Protein AF-A0A1J4KV76-F1 (afdb_monomer_lite)

Secondary structure (DSSP, 8-state):
-HHHHHHSPPPPP-PPPPPPPPPPPPGGGTTSTT--TTS--SHHHHHHHHHHHHHHHHHS-HHHHHHHHHHHHHH--GGGHHHHHHTTHHHHHHHHHHHHHHHTTTTTHHHHHHHHHHHHHHTHHHHHHHTT-HHHHHHHHHHHHTT-HHHHHHHHHHHHHHHHHHHHH-SS--HHHHHHHHHHHTTS-GGGS-HHHHHHHHHHHHHHHHTGGGS-HHHHHHHHHHHHHHHHHHHHH-GGGG-SHHHHHHHHTT--TT--PPPHHHHHH-GGG--HHHHHHHHHHHHHHTT---HHHHHHHHTT-HHHHHHHHHHHGGGTTT-HHHHHHHTT-S-HHHHHTT---SS--SSHHHHHHHHHS---HHHHHHHHHTSHHHHHHHHHHHHHHSPTT---HHHHHHHHHHHHHHHHHHHHSHHHHHHTT----HHHHHHHHHHHHHHHHHSTTSSS-TTT-HHHHHHHHHHHHHHHHHHTSHHHHHHHHHHS---HHHHHHHHHHHHSHHHHHHTHHHHHHHHHHTHHHHHHHHHGGGGS--HHHHHHHHHHHHHHHHHHHHTT--HHHHHHHHHHHHHHHHHHHHHHHHSS-GGGTHHHHHHHHHHHHHTTSHHHHHHHHHH--HHHHHHHHHHHSHHHHHH-HHHHHHHHHHHHHHH-TTSS--SS-TTHHHHHHHHHHHHHHHHHHHHHHH----TTS-HHHHHHHHHHHHHHHHHTTSSHHHHHHHHHHS-TTHHHHHHHHHHHT-TTTHHHHHHHHHHHHHHHHS--HHHHHHHHHHHHHT------SHHHHHHHHHHHHHHHHHH--

Foldseek 3Di:
DLVDLLQDFQDFDDDDDDDDDQDDDPPVCPPQPLQPLSPDDDLVSNLSNLLSLLVDLVPDDLVVLLVSLLCCLQRDDLVCVVSCLVNLSLLSNLVSVVVNPVVPPPPCLVVSLVSLLSSCQRNVVSCLVCVVRPSNVSVLVSCVVSVSPNNVLQNLLSVLLSLLVCLLVDPDHELVSLLVSLVSLLPHPLLSHHLVSLLSVLLSLLSVLVCLVVYDPVSNQSSQLSSLQNLLVCCVRPLVSCSDPSNSVSLSVLRDPQFAAAASVLCNQCVNLERSSNSSVLSSLSSNLVPDPDPVVLVVQLVSDLNSLLVSCLVPVVSCVPPPVNLVVSLQRLCLLSNLQSDEDPAQDPDLSNNLSPLNYPYPPVRNVCCLPVCVVVNLVVLQVVLVPADQQDPPLSSLLSSLSNLLSNLVVCVPCVVVVVVVPDDPPLLSSLVSLLSSLVSLCRHPLACPSLRRDNSNVSSVSSLLSSLQSLLVCVPSSVVNLLVDAADLSSLQSPLSNCPRPVCVPPPLVVNLVSCLVCVVSQLCNLCVLLVDFDQVSLVSSLSSLLSVLVSCLVNVPPLVSNVVSLCPLLVVLLVLLVVCVVDPPNLVSNSVLRSLVSLLSNLLAQLSLLSCLQAHDVSSLVSLLVCLAQVNCLRALSSNLSSLSSLLSSLQPPRHLDDPDPAPSCLSNCVVCVVSLLSSLVRLLRNPLSVNDDLQSLLSNLLSVLSSLLSQLPDLLSLQVCLVRHDPCNLVSSLVSQVSSDDVRNVNSVVSSVVSVVSSVPRDDPVSVVSVVVSVVPDDDDDDDVVSSVVSVVSSVVVVVVVVD

Radius of gyration: 33.27 Å; chains: 1; bounding box: 74×74×99 Å

Sequence (809 aa):
MYESILLHDPPHPHIPPKKEARKRLPDDLSNFQGIDFTIATTPEQIHRCFQSLVSHLRRETPKNNFKLISFIFTSLEASMFPLFVKSNLCECIASALDKIYQDSKNDNTKHIDDIILTFLTRLNIPLMQSLSEPTLQSLQHLIIKLKFVHSANLLRSMYSSIRFTKWVISQNRNGYSLQMILNSILPARILELPPELASEIARCLVISSLMLNSLPPFEIQETQQLLVSCISRFLKYRPEAFANASTVVCLREVATRSLIAPPLCEARKHPELVGIPNILQLIRFWIFNIGTKNINKLINYAAICPTLQAEIYSQHYKLFENDPKANYFFKRSLVIDSIANNMKFDEIPSDLHELAIFLISHSSDTLIVNAYTKQLGNIIAKVYRQIKELPPASSDANLMISCAKIMCSLISFESNYYQKMKIEGYEPLSPHFFCTAVAVGQAILSSPLYPHFPTKNYVSFLLKSAFDELSGICASRPKEFLTYLLNVSSNPAKCLMFCTGLNYPLVRDNHHNTWKNYIAANLSDVLKMGLSLLKVPNNITTGIVANFYLTIVKFAIKTQFTHKLLYGILMAPINLFNSVSEMALQTEPIYSAKTTICFLGFIEKILENPFVKSFFLVNVNINFWNRLKFFVSPEVSAISGQLAARSLKIIAKLSDYCNTINPQITGGQRILIDTIHYNVLIDIIKVLNQISECNFATFHDRGVIALSAAELLLSWCYPHPITEIVRNELNPEFIPKIRNMAKESGPLFEPLVNSILNQVEENLKVVNNDQALEEFISLEENLPKFAPSKRLCGMFFRIVESYYKQSEK

Structure (mmCIF, N/CA/C/O backbone):
data_AF-A0A1J4KV76-F1
#
_entry.id   AF-A0A1J4KV76-F1
#
loop_
_atom_site.group_PDB
_atom_site.id
_atom_site.type_symbol
_atom_site.label_atom_id
_atom_site.label_alt_id
_atom_site.label_comp_id
_atom_site.label_asym_id
_atom_site.label_entity_id
_atom_site.label_seq_id
_atom_site.pdbx_PDB_ins_code
_atom_site.Cartn_x
_atom_site.Cartn_y
_atom_site.Cartn_z
_atom_site.occupancy
_atom_site.B_iso_or_equiv
_atom_site.auth_seq_id
_atom_site.auth_comp_id
_atom_site.auth_asym_id
_atom_site.auth_atom_id
_atom_site.pdbx_PDB_model_num
ATOM 1 N N . MET A 1 1 ? 32.024 -13.250 9.402 1.00 40.50 1 MET A N 1
ATOM 2 C CA . MET A 1 1 ? 31.653 -13.242 7.964 1.00 40.50 1 MET A CA 1
ATOM 3 C C . MET A 1 1 ? 30.439 -12.348 7.680 1.00 40.50 1 MET A C 1
ATOM 5 O O . MET A 1 1 ? 30.513 -11.565 6.749 1.00 40.50 1 MET A O 1
ATOM 9 N N . TYR A 1 2 ? 29.372 -12.388 8.497 1.00 34.31 2 TYR A N 1
ATOM 10 C CA . TYR A 1 2 ? 28.214 -11.470 8.410 1.00 34.31 2 TYR A CA 1
ATOM 11 C C . TYR A 1 2 ? 28.569 -9.976 8.540 1.00 34.31 2 TYR A C 1
ATOM 13 O O . TYR A 1 2 ? 27.990 -9.139 7.854 1.00 34.31 2 TYR A O 1
ATOM 21 N N . GLU A 1 3 ? 29.544 -9.634 9.386 1.00 36.62 3 GLU A N 1
ATOM 22 C CA . GLU A 1 3 ? 29.920 -8.234 9.626 1.00 36.62 3 GLU A CA 1
ATOM 23 C C . GLU A 1 3 ? 30.734 -7.612 8.487 1.00 36.62 3 GLU A C 1
ATOM 25 O O . GLU A 1 3 ? 30.631 -6.413 8.265 1.00 36.62 3 GLU A O 1
ATOM 30 N N . SER A 1 4 ? 31.490 -8.390 7.705 1.00 42.12 4 SER A N 1
ATOM 31 C CA . SER A 1 4 ? 32.379 -7.810 6.691 1.00 42.12 4 SER A CA 1
ATOM 32 C C . SER A 1 4 ? 31.611 -7.268 5.479 1.00 42.12 4 SER A C 1
ATOM 34 O O . SER A 1 4 ? 31.914 -6.184 5.005 1.00 42.12 4 SER A O 1
ATOM 36 N N . ILE A 1 5 ? 30.559 -7.937 4.998 1.00 44.44 5 ILE A N 1
ATOM 37 C CA . ILE A 1 5 ? 29.804 -7.469 3.813 1.00 44.44 5 ILE A CA 1
ATOM 38 C C . ILE A 1 5 ? 28.889 -6.278 4.154 1.00 44.44 5 ILE A C 1
ATOM 40 O O . ILE A 1 5 ? 28.721 -5.370 3.344 1.00 44.44 5 ILE A O 1
ATOM 44 N N . LEU A 1 6 ? 28.343 -6.236 5.376 1.00 41.75 6 LEU A N 1
ATOM 45 C CA . LEU A 1 6 ? 27.523 -5.118 5.861 1.00 41.75 6 LEU A CA 1
ATOM 46 C C . LEU A 1 6 ? 28.349 -3.884 6.263 1.00 41.75 6 LEU A C 1
ATOM 48 O O . LEU A 1 6 ? 27.768 -2.809 6.434 1.00 41.75 6 LEU A O 1
ATOM 52 N N . LEU A 1 7 ? 29.678 -4.000 6.357 1.00 41.31 7 LEU A N 1
ATOM 53 C CA . LEU A 1 7 ? 30.598 -2.907 6.705 1.00 41.31 7 LEU A CA 1
ATOM 54 C C . LEU A 1 7 ? 31.571 -2.526 5.575 1.00 41.31 7 LEU A C 1
ATOM 56 O O . LEU A 1 7 ? 32.209 -1.483 5.670 1.00 41.31 7 LEU A O 1
ATOM 60 N N . HIS A 1 8 ? 31.686 -3.322 4.507 1.00 45.91 8 HIS A N 1
ATOM 61 C CA . HIS A 1 8 ? 32.543 -2.991 3.367 1.00 45.91 8 HIS A CA 1
ATOM 62 C C . HIS A 1 8 ? 31.846 -2.117 2.326 1.00 45.91 8 HIS A C 1
ATOM 64 O O . HIS A 1 8 ? 30.623 -2.149 2.146 1.00 45.91 8 HIS A O 1
ATOM 70 N N . ASP A 1 9 ? 32.674 -1.353 1.622 1.00 42.03 9 ASP A N 1
ATOM 71 C CA . ASP A 1 9 ? 32.273 -0.557 0.476 1.00 42.03 9 ASP A CA 1
ATOM 72 C C . ASP A 1 9 ? 31.921 -1.454 -0.712 1.00 42.03 9 ASP A C 1
ATOM 74 O O . ASP A 1 9 ? 32.656 -2.405 -1.001 1.00 42.03 9 ASP A O 1
ATOM 78 N N . PRO A 1 10 ? 30.820 -1.174 -1.427 1.00 42.19 10 PRO A N 1
ATOM 79 C CA . PRO A 1 10 ? 30.559 -1.856 -2.679 1.00 42.19 10 PRO A CA 1
ATOM 80 C C . PRO A 1 10 ? 31.673 -1.536 -3.697 1.00 42.19 10 PRO A C 1
ATOM 82 O O . PRO A 1 10 ? 32.095 -0.381 -3.800 1.00 42.19 10 PRO A O 1
ATOM 85 N N . PRO A 1 11 ? 32.162 -2.528 -4.462 1.00 47.22 11 PRO A N 1
ATOM 86 C CA . PRO A 1 11 ? 33.201 -2.305 -5.462 1.00 47.22 11 PRO A CA 1
ATOM 87 C C . PRO A 1 11 ? 32.680 -1.423 -6.608 1.00 47.22 11 PRO A C 1
ATOM 89 O O . PRO A 1 11 ? 31.575 -1.628 -7.108 1.00 47.22 11 PRO A O 1
ATOM 92 N N . HIS A 1 12 ? 33.488 -0.456 -7.055 1.00 38.56 12 HIS A N 1
ATOM 93 C CA . HIS A 1 12 ? 33.175 0.351 -8.237 1.00 38.56 12 HIS A CA 1
ATOM 94 C C . HIS A 1 12 ? 33.120 -0.538 -9.496 1.00 38.56 12 HIS A C 1
ATOM 96 O O . HIS A 1 12 ? 34.104 -1.224 -9.788 1.00 38.56 12 HIS A O 1
ATOM 102 N N . PRO A 1 13 ? 32.025 -0.532 -10.280 1.00 41.12 13 PRO A N 1
ATOM 103 C CA . PRO A 1 13 ? 32.002 -1.245 -11.550 1.00 41.12 13 PRO A CA 1
ATOM 104 C C . PRO A 1 13 ? 32.908 -0.547 -12.573 1.00 41.12 13 PRO A C 1
ATOM 106 O O . PRO A 1 13 ? 32.787 0.652 -12.825 1.00 41.12 13 PRO A O 1
ATOM 109 N N . HIS A 1 14 ? 33.804 -1.312 -13.201 1.00 34.41 14 HIS A N 1
ATOM 110 C CA . HIS A 1 14 ? 34.582 -0.848 -14.349 1.00 34.41 14 HIS A CA 1
ATOM 111 C C . HIS A 1 14 ? 33.671 -0.726 -15.578 1.00 34.41 14 HIS A C 1
ATOM 113 O O . HIS A 1 14 ? 33.256 -1.731 -16.155 1.00 34.41 14 HIS A O 1
ATOM 119 N N . ILE A 1 15 ? 33.381 0.508 -15.995 1.00 40.09 15 ILE A N 1
ATOM 120 C CA . ILE A 1 15 ? 32.707 0.797 -17.266 1.00 40.09 15 ILE A CA 1
ATOM 121 C C . ILE A 1 15 ? 33.797 0.989 -18.333 1.00 40.09 15 ILE A C 1
ATOM 123 O O . ILE A 1 15 ? 34.620 1.896 -18.193 1.00 40.09 15 ILE A O 1
ATOM 127 N N . PRO A 1 16 ? 33.863 0.150 -19.382 1.00 32.56 16 PRO A N 1
ATOM 128 C CA . PRO A 1 16 ? 34.858 0.313 -20.434 1.00 32.56 16 PRO A CA 1
ATOM 129 C C . PRO A 1 16 ? 34.585 1.591 -21.249 1.00 32.56 16 PRO A C 1
ATOM 131 O O . PRO A 1 16 ? 33.427 1.877 -21.568 1.00 32.56 16 PRO A O 1
ATOM 134 N N . PRO A 1 17 ? 35.623 2.358 -21.626 1.00 33.41 17 PRO A N 1
ATOM 135 C CA . PRO A 1 17 ? 35.454 3.560 -22.434 1.00 33.41 17 PRO A CA 1
ATOM 136 C C . PRO A 1 17 ? 34.964 3.204 -23.846 1.00 33.41 17 PRO A C 1
ATOM 138 O O . PRO A 1 17 ? 35.503 2.306 -24.500 1.00 33.41 17 PRO A O 1
ATOM 141 N N . LYS A 1 18 ? 33.946 3.921 -24.340 1.00 39.12 18 LYS A N 1
ATOM 142 C CA . LYS A 1 18 ? 33.509 3.832 -25.742 1.00 39.12 18 LYS A CA 1
ATOM 143 C C . LYS A 1 18 ? 34.588 4.435 -26.645 1.00 39.12 18 LYS A C 1
ATOM 145 O O . LYS A 1 18 ? 34.955 5.592 -26.479 1.00 39.12 18 LYS A O 1
ATOM 150 N N . LYS A 1 19 ? 35.070 3.663 -27.623 1.00 34.00 19 LYS A N 1
ATOM 151 C CA . LYS A 1 19 ? 35.887 4.185 -28.729 1.00 34.00 19 LYS A CA 1
ATOM 152 C C . LYS A 1 19 ? 34.977 4.921 -29.713 1.00 34.00 19 LYS A C 1
ATOM 154 O O . LYS A 1 19 ? 34.087 4.301 -30.291 1.00 34.00 19 LYS A O 1
ATOM 159 N N . GLU A 1 20 ? 35.202 6.214 -29.915 1.00 43.38 20 GLU A N 1
ATOM 160 C CA . GLU A 1 20 ? 34.518 6.985 -30.955 1.00 43.38 20 GLU A CA 1
ATOM 161 C C . GLU A 1 20 ? 35.267 6.863 -32.287 1.00 43.38 20 GLU A C 1
ATOM 163 O O . GLU A 1 20 ? 36.466 7.125 -32.381 1.00 43.38 20 GLU A O 1
ATOM 168 N N . ALA A 1 21 ? 34.557 6.429 -33.329 1.00 44.69 21 ALA A N 1
ATOM 169 C CA . ALA A 1 21 ? 35.040 6.482 -34.702 1.00 44.69 21 ALA A CA 1
ATOM 170 C C . ALA A 1 21 ? 34.755 7.876 -35.282 1.00 44.69 21 ALA A C 1
ATOM 172 O O . ALA A 1 21 ? 33.634 8.374 -35.160 1.00 44.69 21 ALA A O 1
ATOM 173 N N . ARG A 1 22 ? 35.747 8.491 -35.941 1.00 46.84 22 ARG A N 1
ATOM 174 C CA . ARG A 1 22 ? 35.564 9.757 -36.670 1.00 46.84 22 ARG A CA 1
ATOM 175 C C . ARG A 1 22 ? 34.545 9.561 -37.794 1.00 46.84 22 ARG A C 1
ATOM 177 O O . ARG A 1 22 ? 34.742 8.708 -38.659 1.00 46.84 22 ARG A O 1
ATOM 184 N N . LYS A 1 23 ? 33.470 10.349 -37.784 1.00 58.62 23 LYS A N 1
ATOM 185 C CA . LYS A 1 23 ? 32.447 10.348 -38.837 1.00 58.62 23 LYS A CA 1
ATOM 186 C C . LYS A 1 23 ? 32.863 11.312 -39.949 1.00 58.62 23 LYS A C 1
ATOM 188 O O . LYS A 1 23 ? 33.284 12.422 -39.656 1.00 58.62 23 LYS A O 1
ATOM 193 N N . ARG A 1 24 ? 32.773 10.869 -41.205 1.00 59.31 24 ARG A N 1
ATOM 194 C CA . ARG A 1 24 ? 32.935 11.710 -42.405 1.00 59.31 24 ARG A CA 1
ATOM 195 C C . ARG A 1 24 ? 31.564 12.193 -42.884 1.00 59.31 24 ARG A C 1
ATOM 197 O O . ARG A 1 24 ? 30.560 11.538 -42.590 1.00 59.31 24 ARG A O 1
ATOM 204 N N . LEU A 1 25 ? 31.529 13.296 -43.635 1.00 72.31 25 LEU A N 1
ATOM 205 C CA . LEU A 1 25 ? 30.343 13.713 -44.386 1.00 72.31 25 LEU A CA 1
ATOM 206 C C . LEU A 1 25 ? 29.852 12.546 -45.271 1.00 72.31 25 LEU A C 1
ATOM 208 O O . LEU A 1 25 ? 30.666 11.973 -45.995 1.00 72.31 25 LEU A O 1
ATOM 212 N N . PRO A 1 26 ? 28.562 12.166 -45.214 1.00 75.44 26 PRO A N 1
ATOM 213 C CA . PRO A 1 26 ? 28.001 11.163 -46.116 1.00 75.44 26 PRO A CA 1
ATOM 214 C C . PRO A 1 26 ? 28.163 11.574 -47.584 1.00 75.44 26 PRO A C 1
ATOM 216 O O . PRO A 1 26 ? 27.909 12.734 -47.912 1.00 75.44 26 PRO A O 1
ATOM 219 N N . ASP A 1 27 ? 28.504 10.627 -48.464 1.00 71.19 27 ASP A N 1
ATOM 220 C CA . ASP A 1 27 ? 28.715 10.882 -49.902 1.00 71.19 27 ASP A CA 1
ATOM 221 C C . ASP A 1 27 ? 27.491 11.556 -50.555 1.00 71.19 27 ASP A C 1
ATOM 223 O O . ASP A 1 27 ? 27.620 12.459 -51.372 1.00 71.19 27 ASP A O 1
ATOM 227 N N . ASP A 1 28 ? 26.286 11.220 -50.093 1.00 71.69 28 ASP A N 1
ATOM 228 C CA . ASP A 1 28 ? 25.010 11.824 -50.497 1.00 71.69 28 ASP A CA 1
ATOM 229 C C . ASP A 1 28 ? 24.878 13.339 -50.236 1.00 71.69 28 ASP A C 1
ATOM 231 O O . ASP A 1 28 ? 23.950 13.973 -50.744 1.00 71.69 28 ASP A O 1
ATOM 235 N N . LEU A 1 29 ? 25.738 13.910 -49.389 1.00 78.62 29 LEU A N 1
ATOM 236 C CA . LEU A 1 29 ? 25.745 15.325 -49.016 1.00 78.62 29 LEU A CA 1
ATOM 237 C C . LEU A 1 29 ? 26.943 16.085 -49.606 1.00 78.62 29 LEU A C 1
ATOM 239 O O . LEU A 1 29 ? 27.070 17.283 -49.360 1.00 78.62 29 LEU A O 1
ATOM 243 N N . SER A 1 30 ? 27.781 15.436 -50.426 1.00 72.69 30 SER A N 1
ATOM 244 C CA . SER A 1 30 ? 28.978 16.038 -51.035 1.00 72.69 30 SER A CA 1
ATOM 245 C C . SER A 1 30 ? 28.684 17.256 -51.919 1.00 72.69 30 SER A C 1
ATOM 247 O O . SER A 1 30 ? 29.559 18.089 -52.138 1.00 72.69 30 SER A O 1
ATOM 249 N N . ASN A 1 31 ? 27.452 17.369 -52.426 1.00 76.00 31 ASN A N 1
ATOM 250 C CA . ASN A 1 31 ? 27.013 18.462 -53.298 1.00 76.00 31 ASN A CA 1
ATOM 251 C C . ASN A 1 31 ? 26.754 19.780 -52.545 1.00 76.00 31 ASN A C 1
ATOM 253 O O . ASN A 1 31 ? 26.630 20.830 -53.175 1.00 76.00 31 ASN A O 1
ATOM 257 N N . PHE A 1 32 ? 26.672 19.748 -51.212 1.00 79.12 32 PHE A N 1
ATOM 258 C CA . PHE A 1 32 ? 26.480 20.939 -50.388 1.00 79.12 32 PHE A CA 1
ATOM 259 C C . PHE A 1 32 ? 27.838 21.514 -49.975 1.00 79.12 32 PHE A C 1
ATOM 261 O O . PHE A 1 32 ? 28.623 20.871 -49.278 1.00 79.12 32 PHE A O 1
ATOM 268 N N . GLN A 1 33 ? 28.132 22.743 -50.400 1.00 75.69 33 GLN A N 1
ATOM 269 C CA . GLN A 1 33 ? 29.422 23.373 -50.121 1.00 75.69 33 GLN A CA 1
ATOM 270 C C . GLN A 1 33 ? 29.462 24.010 -48.726 1.00 75.69 33 GLN A C 1
ATOM 272 O O . GLN A 1 33 ? 28.540 24.703 -48.299 1.00 75.69 33 GLN A O 1
ATOM 277 N N . GLY A 1 34 ? 30.574 23.808 -48.014 1.00 77.50 34 GLY A N 1
ATOM 278 C CA . GLY A 1 34 ? 30.844 24.493 -46.746 1.00 77.50 34 GLY A CA 1
ATOM 279 C C . GLY A 1 34 ? 29.932 24.088 -45.584 1.00 77.50 34 GLY A C 1
ATOM 280 O O . GLY A 1 34 ? 29.741 24.890 -44.676 1.00 77.50 34 GLY A O 1
ATOM 281 N N . ILE A 1 35 ? 29.348 22.883 -45.613 1.00 81.75 35 ILE A N 1
ATOM 282 C CA . ILE A 1 35 ? 28.470 22.376 -44.542 1.00 81.75 35 ILE A CA 1
ATOM 283 C C . ILE A 1 35 ? 29.151 21.390 -43.583 1.00 81.75 35 ILE A C 1
ATOM 285 O O . ILE A 1 35 ? 28.589 21.085 -42.529 1.00 81.75 35 ILE A O 1
ATOM 289 N N . ASP A 1 36 ? 30.330 20.868 -43.937 1.00 83.50 36 ASP A N 1
ATOM 290 C CA . ASP A 1 36 ? 31.017 19.852 -43.139 1.00 83.50 36 ASP A CA 1
ATOM 291 C C . ASP A 1 36 ? 31.740 20.480 -41.944 1.00 83.50 36 ASP A C 1
ATOM 293 O O . ASP A 1 36 ? 32.914 20.843 -41.992 1.00 83.50 36 ASP A O 1
ATOM 297 N N . PHE A 1 37 ? 31.010 20.596 -40.840 1.00 84.06 37 PHE A N 1
ATOM 298 C CA . PHE A 1 37 ? 31.552 21.078 -39.576 1.00 84.06 37 PHE A CA 1
ATOM 299 C C . PHE A 1 37 ? 32.400 20.025 -38.838 1.00 84.06 37 PHE A C 1
ATOM 301 O O . PHE A 1 37 ? 33.020 20.368 -37.836 1.00 84.06 37 PHE A O 1
ATOM 308 N N . THR A 1 38 ? 32.461 18.767 -39.300 1.00 81.44 38 THR A N 1
ATOM 309 C CA . THR A 1 38 ? 33.226 17.696 -38.622 1.00 81.44 38 THR A CA 1
ATOM 310 C C . THR A 1 38 ? 34.733 17.777 -38.877 1.00 81.44 38 THR A C 1
ATOM 312 O O . THR A 1 38 ? 35.525 17.238 -38.106 1.00 81.44 38 THR A O 1
ATOM 315 N N . ILE A 1 39 ? 35.135 18.488 -39.933 1.00 79.62 39 ILE A N 1
ATOM 316 C CA . ILE A 1 39 ? 36.537 18.751 -40.295 1.00 79.62 39 ILE A CA 1
ATOM 317 C C . ILE A 1 39 ? 37.020 20.144 -39.862 1.00 79.62 39 ILE A C 1
ATOM 319 O O . ILE A 1 39 ? 38.199 20.461 -40.017 1.00 79.62 39 ILE A O 1
ATOM 323 N N . ALA A 1 40 ? 36.123 20.983 -39.335 1.00 80.25 40 ALA A N 1
ATOM 324 C CA . ALA A 1 40 ? 36.442 22.334 -38.892 1.00 80.25 40 ALA A CA 1
ATOM 325 C C . ALA A 1 40 ? 37.260 22.300 -37.592 1.00 80.25 40 ALA A C 1
ATOM 327 O O . ALA A 1 40 ? 36.892 21.630 -36.628 1.00 80.25 40 ALA A O 1
ATOM 328 N N . THR A 1 41 ? 38.368 23.041 -37.555 1.00 75.06 41 THR A N 1
ATOM 329 C CA . THR A 1 41 ? 39.305 23.040 -36.420 1.00 75.06 41 THR A CA 1
ATOM 330 C C . THR A 1 41 ? 39.178 24.272 -35.529 1.00 75.06 41 THR A C 1
ATOM 332 O O . THR A 1 41 ? 39.680 24.247 -34.406 1.00 75.06 41 THR A O 1
ATOM 335 N N . THR A 1 42 ? 38.487 25.330 -35.980 1.00 85.06 42 THR A N 1
ATOM 336 C CA . THR A 1 42 ? 38.264 26.553 -35.184 1.00 85.06 42 THR A CA 1
ATOM 337 C C . THR A 1 42 ? 36.775 26.869 -34.966 1.00 85.06 42 THR A C 1
ATOM 339 O O . THR A 1 42 ? 35.941 26.544 -35.820 1.00 85.06 42 THR A O 1
ATOM 342 N N . PRO A 1 43 ? 36.407 27.544 -33.856 1.00 84.69 43 PRO A N 1
ATOM 343 C CA . PRO A 1 43 ? 35.033 27.986 -33.593 1.00 84.69 43 PRO A CA 1
ATOM 344 C C . PRO A 1 43 ? 34.423 28.832 -34.720 1.00 84.69 43 PRO A C 1
ATOM 346 O O . PRO A 1 43 ? 33.238 28.698 -35.027 1.00 84.69 43 PRO A O 1
ATOM 349 N N . GLU A 1 44 ? 35.223 29.674 -35.376 1.00 85.50 44 GLU A N 1
ATOM 350 C CA . GLU A 1 44 ? 34.791 30.529 -36.486 1.00 85.50 44 GLU A CA 1
ATOM 351 C C . GLU A 1 44 ? 34.459 29.702 -37.730 1.00 85.50 44 GLU A C 1
ATOM 353 O O . GLU A 1 44 ? 33.480 29.990 -38.421 1.00 85.50 44 GLU A O 1
ATOM 358 N N . GLN A 1 45 ? 35.242 28.654 -38.010 1.00 84.81 45 GLN A N 1
ATOM 359 C CA . GLN A 1 45 ? 34.969 27.727 -39.109 1.00 84.81 45 GLN A CA 1
ATOM 360 C C . GLN A 1 45 ? 33.679 26.941 -38.857 1.00 84.81 45 GLN A C 1
ATOM 362 O O . GLN A 1 45 ? 32.841 26.845 -39.754 1.00 84.81 45 GLN A O 1
ATOM 367 N N . ILE A 1 46 ? 33.474 26.455 -37.627 1.00 85.88 46 ILE A N 1
ATOM 368 C CA . ILE A 1 46 ? 32.235 25.773 -37.219 1.00 85.88 46 ILE A CA 1
ATOM 369 C C . ILE A 1 46 ? 31.036 26.718 -37.369 1.00 85.88 46 ILE A C 1
ATOM 371 O O . ILE A 1 46 ? 30.014 26.342 -37.944 1.00 85.88 46 ILE A O 1
ATOM 375 N N . HIS A 1 47 ? 31.164 27.970 -36.919 1.00 86.44 47 HIS A N 1
ATOM 376 C CA . HIS A 1 47 ? 30.094 28.959 -37.038 1.00 86.44 47 HIS A CA 1
ATOM 377 C C . HIS A 1 47 ? 29.748 29.273 -38.502 1.00 86.44 47 HIS A C 1
ATOM 379 O O . HIS A 1 47 ? 28.568 29.316 -38.847 1.00 86.44 47 HIS A O 1
ATOM 385 N N . ARG A 1 48 ? 30.749 29.421 -39.384 1.00 86.31 48 ARG A N 1
ATOM 386 C CA . ARG A 1 48 ? 30.527 29.581 -40.835 1.00 86.31 48 ARG A CA 1
ATOM 387 C C . ARG A 1 48 ? 29.802 28.375 -41.437 1.00 86.31 48 ARG A C 1
ATOM 389 O O . ARG A 1 48 ? 28.871 28.567 -42.216 1.00 86.31 48 ARG A O 1
ATOM 396 N N . CYS A 1 49 ? 30.162 27.155 -41.032 1.00 87.69 49 CYS A N 1
ATOM 397 C CA . CYS A 1 49 ? 29.461 25.945 -41.470 1.00 87.69 49 CYS A CA 1
ATOM 398 C C . CYS A 1 49 ? 27.995 25.941 -41.009 1.00 87.69 49 CYS A C 1
ATOM 400 O O . CYS A 1 49 ? 27.098 25.632 -41.792 1.00 87.69 49 CYS A O 1
ATOM 402 N N . PHE A 1 50 ? 27.720 26.350 -39.765 1.00 91.06 50 PHE A N 1
ATOM 403 C CA . PHE A 1 50 ? 26.349 26.474 -39.260 1.00 91.06 50 PHE A CA 1
ATOM 404 C C . PHE A 1 50 ? 25.540 27.547 -39.997 1.00 91.06 50 PHE A C 1
ATOM 406 O O . PHE A 1 50 ? 24.373 27.311 -40.304 1.00 91.06 50 PHE A O 1
ATOM 413 N N . GLN A 1 51 ? 26.144 28.686 -40.349 1.00 88.12 51 GLN A N 1
ATOM 414 C CA . GLN A 1 51 ? 25.487 29.701 -41.181 1.00 88.12 51 GLN A CA 1
ATOM 415 C C . GLN A 1 51 ? 25.176 29.178 -42.594 1.00 88.12 51 GLN A C 1
ATOM 417 O O . GLN A 1 51 ? 24.079 29.416 -43.107 1.00 88.12 51 GLN A O 1
ATOM 422 N N . SER A 1 52 ? 26.094 28.412 -43.199 1.00 87.25 52 SER A N 1
ATOM 423 C CA . SER A 1 52 ? 25.852 27.746 -44.486 1.00 87.25 52 SER A CA 1
ATOM 424 C C . SER A 1 52 ? 24.678 26.764 -44.389 1.00 87.25 52 SER A C 1
ATOM 426 O O . SER A 1 52 ? 23.731 26.847 -45.175 1.00 87.25 52 SER A O 1
ATOM 428 N N . LEU A 1 53 ? 24.659 25.915 -43.354 1.00 88.94 53 LEU A N 1
ATOM 429 C CA . LEU A 1 53 ? 23.561 24.982 -43.077 1.00 88.94 53 LEU A CA 1
ATOM 430 C C . LEU A 1 53 ? 22.212 25.690 -42.889 1.00 88.94 53 LEU A C 1
ATOM 432 O O . LEU A 1 53 ? 21.210 25.232 -43.435 1.00 88.94 53 LEU A O 1
ATOM 436 N N . VAL A 1 54 ? 22.170 26.827 -42.185 1.00 88.69 54 VAL A N 1
ATOM 437 C CA . VAL A 1 54 ? 20.956 27.656 -42.066 1.00 88.69 54 VAL A CA 1
ATOM 438 C C . VAL A 1 54 ? 20.462 28.114 -43.440 1.00 88.69 54 VAL A C 1
ATOM 440 O O . VAL A 1 54 ? 19.261 28.061 -43.712 1.00 88.69 54 VAL A O 1
ATOM 443 N N . SER A 1 55 ? 21.371 28.556 -44.313 1.00 87.00 55 SER A N 1
ATOM 444 C CA . SER A 1 55 ? 21.009 29.013 -45.658 1.00 87.00 55 SER A CA 1
ATOM 445 C C . SER A 1 55 ? 20.432 27.881 -46.518 1.00 87.00 55 SER A C 1
ATOM 447 O O . SER A 1 55 ? 19.420 28.086 -47.194 1.00 87.00 55 SER A O 1
ATOM 449 N N . HIS A 1 56 ? 21.010 26.678 -46.424 1.00 88.69 56 HIS A N 1
ATOM 450 C CA . HIS A 1 56 ? 20.557 25.494 -47.151 1.00 88.69 56 HIS A CA 1
ATOM 451 C C . HIS A 1 56 ? 19.206 24.990 -46.633 1.00 88.69 56 HIS A C 1
ATOM 453 O O . HIS A 1 56 ? 18.279 24.842 -47.425 1.00 88.69 56 HIS A O 1
ATOM 459 N N . LEU A 1 57 ? 19.030 24.848 -45.313 1.00 88.56 57 LEU A N 1
ATOM 460 C CA . LEU A 1 57 ? 17.767 24.385 -44.712 1.00 88.56 57 LEU A CA 1
ATOM 461 C C . LEU A 1 57 ? 16.553 25.260 -45.072 1.00 88.56 57 LEU A C 1
ATOM 463 O O . LEU A 1 57 ? 15.415 24.791 -45.056 1.00 88.56 57 LEU A O 1
ATOM 467 N N . ARG A 1 58 ? 16.771 26.541 -45.400 1.00 86.94 58 ARG A N 1
ATOM 468 C CA . ARG A 1 58 ? 15.705 27.467 -45.817 1.00 86.94 58 ARG A CA 1
ATOM 469 C C . ARG A 1 58 ? 15.311 27.341 -47.290 1.00 86.94 58 ARG A C 1
ATOM 471 O O . ARG A 1 58 ? 14.191 27.721 -47.624 1.00 86.94 58 ARG A O 1
ATOM 478 N N . ARG A 1 59 ? 16.218 26.878 -48.157 1.00 86.06 59 ARG A N 1
ATOM 479 C CA . ARG A 1 59 ? 16.057 26.873 -49.625 1.00 86.06 59 ARG A CA 1
ATOM 480 C C . ARG A 1 59 ? 15.774 25.487 -50.202 1.00 86.06 59 ARG A C 1
ATOM 482 O O . ARG A 1 59 ? 15.211 25.391 -51.286 1.00 86.06 59 ARG A O 1
ATOM 489 N N . GLU A 1 60 ? 16.173 24.439 -49.494 1.00 87.12 60 GLU A N 1
ATOM 490 C CA . GLU A 1 60 ? 16.143 23.064 -49.984 1.00 87.12 60 GLU A CA 1
ATOM 491 C C . GLU A 1 60 ? 14.787 22.364 -49.821 1.00 87.12 60 GLU A C 1
ATOM 493 O O . GLU A 1 60 ? 13.918 22.769 -49.043 1.00 87.12 60 GLU A O 1
ATOM 498 N N . THR A 1 61 ? 14.626 21.264 -50.563 1.00 83.88 61 THR A N 1
ATOM 499 C CA . THR A 1 61 ? 13.428 20.412 -50.517 1.00 83.88 61 THR A CA 1
ATOM 500 C C . THR A 1 61 ? 13.308 19.647 -49.187 1.00 83.88 61 THR A C 1
ATOM 502 O O . THR A 1 61 ? 14.326 19.356 -48.551 1.00 83.88 61 THR A O 1
ATOM 505 N N . PRO A 1 62 ? 12.095 19.218 -48.775 1.00 81.69 62 PRO A N 1
ATOM 506 C CA . PRO A 1 62 ? 11.890 18.430 -47.553 1.00 81.69 62 PRO A CA 1
ATOM 507 C C . PRO A 1 62 ? 12.777 17.176 -47.453 1.00 81.69 62 PRO A C 1
ATOM 509 O O . PRO A 1 62 ? 13.302 16.865 -46.384 1.00 81.69 62 PRO A O 1
ATOM 512 N N . LYS A 1 63 ? 13.009 16.481 -48.576 1.00 81.06 63 LYS A N 1
ATOM 513 C CA . LYS A 1 63 ? 13.861 15.282 -48.638 1.00 81.06 63 LYS A CA 1
ATOM 514 C C . LYS A 1 63 ? 15.336 15.599 -48.358 1.00 81.06 63 LYS A C 1
ATOM 516 O O . LYS A 1 63 ? 15.986 14.863 -47.617 1.00 81.06 63 LYS A O 1
ATOM 521 N N . ASN A 1 64 ? 15.855 16.694 -48.916 1.00 84.06 64 ASN A N 1
ATOM 522 C CA . ASN A 1 64 ? 17.226 17.148 -48.666 1.00 84.06 64 ASN A CA 1
ATOM 523 C C . ASN A 1 64 ? 17.378 17.699 -47.242 1.00 84.06 64 ASN A C 1
ATOM 525 O O . ASN A 1 64 ? 18.344 17.367 -46.558 1.00 84.06 64 ASN A O 1
ATOM 529 N N . ASN A 1 65 ? 16.383 18.448 -46.757 1.00 87.25 65 ASN A N 1
ATOM 530 C CA . ASN A 1 65 ? 16.346 18.944 -45.383 1.00 87.25 65 ASN A CA 1
ATOM 531 C C . ASN A 1 65 ? 16.400 17.804 -44.367 1.00 87.25 65 ASN A C 1
ATOM 533 O O . ASN A 1 65 ? 17.163 17.885 -43.409 1.00 87.25 65 ASN A O 1
ATOM 537 N N . PHE A 1 66 ? 15.667 16.711 -44.592 1.00 86.06 66 PHE A N 1
ATOM 538 C CA . PHE A 1 66 ? 15.726 15.542 -43.718 1.00 86.06 66 PHE A CA 1
ATOM 539 C C . PHE A 1 66 ? 17.139 14.933 -43.650 1.00 86.06 66 PHE A C 1
ATOM 541 O O . PHE A 1 66 ? 17.637 14.666 -42.556 1.00 86.06 66 PHE A O 1
ATOM 548 N N . LYS A 1 67 ? 17.829 14.781 -44.793 1.00 85.75 67 LYS A N 1
ATOM 549 C CA . LYS A 1 67 ? 19.222 14.292 -44.830 1.00 85.75 67 LYS A CA 1
ATOM 550 C C . LYS A 1 67 ? 20.186 15.233 -44.096 1.00 85.75 67 LYS A C 1
ATOM 552 O O . LYS A 1 67 ? 21.010 14.767 -43.311 1.00 85.75 67 LYS A O 1
ATOM 557 N N . LEU A 1 68 ? 20.057 16.544 -44.313 1.00 88.06 68 LEU A N 1
ATOM 558 C CA . LEU A 1 68 ? 20.872 17.564 -43.645 1.00 88.06 68 LEU A CA 1
ATOM 559 C C . LEU A 1 68 ? 20.645 17.565 -42.127 1.00 88.06 68 LEU A C 1
ATOM 561 O O . LEU A 1 68 ? 21.609 17.560 -41.367 1.00 88.06 68 LEU A O 1
ATOM 565 N N . ILE A 1 69 ? 19.391 17.503 -41.672 1.00 88.62 69 ILE A N 1
ATOM 566 C CA . ILE A 1 69 ? 19.043 17.440 -40.243 1.00 88.62 69 ILE A CA 1
ATOM 567 C C . ILE A 1 69 ? 19.580 16.155 -39.613 1.00 88.62 69 ILE A C 1
ATOM 569 O O . ILE A 1 69 ? 20.178 16.209 -38.540 1.00 88.62 69 ILE A O 1
ATOM 573 N N . SER A 1 70 ? 19.435 15.015 -40.297 1.00 86.81 70 SER A N 1
ATOM 574 C CA . SER A 1 70 ? 20.008 13.744 -39.850 1.00 86.81 70 SER A CA 1
ATOM 575 C C . SER A 1 70 ? 21.521 13.855 -39.665 1.00 86.81 70 SER A C 1
ATOM 577 O O . SER A 1 70 ? 22.045 13.433 -38.635 1.00 86.81 70 SER A O 1
ATOM 579 N N . PHE A 1 71 ? 22.238 14.457 -40.618 1.00 87.88 71 PHE A N 1
ATOM 580 C CA . PHE A 1 71 ? 23.676 14.698 -40.492 1.00 87.88 71 PHE A CA 1
ATOM 581 C C . PHE A 1 71 ? 24.003 15.614 -39.307 1.00 87.88 71 PHE A C 1
ATOM 583 O O . PHE A 1 71 ? 24.834 15.249 -38.479 1.00 87.88 71 PHE A O 1
ATOM 590 N N . ILE A 1 72 ? 23.308 16.746 -39.154 1.00 89.00 72 ILE A N 1
ATOM 591 C CA . ILE A 1 72 ? 23.527 17.666 -38.027 1.00 89.00 72 ILE A CA 1
ATOM 592 C C . ILE A 1 72 ? 23.350 16.924 -36.696 1.00 89.00 72 ILE A C 1
ATOM 594 O O . ILE A 1 72 ? 24.254 16.910 -35.865 1.00 89.00 72 ILE A O 1
ATOM 598 N N . PHE A 1 73 ? 22.221 16.247 -36.499 1.00 88.88 73 PHE A N 1
ATOM 599 C CA . PHE A 1 73 ? 21.889 15.576 -35.239 1.00 88.88 73 PHE A CA 1
ATOM 600 C C . PHE A 1 73 ? 22.769 14.353 -34.937 1.00 88.88 73 PHE A C 1
ATOM 602 O O . PHE A 1 73 ? 23.005 14.033 -33.768 1.00 88.88 73 PHE A O 1
ATOM 609 N N . THR A 1 74 ? 23.303 13.679 -35.959 1.00 84.25 74 THR A N 1
ATOM 610 C CA . THR A 1 74 ? 24.178 12.503 -35.790 1.00 84.25 74 THR A CA 1
ATOM 611 C C . THR A 1 74 ? 25.672 12.829 -35.736 1.00 84.25 74 THR A C 1
ATOM 613 O O . THR A 1 74 ? 26.439 11.988 -35.248 1.00 84.25 74 THR A O 1
ATOM 616 N N . SER A 1 75 ? 26.078 14.028 -36.157 1.00 86.06 75 SER A N 1
ATOM 617 C CA . SER A 1 75 ? 27.482 14.462 -36.194 1.00 86.06 75 SER A CA 1
ATOM 618 C C . SER A 1 75 ? 27.815 15.563 -35.188 1.00 86.06 75 SER A C 1
ATOM 620 O O . SER A 1 75 ? 28.982 15.722 -34.860 1.00 86.06 75 SER A O 1
ATOM 622 N N . LEU A 1 76 ? 26.828 16.288 -34.647 1.00 87.44 76 LEU A N 1
ATOM 623 C CA . LEU A 1 76 ? 27.081 17.303 -33.620 1.00 87.44 76 LEU A CA 1
ATOM 624 C C . LEU A 1 76 ? 27.686 16.666 -32.357 1.00 87.44 76 LEU A C 1
ATOM 626 O O . LEU A 1 76 ? 27.192 15.642 -31.866 1.00 87.44 76 LEU A O 1
ATOM 630 N N . GLU A 1 77 ? 28.757 17.279 -31.856 1.00 85.31 77 GLU A N 1
ATOM 631 C CA . GLU A 1 77 ? 29.474 16.898 -30.636 1.00 85.31 77 GLU A CA 1
ATOM 632 C C . GLU A 1 77 ? 29.178 17.877 -29.492 1.00 85.31 77 GLU A C 1
ATOM 634 O O . GLU A 1 77 ? 28.795 19.029 -29.714 1.00 85.31 77 GLU A O 1
ATOM 639 N N . ALA A 1 78 ? 29.384 17.434 -28.247 1.00 82.25 78 ALA A N 1
ATOM 640 C CA . ALA A 1 78 ? 29.093 18.240 -27.059 1.00 82.25 78 ALA A CA 1
ATOM 641 C C . ALA A 1 78 ? 29.893 19.557 -27.013 1.00 82.25 78 ALA A C 1
ATOM 643 O O . ALA A 1 78 ? 29.360 20.584 -26.596 1.00 82.25 78 ALA A O 1
ATOM 644 N N . SER A 1 79 ? 31.137 19.550 -27.502 1.00 83.00 79 SER A N 1
ATOM 645 C CA . SER A 1 79 ? 32.013 20.729 -27.602 1.00 83.00 79 SER A CA 1
ATOM 646 C C . SER A 1 79 ? 31.462 21.816 -28.536 1.00 83.00 79 SER A C 1
ATOM 648 O O . SER A 1 79 ? 31.700 23.002 -28.319 1.00 83.00 79 SER A O 1
ATOM 650 N N . MET A 1 80 ? 30.691 21.427 -29.555 1.00 88.75 80 MET A N 1
ATOM 651 C CA . MET A 1 80 ? 30.138 22.322 -30.578 1.00 88.75 80 MET A CA 1
ATOM 652 C C . MET A 1 80 ? 28.760 22.880 -30.194 1.00 88.75 80 MET A C 1
ATOM 654 O O . MET A 1 80 ? 28.260 23.816 -30.824 1.00 88.75 80 MET A O 1
ATOM 658 N N . PHE A 1 81 ? 28.134 22.322 -29.156 1.00 87.25 81 PHE A N 1
ATOM 659 C CA . PHE A 1 81 ? 26.770 22.651 -28.752 1.00 87.25 81 PHE A CA 1
ATOM 660 C C . PHE A 1 81 ? 26.546 24.140 -28.410 1.00 87.25 81 PHE A C 1
ATOM 662 O O . PHE A 1 81 ? 25.546 24.701 -28.863 1.00 87.25 81 PHE A O 1
ATOM 669 N N . PRO A 1 82 ? 27.463 24.850 -27.718 1.00 86.75 82 PRO A N 1
ATOM 670 C CA . PRO A 1 82 ? 27.288 26.282 -27.460 1.00 86.75 82 PRO A CA 1
ATOM 671 C C . PRO A 1 82 ? 27.214 27.126 -28.741 1.00 86.75 82 PRO A C 1
ATOM 673 O O . PRO A 1 82 ? 26.468 28.102 -28.805 1.00 86.75 82 PRO A O 1
ATOM 676 N N . LEU A 1 83 ? 27.967 26.748 -29.781 1.00 86.81 83 LEU A N 1
ATOM 677 C CA . LEU A 1 83 ? 27.927 27.415 -31.086 1.00 86.81 83 LEU A CA 1
ATOM 678 C C . LEU A 1 83 ? 26.634 27.091 -31.842 1.00 86.81 83 LEU A C 1
ATOM 680 O O . LEU A 1 83 ? 26.118 27.952 -32.550 1.00 86.81 83 LEU A O 1
ATOM 684 N N . PHE A 1 84 ? 26.097 25.880 -31.669 1.00 88.19 84 PHE A N 1
ATOM 685 C CA . PHE A 1 84 ? 24.819 25.452 -32.245 1.00 88.19 84 PHE A CA 1
ATOM 686 C C . PHE A 1 84 ? 23.640 26.255 -31.679 1.00 88.19 84 PHE A C 1
ATOM 688 O O . PHE A 1 84 ? 22.781 26.714 -32.430 1.00 88.19 84 PHE A O 1
ATOM 695 N N . VAL A 1 85 ? 23.624 26.482 -30.362 1.00 84.94 85 VAL A N 1
ATOM 696 C CA . VAL A 1 85 ? 22.590 27.286 -29.687 1.00 84.94 85 VAL A CA 1
ATOM 697 C C . VAL A 1 85 ? 22.631 28.750 -30.149 1.00 84.94 85 VAL A C 1
ATOM 699 O O . VAL A 1 85 ? 21.578 29.364 -30.310 1.00 84.94 85 VAL A O 1
ATOM 702 N N . LYS A 1 86 ? 23.827 29.297 -30.417 1.00 84.81 86 LYS A N 1
ATOM 703 C CA . LYS A 1 86 ? 24.038 30.695 -30.843 1.00 84.81 86 LYS A CA 1
ATOM 704 C C . LYS A 1 86 ? 23.833 30.955 -32.342 1.00 84.81 86 LYS A C 1
ATOM 706 O O . LYS A 1 86 ? 23.765 32.112 -32.742 1.00 84.81 86 LYS A O 1
ATOM 711 N N . SER A 1 87 ? 23.783 29.926 -33.190 1.00 83.62 87 SER A N 1
ATOM 712 C CA . SER A 1 87 ? 23.804 30.082 -34.655 1.00 83.62 87 SER A CA 1
ATOM 713 C C . SER A 1 87 ? 22.424 30.178 -35.321 1.00 83.62 87 SER A C 1
ATOM 715 O O . SER A 1 87 ? 22.348 30.148 -36.548 1.00 83.62 87 SER A O 1
ATOM 717 N N . ASN A 1 88 ? 21.327 30.257 -34.553 1.00 84.19 88 ASN A N 1
ATOM 718 C CA . ASN A 1 88 ? 19.930 30.142 -35.027 1.00 84.19 88 ASN A CA 1
ATOM 719 C C . ASN A 1 88 ? 19.616 28.843 -35.801 1.00 84.19 88 ASN A C 1
ATOM 721 O O . ASN A 1 88 ? 18.529 28.687 -36.368 1.00 84.19 88 ASN A O 1
ATOM 725 N N . LEU A 1 89 ? 20.546 27.885 -35.815 1.00 88.44 89 LEU A N 1
ATOM 726 C CA . LEU A 1 89 ? 20.404 26.629 -36.539 1.00 88.44 89 LEU A CA 1
ATOM 727 C C . LEU A 1 89 ? 19.269 25.777 -35.954 1.00 88.44 89 LEU A C 1
ATOM 729 O O . LEU A 1 89 ? 18.499 25.198 -36.712 1.00 88.44 89 LEU A O 1
ATOM 733 N N . CYS A 1 90 ? 19.097 25.778 -34.629 1.00 87.44 90 CYS A N 1
ATOM 734 C CA . CYS A 1 90 ? 18.017 25.054 -33.952 1.00 87.44 90 CYS A CA 1
ATOM 735 C C . CYS A 1 90 ? 16.612 25.497 -34.403 1.00 87.44 90 CYS A C 1
ATOM 737 O O . CYS A 1 90 ? 15.773 24.658 -34.733 1.00 87.44 90 CYS A O 1
ATOM 739 N N . GLU A 1 91 ? 16.357 26.805 -34.486 1.00 86.19 91 GLU A N 1
ATOM 740 C CA . GLU A 1 91 ? 15.067 27.336 -34.946 1.00 86.19 91 GLU A CA 1
ATOM 741 C C . GLU A 1 91 ? 14.800 26.987 -36.413 1.00 86.19 91 GLU A C 1
ATOM 743 O O . GLU A 1 91 ? 13.687 26.600 -36.777 1.00 86.19 91 GLU A O 1
ATOM 748 N N . CYS A 1 92 ? 15.836 27.064 -37.256 1.00 87.94 92 CYS A N 1
ATOM 749 C CA . CYS A 1 92 ? 15.728 26.686 -38.663 1.00 87.94 92 CYS A CA 1
ATOM 750 C C . CYS A 1 92 ? 15.443 25.188 -38.827 1.00 87.94 92 CYS A C 1
ATOM 752 O O . CYS A 1 92 ? 14.615 24.820 -39.658 1.00 87.94 92 CYS A O 1
ATOM 754 N N . ILE A 1 93 ? 16.065 24.333 -38.007 1.00 90.19 93 ILE A N 1
ATOM 755 C CA . ILE A 1 93 ? 15.773 22.895 -37.969 1.00 90.19 93 ILE A CA 1
ATOM 756 C C . ILE A 1 93 ? 14.323 22.654 -37.546 1.00 90.19 93 ILE A C 1
ATOM 758 O O . ILE A 1 93 ? 13.627 21.896 -38.215 1.00 90.19 93 ILE A O 1
ATOM 762 N N . ALA A 1 94 ? 13.840 23.312 -36.489 1.00 88.38 94 ALA A N 1
ATOM 763 C CA . ALA A 1 94 ? 12.459 23.156 -36.036 1.00 88.38 94 ALA A CA 1
ATOM 764 C C . ALA A 1 94 ? 11.448 23.555 -37.130 1.00 88.38 94 ALA A C 1
ATOM 766 O O . ALA A 1 94 ? 10.497 22.821 -37.395 1.00 88.38 94 ALA A O 1
ATOM 767 N N . SER A 1 95 ? 11.685 24.671 -37.827 1.00 88.62 95 SER A N 1
ATOM 768 C CA . SER A 1 95 ? 10.839 25.102 -38.949 1.00 88.62 95 SER A CA 1
ATOM 769 C C . SER A 1 95 ? 10.884 24.125 -40.132 1.00 88.62 95 SER A C 1
ATOM 771 O O . SER A 1 95 ? 9.843 23.800 -40.705 1.00 88.62 95 SER A O 1
ATOM 773 N N . ALA A 1 96 ? 12.071 23.626 -40.490 1.00 88.12 96 ALA A N 1
ATOM 774 C CA . ALA A 1 96 ? 12.228 22.652 -41.567 1.00 88.12 96 ALA A CA 1
ATOM 775 C C . ALA A 1 96 ? 11.548 21.312 -41.232 1.00 88.12 96 ALA A C 1
ATOM 777 O O . ALA A 1 96 ? 10.885 20.739 -42.093 1.00 88.12 96 ALA A O 1
ATOM 778 N N . LEU A 1 97 ? 11.647 20.844 -39.984 1.00 87.69 97 LEU A N 1
ATOM 779 C CA . LEU A 1 97 ? 10.959 19.641 -39.508 1.00 87.69 97 LEU A CA 1
ATOM 780 C C . LEU A 1 97 ? 9.432 19.791 -39.518 1.00 87.69 97 LEU A C 1
ATOM 782 O O . LEU A 1 97 ? 8.754 18.848 -39.920 1.00 87.69 97 LEU A O 1
ATOM 786 N N . ASP A 1 98 ? 8.885 20.954 -39.137 1.00 86.69 98 ASP A N 1
ATOM 787 C CA . ASP A 1 98 ? 7.436 21.215 -39.222 1.00 86.69 98 ASP A CA 1
ATOM 788 C C . ASP A 1 98 ? 6.958 21.112 -40.678 1.00 86.69 98 ASP A C 1
ATOM 790 O O . ASP A 1 98 ? 5.983 20.421 -40.954 1.00 86.69 98 ASP A O 1
ATOM 794 N N . LYS A 1 99 ? 7.697 21.698 -41.634 1.00 86.25 99 LYS A N 1
ATOM 795 C CA . LYS A 1 99 ? 7.387 21.580 -43.073 1.00 86.25 99 LYS A CA 1
ATOM 796 C C . LYS A 1 99 ? 7.442 20.132 -43.566 1.00 86.25 99 LYS A C 1
ATOM 798 O O . LYS A 1 99 ? 6.491 19.671 -44.186 1.00 86.25 99 LYS A O 1
ATOM 803 N N . ILE A 1 100 ? 8.509 19.394 -43.235 1.00 85.00 100 ILE A N 1
ATOM 804 C CA . ILE A 1 100 ? 8.642 17.970 -43.596 1.00 85.00 100 ILE A CA 1
ATOM 805 C C . ILE A 1 100 ? 7.455 17.164 -43.050 1.00 85.00 100 ILE A C 1
ATOM 807 O O . ILE A 1 100 ? 6.925 16.298 -43.746 1.00 85.00 100 ILE A O 1
ATOM 811 N N . TYR A 1 101 ? 7.024 17.442 -41.818 1.00 82.50 101 TYR A N 1
ATOM 812 C CA . TYR A 1 101 ? 5.887 16.764 -41.205 1.00 82.50 101 TYR A CA 1
ATOM 813 C C . TYR A 1 101 ? 4.568 17.070 -41.931 1.00 82.50 101 TYR A C 1
ATOM 815 O O . TYR A 1 101 ? 3.815 16.141 -42.224 1.00 82.50 101 TYR A O 1
ATOM 823 N N . GLN A 1 102 ? 4.297 18.341 -42.256 1.00 82.12 102 GLN A N 1
ATOM 824 C CA . GLN A 1 102 ? 3.074 18.729 -42.975 1.00 82.12 102 GLN A CA 1
ATOM 825 C C . GLN A 1 102 ? 3.003 18.109 -44.379 1.00 82.12 102 GLN A C 1
ATOM 827 O O . GLN A 1 102 ? 1.941 17.636 -44.787 1.00 82.12 102 GLN A O 1
ATOM 832 N N . ASP A 1 103 ? 4.134 18.045 -45.087 1.00 77.88 103 ASP A N 1
ATOM 833 C CA . ASP A 1 103 ? 4.197 17.538 -46.462 1.00 77.88 103 ASP A CA 1
ATOM 834 C C . ASP A 1 103 ? 4.081 16.004 -46.554 1.00 77.88 103 ASP A C 1
ATOM 836 O O . ASP A 1 103 ? 3.700 15.473 -47.595 1.00 77.88 103 ASP A O 1
ATOM 840 N N . SER A 1 104 ? 4.395 15.269 -45.479 1.00 67.12 104 SER A N 1
ATOM 841 C CA . SER A 1 104 ? 4.541 13.801 -45.509 1.00 67.12 104 SER A CA 1
ATOM 842 C C . SER A 1 104 ? 3.376 12.991 -44.924 1.00 67.12 104 SER A C 1
ATOM 844 O O . SER A 1 104 ? 3.523 11.779 -44.795 1.00 67.12 104 SER A O 1
ATOM 846 N N . LYS A 1 105 ? 2.240 13.625 -44.569 1.00 58.50 105 LYS A N 1
ATOM 847 C CA . LYS A 1 105 ? 0.996 13.005 -44.031 1.00 58.50 105 LYS A CA 1
ATOM 848 C C . LYS A 1 105 ? 1.181 11.587 -43.438 1.00 58.50 105 LYS A C 1
ATOM 850 O O . LYS A 1 105 ? 0.677 10.608 -43.975 1.00 58.50 105 LYS A O 1
ATOM 855 N N . ASN A 1 106 ? 1.835 11.525 -42.275 1.00 59.69 106 ASN A N 1
ATOM 856 C CA . ASN A 1 106 ? 2.086 10.359 -41.406 1.00 59.69 106 ASN A CA 1
ATOM 857 C C . ASN A 1 106 ? 3.264 9.416 -41.734 1.00 59.69 106 ASN A C 1
ATOM 859 O O . ASN A 1 106 ? 3.809 8.855 -40.778 1.00 59.69 106 ASN A O 1
ATOM 863 N N . ASP A 1 107 ? 3.737 9.285 -42.977 1.00 61.50 107 ASP A N 1
ATOM 864 C CA . ASP A 1 107 ? 4.702 8.218 -43.331 1.00 61.50 107 ASP A CA 1
ATOM 865 C C . ASP A 1 107 ? 6.115 8.412 -42.739 1.00 61.50 107 ASP A C 1
ATOM 867 O O . ASP A 1 107 ? 6.796 7.441 -42.413 1.00 61.50 107 ASP A O 1
ATOM 871 N N . ASN A 1 108 ? 6.549 9.655 -42.495 1.00 66.56 108 ASN A N 1
ATOM 872 C CA . ASN A 1 108 ? 7.890 9.953 -41.958 1.00 66.56 108 ASN A CA 1
ATOM 873 C C . ASN A 1 108 ? 7.924 10.251 -40.449 1.00 66.56 108 ASN A C 1
ATOM 875 O O . ASN A 1 108 ? 8.976 10.578 -39.900 1.00 66.56 108 ASN A O 1
ATOM 879 N N . THR A 1 109 ? 6.793 10.147 -39.752 1.00 73.56 109 THR A N 1
ATOM 880 C CA . THR A 1 109 ? 6.659 10.597 -38.352 1.00 73.56 109 THR A CA 1
ATOM 881 C C . THR A 1 109 ? 7.570 9.850 -37.385 1.00 73.56 109 THR A C 1
ATOM 883 O O . THR A 1 109 ? 8.236 10.472 -36.560 1.00 73.56 109 THR A O 1
ATOM 886 N N . LYS A 1 110 ? 7.665 8.527 -37.539 1.00 78.81 110 LYS A N 1
ATOM 887 C CA . LYS A 1 110 ? 8.550 7.680 -36.735 1.00 78.81 110 LYS A CA 1
ATOM 888 C C . LYS A 1 110 ? 10.026 8.006 -36.975 1.00 78.81 110 LYS A C 1
ATOM 890 O O . LYS A 1 110 ? 10.781 8.152 -36.026 1.00 78.81 110 LYS A O 1
ATOM 895 N N . HIS A 1 111 ? 10.415 8.200 -38.234 1.00 80.94 111 HIS A N 1
ATOM 896 C CA . HIS A 1 111 ? 11.794 8.530 -38.596 1.00 80.94 111 HIS A CA 1
ATOM 897 C C . HIS A 1 111 ? 12.237 9.901 -38.071 1.00 80.94 111 HIS A C 1
ATOM 899 O O . HIS A 1 111 ? 13.392 10.069 -37.684 1.00 80.94 111 HIS A O 1
ATOM 905 N N . ILE A 1 112 ? 11.324 10.876 -38.032 1.00 83.00 112 ILE A N 1
ATOM 906 C CA . ILE A 1 112 ? 11.592 12.185 -37.431 1.00 83.00 112 ILE A CA 1
ATOM 907 C C . ILE A 1 112 ? 11.747 12.057 -35.907 1.00 83.00 112 ILE A C 1
ATOM 909 O O . ILE A 1 112 ? 12.712 12.598 -35.365 1.00 83.00 112 ILE A O 1
ATOM 913 N N . ASP A 1 113 ? 10.855 11.323 -35.224 1.00 84.25 113 ASP A N 1
ATOM 914 C CA . ASP A 1 113 ? 10.968 11.080 -33.774 1.00 84.25 113 ASP A CA 1
ATOM 915 C C . ASP A 1 113 ? 12.282 10.348 -33.437 1.00 84.25 113 ASP A C 1
ATOM 917 O O . ASP A 1 113 ? 13.001 10.778 -32.543 1.00 84.25 113 ASP A O 1
ATOM 921 N N . ASP A 1 114 ? 12.678 9.331 -34.212 1.00 84.06 114 ASP A N 1
ATOM 922 C CA . ASP A 1 114 ? 13.924 8.573 -34.006 1.00 84.06 114 ASP A CA 1
ATOM 923 C C . ASP A 1 114 ? 15.188 9.453 -34.128 1.00 84.06 114 ASP A C 1
ATOM 925 O O . ASP A 1 114 ? 16.144 9.315 -33.352 1.00 84.06 114 ASP A O 1
ATOM 929 N N . ILE A 1 115 ? 15.209 10.387 -35.085 1.00 86.38 115 ILE A N 1
ATOM 930 C CA . ILE A 1 115 ? 16.332 11.318 -35.282 1.00 86.38 115 ILE A CA 1
ATOM 931 C C . ILE A 1 115 ? 16.408 12.342 -34.144 1.00 86.38 115 ILE A C 1
ATOM 933 O O . ILE A 1 115 ? 17.500 12.600 -33.625 1.00 86.38 115 ILE A O 1
ATOM 937 N N . ILE A 1 116 ? 15.268 12.897 -33.719 1.00 87.88 116 ILE A N 1
ATOM 938 C CA . ILE A 1 116 ? 15.209 13.807 -32.566 1.00 87.88 116 ILE A CA 1
ATOM 939 C C . ILE A 1 116 ? 15.624 13.064 -31.293 1.00 87.88 116 ILE A C 1
ATOM 941 O O . ILE A 1 116 ? 16.439 13.573 -30.525 1.00 87.88 116 ILE A O 1
ATOM 945 N N . LEU A 1 117 ? 15.134 11.844 -31.089 1.00 86.31 117 LEU A N 1
ATOM 946 C CA . LEU A 1 117 ? 15.495 11.011 -29.951 1.00 86.31 117 LEU A CA 1
ATOM 947 C C . LEU A 1 117 ? 17.007 10.766 -29.916 1.00 86.31 117 LEU A C 1
ATOM 949 O O . LEU A 1 117 ? 17.634 10.960 -28.880 1.00 86.31 117 LEU A O 1
ATOM 953 N N . THR A 1 118 ? 17.614 10.440 -31.060 1.00 85.62 118 THR A N 1
ATOM 954 C CA . THR A 1 118 ? 19.070 10.257 -31.181 1.00 85.62 118 THR A CA 1
ATOM 955 C C . THR A 1 118 ? 19.841 11.516 -30.778 1.00 85.62 118 THR A C 1
ATOM 957 O O . THR A 1 118 ? 20.832 11.426 -30.048 1.00 85.62 118 THR A O 1
ATOM 960 N N . PHE A 1 119 ? 19.383 12.689 -31.219 1.00 88.94 119 PHE A N 1
ATOM 961 C CA . PHE A 1 119 ? 19.955 13.980 -30.832 1.00 88.94 119 PHE A CA 1
ATOM 962 C C . PHE A 1 119 ? 19.863 14.213 -29.320 1.00 88.94 119 PHE A C 1
ATOM 964 O O . PHE A 1 119 ? 20.882 14.476 -28.678 1.00 88.94 119 PHE A O 1
ATOM 971 N N . LEU A 1 120 ? 18.669 14.042 -28.743 1.00 87.69 120 LEU A N 1
ATOM 972 C CA . LEU A 1 120 ? 18.426 14.213 -27.311 1.00 87.69 120 LEU A CA 1
ATOM 973 C C . LEU A 1 120 ? 19.270 13.243 -26.469 1.00 87.69 120 LEU A C 1
ATOM 975 O O . LEU A 1 120 ? 19.844 13.637 -25.457 1.00 87.69 120 LEU A O 1
ATOM 979 N N . THR A 1 121 ? 19.385 11.981 -26.885 1.00 85.19 121 THR A N 1
ATOM 980 C CA . THR A 1 121 ? 20.172 10.964 -26.178 1.00 85.19 121 THR A CA 1
ATOM 981 C C . THR A 1 121 ? 21.668 11.269 -26.214 1.00 85.19 121 THR A C 1
ATOM 983 O O . THR A 1 121 ? 22.322 11.160 -25.179 1.00 85.19 121 THR A O 1
ATOM 986 N N . ARG A 1 122 ? 22.222 11.648 -27.375 1.00 86.19 122 ARG A N 1
ATOM 987 C CA . ARG A 1 122 ? 23.669 11.887 -27.538 1.00 86.19 122 ARG A CA 1
ATOM 988 C C . ARG A 1 122 ? 24.148 13.170 -26.870 1.00 86.19 122 ARG A C 1
ATOM 990 O O . ARG A 1 122 ? 25.270 13.212 -26.381 1.00 86.19 122 ARG A O 1
ATOM 997 N N . LEU A 1 123 ? 23.321 14.211 -26.880 1.00 86.31 123 LEU A N 1
ATOM 998 C CA . LEU A 1 123 ? 23.671 15.538 -26.369 1.00 86.31 123 LEU A CA 1
ATOM 999 C C . LEU A 1 123 ? 22.968 15.845 -25.044 1.00 86.31 123 LEU A C 1
ATOM 1001 O O . LEU A 1 123 ? 22.766 17.007 -24.708 1.00 86.31 123 LEU A O 1
ATOM 1005 N N . ASN A 1 124 ? 22.601 14.814 -24.280 1.00 82.69 124 ASN A N 1
ATOM 1006 C CA . ASN A 1 124 ? 21.837 14.935 -23.039 1.00 82.69 124 ASN A CA 1
ATOM 1007 C C . ASN A 1 124 ? 22.441 15.938 -22.036 1.00 82.69 124 ASN A C 1
ATOM 1009 O O . ASN A 1 124 ? 21.721 16.791 -21.529 1.00 82.69 124 ASN A O 1
ATOM 1013 N N . ILE A 1 125 ? 23.749 15.876 -21.772 1.00 79.88 125 ILE A N 1
ATOM 1014 C CA . ILE A 1 125 ? 24.456 16.745 -20.825 1.00 79.88 125 ILE A CA 1
ATOM 1015 C C . ILE A 1 125 ? 24.400 18.214 -21.269 1.00 79.88 125 ILE A C 1
ATOM 1017 O O . ILE A 1 125 ? 23.868 19.027 -20.507 1.00 79.88 125 ILE A O 1
ATOM 1021 N N . PRO A 1 126 ? 24.891 18.589 -22.469 1.00 84.56 126 PRO A N 1
ATOM 1022 C CA . PRO A 1 126 ? 24.845 19.984 -22.898 1.00 84.56 126 PRO A CA 1
ATOM 1023 C C . PRO A 1 126 ? 23.404 20.486 -23.094 1.00 84.56 126 PRO A C 1
ATOM 1025 O O . PRO A 1 126 ? 23.113 21.634 -22.769 1.00 84.56 126 PRO A O 1
ATOM 1028 N N . LEU A 1 127 ? 22.464 19.625 -23.509 1.00 84.25 127 LEU A N 1
ATOM 1029 C CA . LEU A 1 127 ? 21.040 19.974 -23.546 1.00 84.25 127 LEU A CA 1
ATOM 1030 C C . LEU A 1 127 ? 20.507 20.316 -22.156 1.00 84.25 127 LEU A C 1
ATOM 1032 O O . LEU A 1 127 ? 19.871 21.353 -21.998 1.00 84.25 127 LEU A O 1
ATOM 1036 N N . MET A 1 128 ? 20.787 19.502 -21.134 1.00 80.50 128 MET A N 1
ATOM 1037 C CA . MET A 1 128 ? 20.327 19.788 -19.773 1.00 80.50 128 MET A CA 1
ATOM 1038 C C . MET A 1 128 ? 20.865 21.111 -19.222 1.00 80.50 128 MET A C 1
ATOM 1040 O O . MET A 1 128 ? 20.161 21.794 -18.480 1.00 80.50 128 MET A O 1
ATOM 1044 N N . GLN A 1 129 ? 22.083 21.496 -19.603 1.00 82.62 129 GLN A N 1
ATOM 1045 C CA . GLN A 1 129 ? 22.681 22.773 -19.206 1.00 82.62 129 GLN A CA 1
ATOM 1046 C C . GLN A 1 129 ? 22.024 23.975 -19.897 1.00 82.62 129 GLN A C 1
ATOM 1048 O O . GLN A 1 129 ? 21.995 25.061 -19.324 1.00 82.62 129 GLN A O 1
ATOM 1053 N N . SER A 1 130 ? 21.466 23.781 -21.094 1.00 83.19 130 SER A N 1
ATOM 1054 C CA . SER A 1 130 ? 20.904 24.851 -21.924 1.00 83.19 130 SER A CA 1
ATOM 1055 C C . SER A 1 130 ? 19.385 24.774 -22.110 1.00 83.19 130 SER A C 1
ATOM 1057 O O . SER A 1 130 ? 18.841 25.571 -22.859 1.00 83.19 130 SER A O 1
ATOM 1059 N N . LEU A 1 131 ? 18.657 23.868 -21.442 1.00 80.38 131 LEU A N 1
ATOM 1060 C CA . LEU A 1 131 ? 17.215 23.630 -21.667 1.00 80.38 131 LEU A CA 1
ATOM 1061 C C . LEU A 1 131 ? 16.310 24.868 -21.482 1.00 80.38 131 LEU A C 1
ATOM 1063 O O . LEU A 1 131 ? 15.172 24.870 -21.956 1.00 80.38 131 LEU A O 1
ATOM 1067 N N . SER A 1 132 ? 16.791 25.900 -20.783 1.00 77.25 132 SER A N 1
ATOM 1068 C CA . SER A 1 132 ? 16.112 27.191 -20.602 1.00 77.25 132 SER A CA 1
ATOM 1069 C C . SER A 1 132 ? 16.389 28.221 -21.703 1.00 77.25 132 SER A C 1
ATOM 1071 O O . SER A 1 132 ? 15.757 29.274 -21.695 1.00 77.25 132 SER A O 1
ATOM 1073 N N . GLU A 1 133 ? 17.311 27.949 -22.628 1.00 82.56 133 GLU A N 1
ATOM 1074 C CA . GLU A 1 133 ? 17.666 28.867 -23.712 1.00 82.56 133 GLU A CA 1
ATOM 1075 C C . GLU A 1 133 ? 16.492 29.051 -24.694 1.00 82.56 133 GLU A C 1
ATOM 1077 O O . GLU A 1 133 ? 15.916 28.054 -25.152 1.00 82.56 133 GLU A O 1
ATOM 1082 N N . PRO A 1 134 ? 16.141 30.298 -25.071 1.00 80.38 134 PRO A N 1
ATOM 1083 C CA . PRO A 1 134 ? 15.019 30.582 -25.970 1.00 80.38 134 PRO A CA 1
ATOM 1084 C C . PRO A 1 134 ? 15.093 29.833 -27.306 1.00 80.38 134 PRO A C 1
ATOM 1086 O O . PRO A 1 134 ? 14.082 29.343 -27.802 1.00 80.38 134 PRO A O 1
ATOM 1089 N N . THR A 1 135 ? 16.296 29.658 -27.856 1.00 79.44 135 THR A N 1
ATOM 1090 C CA . THR A 1 135 ? 16.510 29.035 -29.173 1.00 79.44 135 THR A CA 1
ATOM 1091 C C . THR A 1 135 ? 16.166 27.542 -29.208 1.00 79.44 135 THR A C 1
ATOM 1093 O O . THR A 1 135 ? 15.891 26.992 -30.278 1.00 79.44 135 THR A O 1
ATOM 1096 N N . LEU A 1 136 ? 16.127 26.867 -28.052 1.00 83.69 136 LEU A N 1
ATOM 1097 C CA . LEU A 1 136 ? 15.674 25.478 -27.941 1.00 83.69 136 LEU A CA 1
ATOM 1098 C C . LEU A 1 136 ? 14.149 25.367 -27.804 1.00 83.69 136 LEU A C 1
ATOM 1100 O O . LEU A 1 136 ? 13.600 24.301 -28.092 1.00 83.69 136 LEU A O 1
ATOM 1104 N N . GLN A 1 137 ? 13.444 26.442 -27.425 1.00 83.69 137 GLN A N 1
ATOM 1105 C CA . GLN A 1 137 ? 11.990 26.407 -27.229 1.00 83.69 137 GLN A CA 1
ATOM 1106 C C . GLN A 1 137 ? 11.252 26.032 -28.514 1.00 83.69 137 GLN A C 1
ATOM 1108 O O . GLN A 1 137 ? 10.294 25.266 -28.449 1.00 83.69 137 GLN A O 1
ATOM 1113 N N . SER A 1 138 ? 11.706 26.502 -29.677 1.00 83.00 138 SER A N 1
ATOM 1114 C CA . SER A 1 138 ? 11.094 26.180 -30.974 1.00 83.00 138 SER A CA 1
ATOM 1115 C C . SER A 1 138 ? 11.079 24.672 -31.252 1.00 83.00 138 SER A C 1
ATOM 1117 O O . SER A 1 138 ? 10.065 24.126 -31.686 1.00 83.00 138 SER A O 1
ATOM 1119 N N . LEU A 1 139 ? 12.171 23.971 -30.928 1.00 84.94 139 LEU A N 1
ATOM 1120 C CA . LEU A 1 139 ? 12.263 22.518 -31.081 1.00 84.94 139 LEU A CA 1
ATOM 1121 C C . LEU A 1 139 ? 11.410 21.782 -30.034 1.00 84.94 139 LEU A C 1
ATOM 1123 O O . LEU A 1 139 ? 10.749 20.798 -30.356 1.00 84.94 139 LEU A O 1
ATOM 1127 N N . GLN A 1 140 ? 11.368 22.277 -28.794 1.00 86.56 140 GLN A N 1
ATOM 1128 C CA . GLN A 1 140 ? 10.538 21.703 -27.728 1.00 86.56 140 GLN A CA 1
ATOM 1129 C C . GLN A 1 140 ? 9.038 21.817 -28.042 1.00 86.56 140 GLN A C 1
ATOM 1131 O O . GLN A 1 140 ? 8.302 20.836 -27.927 1.00 86.56 140 GLN A O 1
ATOM 1136 N N . HIS A 1 141 ? 8.588 22.996 -28.486 1.00 86.00 141 HIS A N 1
ATOM 1137 C CA . HIS A 1 141 ? 7.206 23.225 -28.906 1.00 86.00 141 HIS A CA 1
ATOM 1138 C C . HIS A 1 141 ? 6.835 22.321 -30.075 1.00 86.00 141 HIS A C 1
ATOM 1140 O O . HIS A 1 141 ? 5.736 21.772 -30.084 1.00 86.00 141 HIS A O 1
ATOM 1146 N N . LEU A 1 142 ? 7.755 22.113 -31.020 1.00 85.81 142 LEU A N 1
ATOM 1147 C CA . LEU A 1 142 ? 7.541 21.199 -32.133 1.00 85.81 142 LEU A CA 1
ATOM 1148 C C . LEU A 1 142 ? 7.326 19.756 -31.655 1.00 85.81 142 LEU A C 1
ATOM 1150 O O . LEU A 1 142 ? 6.344 19.133 -32.047 1.00 85.81 142 LEU A O 1
ATOM 1154 N N . ILE A 1 143 ? 8.188 19.242 -30.771 1.00 85.69 143 ILE A N 1
ATOM 1155 C CA . ILE A 1 143 ? 8.070 17.884 -30.204 1.00 85.69 143 ILE A CA 1
ATOM 1156 C C . ILE A 1 143 ? 6.693 17.673 -29.553 1.00 85.69 143 ILE A C 1
ATOM 1158 O O . ILE A 1 143 ? 6.062 16.631 -29.746 1.00 85.69 143 ILE A O 1
ATOM 1162 N N . ILE A 1 144 ? 6.207 18.675 -28.812 1.00 82.38 144 ILE A N 1
ATOM 1163 C CA . ILE A 1 144 ? 4.901 18.634 -28.141 1.00 82.38 144 ILE A CA 1
ATOM 1164 C C . ILE A 1 144 ? 3.757 18.734 -29.161 1.00 82.38 144 ILE A C 1
ATOM 1166 O O . ILE A 1 144 ? 2.842 17.909 -29.133 1.00 82.38 144 ILE A O 1
ATOM 1170 N N . LYS A 1 145 ? 3.819 19.708 -30.079 1.00 84.12 145 LYS A N 1
ATOM 1171 C CA . LYS A 1 145 ? 2.819 19.951 -31.135 1.00 84.12 145 LYS A CA 1
ATOM 1172 C C . LYS A 1 145 ? 2.612 18.707 -32.000 1.00 84.12 145 LYS A C 1
ATOM 1174 O O . LYS A 1 145 ? 1.473 18.345 -32.281 1.00 84.12 145 LYS A O 1
ATOM 1179 N N . LEU A 1 146 ? 3.702 18.043 -32.383 1.00 81.69 146 LEU A N 1
ATOM 1180 C CA . LEU A 1 146 ? 3.694 16.867 -33.257 1.00 81.69 146 LEU A CA 1
ATOM 1181 C C . LEU A 1 146 ? 3.454 15.541 -32.515 1.00 81.69 146 LEU A C 1
ATOM 1183 O O . LEU A 1 146 ? 3.395 14.491 -33.149 1.00 81.69 146 LEU A O 1
ATOM 1187 N N . LYS A 1 147 ? 3.270 15.577 -31.186 1.00 80.75 147 LYS A N 1
ATOM 1188 C CA . LYS A 1 147 ? 2.992 14.407 -30.331 1.00 80.75 147 LYS A CA 1
ATOM 1189 C C . LYS A 1 147 ? 4.037 13.285 -30.450 1.00 80.75 147 LYS A C 1
ATOM 1191 O O . LYS A 1 147 ? 3.692 12.107 -30.369 1.00 80.75 147 LYS A O 1
ATOM 1196 N N . PHE A 1 148 ? 5.312 13.636 -30.599 1.00 84.69 148 PHE A N 1
ATOM 1197 C CA . PHE A 1 148 ? 6.417 12.673 -30.631 1.00 84.69 148 PHE A CA 1
ATOM 1198 C C . PHE A 1 148 ? 6.628 12.041 -29.256 1.00 84.69 148 PHE A C 1
ATOM 1200 O O . PHE A 1 148 ? 7.252 12.624 -28.369 1.00 84.69 148 PHE A O 1
ATOM 1207 N N . VAL A 1 149 ? 6.040 10.860 -29.050 1.00 80.19 149 VAL A N 1
ATOM 1208 C CA . VAL A 1 149 ? 5.906 10.240 -27.726 1.00 80.19 149 VAL A CA 1
ATOM 1209 C C . VAL A 1 149 ? 7.270 9.949 -27.100 1.00 80.19 149 VAL A C 1
ATOM 1211 O O . VAL A 1 149 ? 7.444 10.201 -25.906 1.00 80.19 149 VAL A O 1
ATOM 1214 N N . HIS A 1 150 ? 8.238 9.440 -27.867 1.00 82.44 150 HIS A N 1
ATOM 1215 C CA . HIS A 1 150 ? 9.544 9.061 -27.322 1.00 82.44 150 HIS A CA 1
ATOM 1216 C C . HIS A 1 150 ? 10.377 10.292 -26.962 1.00 82.44 150 HIS A C 1
ATOM 1218 O O . HIS A 1 150 ? 10.793 10.440 -25.807 1.00 82.44 150 HIS A O 1
ATOM 1224 N N . SER A 1 151 ? 10.537 11.220 -27.908 1.00 87.31 151 SER A N 1
ATOM 1225 C CA . SER A 1 151 ? 11.269 12.469 -27.679 1.00 87.31 151 SER A CA 1
ATOM 1226 C C . SER A 1 151 ? 10.645 13.326 -26.572 1.00 87.31 151 SER A C 1
ATOM 1228 O O . SER A 1 151 ? 11.364 13.850 -25.719 1.00 87.31 151 SER A O 1
ATOM 1230 N N . ALA A 1 152 ? 9.311 13.425 -26.512 1.00 85.12 152 ALA A N 1
ATOM 1231 C CA . ALA A 1 152 ? 8.615 14.172 -25.462 1.00 85.12 152 ALA A CA 1
ATOM 1232 C C . ALA A 1 152 ? 8.815 13.554 -24.071 1.00 85.12 152 ALA A C 1
ATOM 1234 O O . ALA A 1 152 ? 8.974 14.281 -23.087 1.00 85.12 152 ALA A O 1
ATOM 1235 N N . ASN A 1 153 ? 8.824 12.220 -23.970 1.00 84.00 153 ASN A N 1
ATOM 1236 C CA . ASN A 1 153 ? 9.076 11.534 -22.705 1.00 84.00 153 ASN A CA 1
ATOM 1237 C C . ASN A 1 153 ? 10.510 11.763 -22.214 1.00 84.00 153 ASN A C 1
ATOM 1239 O O . ASN A 1 153 ? 10.691 12.080 -21.038 1.00 84.00 153 ASN A O 1
ATOM 1243 N N . LEU A 1 154 ? 11.510 11.663 -23.097 1.00 87.12 154 LEU A N 1
ATOM 1244 C CA . LEU A 1 154 ? 12.904 11.928 -22.734 1.00 87.12 154 LEU A CA 1
ATOM 1245 C C . LEU A 1 154 ? 13.106 13.392 -22.313 1.00 87.12 154 LEU A C 1
ATOM 1247 O O . LEU A 1 154 ? 13.714 13.654 -21.275 1.00 87.12 154 LEU A O 1
ATOM 1251 N N . LEU A 1 155 ? 12.531 14.339 -23.061 1.00 86.50 155 LEU A N 1
ATOM 1252 C CA . LEU A 1 155 ? 12.570 15.763 -22.728 1.00 86.50 155 LEU A CA 1
ATOM 1253 C C . LEU A 1 155 ? 11.930 16.041 -21.358 1.00 86.50 155 LEU A C 1
ATOM 1255 O O . LEU A 1 155 ? 12.504 16.759 -20.538 1.00 86.50 155 LEU A O 1
ATOM 1259 N N . ARG A 1 156 ? 10.773 15.427 -21.067 1.00 85.25 156 ARG A N 1
ATOM 1260 C CA . ARG A 1 156 ? 10.134 15.506 -19.745 1.00 85.25 156 ARG A CA 1
ATOM 1261 C C . ARG A 1 156 ? 11.072 14.990 -18.655 1.00 85.25 156 ARG A C 1
ATOM 1263 O O . ARG A 1 156 ? 11.249 15.678 -17.657 1.00 85.25 156 ARG A O 1
ATOM 1270 N N . SER A 1 157 ? 11.709 13.835 -18.851 1.00 87.69 157 SER A N 1
ATOM 1271 C CA . SER A 1 157 ? 12.664 13.279 -17.884 1.00 87.69 157 SER A CA 1
ATOM 1272 C C . SER A 1 157 ? 13.876 14.186 -17.649 1.00 87.69 157 SER A C 1
ATOM 1274 O O . SER A 1 157 ? 14.305 14.313 -16.504 1.00 87.69 157 SER A O 1
ATOM 1276 N N . MET A 1 158 ? 14.388 14.869 -18.679 1.00 87.50 158 MET A N 1
ATOM 1277 C CA . MET A 1 158 ? 15.455 15.869 -18.520 1.00 87.50 158 MET A CA 1
ATOM 1278 C C . MET A 1 158 ? 15.000 17.057 -17.660 1.00 87.50 158 MET A C 1
ATOM 1280 O O . MET A 1 158 ? 15.684 17.421 -16.703 1.00 87.50 158 MET A O 1
ATOM 1284 N N . TYR A 1 159 ? 13.820 17.626 -17.935 1.00 86.56 159 TYR A N 1
ATOM 1285 C CA . TYR A 1 159 ? 13.249 18.704 -17.115 1.00 86.56 159 TYR A CA 1
ATOM 1286 C C . TYR A 1 159 ? 13.030 18.281 -15.664 1.00 86.56 159 TYR A C 1
ATOM 1288 O O . TYR A 1 159 ? 13.365 19.029 -14.741 1.00 86.56 159 TYR A O 1
ATOM 1296 N N . SER A 1 160 ? 12.478 17.085 -15.461 1.00 87.00 160 SER A N 1
ATOM 1297 C CA . SER A 1 160 ? 12.273 16.509 -14.137 1.00 87.00 160 SER A CA 1
ATOM 1298 C C . SER A 1 160 ? 13.596 16.343 -13.402 1.00 87.00 160 SER A C 1
ATOM 1300 O O . SER A 1 160 ? 13.680 16.754 -12.251 1.00 87.00 160 SER A O 1
ATOM 1302 N N . SER A 1 161 ? 14.639 15.836 -14.070 1.00 88.62 161 SER A N 1
ATOM 1303 C CA . SER A 1 161 ? 15.976 15.691 -13.488 1.00 88.62 161 SER A CA 1
ATOM 1304 C C . SER A 1 161 ? 16.558 17.035 -13.056 1.00 88.62 161 SER A C 1
ATOM 1306 O O . SER A 1 161 ? 16.992 17.158 -11.919 1.00 88.62 161 SER A O 1
ATOM 1308 N N . ILE A 1 162 ? 16.494 18.076 -13.897 1.00 84.88 162 ILE A N 1
ATOM 1309 C CA . ILE A 1 162 ? 16.996 19.418 -13.543 1.00 84.88 162 ILE A CA 1
ATOM 1310 C C . ILE A 1 162 ? 16.256 19.984 -12.331 1.00 84.88 162 ILE A C 1
ATOM 1312 O O . ILE A 1 162 ? 16.877 20.525 -11.414 1.00 84.88 162 ILE A O 1
ATOM 1316 N N . ARG A 1 163 ? 14.920 19.878 -12.314 1.00 86.56 163 ARG A N 1
ATOM 1317 C CA . ARG A 1 163 ? 14.116 20.308 -11.161 1.00 86.56 163 ARG A CA 1
ATOM 1318 C C . ARG A 1 163 ? 14.477 19.511 -9.914 1.00 86.56 163 ARG A C 1
ATOM 1320 O O . ARG A 1 163 ? 14.541 20.094 -8.836 1.00 86.56 163 ARG A O 1
ATOM 1327 N N . PHE A 1 164 ? 14.764 18.222 -10.066 1.00 91.31 164 PHE A N 1
ATOM 1328 C CA . PHE A 1 164 ? 15.158 17.364 -8.962 1.00 91.31 164 PHE A CA 1
ATOM 1329 C C . PHE A 1 164 ? 16.514 17.766 -8.378 1.00 91.31 164 PHE A C 1
ATOM 1331 O O . PHE A 1 164 ? 16.626 17.967 -7.171 1.00 91.31 164 PHE A O 1
ATOM 1338 N N . THR A 1 165 ? 17.518 17.990 -9.227 1.00 87.56 165 THR A N 1
ATOM 1339 C CA . THR A 1 165 ? 18.838 18.475 -8.811 1.00 87.56 165 THR A CA 1
ATOM 1340 C C . THR A 1 165 ? 18.727 19.824 -8.095 1.00 87.56 165 THR A C 1
ATOM 1342 O O . THR A 1 165 ? 19.302 20.000 -7.021 1.00 87.56 165 THR A O 1
ATOM 1345 N N . LYS A 1 166 ? 17.925 20.759 -8.627 1.00 85.81 166 LYS A N 1
ATOM 1346 C CA . LYS A 1 166 ? 17.650 22.052 -7.973 1.00 85.81 166 LYS A CA 1
ATOM 1347 C C . LYS A 1 166 ? 16.973 21.881 -6.614 1.00 85.81 166 LYS A C 1
ATOM 1349 O O . LYS A 1 166 ? 17.352 22.559 -5.665 1.00 85.81 166 LYS A O 1
ATOM 1354 N N . TRP A 1 167 ? 16.007 20.969 -6.504 1.00 90.31 167 TRP A N 1
ATOM 1355 C CA . TRP A 1 167 ? 15.333 20.666 -5.241 1.00 90.31 167 TRP A CA 1
ATOM 1356 C C . TRP A 1 167 ? 16.311 20.128 -4.191 1.00 90.31 167 TRP A C 1
ATOM 1358 O O . TRP A 1 167 ? 16.301 20.585 -3.050 1.00 90.31 167 TRP A O 1
ATOM 1368 N N . VAL A 1 168 ? 17.210 19.217 -4.583 1.00 87.62 168 VAL A N 1
ATOM 1369 C CA . VAL A 1 168 ? 18.229 18.650 -3.685 1.00 87.62 168 VAL A CA 1
ATOM 1370 C C . VAL A 1 168 ? 19.154 19.740 -3.130 1.00 87.62 168 VAL A C 1
ATOM 1372 O O . VAL A 1 168 ? 19.470 19.725 -1.941 1.00 87.62 168 VAL A O 1
ATOM 1375 N N . ILE A 1 169 ? 19.551 20.711 -3.956 1.00 85.94 169 ILE A N 1
ATOM 1376 C CA . ILE A 1 169 ? 20.481 21.788 -3.570 1.00 85.94 169 ILE A CA 1
ATOM 1377 C C . ILE A 1 169 ? 19.769 22.938 -2.823 1.00 85.94 169 ILE A C 1
ATOM 1379 O O . ILE A 1 169 ? 20.408 23.669 -2.070 1.00 85.94 169 ILE A O 1
ATOM 1383 N N . SER A 1 170 ? 18.451 23.094 -2.991 1.00 84.19 170 SER A N 1
ATOM 1384 C CA . SER A 1 170 ? 17.663 24.175 -2.379 1.00 84.19 170 SER A CA 1
ATOM 1385 C C . SER A 1 170 ? 17.682 24.141 -0.847 1.00 84.19 170 SER A C 1
ATOM 1387 O O . SER A 1 170 ? 17.574 23.079 -0.241 1.00 84.19 170 SER A O 1
ATOM 1389 N N . GLN A 1 171 ? 17.733 25.316 -0.214 1.00 76.94 171 GLN A N 1
ATOM 1390 C CA . GLN A 1 171 ? 17.538 25.461 1.235 1.00 76.94 171 GLN A CA 1
ATOM 1391 C C . GLN A 1 171 ? 16.048 25.420 1.628 1.00 76.94 171 GLN A C 1
ATOM 1393 O O . GLN A 1 171 ? 15.709 24.903 2.688 1.00 76.94 171 GLN A O 1
ATOM 1398 N N . ASN A 1 172 ? 15.150 25.866 0.741 1.00 74.88 172 ASN A N 1
ATOM 1399 C CA . ASN A 1 172 ? 13.700 25.904 0.962 1.00 74.88 172 ASN A CA 1
ATOM 1400 C C . ASN A 1 172 ? 13.031 24.683 0.319 1.00 74.88 172 ASN A C 1
ATOM 1402 O O . ASN A 1 172 ? 12.442 24.775 -0.762 1.00 74.88 172 ASN A O 1
ATOM 1406 N N . ARG A 1 173 ? 13.179 23.514 0.945 1.00 79.19 173 ARG A N 1
ATOM 1407 C CA . ARG A 1 173 ? 12.588 22.256 0.461 1.00 79.19 173 ARG A CA 1
ATOM 1408 C C . ARG A 1 173 ? 11.161 22.107 0.984 1.00 79.19 173 ARG A C 1
ATOM 1410 O O . ARG A 1 173 ? 10.907 22.351 2.156 1.00 79.19 173 ARG A O 1
ATOM 1417 N N . ASN A 1 174 ? 10.248 21.665 0.126 1.00 80.12 174 ASN A N 1
ATOM 1418 C CA . ASN A 1 174 ? 8.900 21.255 0.525 1.00 80.12 174 ASN A CA 1
ATOM 1419 C C . ASN A 1 174 ? 8.553 19.898 -0.110 1.00 80.12 174 ASN A C 1
ATOM 1421 O O . ASN A 1 174 ? 9.082 19.555 -1.177 1.00 80.12 174 ASN A O 1
ATOM 1425 N N . GLY A 1 175 ? 7.699 19.119 0.553 1.00 78.88 175 GLY A N 1
ATOM 1426 C CA . GLY A 1 175 ? 7.285 17.795 0.101 1.00 78.88 175 GLY A CA 1
ATOM 1427 C C . GLY A 1 175 ? 6.417 17.857 -1.146 1.00 78.88 175 GLY A C 1
ATOM 1428 O O . GLY A 1 175 ? 6.626 17.065 -2.056 1.00 78.88 175 GLY A O 1
ATOM 1429 N N . TYR A 1 176 ? 5.540 18.856 -1.272 1.00 80.88 176 TYR A N 1
ATOM 1430 C CA . TYR A 1 176 ? 4.685 19.017 -2.455 1.00 80.88 176 TYR A CA 1
ATOM 1431 C C . TYR A 1 176 ? 5.477 19.120 -3.774 1.00 80.88 176 TYR A C 1
ATOM 1433 O O . TYR A 1 176 ? 5.193 18.417 -4.745 1.00 80.88 176 TYR A O 1
ATOM 1441 N N . SER A 1 177 ? 6.528 19.944 -3.822 1.00 84.25 177 SER A N 1
ATOM 1442 C CA . SER A 1 177 ? 7.383 20.060 -5.014 1.00 84.25 177 SER A CA 1
ATOM 1443 C C . SER A 1 177 ? 8.138 18.766 -5.308 1.00 84.25 177 SER A C 1
ATOM 1445 O O . SER A 1 177 ? 8.279 18.401 -6.477 1.00 84.25 177 SER A O 1
ATOM 1447 N N . LEU A 1 178 ? 8.568 18.037 -4.271 1.00 88.94 178 LEU A N 1
ATOM 1448 C CA . LEU A 1 178 ? 9.176 16.721 -4.435 1.00 88.94 178 LEU A CA 1
ATOM 1449 C C . LEU A 1 178 ? 8.169 15.722 -5.012 1.00 88.94 178 LEU A C 1
ATOM 1451 O O . LEU A 1 178 ? 8.490 15.033 -5.976 1.00 88.94 178 LEU A O 1
ATOM 1455 N N . GLN A 1 179 ? 6.940 15.681 -4.498 1.00 88.50 179 GLN A N 1
ATOM 1456 C CA . GLN A 1 179 ? 5.873 14.823 -5.017 1.00 88.50 179 GLN A CA 1
ATOM 1457 C C . GLN A 1 179 ? 5.575 15.122 -6.490 1.00 88.50 179 GLN A C 1
ATOM 1459 O O . GLN A 1 179 ? 5.494 14.194 -7.291 1.00 88.50 179 GLN A O 1
ATOM 1464 N N . MET A 1 180 ? 5.496 16.397 -6.891 1.00 84.00 180 MET A N 1
ATOM 1465 C CA . MET A 1 180 ? 5.333 16.774 -8.302 1.00 84.00 180 MET A CA 1
ATOM 1466 C C . MET A 1 180 ? 6.476 16.244 -9.180 1.00 84.00 180 MET A C 1
ATOM 1468 O O . MET A 1 180 ? 6.237 15.718 -10.271 1.00 84.00 180 MET A O 1
ATOM 1472 N N . ILE A 1 181 ? 7.722 16.359 -8.710 1.00 89.44 181 ILE A N 1
ATOM 1473 C CA . ILE A 1 181 ? 8.897 15.839 -9.419 1.00 89.44 181 ILE A CA 1
ATOM 1474 C C . ILE A 1 181 ? 8.816 14.311 -9.519 1.00 89.44 181 ILE A C 1
ATOM 1476 O O . ILE A 1 181 ? 8.949 13.764 -10.615 1.00 89.44 181 ILE A O 1
ATOM 1480 N N . LEU A 1 182 ? 8.525 13.611 -8.424 1.00 92.69 182 LEU A N 1
ATOM 1481 C CA . LEU A 1 182 ? 8.423 12.152 -8.407 1.00 92.69 182 LEU A CA 1
ATOM 1482 C C . LEU A 1 182 ? 7.282 11.648 -9.293 1.00 92.69 182 LEU A C 1
ATOM 1484 O O . LEU A 1 182 ? 7.499 10.726 -10.071 1.00 92.69 182 LEU A O 1
ATOM 1488 N N . ASN A 1 183 ? 6.116 12.295 -9.283 1.00 89.38 183 ASN A N 1
ATOM 1489 C CA . ASN A 1 183 ? 4.993 11.964 -10.166 1.00 89.38 183 ASN A CA 1
ATOM 1490 C C . ASN A 1 183 ? 5.324 12.161 -11.652 1.00 89.38 183 ASN A C 1
ATOM 1492 O O . ASN A 1 183 ? 4.759 11.479 -12.503 1.00 89.38 183 ASN A O 1
ATOM 1496 N N . SER A 1 184 ? 6.268 13.046 -11.982 1.00 85.69 184 SER A N 1
ATOM 1497 C CA . SER A 1 184 ? 6.750 13.211 -13.359 1.00 85.69 184 SER A CA 1
ATOM 1498 C C . SER A 1 184 ? 7.779 12.151 -13.779 1.00 85.69 184 SER A C 1
ATOM 1500 O O . SER A 1 184 ? 7.819 11.764 -14.948 1.00 85.69 184 SER A O 1
ATOM 1502 N N . ILE A 1 185 ? 8.581 11.651 -12.832 1.00 89.88 185 ILE A N 1
ATOM 1503 C CA . ILE A 1 185 ? 9.575 10.586 -13.049 1.00 89.88 185 ILE A CA 1
ATOM 1504 C C . ILE A 1 185 ? 8.906 9.212 -13.047 1.00 89.88 185 ILE A C 1
ATOM 1506 O O . ILE A 1 185 ? 9.296 8.337 -13.820 1.00 89.88 185 ILE A O 1
ATOM 1510 N N . LEU A 1 186 ? 7.877 9.027 -12.218 1.00 89.19 186 LEU A N 1
ATOM 1511 C CA . LEU A 1 186 ? 7.186 7.762 -12.037 1.00 89.19 186 LEU A CA 1
ATOM 1512 C C . LEU A 1 186 ? 6.757 7.139 -13.374 1.00 89.19 186 LEU A C 1
ATOM 1514 O O . LEU A 1 186 ? 7.102 5.987 -13.572 1.00 89.19 186 LEU A O 1
ATOM 1518 N N . PRO A 1 187 ? 6.098 7.816 -14.335 1.00 86.06 187 PRO A N 1
ATOM 1519 C CA . PRO A 1 187 ? 5.709 7.205 -15.610 1.00 86.06 187 PRO A CA 1
ATOM 1520 C C . PRO A 1 187 ? 6.853 7.054 -16.632 1.00 86.06 187 PRO A C 1
ATOM 1522 O O . PRO A 1 187 ? 6.631 6.448 -17.681 1.00 86.06 187 PRO A O 1
ATOM 1525 N N . ALA A 1 188 ? 8.064 7.561 -16.371 1.00 85.75 188 ALA A N 1
ATOM 1526 C CA . ALA A 1 188 ? 9.146 7.589 -17.357 1.00 85.75 188 ALA A CA 1
ATOM 1527 C C . ALA A 1 188 ? 9.589 6.183 -17.813 1.00 85.75 188 ALA A C 1
ATOM 1529 O O . ALA A 1 188 ? 9.637 5.224 -17.030 1.00 85.75 188 ALA A O 1
ATOM 1530 N N . ARG A 1 189 ? 9.960 6.056 -19.095 1.00 86.94 189 ARG A N 1
ATOM 1531 C CA . ARG A 1 189 ? 10.495 4.819 -19.684 1.00 86.94 189 ARG A CA 1
ATOM 1532 C C . ARG A 1 189 ? 11.977 4.662 -19.338 1.00 86.94 189 ARG A C 1
ATOM 1534 O O . ARG A 1 189 ? 12.847 5.010 -20.123 1.00 86.94 189 ARG A O 1
ATOM 1541 N N . ILE A 1 190 ? 12.258 4.129 -18.149 1.00 88.94 190 ILE A N 1
ATOM 1542 C CA . ILE A 1 190 ? 13.614 4.064 -17.564 1.00 88.94 190 ILE A CA 1
ATOM 1543 C C . ILE A 1 190 ? 14.634 3.359 -18.476 1.00 88.94 190 ILE A C 1
ATOM 1545 O O . ILE A 1 190 ? 15.781 3.788 -18.556 1.00 88.94 190 ILE A O 1
ATOM 1549 N N . LEU A 1 191 ? 14.226 2.314 -19.206 1.00 86.81 191 LEU A N 1
ATOM 1550 C CA . LEU A 1 191 ? 15.107 1.615 -20.153 1.00 86.81 191 LEU A CA 1
ATOM 1551 C C . LEU A 1 191 ? 15.600 2.526 -21.291 1.00 86.81 191 LEU A C 1
ATOM 1553 O O . LEU A 1 191 ? 16.744 2.389 -21.721 1.00 86.81 191 LEU A O 1
ATOM 1557 N N . GLU A 1 192 ? 14.770 3.475 -21.731 1.00 85.00 192 GLU A N 1
ATOM 1558 C CA . GLU A 1 192 ? 15.075 4.426 -22.809 1.00 85.00 192 GLU A CA 1
ATOM 1559 C C . GLU A 1 192 ? 15.911 5.627 -22.317 1.00 85.00 192 GLU A C 1
ATOM 1561 O O . GLU A 1 192 ? 16.384 6.421 -23.127 1.00 85.00 192 GLU A O 1
ATOM 1566 N N . LEU A 1 193 ? 16.128 5.773 -21.001 1.00 87.25 193 LEU A N 1
ATOM 1567 C CA . LEU A 1 193 ? 16.922 6.878 -20.465 1.00 87.25 193 LEU A CA 1
ATOM 1568 C C . LEU A 1 193 ? 18.417 6.702 -20.790 1.00 87.25 193 LEU A C 1
ATOM 1570 O O . LEU A 1 193 ? 18.963 5.608 -20.602 1.00 87.25 193 LEU A O 1
ATOM 1574 N N . PRO A 1 194 ? 19.110 7.781 -21.203 1.00 87.94 194 PRO A N 1
ATOM 1575 C CA . PRO A 1 194 ? 20.565 7.806 -21.266 1.00 87.94 194 PRO A CA 1
ATOM 1576 C C . PRO A 1 194 ? 21.196 7.458 -19.902 1.00 87.94 194 PRO A C 1
ATOM 1578 O O . PRO A 1 194 ? 20.657 7.888 -18.876 1.00 87.94 194 PRO A O 1
ATOM 1581 N N . PRO A 1 195 ? 22.335 6.737 -19.858 1.00 85.56 195 PRO A N 1
ATOM 1582 C CA . PRO A 1 195 ? 22.964 6.308 -18.605 1.00 85.56 195 PRO A CA 1
ATOM 1583 C C . PRO A 1 195 ? 23.267 7.454 -17.633 1.00 85.56 195 PRO A C 1
ATOM 1585 O O . PRO A 1 195 ? 23.032 7.319 -16.435 1.00 85.56 195 PRO A O 1
ATOM 1588 N N . GLU A 1 196 ? 23.733 8.596 -18.138 1.00 84.25 196 GLU A N 1
ATOM 1589 C CA . GLU A 1 196 ? 24.110 9.752 -17.319 1.00 84.25 196 GLU A CA 1
ATOM 1590 C C . GLU A 1 196 ? 22.875 10.398 -16.679 1.00 84.25 196 GLU A C 1
ATOM 1592 O O . GLU A 1 196 ? 22.878 10.711 -15.489 1.00 84.25 196 GLU A O 1
ATOM 1597 N N . LEU A 1 197 ? 21.781 10.514 -17.443 1.00 87.06 197 LEU A N 1
ATOM 1598 C CA . LEU A 1 197 ? 20.494 11.014 -16.949 1.00 87.06 197 LEU A CA 1
ATOM 1599 C C . LEU A 1 197 ? 19.892 10.059 -15.910 1.00 87.06 197 LEU A C 1
ATOM 1601 O O . LEU A 1 197 ? 19.411 10.495 -14.866 1.00 87.06 197 LEU A O 1
ATOM 1605 N N . ALA A 1 198 ? 19.933 8.752 -16.180 1.00 90.62 198 ALA A N 1
ATOM 1606 C CA . ALA A 1 198 ? 19.456 7.744 -15.243 1.00 90.62 198 ALA A CA 1
ATOM 1607 C C . ALA A 1 198 ? 20.256 7.776 -13.930 1.00 90.62 198 ALA A C 1
ATOM 1609 O O . ALA A 1 198 ? 19.658 7.730 -12.855 1.00 90.62 198 ALA A O 1
ATOM 1610 N N . SER A 1 199 ? 21.585 7.907 -14.011 1.00 89.44 199 SER A N 1
ATOM 1611 C CA . SER A 1 199 ? 22.461 8.011 -12.841 1.00 89.44 199 SER A CA 1
ATOM 1612 C C . SER A 1 199 ? 22.194 9.274 -12.023 1.00 89.44 199 SER A C 1
ATOM 1614 O O . SER A 1 199 ? 22.216 9.212 -10.795 1.00 89.44 199 SER A O 1
ATOM 1616 N N . GLU A 1 200 ? 21.934 10.412 -12.669 1.00 87.75 200 GLU A N 1
ATOM 1617 C CA . GLU A 1 200 ? 21.625 11.666 -11.975 1.00 87.75 200 GLU A CA 1
ATOM 1618 C C . GLU A 1 200 ? 20.275 11.593 -11.248 1.00 87.75 200 GLU A C 1
ATOM 1620 O O . GLU A 1 200 ? 20.182 11.945 -10.071 1.00 87.75 200 GLU A O 1
ATOM 1625 N N . ILE A 1 201 ? 19.241 11.041 -11.894 1.00 92.94 201 ILE A N 1
ATOM 1626 C CA . ILE A 1 201 ? 17.942 10.811 -11.247 1.00 92.94 201 ILE A CA 1
ATOM 1627 C C . ILE A 1 201 ? 18.091 9.840 -10.066 1.00 92.94 201 ILE A C 1
ATOM 1629 O O . ILE A 1 201 ? 17.569 10.109 -8.984 1.00 92.94 201 ILE A O 1
ATOM 1633 N N . ALA A 1 202 ? 18.822 8.735 -10.243 1.00 92.75 202 ALA A N 1
ATOM 1634 C CA . ALA A 1 202 ? 19.078 7.754 -9.189 1.00 92.75 202 ALA A CA 1
ATOM 1635 C C . ALA A 1 202 ? 19.804 8.376 -7.982 1.00 92.75 202 ALA A C 1
ATOM 1637 O O . ALA A 1 202 ? 19.413 8.144 -6.836 1.00 92.75 202 ALA A O 1
ATOM 1638 N N . ARG A 1 203 ? 20.805 9.228 -8.237 1.00 91.00 203 ARG A N 1
ATOM 1639 C CA . ARG A 1 203 ? 21.513 10.002 -7.210 1.00 91.00 203 ARG A CA 1
ATOM 1640 C C . ARG A 1 203 ? 20.556 10.914 -6.437 1.00 91.00 203 ARG A C 1
ATOM 1642 O O . ARG A 1 203 ? 20.572 10.907 -5.207 1.00 91.00 203 ARG A O 1
ATOM 1649 N N . CYS A 1 204 ? 19.702 11.668 -7.132 1.00 92.06 204 CYS A N 1
ATOM 1650 C CA . CYS A 1 204 ? 18.705 12.529 -6.492 1.00 92.06 204 CYS A CA 1
ATOM 1651 C C . CYS A 1 204 ? 17.693 11.732 -5.656 1.00 92.06 204 CYS A C 1
ATOM 1653 O O . CYS A 1 204 ? 17.402 12.138 -4.536 1.00 92.06 204 CYS A O 1
ATOM 1655 N N . LEU A 1 205 ? 17.216 10.577 -6.139 1.00 95.31 205 LEU A N 1
ATOM 1656 C CA . LEU A 1 205 ? 16.307 9.704 -5.383 1.00 95.31 205 LEU A CA 1
ATOM 1657 C C . LEU A 1 205 ? 16.907 9.267 -4.039 1.00 95.31 205 LEU A C 1
ATOM 1659 O O . LEU A 1 205 ? 16.219 9.311 -3.016 1.00 95.31 205 LEU A O 1
ATOM 1663 N N . VAL A 1 206 ? 18.183 8.869 -4.027 1.00 92.88 206 VAL A N 1
ATOM 1664 C CA . VAL A 1 206 ? 18.886 8.444 -2.804 1.00 92.88 206 VAL A CA 1
ATOM 1665 C C . VAL A 1 206 ? 19.043 9.614 -1.836 1.00 92.88 206 VAL A C 1
ATOM 1667 O O . VAL A 1 206 ? 18.698 9.482 -0.663 1.00 92.88 206 VAL A O 1
ATOM 1670 N N . ILE A 1 207 ? 19.500 10.773 -2.319 1.00 89.31 207 ILE A N 1
ATOM 1671 C CA . ILE A 1 207 ? 19.689 11.952 -1.465 1.00 89.31 207 ILE A CA 1
ATOM 1672 C C . ILE A 1 207 ? 18.349 12.400 -0.878 1.00 89.31 207 ILE A C 1
ATOM 1674 O O . ILE A 1 207 ? 18.231 12.527 0.334 1.00 89.31 207 ILE A O 1
ATOM 1678 N N . SER A 1 208 ? 17.307 12.553 -1.696 1.00 91.25 208 SER A N 1
ATOM 1679 C CA . SER A 1 208 ? 15.976 12.947 -1.219 1.00 91.25 208 SER A CA 1
ATOM 1680 C C . SER A 1 208 ? 15.384 11.972 -0.208 1.00 91.25 208 SER A C 1
ATOM 1682 O O . SER A 1 208 ? 14.676 12.400 0.697 1.00 91.25 208 SER A O 1
ATOM 1684 N N . SER A 1 209 ? 15.713 10.684 -0.317 1.00 91.56 209 SER A N 1
ATOM 1685 C CA . SER A 1 209 ? 15.322 9.682 0.674 1.00 91.56 209 SER A CA 1
ATOM 1686 C C . SER A 1 209 ? 15.968 9.946 2.037 1.00 91.56 209 SER A C 1
ATOM 1688 O O . SER A 1 209 ? 15.277 9.929 3.052 1.00 91.56 209 SER A O 1
ATOM 1690 N N . LEU A 1 210 ? 17.265 10.268 2.075 1.00 87.88 210 LEU A N 1
ATOM 1691 C CA . LEU A 1 210 ? 17.962 10.633 3.318 1.00 87.88 210 LEU A CA 1
ATOM 1692 C C . LEU A 1 210 ? 17.440 11.941 3.931 1.00 87.88 210 LEU A C 1
ATOM 1694 O O . LEU A 1 210 ? 17.486 12.120 5.144 1.00 87.88 210 LEU A O 1
ATOM 1698 N N . MET A 1 211 ? 16.911 12.840 3.100 1.00 86.62 211 MET A N 1
ATOM 1699 C CA . MET A 1 211 ? 16.365 14.130 3.529 1.00 86.62 211 MET A CA 1
ATOM 1700 C C . MET A 1 211 ? 14.877 14.081 3.895 1.00 86.62 211 MET A C 1
ATOM 1702 O O . MET A 1 211 ? 14.314 15.100 4.280 1.00 86.62 211 MET A O 1
ATOM 1706 N N . LEU A 1 212 ? 14.210 12.928 3.794 1.00 85.31 212 LEU A N 1
ATOM 1707 C CA . LEU A 1 212 ? 12.759 12.845 3.982 1.00 85.31 212 LEU A CA 1
ATOM 1708 C C . LEU A 1 212 ? 12.312 13.326 5.375 1.00 85.31 212 LEU A C 1
ATOM 1710 O O . LEU A 1 212 ? 11.306 14.021 5.494 1.00 85.31 212 LEU A O 1
ATOM 1714 N N . ASN A 1 213 ? 13.088 13.012 6.415 1.00 81.25 213 ASN A N 1
ATOM 1715 C CA . ASN A 1 213 ? 12.773 13.386 7.797 1.00 81.25 213 ASN A CA 1
ATOM 1716 C C . ASN A 1 213 ? 12.908 14.893 8.074 1.00 81.25 213 ASN A C 1
ATOM 1718 O O . ASN A 1 213 ? 12.473 15.342 9.130 1.00 81.25 213 ASN A O 1
ATOM 1722 N N . SER A 1 214 ? 13.501 15.678 7.163 1.00 80.00 214 SER A N 1
ATOM 1723 C CA . SER A 1 214 ? 13.538 17.140 7.293 1.00 80.00 214 SER A CA 1
ATOM 1724 C C . SER A 1 214 ? 12.269 17.823 6.769 1.00 80.00 214 SER A C 1
ATOM 1726 O O . SER A 1 214 ? 12.198 19.049 6.789 1.00 80.00 214 SER A O 1
ATOM 1728 N N . LEU A 1 215 ? 11.301 17.067 6.239 1.00 75.88 215 LEU A N 1
ATOM 1729 C CA . LEU A 1 215 ? 10.024 17.595 5.753 1.00 75.88 215 LEU A CA 1
ATOM 1730 C C . LEU A 1 215 ? 8.952 17.600 6.860 1.00 75.88 215 LEU A C 1
ATOM 1732 O O . LEU A 1 215 ? 9.046 16.818 7.809 1.00 75.88 215 LEU A O 1
ATOM 1736 N N . PRO A 1 216 ? 7.904 18.438 6.742 1.00 66.88 216 PRO A N 1
ATOM 1737 C CA . PRO A 1 216 ? 6.782 18.434 7.676 1.00 66.88 216 PRO A CA 1
ATOM 1738 C C . PRO A 1 216 ? 6.097 17.053 7.779 1.00 66.88 216 PRO A C 1
ATOM 1740 O O . PRO A 1 216 ? 5.885 16.407 6.749 1.00 66.88 216 PRO A O 1
ATOM 1743 N N . PRO A 1 217 ? 5.670 16.603 8.980 1.00 59.47 217 PRO A N 1
ATOM 1744 C CA . PRO A 1 217 ? 5.181 15.236 9.212 1.00 59.47 217 PRO A CA 1
ATOM 1745 C C . PRO A 1 217 ? 4.029 14.777 8.308 1.00 59.47 217 PRO A C 1
ATOM 1747 O O . PRO A 1 217 ? 3.968 13.608 7.931 1.00 59.47 217 PRO A O 1
ATOM 1750 N N . PHE A 1 218 ? 3.124 15.687 7.937 1.00 60.16 218 PHE A N 1
ATOM 1751 C CA . PHE A 1 218 ? 1.958 15.375 7.105 1.00 60.16 218 PHE A CA 1
ATOM 1752 C C . PHE A 1 218 ? 2.310 15.110 5.630 1.00 60.16 218 PHE A C 1
ATOM 1754 O O . PHE A 1 218 ? 1.519 14.496 4.923 1.00 60.16 218 PHE A O 1
ATOM 1761 N N . GLU A 1 219 ? 3.500 15.507 5.166 1.00 65.81 219 GLU A N 1
ATOM 1762 C CA . GLU A 1 219 ? 3.953 15.304 3.781 1.00 65.81 219 GLU A CA 1
ATOM 1763 C C . GLU A 1 219 ? 4.804 14.032 3.615 1.00 65.81 219 GLU A C 1
ATOM 1765 O O . GLU A 1 219 ? 5.066 13.596 2.491 1.00 65.81 219 GLU A O 1
ATOM 1770 N N . ILE A 1 220 ? 5.251 13.417 4.717 1.00 76.25 220 ILE A N 1
ATOM 1771 C CA . ILE A 1 220 ? 6.242 12.330 4.707 1.00 76.25 220 ILE A CA 1
ATOM 1772 C C . ILE A 1 220 ? 5.682 11.053 4.074 1.00 76.25 220 ILE A C 1
ATOM 1774 O O . ILE A 1 220 ? 6.354 10.438 3.249 1.00 76.25 220 ILE A O 1
ATOM 1778 N N . GLN A 1 221 ? 4.460 10.647 4.430 1.00 78.62 221 GLN A N 1
ATOM 1779 C CA . GLN A 1 221 ? 3.952 9.313 4.090 1.00 78.62 221 GLN A CA 1
ATOM 1780 C C . GLN A 1 221 ? 3.726 9.118 2.582 1.00 78.62 221 GLN A C 1
ATOM 1782 O O . GLN A 1 221 ? 4.150 8.111 2.016 1.00 78.62 221 GLN A O 1
ATOM 1787 N N . GLU A 1 222 ? 3.086 10.079 1.916 1.00 80.38 222 GLU A N 1
ATOM 1788 C CA . GLU A 1 222 ? 2.844 10.018 0.468 1.00 80.38 222 GLU A CA 1
ATOM 1789 C C . GLU A 1 222 ? 4.150 10.176 -0.323 1.00 80.38 222 GLU A C 1
ATOM 1791 O O . GLU A 1 222 ? 4.428 9.424 -1.261 1.00 80.38 222 GLU A O 1
ATOM 1796 N N . THR A 1 223 ? 5.018 11.089 0.118 1.00 87.12 223 THR A N 1
ATOM 1797 C CA . THR A 1 223 ? 6.339 11.292 -0.489 1.00 87.12 223 THR A CA 1
ATOM 1798 C C . THR A 1 223 ? 7.207 10.035 -0.378 1.00 87.12 223 THR A C 1
ATOM 1800 O O . THR A 1 223 ? 7.864 9.651 -1.346 1.00 87.12 223 THR A O 1
ATOM 1803 N N . GLN A 1 224 ? 7.169 9.344 0.767 1.00 90.81 224 GLN A N 1
ATOM 1804 C CA . GLN A 1 224 ? 7.847 8.065 0.975 1.00 90.81 224 GLN A CA 1
ATOM 1805 C C . GLN A 1 224 ? 7.386 7.013 -0.036 1.00 90.81 224 GLN A C 1
ATOM 1807 O O . GLN A 1 224 ? 8.220 6.366 -0.668 1.00 90.81 224 GLN A O 1
ATOM 1812 N N . GLN A 1 225 ? 6.072 6.852 -0.213 1.00 90.56 225 GLN A N 1
ATOM 1813 C CA . GLN A 1 225 ? 5.506 5.881 -1.154 1.00 90.56 225 GLN A CA 1
ATOM 1814 C C . GLN A 1 225 ? 5.978 6.140 -2.589 1.00 90.56 225 GLN A C 1
ATOM 1816 O O . GLN A 1 225 ? 6.367 5.206 -3.300 1.00 90.56 225 GLN A O 1
ATOM 1821 N N . LEU A 1 226 ? 5.997 7.408 -3.012 1.00 91.81 226 LEU A N 1
ATOM 1822 C CA . LEU A 1 226 ? 6.480 7.805 -4.335 1.00 91.81 226 LEU A CA 1
ATOM 1823 C C . LEU A 1 226 ? 7.986 7.569 -4.504 1.00 91.81 226 LEU A C 1
ATOM 1825 O O . LEU A 1 226 ? 8.407 7.076 -5.555 1.00 91.81 226 LEU A O 1
ATOM 1829 N N . LEU A 1 227 ? 8.794 7.861 -3.477 1.00 94.50 227 LEU A N 1
ATOM 1830 C CA . LEU A 1 227 ? 10.235 7.584 -3.478 1.00 94.50 227 LEU A CA 1
ATOM 1831 C C . LEU A 1 227 ? 10.511 6.088 -3.625 1.00 94.50 227 LEU A C 1
ATOM 1833 O O . LEU A 1 227 ? 11.242 5.689 -4.534 1.00 94.50 227 LEU A O 1
ATOM 1837 N N . VAL A 1 228 ? 9.881 5.256 -2.789 1.00 94.00 228 VAL A N 1
ATOM 1838 C CA . VAL A 1 228 ? 10.007 3.792 -2.853 1.00 94.00 228 VAL A CA 1
ATOM 1839 C C . VAL A 1 228 ? 9.600 3.279 -4.233 1.00 94.00 228 VAL A C 1
ATOM 1841 O O . VAL A 1 228 ? 10.310 2.458 -4.819 1.00 94.00 228 VAL A O 1
ATOM 1844 N N . SER A 1 229 ? 8.501 3.793 -4.789 1.00 93.81 229 SER A N 1
ATOM 1845 C CA . SER A 1 229 ? 8.011 3.403 -6.114 1.00 93.81 229 SER A CA 1
ATOM 1846 C C . SER A 1 229 ? 9.008 3.749 -7.224 1.00 93.81 229 SER A C 1
ATOM 1848 O O . SER A 1 229 ? 9.302 2.908 -8.079 1.00 93.81 229 SER A O 1
ATOM 1850 N N . CYS A 1 230 ? 9.571 4.961 -7.209 1.00 94.75 230 CYS A N 1
ATOM 1851 C CA . CYS A 1 230 ? 10.568 5.388 -8.190 1.00 94.75 230 CYS A CA 1
ATOM 1852 C C . CYS A 1 230 ? 11.861 4.571 -8.072 1.00 94.75 230 CYS A C 1
ATOM 1854 O O . CYS A 1 230 ? 12.335 4.037 -9.076 1.00 94.75 230 CYS A O 1
ATOM 1856 N N . ILE A 1 231 ? 12.395 4.404 -6.857 1.00 95.69 231 ILE A N 1
ATOM 1857 C CA . ILE A 1 231 ? 13.616 3.623 -6.610 1.00 95.69 231 ILE A CA 1
ATOM 1858 C C . ILE A 1 231 ? 13.434 2.175 -7.066 1.00 95.69 231 ILE A C 1
ATOM 1860 O O . ILE A 1 231 ? 14.262 1.653 -7.811 1.00 95.69 231 ILE A O 1
ATOM 1864 N N . SER A 1 232 ? 12.320 1.541 -6.698 1.00 94.25 232 SER A N 1
ATOM 1865 C CA . SER A 1 232 ? 12.037 0.154 -7.078 1.00 94.25 232 SER A CA 1
ATOM 1866 C C . SER A 1 232 ? 11.922 -0.020 -8.598 1.00 94.25 232 SER A C 1
ATOM 1868 O O . SER A 1 232 ? 12.321 -1.042 -9.155 1.00 94.25 232 SER A O 1
ATOM 1870 N N . ARG A 1 233 ? 11.404 0.984 -9.319 1.00 93.81 233 ARG A N 1
ATOM 1871 C CA . ARG A 1 233 ? 11.405 0.963 -10.788 1.00 93.81 233 ARG A CA 1
ATOM 1872 C C . ARG A 1 233 ? 12.816 1.070 -11.363 1.00 93.81 233 ARG A C 1
ATOM 1874 O O . ARG A 1 233 ? 13.128 0.331 -12.294 1.00 93.81 233 ARG A O 1
ATOM 1881 N N . PHE A 1 234 ? 13.657 1.954 -10.828 1.00 93.94 234 PHE A N 1
ATOM 1882 C CA . PHE A 1 234 ? 15.051 2.067 -11.261 1.00 93.94 234 PHE A CA 1
ATOM 1883 C C . PHE A 1 234 ? 15.826 0.773 -10.999 1.00 93.94 234 PHE A C 1
ATOM 1885 O O . PHE A 1 234 ? 16.479 0.284 -11.913 1.00 93.94 234 PHE A O 1
ATOM 1892 N N . LEU A 1 235 ? 15.668 0.153 -9.826 1.00 91.44 235 LEU A N 1
ATOM 1893 C CA . LEU A 1 235 ? 16.298 -1.134 -9.508 1.00 91.44 235 LEU A CA 1
ATOM 1894 C C . LEU A 1 235 ? 15.881 -2.252 -10.468 1.00 91.44 235 LEU A C 1
ATOM 1896 O O . LEU A 1 235 ? 16.706 -3.070 -10.854 1.00 91.44 235 LEU A O 1
ATOM 1900 N N . LYS A 1 236 ? 14.619 -2.272 -10.909 1.00 89.31 236 LYS A N 1
ATOM 1901 C CA . LYS A 1 236 ? 14.150 -3.280 -11.868 1.00 89.31 236 LYS A CA 1
ATOM 1902 C C . LYS A 1 236 ? 14.752 -3.101 -13.261 1.00 89.31 236 LYS A C 1
ATOM 1904 O O . LYS A 1 236 ? 15.057 -4.088 -13.923 1.00 89.31 236 LYS A O 1
ATOM 1909 N N . TYR A 1 237 ? 14.802 -1.863 -13.750 1.00 89.75 237 TYR A N 1
ATOM 1910 C CA . TYR A 1 237 ? 15.063 -1.594 -15.167 1.00 89.75 237 TYR A CA 1
ATOM 1911 C C . TYR A 1 237 ? 16.500 -1.158 -15.464 1.00 89.75 237 TYR A C 1
ATOM 1913 O O . TYR A 1 237 ? 17.010 -1.506 -16.522 1.00 89.75 237 TYR A O 1
ATOM 1921 N N . ARG A 1 238 ? 17.137 -0.395 -14.570 1.00 88.88 238 ARG A N 1
ATOM 1922 C CA . ARG A 1 238 ? 18.530 0.070 -14.688 1.00 88.88 238 ARG A CA 1
ATOM 1923 C C . ARG A 1 238 ? 19.200 0.155 -13.309 1.00 88.88 238 ARG A C 1
ATOM 1925 O O . ARG A 1 238 ? 19.493 1.259 -12.836 1.00 88.88 238 ARG A O 1
ATOM 1932 N N . PRO A 1 239 ? 19.419 -0.981 -12.624 1.00 88.44 239 PRO A N 1
ATOM 1933 C CA . PRO A 1 239 ? 20.035 -0.991 -11.298 1.00 88.44 239 PRO A CA 1
ATOM 1934 C C . PRO A 1 239 ? 21.455 -0.399 -11.295 1.00 88.44 239 PRO A C 1
ATOM 1936 O O . PRO A 1 239 ? 21.883 0.170 -10.292 1.00 88.44 239 PRO A O 1
ATOM 1939 N N . GLU A 1 240 ? 22.166 -0.450 -12.425 1.00 87.19 240 GLU A N 1
ATOM 1940 C CA . GLU A 1 240 ? 23.493 0.142 -12.597 1.00 87.19 240 GLU A CA 1
ATOM 1941 C C . GLU A 1 240 ? 23.519 1.668 -12.403 1.00 87.19 240 GLU A C 1
ATOM 1943 O O . GLU A 1 240 ? 24.563 2.217 -12.058 1.00 87.19 240 GLU A O 1
ATOM 1948 N N . ALA A 1 241 ? 22.379 2.357 -12.544 1.00 89.75 241 ALA A N 1
ATOM 1949 C CA . ALA A 1 241 ? 22.276 3.801 -12.321 1.00 89.75 241 ALA A CA 1
ATOM 1950 C C . ALA A 1 241 ? 22.619 4.210 -10.873 1.00 89.75 241 ALA A C 1
ATOM 1952 O O . ALA A 1 241 ? 23.063 5.333 -10.629 1.00 89.75 241 ALA A O 1
ATOM 1953 N N . PHE A 1 242 ? 22.454 3.300 -9.908 1.00 90.62 242 PHE A N 1
ATOM 1954 C CA . PHE A 1 242 ? 22.814 3.537 -8.509 1.00 90.62 242 PHE A CA 1
ATOM 1955 C C . PHE A 1 242 ? 24.307 3.337 -8.217 1.00 90.62 242 PHE A C 1
ATOM 1957 O O . PHE A 1 242 ? 24.770 3.711 -7.143 1.00 90.62 242 PHE A O 1
ATOM 1964 N N . ALA A 1 243 ? 25.090 2.794 -9.153 1.00 84.19 243 ALA A N 1
ATOM 1965 C CA . ALA A 1 243 ? 26.510 2.508 -8.951 1.00 84.19 243 ALA A CA 1
ATOM 1966 C C . ALA A 1 243 ? 27.419 3.741 -9.163 1.00 84.19 243 ALA A C 1
ATOM 1968 O O . ALA A 1 243 ? 28.508 3.640 -9.728 1.00 84.19 243 ALA A O 1
ATOM 1969 N N . ASN A 1 244 ? 26.973 4.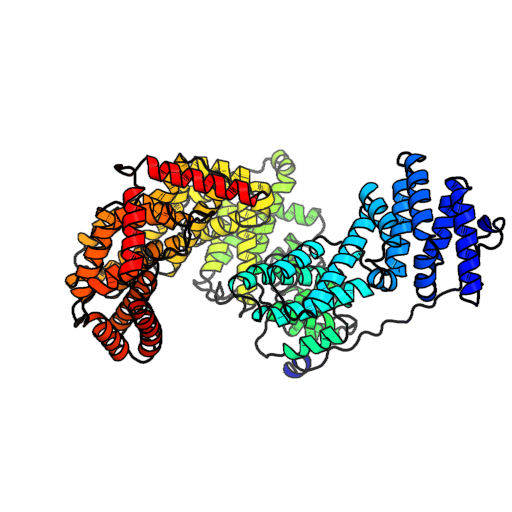918 -8.714 1.00 81.69 244 ASN A N 1
ATOM 1970 C CA . ASN A 1 244 ? 27.741 6.164 -8.756 1.00 81.69 244 ASN A CA 1
ATOM 1971 C C . ASN A 1 244 ? 28.352 6.494 -7.382 1.00 81.69 244 ASN A C 1
ATOM 1973 O O . ASN A 1 244 ? 27.790 6.149 -6.341 1.00 81.69 244 ASN A O 1
ATOM 1977 N N . ALA A 1 245 ? 29.497 7.188 -7.376 1.00 76.88 245 ALA A N 1
ATOM 1978 C CA . ALA A 1 245 ? 30.270 7.464 -6.159 1.00 76.88 245 ALA A CA 1
ATOM 1979 C C . ALA A 1 245 ? 29.447 8.172 -5.068 1.00 76.88 245 ALA A C 1
ATOM 1981 O O . ALA A 1 245 ? 29.507 7.784 -3.905 1.00 76.88 245 ALA A O 1
ATOM 1982 N N . SER A 1 246 ? 28.625 9.161 -5.437 1.00 76.88 246 SER A N 1
ATOM 1983 C CA . SER A 1 246 ? 27.772 9.884 -4.485 1.00 76.88 246 SER A CA 1
ATOM 1984 C C . SER A 1 246 ? 26.745 8.972 -3.816 1.00 76.88 246 SER A C 1
ATOM 1986 O O . SER A 1 246 ? 26.560 9.047 -2.608 1.00 76.88 246 SER A O 1
ATOM 1988 N N . THR A 1 247 ? 26.108 8.084 -4.583 1.00 82.94 247 THR A N 1
ATOM 1989 C CA . THR A 1 247 ? 25.153 7.107 -4.043 1.00 82.94 247 THR A CA 1
ATOM 1990 C C . THR A 1 247 ? 25.847 6.147 -3.088 1.00 82.94 247 THR A C 1
ATOM 1992 O O . THR A 1 247 ? 25.334 5.907 -2.000 1.00 82.94 247 THR A O 1
ATOM 1995 N N . VAL A 1 248 ? 27.037 5.652 -3.441 1.00 78.75 248 VAL A N 1
ATOM 1996 C CA . VAL A 1 248 ? 27.822 4.780 -2.555 1.00 78.75 248 VAL A CA 1
ATOM 1997 C C . VAL A 1 248 ? 28.153 5.482 -1.237 1.00 78.75 248 VAL A C 1
ATOM 1999 O O . VAL A 1 248 ? 27.948 4.889 -0.181 1.00 78.75 248 VAL A O 1
ATOM 2002 N N . VAL A 1 249 ? 28.593 6.745 -1.282 1.00 79.38 249 VAL A N 1
ATOM 2003 C CA . VAL A 1 249 ? 28.859 7.548 -0.076 1.00 79.38 249 VAL A CA 1
ATOM 2004 C C . VAL A 1 249 ? 27.591 7.705 0.767 1.00 79.38 249 VAL A C 1
ATOM 2006 O O . VAL A 1 249 ? 27.618 7.411 1.956 1.00 79.38 249 VAL A O 1
ATOM 2009 N N . CYS A 1 250 ? 26.462 8.077 0.158 1.00 78.94 250 CYS A N 1
ATOM 2010 C CA . CYS A 1 250 ? 25.181 8.208 0.856 1.00 78.94 250 CYS A CA 1
ATOM 2011 C C . CYS A 1 250 ? 24.720 6.902 1.524 1.00 78.94 250 CYS A C 1
ATOM 2013 O O . CYS A 1 250 ? 24.156 6.932 2.613 1.00 78.94 250 CYS A O 1
ATOM 2015 N N . LEU A 1 251 ? 24.960 5.749 0.896 1.00 79.50 251 LEU A N 1
ATOM 2016 C CA . LEU A 1 251 ? 24.575 4.450 1.452 1.00 79.50 251 LEU A CA 1
ATOM 2017 C C . LEU A 1 251 ? 25.437 4.025 2.653 1.00 79.50 251 LEU A C 1
ATOM 2019 O O . LEU A 1 251 ? 24.980 3.189 3.434 1.00 79.50 251 LEU A O 1
ATOM 2023 N N . ARG A 1 252 ? 26.640 4.593 2.841 1.00 73.25 252 ARG A N 1
ATOM 2024 C CA . ARG A 1 252 ? 27.465 4.346 4.042 1.00 73.25 252 ARG A CA 1
ATOM 2025 C C . ARG A 1 252 ? 26.797 4.875 5.309 1.00 73.25 252 ARG A C 1
ATOM 2027 O O . ARG A 1 252 ? 26.829 4.197 6.329 1.00 73.25 252 ARG A O 1
ATOM 2034 N N . GLU A 1 253 ? 26.119 6.015 5.216 1.00 68.62 253 GLU A N 1
ATOM 2035 C CA . GLU A 1 253 ? 25.403 6.645 6.338 1.00 68.62 253 GLU A CA 1
ATOM 2036 C C . GLU A 1 253 ? 24.189 5.823 6.816 1.00 68.62 253 GLU A C 1
ATOM 2038 O O . GLU A 1 253 ? 23.684 6.015 7.918 1.00 68.62 253 GLU A O 1
ATOM 2043 N N . VAL A 1 254 ? 23.719 4.870 6.004 1.00 68.75 254 VAL A N 1
ATOM 2044 C CA . VAL A 1 254 ? 22.578 3.990 6.319 1.00 68.75 254 VAL A CA 1
ATOM 2045 C C . VAL A 1 254 ? 23.031 2.710 7.048 1.00 68.75 254 VAL A C 1
ATOM 2047 O O . VAL A 1 254 ? 22.202 1.887 7.438 1.00 68.75 254 VAL A O 1
ATOM 2050 N N . ALA A 1 255 ? 24.341 2.509 7.253 1.00 58.25 255 ALA A N 1
ATOM 2051 C CA . ALA A 1 255 ? 24.896 1.283 7.821 1.00 58.25 255 ALA A CA 1
ATOM 2052 C C . ALA A 1 255 ? 24.430 1.045 9.268 1.00 58.25 255 ALA A C 1
ATOM 2054 O O . ALA A 1 255 ? 24.974 1.586 10.226 1.00 58.25 255 ALA A O 1
ATOM 2055 N N . THR A 1 256 ? 23.442 0.168 9.445 1.00 56.06 256 THR A N 1
ATOM 2056 C CA . THR A 1 256 ? 23.018 -0.312 10.765 1.00 56.06 256 THR A CA 1
ATOM 2057 C C . THR A 1 256 ? 22.754 -1.817 10.731 1.00 56.06 256 THR A C 1
ATOM 2059 O O . THR A 1 256 ? 22.370 -2.386 9.709 1.00 56.06 256 THR A O 1
ATOM 2062 N N . ARG A 1 257 ? 22.984 -2.486 11.867 1.00 53.47 257 ARG A N 1
ATOM 2063 C CA . ARG A 1 257 ? 22.909 -3.953 12.009 1.00 53.47 257 ARG A CA 1
ATOM 2064 C C . ARG A 1 257 ? 21.484 -4.529 11.921 1.00 53.47 257 ARG A C 1
ATOM 2066 O O . ARG A 1 257 ? 21.340 -5.745 11.873 1.00 53.47 257 ARG A O 1
ATOM 2073 N N . SER A 1 258 ? 20.447 -3.691 11.930 1.00 59.69 258 SER A N 1
ATOM 2074 C CA . SER A 1 258 ? 19.043 -4.097 12.104 1.00 59.69 258 SER A CA 1
ATOM 2075 C C . SER A 1 258 ? 18.134 -3.845 10.893 1.00 59.69 258 SER A C 1
ATOM 2077 O O . SER A 1 258 ? 16.944 -4.150 10.968 1.00 59.69 258 SER A O 1
ATOM 2079 N N . LEU A 1 259 ? 18.651 -3.292 9.788 1.00 64.50 259 LEU A N 1
ATOM 2080 C CA . LEU A 1 259 ? 17.833 -2.964 8.615 1.00 64.50 259 LEU A CA 1
ATOM 2081 C C . LEU A 1 259 ? 17.583 -4.174 7.715 1.00 64.50 259 LEU A C 1
ATOM 2083 O O . LEU A 1 259 ? 18.493 -4.930 7.377 1.00 64.50 259 LEU A O 1
ATOM 2087 N N . ILE A 1 260 ? 16.332 -4.314 7.282 1.00 71.00 260 ILE A N 1
ATOM 2088 C CA . ILE A 1 260 ? 15.870 -5.378 6.389 1.00 71.00 260 ILE A CA 1
ATOM 2089 C C . ILE A 1 260 ? 15.663 -4.788 4.998 1.00 71.00 260 ILE A C 1
ATOM 2091 O O . ILE A 1 260 ? 14.955 -3.799 4.855 1.00 71.00 260 ILE A O 1
ATOM 2095 N N . ALA A 1 261 ? 16.199 -5.422 3.957 1.00 79.25 261 ALA A N 1
ATOM 2096 C CA . ALA A 1 261 ? 15.787 -5.114 2.588 1.00 79.25 261 ALA A CA 1
ATOM 2097 C C . ALA A 1 261 ? 14.566 -5.970 2.214 1.00 79.25 261 ALA A C 1
ATOM 2099 O O . ALA A 1 261 ? 14.666 -7.195 2.319 1.00 79.25 261 ALA A O 1
ATOM 2100 N N . PRO A 1 262 ? 13.432 -5.398 1.773 1.00 83.44 262 PRO A N 1
ATOM 2101 C CA . PRO A 1 262 ? 12.355 -6.168 1.158 1.00 83.44 262 PRO A CA 1
ATOM 2102 C C . PRO A 1 262 ? 12.802 -6.678 -0.222 1.00 83.44 262 PRO A C 1
ATOM 2104 O O . PRO A 1 262 ? 13.657 -6.046 -0.845 1.00 83.44 262 PRO A O 1
ATOM 2107 N N . PRO A 1 263 ? 12.225 -7.771 -0.745 1.00 84.38 263 PRO A N 1
ATOM 2108 C CA . PRO A 1 263 ? 12.465 -8.185 -2.121 1.00 84.38 263 PRO A CA 1
ATOM 2109 C C . PRO A 1 263 ? 11.906 -7.145 -3.083 1.00 84.38 263 PRO A C 1
ATOM 2111 O O . PRO A 1 263 ? 10.883 -6.509 -2.805 1.00 84.38 263 PRO A O 1
ATOM 2114 N N . LEU A 1 264 ? 12.546 -6.988 -4.238 1.00 88.31 264 LEU A N 1
ATOM 2115 C CA . LEU A 1 264 ? 12.181 -5.956 -5.198 1.00 88.31 264 LEU A CA 1
ATOM 2116 C C . LEU A 1 264 ? 10.762 -6.152 -5.742 1.00 88.31 264 LEU A C 1
ATOM 2118 O O . LEU A 1 264 ? 10.042 -5.176 -5.964 1.00 88.31 264 LEU A O 1
ATOM 2122 N N . CYS A 1 265 ? 10.341 -7.403 -5.955 1.00 86.38 265 CYS A N 1
ATOM 2123 C CA . CYS A 1 265 ? 8.987 -7.715 -6.412 1.00 86.38 265 CYS A CA 1
ATOM 2124 C C . CYS A 1 265 ? 7.924 -7.200 -5.432 1.00 86.38 265 CYS A C 1
ATOM 2126 O O . CYS A 1 265 ? 6.943 -6.593 -5.860 1.00 86.38 265 CYS A O 1
ATOM 2128 N N . GLU A 1 266 ? 8.166 -7.356 -4.132 1.00 85.31 266 GLU A N 1
ATOM 2129 C CA . GLU A 1 266 ? 7.232 -6.981 -3.077 1.00 85.31 266 GLU A CA 1
ATOM 2130 C C . GLU A 1 266 ? 7.262 -5.485 -2.769 1.00 85.31 266 GLU A C 1
ATOM 2132 O O . GLU A 1 266 ? 6.211 -4.869 -2.610 1.00 85.31 266 GLU A O 1
ATOM 2137 N N . ALA A 1 267 ? 8.443 -4.859 -2.780 1.00 87.25 267 ALA A N 1
ATOM 2138 C CA . ALA A 1 267 ? 8.569 -3.410 -2.618 1.00 87.25 267 ALA A CA 1
ATOM 2139 C C . ALA A 1 267 ? 7.801 -2.629 -3.700 1.00 87.25 267 ALA A C 1
ATOM 2141 O O . ALA A 1 267 ? 7.306 -1.531 -3.453 1.00 87.25 267 ALA A O 1
ATOM 2142 N N . ARG A 1 268 ? 7.663 -3.214 -4.898 1.00 86.94 268 ARG A N 1
ATOM 2143 C CA . ARG A 1 268 ? 6.854 -2.656 -5.991 1.00 86.94 268 ARG A CA 1
ATOM 2144 C C . ARG A 1 268 ? 5.352 -2.839 -5.789 1.00 86.94 268 ARG A C 1
ATOM 2146 O O . ARG A 1 268 ? 4.598 -2.001 -6.274 1.00 86.94 268 ARG A O 1
ATOM 2153 N N . LYS A 1 269 ? 4.929 -3.938 -5.158 1.00 83.06 269 LYS A N 1
ATOM 2154 C CA . LYS A 1 269 ? 3.514 -4.233 -4.880 1.00 83.06 269 LYS A CA 1
ATOM 2155 C C . LYS A 1 269 ? 2.996 -3.412 -3.694 1.00 83.06 269 LYS A C 1
ATOM 2157 O O . LYS A 1 269 ? 1.864 -2.945 -3.748 1.00 83.06 269 LYS A O 1
ATOM 2162 N N . HIS A 1 270 ? 3.844 -3.206 -2.684 1.00 83.38 270 HIS A N 1
ATOM 2163 C CA . HIS A 1 270 ? 3.489 -2.598 -1.400 1.00 83.38 270 HIS A CA 1
ATOM 2164 C C . HIS A 1 270 ? 4.447 -1.466 -0.984 1.00 83.38 270 HIS A C 1
ATOM 2166 O O . HIS A 1 270 ? 5.088 -1.557 0.072 1.00 83.38 270 HIS A O 1
ATOM 2172 N N . PRO A 1 271 ? 4.597 -0.394 -1.788 1.00 85.62 271 PRO A N 1
ATOM 2173 C CA . PRO A 1 271 ? 5.514 0.703 -1.469 1.00 85.62 271 PRO A CA 1
ATOM 2174 C C . PRO A 1 271 ? 5.199 1.389 -0.129 1.00 85.62 271 PRO A C 1
ATOM 2176 O O . PRO A 1 271 ? 6.099 1.901 0.532 1.00 85.62 271 PRO A O 1
ATOM 2179 N N . GLU A 1 272 ? 3.941 1.361 0.311 1.00 82.56 272 GLU A N 1
ATOM 2180 C CA . GLU A 1 272 ? 3.464 1.893 1.590 1.00 82.56 272 GLU A CA 1
ATOM 2181 C C . GLU A 1 272 ? 3.970 1.141 2.821 1.00 82.56 272 GLU A C 1
ATOM 2183 O O . GLU A 1 272 ? 3.998 1.709 3.914 1.00 82.56 272 GLU A O 1
ATOM 2188 N N . LEU A 1 273 ? 4.382 -0.117 2.657 1.00 80.25 273 LEU A N 1
ATOM 2189 C CA . LEU A 1 273 ? 4.902 -0.951 3.740 1.00 80.25 273 LEU A CA 1
ATOM 2190 C C . LEU A 1 273 ? 6.429 -0.858 3.871 1.00 80.25 273 LEU A C 1
ATOM 2192 O O . LEU A 1 273 ? 7.000 -1.377 4.832 1.00 80.25 273 LEU A O 1
ATOM 2196 N N . VAL A 1 274 ? 7.104 -0.210 2.919 1.00 85.69 274 VAL A N 1
ATOM 2197 C CA . VAL A 1 274 ? 8.566 -0.153 2.858 1.00 85.69 274 VAL A CA 1
ATOM 2198 C C . VAL A 1 274 ? 9.072 1.159 3.445 1.00 85.69 274 VAL A C 1
ATOM 2200 O O . VAL A 1 274 ? 8.816 2.243 2.926 1.00 85.69 274 VAL A O 1
ATOM 2203 N N . GLY A 1 275 ? 9.840 1.060 4.531 1.00 85.12 275 GLY A N 1
ATOM 2204 C CA . GLY A 1 275 ? 10.573 2.195 5.090 1.00 85.12 275 GLY A CA 1
ATOM 2205 C C . GLY A 1 275 ? 11.714 2.653 4.178 1.00 85.12 275 GLY A C 1
ATOM 2206 O O . GLY A 1 275 ? 12.342 1.833 3.507 1.00 85.12 275 GLY A O 1
ATOM 2207 N N . ILE A 1 276 ? 12.045 3.948 4.210 1.00 88.25 276 ILE A N 1
ATOM 2208 C CA . ILE A 1 276 ? 13.199 4.490 3.475 1.00 88.25 276 ILE A CA 1
ATOM 2209 C C . ILE A 1 276 ? 14.509 3.729 3.760 1.00 88.25 276 ILE A C 1
ATOM 2211 O O . ILE A 1 276 ? 15.179 3.334 2.805 1.00 88.25 276 ILE A O 1
ATOM 2215 N N . PRO A 1 277 ? 14.879 3.440 5.022 1.00 86.38 277 PRO A N 1
ATOM 2216 C CA . PRO A 1 277 ? 16.113 2.703 5.293 1.00 86.38 277 PRO A CA 1
ATOM 2217 C C . PRO A 1 277 ? 16.146 1.322 4.618 1.00 86.38 277 PRO A C 1
ATOM 2219 O O . PRO A 1 277 ? 17.184 0.876 4.135 1.00 86.38 277 PRO A O 1
ATOM 2222 N N . ASN A 1 278 ? 14.983 0.677 4.513 1.00 86.25 278 ASN A N 1
ATOM 2223 C CA . ASN A 1 278 ? 14.833 -0.658 3.949 1.00 86.25 278 ASN A CA 1
ATOM 2224 C C . AS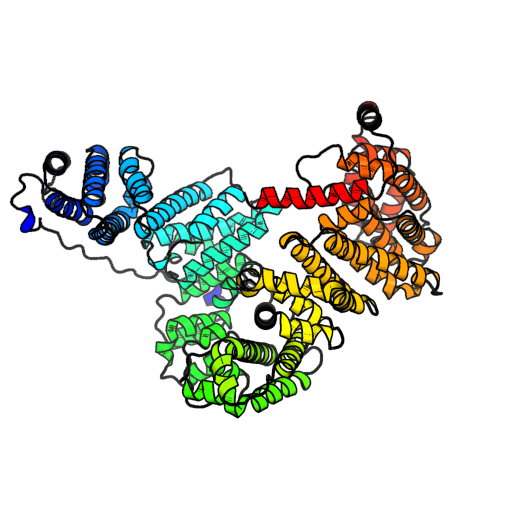N A 1 278 ? 15.004 -0.660 2.417 1.00 86.25 278 ASN A C 1
ATOM 2226 O O . ASN A 1 278 ? 15.672 -1.544 1.877 1.00 86.25 278 ASN A O 1
ATOM 2230 N N . ILE A 1 279 ? 14.459 0.337 1.701 1.00 89.44 279 ILE A N 1
ATOM 2231 C CA . ILE A 1 279 ? 14.668 0.447 0.244 1.00 89.44 279 ILE A CA 1
ATOM 2232 C C . ILE A 1 279 ? 16.108 0.857 -0.101 1.00 89.44 279 ILE A C 1
ATOM 2234 O O . ILE A 1 279 ? 16.671 0.360 -1.075 1.00 89.44 279 ILE A O 1
ATOM 2238 N N . LEU A 1 280 ? 16.747 1.698 0.721 1.00 89.62 280 LEU A N 1
ATOM 2239 C CA . LEU A 1 280 ? 18.163 2.047 0.556 1.00 89.62 280 LEU A CA 1
ATOM 2240 C C . LEU A 1 280 ? 19.070 0.823 0.772 1.00 89.62 280 LEU A C 1
ATOM 2242 O O . LEU A 1 280 ? 20.012 0.607 0.008 1.00 89.62 280 LEU A O 1
ATOM 2246 N N . GLN A 1 281 ? 18.740 -0.040 1.738 1.00 85.88 281 GLN A N 1
ATOM 2247 C CA . GLN A 1 281 ? 19.440 -1.311 1.930 1.00 85.88 281 GLN A CA 1
ATOM 2248 C C . GLN A 1 281 ? 19.289 -2.249 0.718 1.00 85.88 281 GLN A C 1
ATOM 2250 O O . GLN A 1 281 ? 20.247 -2.932 0.349 1.00 85.88 281 GLN A O 1
ATOM 2255 N N . LEU A 1 282 ? 18.127 -2.253 0.053 1.00 88.00 282 LEU A N 1
ATOM 2256 C CA . LEU A 1 282 ? 17.938 -3.009 -1.188 1.00 88.00 282 LEU A CA 1
ATOM 2257 C C . LEU A 1 282 ? 18.836 -2.487 -2.321 1.00 88.00 282 LEU A C 1
ATOM 2259 O O . LEU A 1 282 ? 19.446 -3.294 -3.023 1.00 88.00 282 LEU A O 1
ATOM 2263 N N . ILE A 1 283 ? 18.978 -1.162 -2.470 1.00 89.56 283 ILE A N 1
ATOM 2264 C CA . ILE A 1 283 ? 19.924 -0.573 -3.435 1.00 89.56 283 ILE A CA 1
ATOM 2265 C C . ILE A 1 283 ? 21.339 -1.080 -3.156 1.00 89.56 283 ILE A C 1
ATOM 2267 O O . ILE A 1 283 ? 22.034 -1.527 -4.067 1.00 89.56 283 ILE A O 1
ATOM 2271 N N . ARG A 1 284 ? 21.756 -1.072 -1.888 1.00 84.06 284 ARG A N 1
ATOM 2272 C CA . ARG A 1 284 ? 23.080 -1.548 -1.484 1.00 84.06 284 ARG A CA 1
ATOM 2273 C C . ARG A 1 284 ? 23.312 -3.013 -1.869 1.00 84.06 284 ARG A C 1
ATOM 2275 O O . ARG A 1 284 ? 24.355 -3.332 -2.437 1.00 84.06 284 ARG A O 1
ATOM 2282 N N . PHE A 1 285 ? 22.345 -3.889 -1.598 1.00 84.38 285 PHE A N 1
ATOM 2283 C CA . PHE A 1 285 ? 22.394 -5.297 -2.004 1.00 84.38 285 PHE A CA 1
ATOM 2284 C C . PHE A 1 285 ? 22.540 -5.466 -3.515 1.00 84.38 285 PHE A C 1
ATOM 2286 O O . PHE A 1 285 ? 23.362 -6.263 -3.964 1.00 84.38 285 PHE A O 1
ATOM 2293 N N . TRP A 1 286 ? 21.812 -4.671 -4.297 1.00 85.19 286 TRP A N 1
ATOM 2294 C CA . TRP A 1 286 ? 21.955 -4.662 -5.747 1.00 85.19 286 TRP A CA 1
ATOM 2295 C C . TRP A 1 286 ? 23.369 -4.270 -6.185 1.00 85.19 286 TRP A C 1
ATOM 2297 O O . TRP A 1 286 ? 23.965 -4.991 -6.981 1.00 85.19 286 TRP A O 1
ATOM 2307 N N . ILE A 1 287 ? 23.959 -3.207 -5.629 1.00 82.31 287 ILE A N 1
ATOM 2308 C CA . ILE A 1 287 ? 25.316 -2.776 -6.013 1.00 82.31 287 ILE A CA 1
ATOM 2309 C C . ILE A 1 287 ? 26.365 -3.875 -5.738 1.00 82.31 287 ILE A C 1
ATOM 2311 O O . ILE A 1 287 ? 27.245 -4.078 -6.569 1.00 82.31 287 ILE A O 1
ATOM 2315 N N . PHE A 1 288 ? 26.259 -4.641 -4.644 1.00 75.06 288 PHE A N 1
ATOM 2316 C CA . PHE A 1 288 ? 27.176 -5.767 -4.376 1.00 75.06 288 PHE A CA 1
ATOM 2317 C C . PHE A 1 288 ? 27.069 -6.916 -5.391 1.00 75.06 288 PHE A C 1
ATOM 2319 O O . PHE A 1 288 ? 28.052 -7.610 -5.672 1.00 75.06 288 PHE A O 1
ATOM 2326 N N . ASN A 1 289 ? 25.874 -7.132 -5.936 1.00 78.00 289 ASN A N 1
ATOM 2327 C CA . ASN A 1 289 ? 25.602 -8.230 -6.860 1.00 78.00 289 ASN A CA 1
ATOM 2328 C C . ASN A 1 289 ? 25.892 -7.849 -8.320 1.00 78.00 289 ASN A C 1
ATOM 2330 O O . ASN A 1 289 ? 26.249 -8.715 -9.125 1.00 78.00 289 ASN A O 1
ATOM 2334 N N . ILE A 1 290 ? 25.766 -6.565 -8.672 1.00 75.94 290 ILE A N 1
ATOM 2335 C CA . ILE A 1 290 ? 26.020 -6.058 -10.025 1.00 75.94 290 ILE A CA 1
ATOM 2336 C C . ILE A 1 290 ? 27.499 -6.253 -10.378 1.00 75.94 290 ILE A C 1
ATOM 2338 O O . ILE A 1 290 ? 28.398 -5.714 -9.744 1.00 75.94 290 ILE A O 1
ATOM 2342 N N . GLY A 1 291 ? 27.753 -7.041 -11.425 1.00 71.81 291 GLY A N 1
ATOM 2343 C CA . GLY A 1 291 ? 29.105 -7.319 -11.923 1.00 71.81 291 GLY A CA 1
ATOM 2344 C C . GLY A 1 291 ? 29.807 -8.516 -11.271 1.00 71.81 291 GLY A C 1
ATOM 2345 O O . GLY A 1 291 ? 30.843 -8.949 -11.778 1.00 71.81 291 GLY A O 1
ATOM 2346 N N . THR A 1 292 ? 29.238 -9.121 -10.222 1.00 80.94 292 THR A N 1
ATOM 2347 C CA . THR A 1 292 ? 29.780 -10.352 -9.627 1.00 80.94 292 THR A CA 1
ATOM 2348 C C . THR A 1 292 ? 29.392 -11.566 -10.476 1.00 80.94 292 THR A C 1
ATOM 2350 O O . THR A 1 292 ? 28.215 -11.854 -10.648 1.00 80.94 292 THR A O 1
ATOM 2353 N N . LYS A 1 293 ? 30.386 -12.306 -10.990 1.00 81.69 293 LYS A N 1
ATOM 2354 C CA . LYS A 1 293 ? 30.182 -13.550 -11.773 1.00 81.69 293 LYS A CA 1
ATOM 2355 C C . LYS A 1 293 ? 30.634 -14.830 -11.056 1.00 81.69 293 LYS A C 1
ATOM 2357 O O . LYS A 1 293 ? 30.493 -15.922 -11.593 1.00 81.69 293 LYS A O 1
ATOM 2362 N N . ASN A 1 294 ? 31.223 -14.713 -9.865 1.00 86.44 294 ASN A N 1
ATOM 2363 C CA . ASN A 1 294 ? 31.720 -15.866 -9.114 1.00 86.44 294 ASN A CA 1
ATOM 2364 C C . ASN A 1 294 ? 30.562 -16.563 -8.379 1.00 86.44 294 ASN A C 1
ATOM 2366 O O . ASN A 1 294 ? 30.020 -16.005 -7.427 1.00 86.44 294 ASN A O 1
ATOM 2370 N N . ILE A 1 295 ? 30.237 -17.788 -8.803 1.00 86.25 295 ILE A N 1
ATOM 2371 C CA . ILE A 1 295 ? 29.126 -18.605 -8.285 1.00 86.25 295 ILE A CA 1
ATOM 2372 C C . ILE A 1 295 ? 29.194 -18.766 -6.760 1.00 86.25 295 ILE A C 1
ATOM 2374 O O . ILE A 1 295 ? 28.220 -18.475 -6.074 1.00 86.25 295 ILE A O 1
ATOM 2378 N N . ASN A 1 296 ? 30.353 -19.137 -6.208 1.00 87.19 296 ASN A N 1
ATOM 2379 C CA . ASN A 1 296 ? 30.508 -19.349 -4.763 1.00 87.19 296 ASN A CA 1
ATOM 2380 C C . ASN A 1 296 ? 30.278 -18.060 -3.964 1.00 87.19 296 ASN A C 1
ATOM 2382 O O . ASN A 1 296 ? 29.652 -18.087 -2.906 1.00 87.19 296 ASN A O 1
ATOM 2386 N N . LYS A 1 297 ? 30.744 -16.910 -4.474 1.00 86.38 297 LYS A N 1
ATOM 2387 C CA . LYS A 1 297 ? 30.465 -15.611 -3.842 1.00 86.38 297 LYS A CA 1
ATOM 2388 C C . LYS A 1 297 ? 28.975 -15.273 -3.889 1.00 86.38 297 LYS A C 1
ATOM 2390 O O . LYS A 1 297 ? 28.438 -14.845 -2.874 1.00 86.38 297 LYS A O 1
ATOM 2395 N N . LEU A 1 298 ? 28.315 -15.506 -5.024 1.00 87.81 298 LEU A N 1
ATOM 2396 C CA . LEU A 1 298 ? 26.878 -15.268 -5.176 1.00 87.81 298 LEU A CA 1
ATOM 2397 C C . LEU A 1 298 ? 26.047 -16.164 -4.246 1.00 87.81 298 LEU A C 1
ATOM 2399 O O . LEU A 1 298 ? 25.135 -15.667 -3.598 1.00 87.81 298 LEU A O 1
ATOM 2403 N N . ILE A 1 299 ? 26.386 -17.450 -4.110 1.00 88.44 299 ILE A N 1
ATOM 2404 C CA . ILE A 1 299 ? 25.710 -18.360 -3.167 1.00 88.44 299 ILE A CA 1
ATOM 2405 C C . ILE A 1 299 ? 25.911 -17.886 -1.721 1.00 88.44 299 ILE A C 1
ATOM 2407 O O . ILE A 1 299 ? 24.954 -17.830 -0.952 1.00 88.44 299 ILE A O 1
ATOM 2411 N N . ASN A 1 300 ? 27.128 -17.468 -1.360 1.00 87.00 300 ASN A N 1
ATOM 2412 C CA . ASN A 1 300 ? 27.402 -16.930 -0.026 1.00 87.00 300 ASN A CA 1
ATOM 2413 C C . ASN A 1 300 ? 26.607 -15.648 0.261 1.00 87.00 300 ASN A C 1
ATOM 2415 O O . ASN A 1 300 ? 26.126 -15.475 1.377 1.00 87.00 300 ASN A O 1
ATOM 2419 N N . TYR A 1 301 ? 26.441 -14.760 -0.726 1.00 85.69 301 TYR A N 1
ATOM 2420 C CA . TYR A 1 301 ? 25.590 -13.573 -0.591 1.00 85.69 301 TYR A CA 1
ATOM 2421 C C . TYR A 1 301 ? 24.110 -13.948 -0.482 1.00 85.69 301 TYR A C 1
ATOM 2423 O O . TYR A 1 301 ? 23.403 -13.424 0.375 1.00 85.69 301 TYR A O 1
ATOM 2431 N N . ALA A 1 302 ? 23.652 -14.894 -1.299 1.00 87.88 302 ALA A N 1
ATOM 2432 C CA . ALA A 1 302 ? 22.281 -15.387 -1.289 1.00 87.88 302 ALA A CA 1
ATOM 2433 C C . ALA A 1 302 ? 21.897 -16.021 0.057 1.00 87.88 302 ALA A C 1
ATOM 2435 O O . ALA A 1 302 ? 20.753 -15.908 0.484 1.00 87.88 302 ALA A O 1
ATOM 2436 N N . ALA A 1 303 ? 22.850 -16.638 0.760 1.00 86.19 303 ALA A N 1
ATOM 2437 C CA . ALA A 1 303 ? 22.635 -17.226 2.080 1.00 86.19 303 ALA A CA 1
ATOM 2438 C C . ALA A 1 303 ? 22.446 -16.196 3.214 1.00 86.19 303 ALA A C 1
ATOM 2440 O O . ALA A 1 303 ? 22.022 -16.579 4.301 1.00 86.19 303 ALA A O 1
ATOM 2441 N N . ILE A 1 304 ? 22.738 -14.906 2.989 1.00 81.88 304 ILE A N 1
ATOM 2442 C CA . ILE A 1 304 ? 22.641 -13.865 4.028 1.00 81.88 304 ILE A CA 1
ATOM 2443 C C . ILE A 1 304 ? 21.184 -13.596 4.411 1.00 81.88 304 ILE A C 1
ATOM 2445 O O . ILE A 1 304 ? 20.870 -13.453 5.592 1.00 81.88 304 ILE A O 1
ATOM 2449 N N . CYS A 1 305 ? 20.293 -13.473 3.425 1.00 81.62 305 CYS A N 1
ATOM 2450 C CA . CYS A 1 305 ? 18.872 -13.241 3.667 1.00 81.62 305 CYS A CA 1
ATOM 2451 C C . CYS A 1 305 ? 18.021 -13.646 2.454 1.00 81.62 305 CYS A C 1
ATOM 2453 O O . CYS A 1 305 ? 18.523 -13.647 1.326 1.00 81.62 305 CYS A O 1
ATOM 2455 N N . PRO A 1 306 ? 16.715 -13.920 2.636 1.00 82.44 306 PRO A N 1
ATOM 2456 C CA . PRO A 1 306 ? 15.885 -14.404 1.534 1.00 82.44 306 PRO A CA 1
ATOM 2457 C C . PRO A 1 306 ? 15.669 -13.358 0.426 1.00 82.44 306 PRO A C 1
ATOM 2459 O O . PRO A 1 306 ? 15.460 -13.723 -0.726 1.00 82.44 306 PRO A O 1
ATOM 2462 N N . THR A 1 307 ? 15.809 -12.060 0.725 1.00 86.25 307 THR A N 1
ATOM 2463 C CA . THR A 1 307 ? 15.876 -11.008 -0.306 1.00 86.25 307 THR A CA 1
ATOM 2464 C C . THR A 1 307 ? 17.069 -11.208 -1.226 1.00 86.25 307 THR A C 1
ATOM 2466 O O . THR A 1 307 ? 16.889 -11.311 -2.432 1.00 86.25 307 THR A O 1
ATOM 2469 N N . LEU A 1 308 ? 18.286 -11.316 -0.683 1.00 87.06 308 LEU A N 1
ATOM 2470 C CA . LEU A 1 308 ? 19.477 -11.558 -1.500 1.00 87.06 308 LEU A CA 1
ATOM 2471 C C . LEU A 1 308 ? 19.371 -12.877 -2.258 1.00 87.06 308 LEU A C 1
ATOM 2473 O O . LEU A 1 308 ? 19.740 -12.926 -3.427 1.00 87.06 308 LEU A O 1
ATOM 2477 N N . GLN A 1 309 ? 18.818 -13.913 -1.627 1.00 89.56 309 GLN A N 1
ATOM 2478 C CA . GLN A 1 309 ? 18.543 -15.186 -2.284 1.00 89.56 309 GLN A CA 1
ATOM 2479 C C . GLN A 1 309 ? 17.694 -15.009 -3.550 1.00 89.56 309 GLN A C 1
ATOM 2481 O O . GLN A 1 309 ? 18.066 -15.492 -4.619 1.00 89.56 309 GLN A O 1
ATOM 2486 N N . ALA A 1 310 ? 16.589 -14.277 -3.435 1.00 89.19 310 ALA A N 1
ATOM 2487 C CA . ALA A 1 310 ? 15.657 -14.026 -4.522 1.00 89.19 310 ALA A CA 1
ATOM 2488 C C . ALA A 1 310 ? 16.249 -13.132 -5.623 1.00 89.19 310 ALA A C 1
ATOM 2490 O O . ALA A 1 310 ? 16.160 -13.468 -6.804 1.00 89.19 310 ALA A O 1
ATOM 2491 N N . GLU A 1 311 ? 16.880 -12.014 -5.248 1.00 87.81 311 GLU A N 1
ATOM 2492 C CA . GLU A 1 311 ? 17.453 -11.056 -6.202 1.00 87.81 311 GLU A CA 1
ATOM 2493 C C . GLU A 1 311 ? 18.627 -11.672 -6.980 1.00 87.81 311 GLU A C 1
ATOM 2495 O O . GLU A 1 311 ? 18.718 -11.516 -8.199 1.00 87.81 311 GLU A O 1
ATOM 2500 N N . ILE A 1 312 ? 19.498 -12.433 -6.304 1.00 90.00 312 ILE A N 1
ATOM 2501 C CA . ILE A 1 312 ? 20.632 -13.110 -6.948 1.00 90.00 312 ILE A CA 1
ATOM 2502 C C . ILE A 1 312 ? 20.141 -14.156 -7.935 1.00 90.00 312 ILE A C 1
ATOM 2504 O O . ILE A 1 312 ? 20.643 -14.195 -9.058 1.00 90.00 312 ILE A O 1
ATOM 2508 N N . TYR A 1 313 ? 19.158 -14.975 -7.556 1.00 90.12 313 TYR A N 1
ATOM 2509 C CA . TYR A 1 313 ? 18.596 -15.941 -8.490 1.00 90.12 313 TYR A CA 1
ATOM 2510 C C . TYR A 1 313 ? 17.941 -15.235 -9.677 1.00 90.12 313 TYR A C 1
ATOM 2512 O O . TYR A 1 313 ? 18.274 -15.534 -10.818 1.00 90.12 313 TYR A O 1
ATOM 2520 N N . SER A 1 314 ? 17.089 -14.234 -9.438 1.00 87.12 314 SER A N 1
ATOM 2521 C CA . SER A 1 314 ? 16.414 -13.498 -10.513 1.00 87.12 314 SER A CA 1
ATOM 2522 C C . SER A 1 314 ? 17.391 -12.870 -11.514 1.00 87.12 314 SER A C 1
ATOM 2524 O O . SER A 1 314 ? 17.079 -12.813 -12.703 1.00 87.12 314 SER A O 1
ATOM 2526 N N . GLN A 1 315 ? 18.546 -12.379 -11.057 1.00 85.44 315 GLN A N 1
ATOM 2527 C CA . GLN A 1 315 ? 19.537 -11.724 -11.912 1.00 85.44 315 GLN A CA 1
ATOM 2528 C C . GLN A 1 315 ? 20.497 -12.716 -12.586 1.00 85.44 315 GLN A C 1
ATOM 2530 O O . GLN A 1 315 ? 20.880 -12.521 -13.740 1.00 85.44 315 GLN A O 1
ATOM 2535 N N . HIS A 1 316 ? 20.897 -13.771 -11.873 1.00 88.50 316 HIS A N 1
ATOM 2536 C CA . HIS A 1 316 ? 21.997 -14.658 -12.260 1.00 88.50 316 HIS A CA 1
ATOM 2537 C C . HIS A 1 316 ? 21.569 -16.113 -12.500 1.00 88.50 316 HIS A C 1
ATOM 2539 O O . HIS A 1 316 ? 22.446 -16.964 -12.613 1.00 88.50 316 HIS A O 1
ATOM 2545 N N . TYR A 1 317 ? 20.268 -16.424 -12.619 1.00 88.44 317 TYR A N 1
ATOM 2546 C CA . TYR A 1 317 ? 19.749 -17.805 -12.729 1.00 88.44 317 TYR A CA 1
ATOM 2547 C C . TYR A 1 317 ? 20.501 -18.677 -13.748 1.00 88.44 317 TYR A C 1
ATOM 2549 O O . TYR A 1 317 ? 20.771 -19.842 -13.475 1.00 88.44 317 TYR A O 1
ATOM 2557 N N . LYS A 1 318 ? 20.913 -18.100 -14.888 1.00 89.31 318 LYS A N 1
ATOM 2558 C CA . LYS A 1 318 ? 21.673 -18.790 -15.946 1.00 89.31 318 LYS A CA 1
ATOM 2559 C C . LYS A 1 318 ? 22.998 -19.379 -15.459 1.00 89.31 318 LYS A C 1
ATOM 2561 O O . LYS A 1 318 ? 23.455 -20.376 -16.000 1.00 89.31 318 LYS A O 1
ATOM 2566 N N . LEU A 1 319 ? 23.622 -18.775 -14.446 1.00 88.25 319 LEU A N 1
ATOM 2567 C CA . LEU A 1 319 ? 24.850 -19.293 -13.838 1.00 88.25 319 LEU A CA 1
ATOM 2568 C C . LEU A 1 319 ? 24.597 -20.556 -12.999 1.00 88.25 319 LEU A C 1
ATOM 2570 O O . LEU A 1 319 ? 25.540 -21.300 -12.747 1.00 88.25 319 LEU A O 1
ATOM 2574 N N . PHE A 1 320 ? 23.352 -20.793 -12.574 1.00 88.00 320 PHE A N 1
ATOM 2575 C CA . PHE A 1 320 ? 22.963 -21.896 -11.692 1.00 88.00 320 PHE A CA 1
ATOM 2576 C C . PHE A 1 320 ? 22.185 -23.012 -12.408 1.00 88.00 320 PHE A C 1
ATOM 2578 O O . PHE A 1 320 ? 21.944 -24.046 -11.792 1.00 88.00 320 PHE A O 1
ATOM 2585 N N . GLU A 1 321 ? 21.814 -22.855 -13.689 1.00 81.25 321 GLU A N 1
ATOM 2586 C CA . GLU A 1 321 ? 20.984 -23.835 -14.422 1.00 81.25 321 GLU A CA 1
ATOM 2587 C C . GLU A 1 321 ? 21.539 -25.268 -14.339 1.00 81.25 321 GLU A C 1
ATOM 2589 O O . GLU A 1 321 ? 20.769 -26.208 -14.163 1.00 81.25 321 GLU A O 1
ATOM 2594 N N . ASN A 1 322 ? 22.867 -25.427 -14.365 1.00 82.69 322 ASN A N 1
ATOM 2595 C CA . ASN A 1 322 ? 23.543 -26.729 -14.344 1.00 82.69 322 ASN A CA 1
ATOM 2596 C C . ASN A 1 322 ? 24.073 -27.147 -12.956 1.00 82.69 322 ASN A C 1
ATOM 2598 O O . ASN A 1 322 ? 24.833 -28.110 -12.870 1.00 82.69 322 ASN A O 1
ATOM 2602 N N . ASP A 1 323 ? 23.713 -26.443 -11.877 1.00 86.12 323 ASP A N 1
ATOM 2603 C CA . ASP A 1 323 ? 24.117 -26.781 -10.505 1.00 86.12 323 ASP A CA 1
ATOM 2604 C C . ASP A 1 323 ? 22.902 -27.253 -9.678 1.00 86.12 323 ASP A C 1
ATOM 2606 O O . ASP A 1 323 ? 22.113 -26.435 -9.188 1.00 86.12 323 ASP A O 1
ATOM 2610 N N . PRO A 1 324 ? 22.741 -28.576 -9.467 1.00 84.88 324 PRO A N 1
ATOM 2611 C CA . PRO A 1 324 ? 21.619 -29.128 -8.712 1.00 84.88 324 PRO A CA 1
ATOM 2612 C C . PRO A 1 324 ? 21.559 -28.646 -7.258 1.00 84.88 324 PRO A C 1
ATOM 2614 O O . PRO A 1 324 ? 20.469 -28.472 -6.713 1.00 84.88 324 PRO A O 1
ATOM 2617 N N . LYS A 1 325 ? 22.713 -28.411 -6.614 1.00 86.75 325 LYS A N 1
ATOM 2618 C CA . LYS A 1 325 ? 22.765 -27.973 -5.211 1.00 86.75 325 LYS A CA 1
ATOM 2619 C C . LYS A 1 325 ? 22.343 -26.516 -5.089 1.00 86.75 325 LYS A C 1
ATOM 2621 O O . LYS A 1 325 ? 21.572 -26.185 -4.187 1.00 86.75 325 LYS A O 1
ATOM 2626 N N . ALA A 1 326 ? 22.804 -25.665 -6.005 1.00 86.56 326 ALA A N 1
ATOM 2627 C CA . ALA A 1 326 ? 22.368 -24.274 -6.067 1.00 86.56 326 ALA A CA 1
ATOM 2628 C C . ALA A 1 326 ? 20.862 -24.186 -6.357 1.00 86.56 326 ALA A C 1
ATOM 2630 O O . ALA A 1 326 ? 20.141 -23.502 -5.632 1.00 86.56 326 ALA A O 1
ATOM 2631 N N . ASN A 1 327 ? 20.362 -24.939 -7.343 1.00 85.00 327 ASN A N 1
ATOM 2632 C CA . ASN A 1 327 ? 18.933 -24.973 -7.663 1.00 85.00 327 ASN A CA 1
ATOM 2633 C C . ASN A 1 327 ? 18.083 -25.434 -6.474 1.00 85.00 327 ASN A C 1
ATOM 2635 O O . ASN A 1 327 ? 17.075 -24.801 -6.170 1.00 85.00 327 ASN A O 1
ATOM 2639 N N . TYR A 1 328 ? 18.506 -26.473 -5.749 1.00 87.94 328 TYR A N 1
ATOM 2640 C CA . TYR A 1 328 ? 17.818 -26.915 -4.534 1.00 87.94 328 TYR A CA 1
ATOM 2641 C C . TYR A 1 328 ? 17.794 -25.843 -3.435 1.00 87.94 328 TYR A C 1
ATOM 2643 O O . TYR A 1 328 ? 16.774 -25.639 -2.779 1.00 87.94 328 TYR A O 1
ATOM 2651 N N . PHE A 1 329 ? 18.903 -25.123 -3.245 1.00 90.44 329 PHE A N 1
ATOM 2652 C CA . PHE A 1 329 ? 18.970 -24.011 -2.301 1.00 90.44 329 PHE A CA 1
ATOM 2653 C C . PHE A 1 329 ? 17.995 -22.883 -2.677 1.00 90.44 329 PHE A C 1
ATOM 2655 O O . PHE A 1 329 ? 17.244 -22.422 -1.819 1.00 90.44 329 PHE A O 1
ATOM 2662 N N . PHE A 1 330 ? 17.959 -22.465 -3.946 1.00 90.81 330 PHE A N 1
ATOM 2663 C CA . PHE A 1 330 ? 17.057 -21.403 -4.408 1.00 90.81 330 PHE A CA 1
ATOM 2664 C C . PHE A 1 330 ? 15.585 -21.826 -4.424 1.00 90.81 330 PHE A C 1
ATOM 2666 O O . PHE A 1 330 ? 14.725 -20.998 -4.134 1.00 90.81 330 PHE A O 1
ATOM 2673 N N . LYS A 1 331 ? 15.286 -23.109 -4.676 1.00 88.25 331 LYS A N 1
ATOM 2674 C CA . LYS A 1 331 ? 13.929 -23.684 -4.600 1.00 88.25 331 LYS A CA 1
ATOM 2675 C C . LYS A 1 331 ? 13.280 -23.568 -3.224 1.00 88.25 331 LYS A C 1
ATOM 2677 O O . LYS A 1 331 ? 12.077 -23.727 -3.126 1.00 88.25 331 LYS A O 1
ATOM 2682 N N . ARG A 1 332 ? 14.056 -23.304 -2.171 1.00 88.62 332 ARG A N 1
ATOM 2683 C CA . ARG A 1 332 ? 13.563 -23.108 -0.798 1.00 88.62 332 ARG A CA 1
ATOM 2684 C C . ARG A 1 332 ? 13.380 -21.634 -0.426 1.00 88.62 332 ARG A C 1
ATOM 2686 O O . ARG A 1 332 ? 13.293 -21.309 0.759 1.00 88.62 332 ARG A O 1
ATOM 2693 N N . SER A 1 333 ? 13.411 -20.724 -1.400 1.00 90.06 333 SER A N 1
ATOM 2694 C CA . SER A 1 333 ? 13.266 -19.299 -1.118 1.00 90.06 333 SER A CA 1
ATOM 2695 C C . SER A 1 333 ? 11.839 -18.939 -0.725 1.00 90.06 333 SER A C 1
ATOM 2697 O O . SER A 1 333 ? 10.889 -19.243 -1.436 1.00 90.06 333 SER A O 1
ATOM 2699 N N . LEU A 1 334 ? 11.693 -18.163 0.350 1.00 88.12 334 LEU A N 1
ATOM 2700 C CA . LEU A 1 334 ? 10.396 -17.616 0.760 1.00 88.12 334 LEU A CA 1
ATOM 2701 C C . LEU A 1 334 ? 9.801 -16.628 -0.269 1.00 88.12 334 LEU A C 1
ATOM 2703 O O . LEU A 1 334 ? 8.606 -16.343 -0.216 1.00 88.12 334 LEU A O 1
ATOM 2707 N N . VAL A 1 335 ? 10.606 -16.098 -1.203 1.00 89.88 335 VAL A N 1
ATOM 2708 C CA . VAL A 1 335 ? 10.168 -15.141 -2.238 1.00 89.88 335 VAL A CA 1
ATOM 2709 C C . VAL A 1 335 ? 9.830 -15.865 -3.537 1.00 89.88 335 VAL A C 1
ATOM 2711 O O . VAL A 1 335 ? 10.572 -15.814 -4.520 1.00 89.88 335 VAL A O 1
ATOM 2714 N N . ILE A 1 336 ? 8.682 -16.534 -3.536 1.00 90.62 336 ILE A N 1
ATOM 2715 C CA . ILE A 1 336 ? 8.237 -17.404 -4.633 1.00 90.62 336 ILE A CA 1
ATOM 2716 C C . ILE A 1 336 ? 8.168 -16.654 -5.978 1.00 90.62 336 ILE A C 1
ATOM 2718 O O . ILE A 1 336 ? 8.693 -17.139 -6.979 1.00 90.62 336 ILE A O 1
ATOM 2722 N N . ASP A 1 337 ? 7.608 -15.441 -6.006 1.00 87.50 337 ASP A N 1
ATOM 2723 C CA . ASP A 1 337 ? 7.395 -14.678 -7.249 1.00 87.50 337 ASP A CA 1
ATOM 2724 C C . ASP A 1 337 ? 8.694 -14.340 -7.997 1.00 87.50 337 ASP A C 1
ATOM 2726 O O . ASP A 1 337 ? 8.716 -14.299 -9.228 1.00 87.50 337 ASP A O 1
ATOM 2730 N N . SER A 1 338 ? 9.781 -14.075 -7.265 1.00 86.06 338 SER A N 1
ATOM 2731 C CA . SER A 1 338 ? 11.072 -13.721 -7.866 1.00 86.06 338 SER A CA 1
ATOM 2732 C C . SER A 1 338 ? 11.760 -14.923 -8.505 1.00 86.06 338 SER A C 1
ATOM 2734 O O . SER A 1 338 ? 12.468 -14.768 -9.501 1.00 86.06 338 SER A O 1
ATOM 2736 N N . ILE A 1 339 ? 11.568 -16.117 -7.939 1.00 88.69 339 ILE A N 1
ATOM 2737 C CA . ILE A 1 339 ? 12.242 -17.333 -8.403 1.00 88.69 339 ILE A CA 1
ATOM 2738 C C . ILE A 1 339 ? 11.438 -18.080 -9.471 1.00 88.69 339 ILE A C 1
ATOM 2740 O O . ILE A 1 339 ? 12.033 -18.641 -10.391 1.00 88.69 339 ILE A O 1
ATOM 2744 N N . ALA A 1 340 ? 10.105 -18.034 -9.400 1.00 88.00 340 ALA A N 1
ATOM 2745 C CA . ALA A 1 340 ? 9.221 -18.827 -10.249 1.00 88.00 340 ALA A CA 1
ATOM 2746 C C . ALA A 1 340 ? 9.449 -18.581 -11.747 1.00 88.00 340 ALA A C 1
ATOM 2748 O O . ALA A 1 340 ? 9.532 -19.529 -12.518 1.00 88.00 340 ALA A O 1
ATOM 2749 N N . ASN A 1 341 ? 9.659 -17.331 -12.169 1.00 82.25 341 ASN A N 1
ATOM 2750 C CA . ASN A 1 341 ? 9.815 -16.995 -13.592 1.00 82.25 341 ASN A CA 1
ATOM 2751 C C . ASN A 1 341 ? 10.990 -17.698 -14.291 1.00 82.25 341 ASN A C 1
ATOM 2753 O O . ASN A 1 341 ? 10.977 -17.816 -15.514 1.00 82.25 341 ASN A O 1
ATOM 2757 N N . ASN A 1 342 ? 12.003 -18.135 -13.538 1.00 84.25 342 ASN A N 1
ATOM 2758 C CA . ASN A 1 342 ? 13.222 -18.726 -14.090 1.00 84.25 342 ASN A CA 1
ATOM 2759 C C . ASN A 1 342 ? 13.396 -20.213 -13.732 1.00 84.25 342 ASN A C 1
ATOM 2761 O O . ASN A 1 342 ? 14.334 -20.843 -14.219 1.00 84.25 342 ASN A O 1
ATOM 2765 N N . MET A 1 343 ? 12.518 -20.781 -12.897 1.00 86.00 343 MET A N 1
ATOM 2766 C CA . MET A 1 343 ? 12.578 -22.195 -12.524 1.00 86.00 343 MET A CA 1
ATOM 2767 C C . MET A 1 343 ? 11.857 -23.078 -13.541 1.00 86.00 343 MET A C 1
ATOM 2769 O O . MET A 1 343 ? 10.797 -22.729 -14.057 1.00 86.00 343 MET A O 1
ATOM 2773 N N . LYS A 1 344 ? 12.441 -24.249 -13.806 1.00 82.75 344 LYS A N 1
ATOM 2774 C CA . LYS A 1 344 ? 11.881 -25.275 -14.691 1.00 82.75 344 LYS A CA 1
ATOM 2775 C C . LYS A 1 344 ? 11.466 -26.496 -13.879 1.00 82.75 344 LYS A C 1
ATOM 2777 O O . LYS A 1 344 ? 12.108 -26.835 -12.884 1.00 82.75 344 LYS A O 1
ATOM 2782 N N . PHE A 1 345 ? 10.405 -27.145 -14.341 1.00 84.75 345 PHE A N 1
ATOM 2783 C CA . PHE A 1 345 ? 9.846 -28.353 -13.751 1.00 84.75 345 PHE A CA 1
ATOM 2784 C C . PHE A 1 345 ? 9.515 -29.349 -14.855 1.00 84.75 345 PHE A C 1
ATOM 2786 O O . PHE A 1 345 ? 8.869 -28.985 -15.841 1.00 84.75 345 PHE A O 1
ATOM 2793 N N . ASP A 1 346 ? 9.933 -30.594 -14.651 1.00 83.44 346 ASP A N 1
ATOM 2794 C CA . ASP A 1 346 ? 9.673 -31.701 -15.575 1.00 83.44 346 ASP A CA 1
ATOM 2795 C C . ASP A 1 346 ? 8.366 -32.438 -15.230 1.00 83.44 346 ASP A C 1
ATOM 2797 O O . ASP A 1 346 ? 7.739 -33.049 -16.094 1.00 83.44 346 ASP A O 1
ATOM 2801 N N . GLU A 1 347 ? 7.916 -32.334 -13.977 1.00 87.88 347 GLU A N 1
ATOM 2802 C CA . GLU A 1 347 ? 6.686 -32.934 -13.459 1.00 87.88 347 GLU A CA 1
ATOM 2803 C C . GLU A 1 347 ? 5.977 -32.006 -12.459 1.00 87.88 347 GLU A C 1
ATOM 2805 O O . GLU A 1 347 ? 6.551 -31.019 -11.995 1.00 87.88 347 GLU A O 1
ATOM 2810 N N . ILE A 1 348 ? 4.714 -32.314 -12.131 1.00 87.88 348 ILE A N 1
ATOM 2811 C CA . ILE A 1 348 ? 3.939 -31.562 -11.132 1.00 87.88 348 ILE A CA 1
ATOM 2812 C C . ILE A 1 348 ? 4.476 -31.917 -9.733 1.00 87.88 348 ILE A C 1
ATOM 2814 O O . ILE A 1 348 ? 4.351 -33.076 -9.328 1.00 87.88 348 ILE A O 1
ATOM 2818 N N . PRO A 1 349 ? 5.032 -30.958 -8.968 1.00 90.25 349 PRO A N 1
ATOM 2819 C CA . PRO A 1 349 ? 5.646 -31.260 -7.680 1.00 90.25 349 PRO A CA 1
ATOM 2820 C C . PRO A 1 349 ? 4.637 -31.726 -6.632 1.00 90.25 349 PRO A C 1
ATOM 2822 O O . PRO A 1 349 ? 3.529 -31.195 -6.522 1.00 90.25 349 PRO A O 1
ATOM 2825 N N . SER A 1 350 ? 5.052 -32.674 -5.788 1.00 87.12 350 SER A N 1
ATOM 2826 C CA . SER A 1 350 ? 4.255 -33.085 -4.633 1.00 87.12 350 SER A CA 1
ATOM 2827 C C . SER A 1 350 ? 4.396 -32.130 -3.448 1.00 87.12 350 SER A C 1
ATOM 2829 O O . SER A 1 350 ? 3.449 -31.985 -2.683 1.00 87.12 350 SER A O 1
ATOM 2831 N N . ASP A 1 351 ? 5.558 -31.512 -3.240 1.00 91.94 351 ASP A N 1
ATOM 2832 C CA . ASP A 1 351 ? 5.765 -30.554 -2.149 1.00 91.94 351 ASP A CA 1
ATOM 2833 C C . ASP A 1 351 ? 4.965 -29.259 -2.387 1.00 91.94 351 ASP A C 1
ATOM 2835 O O . ASP A 1 351 ? 4.895 -28.778 -3.515 1.00 91.94 351 ASP A O 1
ATOM 2839 N N . LEU A 1 352 ? 4.340 -28.692 -1.345 1.00 92.50 352 LEU A N 1
ATOM 2840 C CA . LEU A 1 352 ? 3.483 -27.508 -1.509 1.00 92.50 352 LEU A CA 1
ATOM 2841 C C . LEU A 1 352 ? 4.274 -26.246 -1.866 1.00 92.50 352 LEU A C 1
ATOM 2843 O O . LEU A 1 352 ? 3.751 -25.388 -2.573 1.00 92.50 352 LEU A O 1
ATOM 2847 N N . HIS A 1 353 ? 5.512 -26.114 -1.399 1.00 93.31 353 HIS A N 1
ATOM 2848 C CA . HIS A 1 353 ? 6.336 -24.962 -1.732 1.00 93.31 353 HIS A CA 1
ATOM 2849 C C . HIS A 1 353 ? 6.795 -25.027 -3.190 1.00 93.31 353 HIS A C 1
ATOM 2851 O O . HIS A 1 353 ? 6.604 -24.073 -3.944 1.00 93.31 353 HIS A O 1
ATOM 2857 N N . GLU A 1 354 ? 7.294 -26.185 -3.630 1.00 92.56 354 GLU A N 1
ATOM 2858 C CA . GLU A 1 354 ? 7.643 -26.390 -5.040 1.00 92.56 354 GLU A CA 1
ATOM 2859 C C . GLU A 1 354 ? 6.422 -26.293 -5.962 1.00 92.56 354 GLU A C 1
ATOM 2861 O O . GLU A 1 354 ? 6.518 -25.703 -7.036 1.00 92.56 354 GLU A O 1
ATOM 2866 N N . LEU A 1 355 ? 5.256 -26.791 -5.532 1.00 93.00 355 LEU A N 1
ATOM 2867 C CA . LEU A 1 355 ? 4.003 -26.642 -6.273 1.00 93.00 355 LEU A CA 1
ATOM 2868 C C . LEU A 1 355 ? 3.612 -25.166 -6.429 1.00 93.00 355 LEU A C 1
ATOM 2870 O O . LEU A 1 355 ? 3.153 -24.763 -7.495 1.00 93.00 355 LEU A O 1
ATOM 2874 N N . ALA A 1 356 ? 3.803 -24.350 -5.391 1.00 93.44 356 ALA A N 1
ATOM 2875 C CA . ALA A 1 356 ? 3.531 -22.918 -5.452 1.00 93.44 356 ALA A CA 1
ATOM 2876 C C . ALA A 1 356 ? 4.433 -22.210 -6.475 1.00 93.44 356 ALA A C 1
ATOM 2878 O O . ALA A 1 356 ? 3.944 -21.391 -7.252 1.00 93.44 356 ALA A O 1
ATOM 2879 N N . ILE A 1 357 ? 5.723 -22.563 -6.520 1.00 92.44 357 ILE A N 1
ATOM 2880 C CA . ILE A 1 357 ? 6.661 -22.075 -7.540 1.00 92.44 357 ILE A CA 1
ATOM 2881 C C . ILE A 1 357 ? 6.205 -22.536 -8.935 1.00 92.44 357 ILE A C 1
ATOM 2883 O O . ILE A 1 357 ? 6.083 -21.706 -9.833 1.00 92.44 357 ILE A O 1
ATOM 2887 N N . PHE A 1 358 ? 5.893 -23.827 -9.098 1.00 91.38 358 PHE A N 1
ATOM 2888 C CA . PHE A 1 358 ? 5.463 -24.438 -10.361 1.00 91.38 358 PHE A CA 1
ATOM 2889 C C . PHE A 1 358 ? 4.200 -23.800 -10.960 1.00 91.38 358 PHE A C 1
ATOM 2891 O O . PHE A 1 358 ? 4.111 -23.615 -12.174 1.00 91.38 358 PHE A O 1
ATOM 2898 N N . LEU A 1 359 ? 3.211 -23.477 -10.120 1.00 88.25 359 LEU A N 1
ATOM 2899 C CA . LEU A 1 359 ? 1.947 -22.867 -10.550 1.00 88.25 359 LEU A CA 1
ATOM 2900 C C . LEU A 1 359 ? 2.079 -21.379 -10.901 1.00 88.25 359 LEU A C 1
ATOM 2902 O O . LEU A 1 359 ? 1.145 -20.803 -11.458 1.00 88.25 359 LEU A O 1
ATOM 2906 N N . ILE A 1 360 ? 3.186 -20.736 -10.529 1.00 86.75 360 ILE A N 1
ATOM 2907 C CA . ILE A 1 360 ? 3.480 -19.339 -10.879 1.00 86.75 360 ILE A CA 1
ATOM 2908 C C . ILE A 1 360 ? 4.447 -19.273 -12.068 1.00 86.75 360 ILE A C 1
ATOM 2910 O O . ILE A 1 360 ? 4.426 -18.301 -12.822 1.00 86.75 360 ILE A O 1
ATOM 2914 N N . SER A 1 361 ? 5.284 -20.294 -12.262 1.00 82.62 361 SER A N 1
ATOM 2915 C CA . SER A 1 361 ? 6.267 -20.340 -13.341 1.00 82.62 361 SER A CA 1
ATOM 2916 C C . SER A 1 361 ? 5.629 -20.521 -14.721 1.00 82.62 361 SER A C 1
ATOM 2918 O O . SER A 1 361 ? 4.565 -21.116 -14.874 1.00 82.62 361 SER A O 1
ATOM 2920 N N . HIS A 1 362 ? 6.330 -20.067 -15.765 1.00 65.44 362 HIS A N 1
ATOM 2921 C CA . HIS A 1 362 ? 5.987 -20.320 -17.172 1.00 65.44 362 HIS A CA 1
ATOM 2922 C C . HIS A 1 362 ? 6.363 -21.754 -17.610 1.00 65.44 362 HIS A C 1
ATOM 2924 O O . HIS A 1 362 ? 6.986 -21.955 -18.654 1.00 65.44 362 HIS A O 1
ATOM 2930 N N . SER A 1 363 ? 6.047 -22.752 -16.778 1.00 63.34 363 SER A N 1
ATOM 2931 C CA . SER A 1 363 ? 6.222 -24.183 -17.070 1.00 63.34 363 SER A CA 1
ATOM 2932 C C . SER A 1 363 ? 5.441 -24.573 -18.332 1.00 63.34 363 SER A C 1
ATOM 2934 O O . SER A 1 363 ? 4.553 -23.838 -18.755 1.00 63.34 363 SER A O 1
ATOM 2936 N N . SER A 1 364 ? 5.732 -25.734 -18.937 1.00 63.78 364 SER A N 1
ATOM 2937 C CA . SER A 1 364 ? 5.016 -26.170 -20.149 1.00 63.78 364 SER A CA 1
ATOM 2938 C C . SER A 1 364 ? 3.492 -26.087 -19.973 1.00 63.78 364 SER A C 1
ATOM 2940 O O . SER A 1 364 ? 2.942 -26.611 -18.996 1.00 63.78 364 SER A O 1
ATOM 2942 N N . ASP A 1 365 ? 2.809 -25.453 -20.936 1.00 69.50 365 ASP A N 1
ATOM 2943 C CA . ASP A 1 365 ? 1.354 -25.232 -20.896 1.00 69.50 365 ASP A CA 1
ATOM 2944 C C . ASP A 1 365 ? 0.589 -26.536 -20.611 1.00 69.50 365 ASP A C 1
ATOM 2946 O O . ASP A 1 365 ? -0.419 -26.543 -19.908 1.00 69.50 365 ASP A O 1
ATOM 2950 N N . THR A 1 366 ? 1.105 -27.676 -21.080 1.00 76.94 366 THR A N 1
ATOM 2951 C CA . THR A 1 366 ? 0.528 -29.007 -20.859 1.00 76.94 366 THR A CA 1
ATOM 2952 C C . THR A 1 366 ? 0.529 -29.457 -19.396 1.00 76.94 366 THR A C 1
ATOM 2954 O O . THR A 1 366 ? -0.476 -29.994 -18.926 1.00 76.94 366 THR A O 1
ATOM 2957 N N . LEU A 1 367 ? 1.630 -29.268 -18.657 1.00 80.44 367 LEU A N 1
ATOM 2958 C CA . LEU A 1 367 ? 1.706 -29.674 -17.245 1.00 80.44 367 LEU A CA 1
ATOM 2959 C C . LEU A 1 367 ? 0.831 -28.774 -16.374 1.00 80.44 367 LEU A C 1
ATOM 2961 O O . LEU A 1 367 ? 0.117 -29.259 -15.498 1.00 80.44 367 LEU A O 1
ATOM 2965 N N . ILE A 1 368 ? 0.851 -27.474 -16.665 1.00 79.50 368 ILE A N 1
ATOM 2966 C CA . ILE A 1 368 ? 0.034 -26.470 -15.989 1.00 79.50 368 ILE A CA 1
ATOM 2967 C C . ILE A 1 368 ? -1.456 -26.790 -16.179 1.00 79.50 368 ILE A C 1
ATOM 2969 O O . ILE A 1 368 ? -2.194 -26.908 -15.202 1.00 79.50 368 ILE A O 1
ATOM 2973 N N . VAL A 1 369 ? -1.900 -27.041 -17.416 1.00 77.94 369 VAL A N 1
ATOM 2974 C CA . VAL A 1 369 ? -3.292 -27.429 -17.703 1.00 77.94 369 VAL A CA 1
ATOM 2975 C C . VAL A 1 369 ? -3.680 -28.717 -16.974 1.00 77.94 369 VAL A C 1
ATOM 2977 O O . VAL A 1 369 ? -4.767 -28.778 -16.400 1.00 77.94 369 VAL A O 1
ATOM 2980 N N . ASN A 1 370 ? -2.807 -29.731 -16.927 1.00 80.88 370 ASN A N 1
ATOM 2981 C CA . ASN A 1 370 ? -3.075 -30.961 -16.170 1.00 80.88 370 ASN A CA 1
ATOM 2982 C C . ASN A 1 370 ? -3.265 -30.691 -14.666 1.00 80.88 370 ASN A C 1
ATOM 2984 O O . ASN A 1 370 ? -4.142 -31.302 -14.050 1.00 80.88 370 ASN A O 1
ATOM 2988 N N . ALA A 1 371 ? -2.495 -29.772 -14.074 1.00 82.69 371 ALA A N 1
ATOM 2989 C CA . ALA A 1 371 ? -2.661 -29.388 -12.673 1.00 82.69 371 ALA A CA 1
ATOM 2990 C C . ALA A 1 371 ? -4.036 -28.741 -12.418 1.00 82.69 371 ALA A C 1
ATOM 2992 O O . ALA A 1 371 ? -4.728 -29.129 -11.475 1.00 82.69 371 ALA A O 1
ATOM 2993 N N . TYR A 1 372 ? -4.475 -27.828 -13.293 1.00 77.94 372 TYR A N 1
ATOM 2994 C CA . TYR A 1 372 ? -5.763 -27.131 -13.157 1.00 77.94 372 TYR A CA 1
ATOM 2995 C C . TYR A 1 372 ? -6.994 -27.949 -13.563 1.00 77.94 372 TYR A C 1
ATOM 2997 O O . TYR A 1 372 ? -8.104 -27.564 -13.210 1.00 77.94 372 TYR A O 1
ATOM 3005 N N . THR A 1 373 ? -6.835 -29.055 -14.291 1.00 75.06 373 THR A N 1
ATOM 3006 C CA . THR A 1 373 ? -7.963 -29.891 -14.750 1.00 75.06 373 THR A CA 1
ATOM 3007 C C . THR A 1 373 ? -8.048 -31.211 -13.988 1.00 75.06 373 THR A C 1
ATOM 3009 O O . THR A 1 373 ? -9.070 -31.514 -13.380 1.00 75.06 373 THR A O 1
ATOM 3012 N N . LYS A 1 374 ? -6.962 -31.993 -13.960 1.00 80.06 374 LYS A N 1
ATOM 3013 C CA . LYS A 1 374 ? -6.955 -33.362 -13.414 1.00 80.06 374 LYS A CA 1
ATOM 3014 C C . LYS A 1 374 ? -6.630 -33.422 -11.925 1.00 80.06 374 LYS A C 1
ATOM 3016 O O . LYS A 1 374 ? -7.140 -34.297 -11.233 1.00 80.06 374 LYS A O 1
ATOM 3021 N N . GLN A 1 375 ? -5.771 -32.530 -11.424 1.00 84.31 375 GLN A N 1
ATOM 3022 C CA . GLN A 1 375 ? -5.300 -32.570 -10.030 1.00 84.31 375 GLN A CA 1
ATOM 3023 C C . GLN A 1 375 ? -5.905 -31.491 -9.125 1.00 84.31 375 GLN A C 1
ATOM 3025 O O . GLN A 1 375 ? -5.642 -31.491 -7.923 1.00 84.31 375 GLN A O 1
ATOM 3030 N N . LEU A 1 376 ? -6.746 -30.606 -9.662 1.00 84.25 376 LEU A N 1
ATOM 3031 C CA . LEU A 1 376 ? -7.259 -29.431 -8.959 1.00 84.25 376 LEU A CA 1
ATOM 3032 C C . LEU A 1 376 ? -7.893 -29.763 -7.600 1.00 84.25 376 LEU A C 1
ATOM 3034 O O . LEU A 1 376 ? -7.520 -29.177 -6.584 1.00 84.25 376 LEU A O 1
ATOM 3038 N N . GLY A 1 377 ? -8.802 -30.743 -7.562 1.00 83.50 377 GLY A N 1
ATOM 3039 C CA . GLY A 1 377 ? -9.450 -31.174 -6.319 1.00 83.50 377 GLY A CA 1
ATOM 3040 C C . GLY A 1 377 ? -8.453 -31.694 -5.277 1.00 83.50 377 GLY A C 1
ATOM 3041 O O . GLY A 1 377 ? -8.546 -31.340 -4.102 1.00 83.50 377 GLY A O 1
ATOM 3042 N N . ASN A 1 378 ? -7.444 -32.456 -5.714 1.00 87.88 378 ASN A N 1
ATOM 3043 C CA . ASN A 1 378 ? -6.391 -32.977 -4.838 1.00 87.88 378 ASN A CA 1
ATOM 3044 C C . ASN A 1 378 ? -5.507 -31.854 -4.285 1.00 87.88 378 ASN A C 1
ATOM 3046 O O . ASN A 1 378 ? -5.171 -31.875 -3.102 1.00 87.88 378 ASN A O 1
ATOM 3050 N N . ILE A 1 379 ? -5.163 -30.861 -5.112 1.00 90.75 379 ILE A N 1
ATOM 3051 C CA . ILE A 1 379 ? -4.370 -29.698 -4.696 1.00 90.75 379 ILE A CA 1
ATOM 3052 C C . ILE A 1 379 ? -5.134 -28.893 -3.640 1.00 90.75 379 ILE A C 1
ATOM 3054 O O . ILE A 1 379 ? -4.594 -28.643 -2.562 1.00 90.75 379 ILE A O 1
ATOM 3058 N N . ILE A 1 380 ? -6.402 -28.546 -3.898 1.00 89.94 380 ILE A N 1
ATOM 3059 C CA . ILE A 1 380 ? -7.236 -27.788 -2.949 1.00 89.94 380 ILE A CA 1
ATOM 3060 C C . ILE A 1 380 ? -7.381 -28.556 -1.630 1.00 89.94 380 ILE A C 1
ATOM 3062 O O . ILE A 1 380 ? -7.160 -27.991 -0.558 1.00 89.94 380 ILE A O 1
ATOM 3066 N N . ALA A 1 381 ? -7.700 -29.853 -1.695 1.00 89.81 381 ALA A N 1
ATOM 3067 C CA . ALA A 1 381 ? -7.852 -30.690 -0.508 1.00 89.81 381 ALA A CA 1
ATOM 3068 C C . ALA A 1 381 ? -6.550 -30.780 0.301 1.00 89.81 381 ALA A C 1
ATOM 3070 O O . ALA A 1 381 ? -6.583 -30.731 1.533 1.00 89.81 381 ALA A O 1
ATOM 3071 N N . LYS A 1 382 ? -5.399 -30.871 -0.377 1.00 93.38 382 LYS A N 1
ATOM 3072 C CA . LYS A 1 382 ? -4.082 -30.902 0.261 1.00 93.38 382 LYS A CA 1
ATOM 3073 C C . LYS A 1 382 ? -3.755 -29.584 0.961 1.00 93.38 382 LYS A C 1
ATOM 3075 O O . LYS A 1 382 ? -3.367 -29.617 2.126 1.00 93.38 382 LYS A O 1
ATOM 3080 N N . VAL A 1 383 ? -3.955 -28.447 0.290 1.00 95.00 383 VAL A N 1
ATOM 3081 C CA . VAL A 1 383 ? -3.762 -27.111 0.883 1.00 95.00 383 VAL A CA 1
ATOM 3082 C C . VAL A 1 383 ? -4.656 -26.942 2.111 1.00 95.00 383 VAL A C 1
ATOM 3084 O O . VAL A 1 383 ? -4.175 -26.568 3.180 1.00 95.00 383 VAL A O 1
ATOM 3087 N N . TYR A 1 384 ? -5.945 -27.268 1.987 1.00 93.62 384 TYR A N 1
ATOM 3088 C CA . TYR A 1 384 ? -6.898 -27.144 3.087 1.00 93.62 384 TYR A CA 1
ATOM 3089 C C . TYR A 1 384 ? -6.506 -28.004 4.292 1.00 93.62 384 TYR A C 1
ATOM 3091 O O . TYR A 1 384 ? -6.499 -27.512 5.420 1.00 93.62 384 TYR A O 1
ATOM 3099 N N . ARG A 1 385 ? -6.148 -29.275 4.059 1.00 94.12 385 ARG A N 1
ATOM 3100 C CA . ARG A 1 385 ? -5.738 -30.207 5.116 1.00 94.12 385 ARG A CA 1
ATOM 3101 C C . ARG A 1 385 ? -4.502 -29.701 5.858 1.00 94.12 385 ARG A C 1
ATOM 3103 O O . ARG A 1 385 ? -4.544 -29.590 7.076 1.00 94.12 385 ARG A O 1
ATOM 3110 N N . GLN A 1 386 ? -3.459 -29.315 5.128 1.00 93.94 386 GLN A N 1
ATOM 3111 C CA . GLN A 1 386 ? -2.203 -28.844 5.719 1.00 93.94 386 GLN A CA 1
ATOM 3112 C C . GLN A 1 386 ? -2.394 -27.572 6.551 1.00 93.94 386 GLN A C 1
ATOM 3114 O O . GLN A 1 386 ? -1.853 -27.457 7.644 1.00 93.94 386 GLN A O 1
ATOM 3119 N N . ILE A 1 387 ? -3.229 -26.641 6.088 1.00 93.44 387 ILE A N 1
ATOM 3120 C CA . ILE A 1 387 ? -3.558 -25.434 6.853 1.00 93.44 387 ILE A CA 1
ATOM 3121 C C . ILE A 1 387 ? -4.403 -25.746 8.093 1.00 93.44 387 ILE A C 1
ATOM 3123 O O . ILE A 1 387 ? -4.259 -25.075 9.111 1.00 93.44 387 ILE A O 1
ATOM 3127 N N . LYS A 1 388 ? -5.288 -26.746 8.036 1.00 90.94 388 LYS A N 1
ATOM 3128 C CA . LYS A 1 388 ? -6.092 -27.169 9.192 1.00 90.94 388 LYS A CA 1
ATOM 3129 C C . LYS A 1 388 ? -5.293 -27.929 10.245 1.00 90.94 388 LYS A C 1
ATOM 3131 O O . LYS A 1 388 ? -5.648 -27.854 11.416 1.00 90.94 388 LYS A O 1
ATOM 3136 N N . GLU A 1 389 ? -4.252 -28.637 9.828 1.00 91.94 389 GLU A N 1
ATOM 3137 C CA . GLU A 1 389 ? -3.329 -29.359 10.708 1.00 91.94 389 GLU A CA 1
ATOM 3138 C C . GLU A 1 389 ? -2.328 -28.422 11.404 1.00 91.94 389 GLU A C 1
ATOM 3140 O O . GLU A 1 389 ? -1.712 -28.818 12.393 1.00 91.94 389 GLU A O 1
ATOM 3145 N N . LEU A 1 390 ? -2.181 -27.172 10.938 1.00 91.31 390 LEU A N 1
ATOM 3146 C CA . LEU A 1 390 ? -1.324 -26.191 11.597 1.00 91.31 390 LEU A CA 1
ATOM 3147 C C . LEU A 1 390 ? -1.824 -25.883 13.019 1.00 91.31 390 LEU A C 1
ATOM 3149 O O . LEU A 1 390 ? -3.003 -25.562 13.205 1.00 91.31 390 LEU A O 1
ATOM 3153 N N . PRO A 1 391 ? -0.930 -25.886 14.025 1.00 87.38 391 PRO A N 1
ATOM 3154 C CA . PRO A 1 391 ? -1.298 -25.466 15.365 1.00 87.38 391 PRO A CA 1
ATOM 3155 C C . PRO A 1 391 ? -1.732 -23.989 15.371 1.00 87.38 391 PRO A C 1
ATOM 3157 O O . PRO A 1 391 ? -1.212 -23.178 14.589 1.00 87.38 391 PRO A O 1
ATOM 3160 N N . PRO A 1 392 ? -2.652 -23.600 16.275 1.00 77.25 392 PRO A N 1
ATOM 3161 C CA . PRO A 1 392 ? -2.957 -22.194 16.513 1.00 77.25 392 PRO A CA 1
ATOM 3162 C C . PRO A 1 392 ? -1.666 -21.416 16.800 1.00 77.25 392 PRO A C 1
ATOM 3164 O O . PRO A 1 392 ? -0.821 -21.889 17.554 1.00 77.25 392 PRO A O 1
ATOM 3167 N N . ALA A 1 393 ? -1.512 -20.230 16.204 1.00 83.31 393 ALA A N 1
ATOM 3168 C CA . ALA A 1 393 ? -0.302 -19.410 16.322 1.00 83.31 393 ALA A CA 1
ATOM 3169 C C . ALA A 1 393 ? 0.995 -20.046 15.775 1.00 83.31 393 ALA A C 1
ATOM 3171 O O . ALA A 1 393 ? 2.088 -19.784 16.278 1.00 83.31 393 ALA A O 1
ATOM 3172 N N . SER A 1 394 ? 0.893 -20.828 14.695 1.00 88.31 394 SER A N 1
ATOM 3173 C CA . SER A 1 394 ? 2.058 -21.352 13.969 1.00 88.31 394 SER A CA 1
ATOM 3174 C C . SER A 1 394 ? 2.984 -20.252 13.419 1.00 88.31 394 SER A C 1
ATOM 3176 O O . SER A 1 394 ? 2.540 -19.227 12.890 1.00 88.31 394 SER A O 1
ATOM 3178 N N . SER A 1 395 ? 4.292 -20.504 13.491 1.00 88.94 395 SER A N 1
ATOM 3179 C CA . SER A 1 395 ? 5.355 -19.698 12.879 1.00 88.94 395 SER A CA 1
ATOM 3180 C C . SER A 1 395 ? 5.816 -20.227 11.511 1.00 88.94 395 SER A C 1
ATOM 3182 O O . SER A 1 395 ? 6.778 -19.697 10.953 1.00 88.94 395 SER A O 1
ATOM 3184 N N . ASP A 1 396 ? 5.143 -21.237 10.944 1.00 92.12 396 ASP A N 1
ATOM 3185 C CA . ASP A 1 396 ? 5.482 -21.802 9.630 1.00 92.12 396 ASP A CA 1
ATOM 3186 C C . ASP A 1 396 ? 5.058 -20.875 8.478 1.00 92.12 396 ASP A C 1
ATOM 3188 O O . ASP A 1 396 ? 4.054 -21.069 7.784 1.00 92.12 396 ASP A O 1
ATOM 3192 N N . ALA A 1 397 ? 5.837 -19.810 8.295 1.00 90.31 397 ALA A N 1
ATOM 3193 C CA . ALA A 1 397 ? 5.624 -18.840 7.235 1.00 90.31 397 ALA A CA 1
ATOM 3194 C C . ALA A 1 397 ? 5.780 -19.449 5.842 1.00 90.31 397 ALA A C 1
ATOM 3196 O O . ALA A 1 397 ? 5.101 -19.005 4.919 1.00 90.31 397 ALA A O 1
ATOM 3197 N N . ASN A 1 398 ? 6.636 -20.463 5.687 1.00 92.31 398 ASN A N 1
ATOM 3198 C CA . ASN A 1 398 ? 6.869 -21.078 4.390 1.00 92.31 398 ASN A CA 1
ATOM 3199 C C . ASN A 1 398 ? 5.599 -21.763 3.879 1.00 92.31 398 ASN A C 1
ATOM 3201 O O . ASN A 1 398 ? 5.154 -21.491 2.762 1.00 92.31 398 ASN A O 1
ATOM 3205 N N . LEU A 1 399 ? 4.965 -22.584 4.721 1.00 94.56 399 LEU A N 1
ATOM 3206 C CA . LEU A 1 399 ? 3.710 -23.242 4.372 1.00 94.56 399 LEU A CA 1
ATOM 3207 C C . LEU A 1 399 ? 2.595 -22.220 4.115 1.00 94.56 399 LEU A C 1
ATOM 3209 O O . LEU A 1 399 ? 1.906 -22.306 3.100 1.00 94.56 399 LEU A O 1
ATOM 3213 N N . MET A 1 400 ? 2.440 -21.220 4.989 1.00 95.56 400 MET A N 1
ATOM 3214 C CA . MET A 1 400 ? 1.394 -20.200 4.849 1.00 95.56 400 MET A CA 1
ATOM 3215 C C . MET A 1 400 ? 1.530 -19.375 3.559 1.00 95.56 400 MET A C 1
ATOM 3217 O O . MET A 1 400 ? 0.538 -19.186 2.852 1.00 95.56 400 MET A O 1
ATOM 3221 N N . ILE A 1 401 ? 2.745 -18.924 3.223 1.00 94.75 401 ILE A N 1
ATOM 3222 C CA . ILE A 1 401 ? 3.023 -18.181 1.983 1.00 94.75 401 ILE A CA 1
ATOM 3223 C C . ILE A 1 401 ? 2.774 -19.077 0.767 1.00 94.75 401 ILE A C 1
ATOM 3225 O O . ILE A 1 401 ? 2.085 -18.661 -0.162 1.00 94.75 401 ILE A O 1
ATOM 3229 N N . SER A 1 402 ? 3.269 -20.317 0.785 1.00 96.00 402 SER A N 1
ATOM 3230 C CA . SER A 1 402 ? 3.102 -21.265 -0.326 1.00 96.00 402 SER A CA 1
ATOM 3231 C C . SER A 1 402 ? 1.628 -21.554 -0.603 1.00 96.00 402 SER A C 1
ATOM 3233 O O . SER A 1 402 ? 1.171 -21.438 -1.738 1.00 96.00 402 SER A O 1
ATOM 3235 N N . CYS A 1 403 ? 0.848 -21.836 0.443 1.00 96.75 403 CYS A N 1
ATOM 3236 C CA . CYS A 1 403 ? -0.592 -22.047 0.334 1.00 96.75 403 CYS A CA 1
ATOM 3237 C C . CYS A 1 403 ? -1.319 -20.808 -0.203 1.00 96.75 403 CYS A C 1
ATOM 3239 O O . CYS A 1 403 ? -2.186 -20.943 -1.065 1.00 96.75 403 CYS A O 1
ATOM 3241 N N . ALA A 1 404 ? -0.959 -19.601 0.250 1.00 96.38 404 ALA A N 1
ATOM 3242 C CA . ALA A 1 404 ? -1.536 -18.366 -0.281 1.00 96.38 404 ALA A CA 1
ATOM 3243 C C . ALA A 1 404 ? -1.248 -18.212 -1.780 1.00 96.38 404 ALA A C 1
ATOM 3245 O O . ALA A 1 404 ? -2.169 -17.972 -2.555 1.00 96.38 404 ALA A O 1
ATOM 3246 N N . LYS A 1 405 ? 0.001 -18.435 -2.203 1.00 94.38 405 LYS A N 1
ATOM 3247 C CA . LYS A 1 405 ? 0.433 -18.344 -3.606 1.00 94.38 405 LYS A CA 1
ATOM 3248 C C . LYS A 1 405 ? -0.244 -19.380 -4.507 1.00 94.38 405 LYS A C 1
ATOM 3250 O O . LYS A 1 405 ? -0.708 -19.018 -5.588 1.00 94.38 405 LYS A O 1
ATOM 3255 N N . ILE A 1 406 ? -0.396 -20.625 -4.042 1.00 94.56 406 ILE A N 1
ATOM 3256 C CA . ILE A 1 406 ? -1.186 -21.651 -4.742 1.00 94.56 406 ILE A CA 1
ATOM 3257 C C . ILE A 1 406 ? -2.615 -21.147 -4.947 1.00 94.56 406 ILE A C 1
ATOM 3259 O O . ILE A 1 406 ? -3.098 -21.120 -6.076 1.00 94.56 406 ILE A O 1
ATOM 3263 N N . MET A 1 407 ? -3.283 -20.693 -3.882 1.00 93.81 407 MET A N 1
ATOM 3264 C CA . MET A 1 407 ? -4.670 -20.229 -3.978 1.00 93.81 407 MET A CA 1
ATOM 3265 C C . MET A 1 407 ? -4.820 -19.001 -4.885 1.00 93.81 407 MET A C 1
ATOM 3267 O O . MET A 1 407 ? -5.766 -18.952 -5.670 1.00 93.81 407 MET A O 1
ATOM 3271 N N . CYS A 1 408 ? -3.881 -18.050 -4.843 1.00 92.12 408 CYS A N 1
ATOM 3272 C CA . CYS A 1 408 ? -3.838 -16.924 -5.779 1.00 92.12 408 CYS A CA 1
ATOM 3273 C C . CYS A 1 408 ? -3.787 -17.406 -7.231 1.00 92.12 408 CYS A C 1
ATOM 3275 O O . CYS A 1 408 ? -4.552 -16.927 -8.069 1.00 92.12 408 CYS A O 1
ATOM 3277 N N . SER A 1 409 ? -2.910 -18.367 -7.525 1.00 89.50 409 SER A N 1
ATOM 3278 C CA . SER A 1 409 ? -2.752 -18.913 -8.870 1.00 89.50 409 SER A CA 1
ATOM 3279 C C . SER A 1 409 ? -4.016 -19.651 -9.340 1.00 89.50 409 SER A C 1
ATOM 3281 O O . SER A 1 409 ? -4.516 -19.388 -10.435 1.00 89.50 409 SER A O 1
ATOM 3283 N N . LEU A 1 410 ? -4.614 -20.489 -8.484 1.00 87.44 410 LEU A N 1
ATOM 3284 C CA . LEU A 1 410 ? -5.855 -21.218 -8.778 1.00 87.44 410 LEU A CA 1
ATOM 3285 C C . LEU A 1 410 ? -7.046 -20.290 -9.075 1.00 87.44 410 LEU A C 1
ATOM 3287 O O . LEU A 1 410 ? -7.708 -20.450 -10.101 1.00 87.44 410 LEU A O 1
ATOM 3291 N N . ILE A 1 411 ? -7.287 -19.289 -8.224 1.00 85.50 411 ILE A N 1
ATOM 3292 C CA . ILE A 1 411 ? -8.406 -18.343 -8.392 1.00 85.50 411 ILE A CA 1
ATOM 3293 C C . ILE A 1 411 ? -8.206 -17.466 -9.640 1.00 85.50 411 ILE A C 1
ATOM 3295 O O . ILE A 1 411 ? -9.167 -17.146 -10.349 1.00 85.50 411 ILE A O 1
ATOM 3299 N N . SER A 1 412 ? -6.955 -17.097 -9.933 1.00 81.12 412 SER A N 1
ATOM 3300 C CA . SER A 1 412 ? -6.612 -16.305 -11.120 1.00 81.12 412 SER A CA 1
ATOM 3301 C C . SER A 1 412 ? -6.807 -17.102 -12.413 1.00 81.12 412 SER A C 1
ATOM 3303 O O . SER A 1 412 ? -7.333 -16.568 -13.390 1.00 81.12 412 SER A O 1
ATOM 3305 N N . PHE A 1 413 ? -6.436 -18.385 -12.437 1.00 72.62 413 PHE A N 1
ATOM 3306 C CA . PHE A 1 413 ? -6.535 -19.244 -13.624 1.00 72.62 413 PHE A CA 1
ATOM 3307 C C . PHE A 1 413 ? -7.981 -19.479 -14.076 1.00 72.62 413 PHE A C 1
ATOM 3309 O O . PHE A 1 413 ? -8.271 -19.412 -15.274 1.00 72.62 413 PHE A O 1
ATOM 3316 N N . GLU A 1 414 ? -8.910 -19.640 -13.127 1.00 58.50 414 GLU A N 1
ATOM 3317 C CA . GLU A 1 414 ? -10.349 -19.725 -13.406 1.00 58.50 414 GLU A CA 1
ATOM 3318 C C . GLU A 1 414 ? -10.847 -18.502 -14.208 1.00 58.50 414 GLU A C 1
ATOM 3320 O O . GLU A 1 414 ? -11.923 -18.550 -14.791 1.00 58.50 414 GLU A O 1
ATOM 3325 N N . SER A 1 415 ? -10.128 -17.368 -14.243 1.00 54.75 415 SER A N 1
ATOM 3326 C CA . SER A 1 415 ? -10.599 -16.142 -14.918 1.00 54.75 415 SER A CA 1
ATOM 3327 C C . SER A 1 415 ? -10.242 -16.104 -16.400 1.00 54.75 415 SER A C 1
ATOM 3329 O O . SER A 1 415 ? -11.076 -15.719 -17.219 1.00 54.75 415 SER A O 1
ATOM 3331 N N . ASN A 1 416 ? -9.054 -16.593 -16.753 1.00 52.62 416 ASN A N 1
ATOM 3332 C CA . ASN A 1 416 ? -8.522 -16.550 -18.115 1.00 52.62 416 ASN A CA 1
ATOM 3333 C C . ASN A 1 416 ? -8.991 -17.727 -18.987 1.00 52.62 416 ASN A C 1
ATOM 3335 O O . ASN A 1 416 ? -9.052 -17.597 -20.207 1.00 52.62 416 ASN A O 1
ATOM 3339 N N . TYR A 1 417 ? -9.351 -18.864 -18.378 1.00 54.19 417 TYR A N 1
ATOM 3340 C CA . TYR A 1 417 ? -9.670 -20.108 -19.095 1.00 54.19 417 TYR A CA 1
ATOM 3341 C C . TYR A 1 417 ? -11.093 -20.636 -18.862 1.00 54.19 417 TYR A C 1
ATOM 3343 O O . TYR A 1 417 ? -11.440 -21.704 -19.370 1.00 54.19 417 TYR A O 1
ATOM 3351 N N . TYR A 1 418 ? -11.949 -19.871 -18.171 1.00 52.12 418 TYR A N 1
ATOM 3352 C CA . TYR A 1 418 ? -13.331 -20.262 -17.851 1.00 52.12 418 TYR A CA 1
ATOM 3353 C C . TYR A 1 418 ? -14.131 -20.727 -19.074 1.00 52.12 418 TYR A C 1
ATOM 3355 O O . TYR A 1 418 ? -14.900 -21.680 -19.000 1.00 52.12 418 TYR A O 1
ATOM 3363 N N . GLN A 1 419 ? -13.927 -20.079 -20.227 1.00 47.81 419 GLN A N 1
ATOM 3364 C CA . GLN A 1 419 ? -14.610 -20.451 -21.467 1.00 47.81 419 GLN A CA 1
ATOM 3365 C C . GLN A 1 419 ? -14.216 -21.846 -21.971 1.00 47.81 419 GLN A C 1
ATOM 3367 O O . GLN A 1 419 ? -15.075 -22.528 -22.516 1.00 47.81 419 GLN A O 1
ATOM 3372 N N . LYS A 1 420 ? -12.974 -22.303 -21.749 1.00 48.50 420 LYS A N 1
ATOM 3373 C CA . LYS A 1 420 ? -12.547 -23.670 -22.095 1.00 48.50 420 LYS A CA 1
ATOM 3374 C C . LYS A 1 420 ? -13.056 -24.704 -21.087 1.00 48.50 420 LYS A C 1
ATOM 3376 O O . LYS A 1 420 ? -13.572 -25.732 -21.503 1.00 48.50 420 LYS A O 1
ATOM 3381 N N . MET A 1 421 ? -13.012 -24.409 -19.785 1.00 48.19 421 MET A N 1
ATOM 3382 C CA . MET A 1 421 ? -13.504 -25.332 -18.744 1.00 48.19 421 MET A CA 1
ATOM 3383 C C . MET A 1 421 ? -15.017 -25.592 -18.828 1.00 48.19 421 MET A C 1
ATOM 3385 O O . MET A 1 421 ? -15.472 -26.700 -18.553 1.00 48.19 421 MET A O 1
ATOM 3389 N N . LYS A 1 422 ? -15.804 -24.598 -19.264 1.00 46.22 422 LYS A N 1
ATOM 3390 C CA . LYS A 1 422 ? -17.257 -24.738 -19.448 1.00 46.22 422 LYS A CA 1
ATOM 3391 C C . LYS A 1 422 ? -17.635 -25.680 -20.601 1.00 46.22 422 LYS A C 1
ATOM 3393 O O . LYS A 1 422 ? -18.713 -26.263 -20.567 1.00 46.22 422 LYS A O 1
ATOM 3398 N N . ILE A 1 423 ? -16.760 -25.827 -21.601 1.00 47.84 423 ILE A N 1
ATOM 3399 C CA . ILE A 1 423 ? -16.943 -26.749 -22.736 1.00 47.84 423 ILE A CA 1
ATOM 3400 C C . ILE A 1 423 ? -16.739 -28.208 -22.286 1.00 47.84 423 ILE A C 1
ATOM 3402 O O . ILE A 1 423 ? -17.344 -29.110 -22.856 1.00 47.84 423 ILE A O 1
ATOM 3406 N N . GLU A 1 424 ? -15.956 -28.437 -21.227 1.00 48.78 424 GLU A N 1
ATOM 3407 C CA . GLU A 1 424 ? -15.614 -29.773 -20.711 1.00 48.78 424 GLU A CA 1
ATOM 3408 C C . GLU A 1 424 ? -16.492 -30.237 -19.527 1.00 48.78 424 GLU A C 1
ATOM 3410 O O . GLU A 1 424 ? -16.275 -31.318 -18.988 1.00 48.78 424 GLU A O 1
ATOM 3415 N N . GLY A 1 425 ? -17.515 -29.465 -19.133 1.00 39.03 425 GLY A N 1
ATOM 3416 C CA . GLY A 1 425 ? -18.539 -29.912 -18.174 1.00 39.03 425 GLY A CA 1
ATOM 3417 C C . GLY A 1 425 ? -18.160 -29.846 -16.687 1.00 39.03 425 GLY A C 1
ATOM 3418 O O . GLY A 1 425 ? -18.829 -30.472 -15.868 1.00 39.03 425 GLY A O 1
ATOM 3419 N N . TYR A 1 426 ? -17.127 -29.089 -16.309 1.00 46.94 426 TYR A N 1
ATOM 3420 C CA . TYR A 1 426 ? -16.733 -28.929 -14.904 1.00 46.94 426 TYR A CA 1
ATOM 3421 C C . TYR A 1 426 ? -17.653 -27.949 -14.147 1.00 46.94 426 TYR A C 1
ATOM 3423 O O . TYR A 1 426 ? -17.853 -26.810 -14.577 1.00 46.94 426 TYR A O 1
ATOM 3431 N N . GLU A 1 427 ? -18.198 -28.375 -12.999 1.00 45.91 427 GLU A N 1
ATOM 3432 C CA . GLU A 1 427 ? -18.933 -27.498 -12.074 1.00 45.91 427 GLU A CA 1
ATOM 3433 C C . GLU A 1 427 ? -18.021 -26.403 -11.479 1.00 45.91 427 GLU A C 1
ATOM 3435 O O . GLU A 1 427 ? -16.826 -26.630 -11.263 1.00 45.91 427 GLU A O 1
ATOM 3440 N N . PRO A 1 428 ? -18.560 -25.210 -11.160 1.00 52.34 428 PRO A N 1
ATOM 3441 C CA . PRO A 1 428 ? -17.777 -24.139 -10.556 1.00 52.34 428 PRO A CA 1
ATOM 3442 C C . PRO A 1 428 ? -17.363 -24.503 -9.119 1.00 52.34 428 PRO A C 1
ATOM 3444 O O . PRO A 1 428 ? -18.136 -24.349 -8.176 1.00 52.34 428 PRO A O 1
ATOM 3447 N N . LEU A 1 429 ? -16.095 -24.885 -8.930 1.00 56.25 429 LEU A N 1
ATOM 3448 C CA . LEU A 1 429 ? -15.425 -25.109 -7.631 1.00 56.25 429 LEU A CA 1
ATOM 3449 C C . LEU A 1 429 ? -15.289 -23.838 -6.754 1.00 56.25 429 LEU A C 1
ATOM 3451 O O . LEU A 1 429 ? -14.629 -23.855 -5.711 1.00 56.25 429 LEU A O 1
ATOM 3455 N N . SER A 1 430 ? -15.939 -22.742 -7.154 1.00 66.25 430 SER A N 1
ATOM 3456 C CA . SER A 1 430 ? -15.927 -21.410 -6.537 1.00 66.25 430 SER A CA 1
ATOM 3457 C C . SER A 1 430 ? -16.006 -21.430 -4.997 1.00 66.25 430 SER A C 1
ATOM 3459 O O . SER A 1 430 ? -15.117 -20.857 -4.359 1.00 66.25 430 SER A O 1
ATOM 3461 N N . PRO A 1 431 ? -16.956 -22.137 -4.343 1.00 75.69 431 PRO A N 1
ATOM 3462 C CA . PRO A 1 431 ? -17.062 -22.103 -2.882 1.00 75.69 431 PRO A CA 1
ATOM 3463 C C . PRO A 1 431 ? -15.853 -22.719 -2.165 1.00 75.69 431 PRO A C 1
ATOM 3465 O O . PRO A 1 431 ? -15.432 -22.219 -1.120 1.00 75.69 431 PRO A O 1
ATOM 3468 N N . HIS A 1 432 ? -15.266 -23.783 -2.722 1.00 83.88 432 HIS A N 1
ATOM 3469 C CA . HIS A 1 432 ? -14.114 -24.463 -2.127 1.00 83.88 432 HIS A CA 1
ATOM 3470 C C . HIS A 1 432 ? -12.839 -23.624 -2.226 1.00 83.88 432 HIS A C 1
ATOM 3472 O O . HIS A 1 432 ? -12.032 -23.634 -1.288 1.00 83.88 432 HIS A O 1
ATOM 3478 N N . PHE A 1 433 ? -12.684 -22.845 -3.302 1.00 86.94 433 PHE A N 1
ATOM 3479 C CA . PHE A 1 433 ? -11.582 -21.896 -3.424 1.00 86.94 433 PHE A CA 1
ATOM 3480 C C . PHE A 1 433 ? -11.626 -20.845 -2.322 1.00 86.94 433 PHE A C 1
ATOM 3482 O O . PHE A 1 433 ? -10.655 -20.696 -1.581 1.00 86.94 433 PHE A O 1
ATOM 3489 N N . PHE A 1 434 ? -12.762 -20.163 -2.155 1.00 89.69 434 PHE A N 1
ATOM 3490 C CA . PHE A 1 434 ? -12.882 -19.123 -1.132 1.00 89.69 434 PHE A CA 1
ATOM 3491 C C . PHE A 1 434 ? -12.852 -19.697 0.285 1.00 89.69 434 PHE A C 1
ATOM 3493 O O . PHE A 1 434 ? -12.290 -19.071 1.185 1.00 89.69 434 PHE A O 1
ATOM 3500 N N . CYS A 1 435 ? -13.372 -20.912 0.493 1.00 90.94 435 CYS A N 1
ATOM 3501 C CA . CYS A 1 435 ? -13.242 -21.608 1.770 1.00 90.94 435 CYS A CA 1
ATOM 3502 C C . CYS A 1 435 ? -11.782 -21.852 2.148 1.00 90.94 435 CYS A C 1
ATOM 3504 O O . CYS A 1 435 ? -11.357 -21.506 3.255 1.00 90.94 435 CYS A O 1
ATOM 3506 N N . THR A 1 436 ? -11.001 -22.375 1.207 1.00 93.50 436 THR A N 1
ATOM 3507 C CA . THR A 1 436 ? -9.581 -22.657 1.416 1.00 93.50 436 THR A CA 1
ATOM 3508 C C . THR A 1 436 ? -8.770 -21.371 1.545 1.00 93.50 436 THR A C 1
ATOM 3510 O O . THR A 1 436 ? -7.966 -21.254 2.465 1.00 93.50 436 THR A O 1
ATOM 3513 N N . ALA A 1 437 ? -9.037 -20.359 0.716 1.00 94.06 437 ALA A N 1
ATOM 3514 C CA . ALA A 1 437 ? -8.378 -19.057 0.799 1.00 94.06 437 ALA A CA 1
ATOM 3515 C C . ALA A 1 437 ? -8.633 -18.360 2.147 1.00 94.06 437 ALA A C 1
ATOM 3517 O O . ALA A 1 437 ? -7.702 -17.842 2.757 1.00 94.06 437 ALA A O 1
ATOM 3518 N N . VAL A 1 438 ? -9.865 -18.399 2.669 1.00 93.38 438 VAL A N 1
ATOM 3519 C CA . VAL A 1 438 ? -10.166 -17.847 4.000 1.00 93.38 438 VAL A CA 1
ATOM 3520 C C . VAL A 1 438 ? -9.505 -18.659 5.114 1.00 93.38 438 VAL A C 1
ATOM 3522 O O . VAL A 1 438 ? -9.056 -18.068 6.094 1.00 93.38 438 VAL A O 1
ATOM 3525 N N . ALA A 1 439 ? -9.393 -19.985 4.980 1.00 93.69 439 ALA A N 1
ATOM 3526 C CA . ALA A 1 439 ? -8.640 -20.798 5.936 1.00 93.69 439 ALA A CA 1
ATOM 3527 C C . ALA A 1 439 ? -7.149 -20.415 5.954 1.00 93.69 439 ALA A C 1
ATOM 3529 O O . ALA A 1 439 ? -6.584 -20.235 7.032 1.00 93.69 439 ALA A O 1
ATOM 3530 N N . VAL A 1 440 ? -6.540 -20.206 4.780 1.00 95.50 440 VAL A N 1
ATOM 3531 C CA . VAL A 1 440 ? -5.160 -19.705 4.648 1.00 95.50 440 VAL A CA 1
ATOM 3532 C C . VAL A 1 440 ? -5.020 -18.320 5.282 1.00 95.50 440 VAL A C 1
ATOM 3534 O O . VAL A 1 440 ? -4.140 -18.110 6.113 1.00 95.50 440 VAL A O 1
ATOM 3537 N N . GLY A 1 441 ? -5.915 -17.383 4.953 1.00 93.69 441 GLY A N 1
ATOM 3538 C CA . GLY A 1 441 ? -5.908 -16.035 5.525 1.00 93.69 441 GLY A CA 1
ATOM 3539 C C . GLY A 1 441 ? -6.064 -16.035 7.049 1.00 93.69 441 GLY A C 1
ATOM 3540 O O . GLY A 1 441 ? -5.423 -15.242 7.736 1.00 93.69 441 GLY A O 1
ATOM 3541 N N . GLN A 1 442 ? -6.863 -16.955 7.595 1.00 91.62 442 GLN A N 1
ATOM 3542 C CA . GLN A 1 442 ? -7.013 -17.137 9.038 1.00 91.62 442 GLN A CA 1
ATOM 3543 C C . GLN A 1 442 ? -5.737 -17.682 9.686 1.00 91.62 442 GLN A C 1
ATOM 3545 O O . GLN A 1 442 ? -5.355 -17.179 10.742 1.00 91.62 442 GLN A O 1
ATOM 3550 N N . ALA A 1 443 ? -5.067 -18.658 9.066 1.00 92.94 443 ALA A N 1
ATOM 3551 C CA . ALA A 1 443 ? -3.789 -19.170 9.557 1.00 92.94 443 ALA A CA 1
ATOM 3552 C C . ALA A 1 443 ? -2.716 -18.071 9.581 1.00 92.94 443 ALA A C 1
ATOM 3554 O O . ALA A 1 443 ? -2.065 -17.888 10.608 1.00 92.94 443 ALA A O 1
ATOM 3555 N N . ILE A 1 444 ? -2.624 -17.270 8.509 1.00 92.94 444 ILE A N 1
ATOM 3556 C CA . ILE A 1 444 ? -1.730 -16.105 8.451 1.00 92.94 444 ILE A CA 1
ATOM 3557 C C . ILE A 1 444 ? -2.053 -15.128 9.583 1.00 92.94 444 ILE A C 1
ATOM 3559 O O . ILE A 1 444 ? -1.164 -14.777 10.350 1.00 92.94 444 ILE A O 1
ATOM 3563 N N . LEU A 1 445 ? -3.321 -14.730 9.734 1.00 89.00 445 LEU A N 1
ATOM 3564 C CA . LEU A 1 445 ? -3.740 -13.765 10.756 1.00 89.00 445 LEU A CA 1
ATOM 3565 C C . LEU A 1 445 ? -3.481 -14.253 12.188 1.00 89.00 445 LEU A C 1
ATOM 3567 O O . LEU A 1 445 ? -3.239 -13.443 13.077 1.00 89.00 445 LEU A O 1
ATOM 3571 N N . SER A 1 446 ? -3.579 -15.561 12.423 1.00 87.75 446 SER A N 1
ATOM 3572 C CA . SER A 1 446 ? -3.319 -16.165 13.732 1.00 87.75 446 SER A CA 1
ATOM 3573 C C . SER A 1 446 ? -1.831 -16.352 14.029 1.00 87.75 446 SER A C 1
ATOM 3575 O O . SER A 1 446 ? -1.498 -16.616 15.180 1.00 87.75 446 SER A O 1
ATOM 3577 N N . SER A 1 447 ? -0.944 -16.215 13.041 1.00 89.19 447 SER A N 1
ATOM 3578 C CA . SER A 1 447 ? 0.498 -16.349 13.237 1.00 89.19 447 SER A CA 1
ATOM 3579 C C . SER A 1 447 ? 1.061 -15.220 14.112 1.00 89.19 447 SER A C 1
ATOM 3581 O O . SER A 1 447 ? 0.771 -14.053 13.846 1.00 89.19 447 SER A O 1
ATOM 3583 N N . PRO A 1 448 ? 1.968 -15.506 15.067 1.00 87.00 448 PRO A N 1
ATOM 3584 C CA . PRO A 1 448 ? 2.714 -14.474 15.789 1.00 87.00 448 PRO A CA 1
ATOM 3585 C C . PRO A 1 448 ? 3.679 -13.710 14.872 1.00 87.00 448 PRO A C 1
ATOM 3587 O O . PRO A 1 448 ? 4.278 -12.723 15.280 1.00 87.00 448 PRO A O 1
ATOM 3590 N N . LEU A 1 449 ? 3.873 -14.157 13.629 1.00 85.69 449 LEU A N 1
ATOM 3591 C CA . LEU A 1 449 ? 4.676 -13.442 12.645 1.00 85.69 449 LEU A CA 1
ATOM 3592 C C . LEU A 1 449 ? 3.865 -12.375 11.896 1.00 85.69 449 LEU A C 1
ATOM 3594 O O . LEU A 1 449 ? 4.465 -11.548 11.220 1.00 85.69 449 LEU A O 1
ATOM 3598 N N . TYR A 1 450 ? 2.535 -12.346 12.030 1.00 79.88 450 TYR A N 1
ATOM 3599 C CA . TYR A 1 450 ? 1.647 -11.414 11.335 1.00 79.88 450 TYR A CA 1
ATOM 3600 C C . TYR A 1 450 ? 0.940 -10.466 12.318 1.00 79.88 450 TYR A C 1
ATOM 3602 O O . TYR A 1 450 ? 0.439 -10.911 13.346 1.00 79.88 450 TYR A O 1
ATOM 3610 N N . PRO A 1 451 ? 0.767 -9.166 12.017 1.00 62.19 451 PRO A N 1
ATOM 3611 C CA . PRO A 1 451 ? 1.564 -8.262 11.198 1.00 62.19 451 PRO A CA 1
ATOM 3612 C C . PRO A 1 451 ? 2.468 -7.423 12.127 1.00 62.19 451 PRO A C 1
ATOM 3614 O O . PRO A 1 451 ? 2.454 -6.190 12.086 1.00 62.19 451 PRO A O 1
ATOM 3617 N N . HIS A 1 452 ? 3.180 -8.064 13.065 1.00 58.19 452 HIS A N 1
ATOM 3618 C CA . HIS A 1 452 ? 4.019 -7.347 14.027 1.00 58.19 452 HIS A CA 1
ATOM 3619 C C . HIS A 1 452 ? 5.149 -6.629 13.283 1.00 58.19 452 HIS A C 1
ATOM 3621 O O . HIS A 1 452 ? 6.018 -7.282 12.707 1.00 58.19 452 HIS A O 1
ATOM 3627 N N . PHE A 1 453 ? 5.093 -5.289 13.274 1.00 58.88 453 PHE A N 1
ATOM 3628 C CA . PHE A 1 453 ? 6.072 -4.381 12.669 1.00 58.88 453 PHE A CA 1
ATOM 3629 C C . PHE A 1 453 ? 6.630 -4.904 11.328 1.00 58.88 453 PHE A C 1
ATOM 3631 O O . PHE A 1 453 ? 7.788 -5.324 11.290 1.00 58.88 453 PHE A O 1
ATOM 3638 N N . PRO A 1 454 ? 5.861 -4.879 10.219 1.00 58.28 454 PRO A N 1
ATOM 3639 C CA . PRO A 1 454 ? 6.327 -5.396 8.922 1.00 58.28 454 PRO A CA 1
ATOM 3640 C C . PRO A 1 454 ? 7.631 -4.723 8.460 1.00 58.28 454 PRO A C 1
ATOM 3642 O O . PRO A 1 454 ? 8.425 -5.304 7.735 1.00 58.28 454 PRO A O 1
ATOM 3645 N N . THR A 1 455 ? 7.910 -3.517 8.953 1.00 60.06 455 THR A N 1
ATOM 3646 C CA . THR A 1 455 ? 9.153 -2.780 8.710 1.00 60.06 455 THR A CA 1
ATOM 3647 C C . THR A 1 455 ? 10.370 -3.302 9.488 1.00 60.06 455 THR A C 1
ATOM 3649 O O . THR A 1 455 ? 11.493 -2.969 9.114 1.00 60.06 455 THR A O 1
ATOM 3652 N N . LYS A 1 456 ? 10.168 -4.105 10.545 1.00 66.06 456 LYS A N 1
ATOM 3653 C CA . LYS A 1 456 ? 11.204 -4.651 11.446 1.00 66.06 456 LYS A CA 1
ATOM 3654 C C . LYS A 1 456 ? 11.407 -6.163 11.329 1.00 66.06 456 LYS A C 1
ATOM 3656 O O . LYS A 1 456 ? 12.381 -6.667 11.878 1.00 66.06 456 LYS A O 1
ATOM 3661 N N . ASN A 1 457 ? 10.512 -6.894 10.662 1.00 76.81 457 ASN A N 1
ATOM 3662 C CA . ASN A 1 457 ? 10.659 -8.333 10.440 1.00 76.81 457 ASN A CA 1
ATOM 3663 C C . ASN A 1 457 ? 10.322 -8.699 8.990 1.00 76.81 457 ASN A C 1
ATOM 3665 O O . ASN A 1 457 ? 9.203 -8.505 8.520 1.00 76.81 457 ASN A O 1
ATOM 3669 N N . TYR A 1 458 ? 11.299 -9.287 8.305 1.00 78.75 458 TYR A N 1
ATOM 3670 C CA . TYR A 1 458 ? 11.200 -9.704 6.913 1.00 78.75 458 TYR A CA 1
ATOM 3671 C C . TYR A 1 458 ? 10.069 -10.710 6.662 1.00 78.75 458 TYR A C 1
ATOM 3673 O O . TYR A 1 458 ? 9.320 -10.595 5.696 1.00 78.75 458 TYR A O 1
ATOM 3681 N N . VAL A 1 459 ? 9.921 -11.692 7.550 1.00 85.44 459 VAL A N 1
ATOM 3682 C CA . VAL A 1 459 ? 8.909 -12.743 7.404 1.00 85.44 459 VAL A CA 1
ATOM 3683 C C . VAL A 1 459 ? 7.506 -12.169 7.614 1.00 85.44 459 VAL A C 1
ATOM 3685 O O . VAL A 1 459 ? 6.580 -12.529 6.891 1.00 85.44 459 VAL A O 1
ATOM 3688 N N . SER A 1 460 ? 7.369 -11.211 8.537 1.00 85.62 460 SER A N 1
ATOM 3689 C CA . SER A 1 460 ? 6.131 -10.443 8.751 1.00 85.62 460 SER A CA 1
ATOM 3690 C C . SER A 1 460 ? 5.726 -9.672 7.493 1.00 85.62 460 SER A C 1
ATOM 3692 O O . SER A 1 460 ? 4.567 -9.715 7.081 1.00 85.62 460 SER A O 1
ATOM 3694 N N . PHE A 1 461 ? 6.694 -9.039 6.822 1.00 85.25 461 PHE A N 1
ATOM 3695 C CA . PHE A 1 461 ? 6.470 -8.355 5.550 1.00 85.25 461 PHE A CA 1
ATOM 3696 C C . PHE A 1 461 ? 5.994 -9.309 4.442 1.00 85.25 461 PHE A C 1
ATOM 3698 O O . PHE A 1 461 ? 5.004 -9.014 3.774 1.00 85.25 461 PHE A O 1
ATOM 3705 N N . LEU A 1 462 ? 6.638 -10.472 4.274 1.00 87.69 462 LEU A N 1
ATOM 3706 C CA . LEU A 1 462 ? 6.222 -11.459 3.269 1.00 87.69 462 LEU A CA 1
ATOM 3707 C C . LEU A 1 462 ? 4.834 -12.045 3.545 1.00 87.69 462 LEU A C 1
ATOM 3709 O O . LEU A 1 462 ? 4.036 -12.180 2.622 1.00 87.69 462 LEU A O 1
ATOM 3713 N N . LEU A 1 463 ? 4.524 -12.365 4.805 1.00 90.94 463 LEU A N 1
ATOM 3714 C CA . LEU A 1 463 ? 3.195 -12.843 5.190 1.00 90.94 463 LEU A CA 1
ATOM 3715 C C . LEU A 1 463 ? 2.125 -11.784 4.925 1.00 90.94 463 LEU A C 1
ATOM 3717 O O . LEU A 1 463 ? 1.039 -12.114 4.449 1.00 90.94 463 LEU A O 1
ATOM 3721 N N . LYS A 1 464 ? 2.437 -10.511 5.197 1.00 89.56 464 LYS A N 1
ATOM 3722 C CA . LYS A 1 464 ? 1.543 -9.394 4.894 1.00 89.56 464 LYS A CA 1
ATOM 3723 C C . LYS A 1 464 ? 1.301 -9.249 3.395 1.00 89.56 464 LYS A C 1
ATOM 3725 O O . LYS A 1 464 ? 0.142 -9.175 2.998 1.00 89.56 464 LYS A O 1
ATOM 3730 N N . SER A 1 465 ? 2.351 -9.297 2.579 1.00 89.31 465 SER A N 1
ATOM 3731 C CA . SER A 1 465 ? 2.195 -9.263 1.123 1.00 89.31 465 SER A CA 1
ATOM 3732 C C . SER A 1 465 ? 1.377 -10.451 0.598 1.00 89.31 465 SER A C 1
ATOM 3734 O O . SER A 1 465 ? 0.409 -10.264 -0.137 1.00 89.31 465 SER A O 1
ATOM 3736 N N . ALA A 1 466 ? 1.690 -11.677 1.034 1.00 92.38 466 ALA A N 1
ATOM 3737 C CA . ALA A 1 466 ? 0.958 -12.871 0.617 1.00 92.38 466 ALA A CA 1
ATOM 3738 C C . ALA A 1 466 ? -0.533 -12.796 0.994 1.00 92.38 466 ALA A C 1
ATOM 3740 O O . ALA A 1 466 ? -1.395 -13.178 0.201 1.00 92.38 466 ALA A O 1
ATOM 3741 N N . PHE A 1 467 ? -0.849 -12.261 2.179 1.00 93.94 467 PHE A N 1
ATOM 3742 C CA . PHE A 1 467 ? -2.226 -11.996 2.596 1.00 93.94 467 PHE A CA 1
ATOM 3743 C C . PHE A 1 467 ? -2.906 -10.944 1.710 1.00 93.94 467 PHE A C 1
ATOM 3745 O O . PHE A 1 467 ? -4.071 -11.114 1.336 1.00 93.94 467 PHE A O 1
ATOM 3752 N N . ASP A 1 468 ? -2.200 -9.863 1.376 1.00 92.12 468 ASP A N 1
ATOM 3753 C CA . ASP A 1 468 ? -2.744 -8.766 0.580 1.00 92.12 468 ASP A CA 1
ATOM 3754 C C . ASP A 1 468 ? -3.021 -9.180 -0.862 1.00 92.12 468 ASP A C 1
ATOM 3756 O O . ASP A 1 468 ? -4.097 -8.889 -1.388 1.00 92.12 468 ASP A O 1
ATOM 3760 N N . GLU A 1 469 ? -2.117 -9.947 -1.465 1.00 92.12 469 GLU A N 1
ATOM 3761 C CA . GLU A 1 469 ? -2.315 -10.547 -2.780 1.00 92.12 469 GLU A CA 1
ATOM 3762 C C . GLU A 1 469 ? -3.468 -11.553 -2.783 1.00 92.12 469 GLU A C 1
ATOM 3764 O O . GLU A 1 469 ? -4.356 -11.444 -3.626 1.00 92.12 469 GLU A O 1
ATOM 3769 N N . LEU A 1 470 ? -3.532 -12.470 -1.809 1.00 95.25 470 LEU A N 1
ATOM 3770 C CA . LEU A 1 470 ? -4.639 -13.427 -1.694 1.00 95.25 470 LEU A CA 1
ATOM 3771 C C . LEU A 1 470 ? -5.991 -12.721 -1.583 1.00 95.25 470 LEU A C 1
ATOM 3773 O O . LEU A 1 470 ? -6.954 -13.092 -2.256 1.00 95.25 470 LEU A O 1
ATOM 3777 N N . SER A 1 471 ? -6.050 -11.673 -0.763 1.00 94.62 471 SER A N 1
ATOM 3778 C CA . SER A 1 471 ? -7.240 -10.841 -0.590 1.00 94.62 471 SER A CA 1
ATOM 3779 C C . SER A 1 471 ? -7.624 -10.124 -1.886 1.00 94.62 471 SER A C 1
ATOM 3781 O O . SER A 1 471 ? -8.795 -10.123 -2.265 1.00 94.62 471 SER A O 1
ATOM 3783 N N . GLY A 1 472 ? -6.644 -9.542 -2.583 1.00 92.50 472 GLY A N 1
ATOM 3784 C CA . GLY A 1 472 ? -6.826 -8.850 -3.857 1.00 92.50 472 GLY A CA 1
ATOM 3785 C C . GLY A 1 472 ? -7.319 -9.761 -4.977 1.00 92.50 472 GLY A C 1
ATOM 3786 O O . GLY A 1 472 ? -8.267 -9.414 -5.681 1.00 92.50 472 GLY A O 1
ATOM 3787 N N . ILE A 1 473 ? -6.731 -10.952 -5.105 1.00 91.50 473 ILE A N 1
ATOM 3788 C CA . ILE A 1 473 ? -7.141 -11.955 -6.090 1.00 91.50 473 ILE A CA 1
ATOM 3789 C C . ILE A 1 473 ? -8.541 -12.488 -5.779 1.00 91.50 473 ILE A C 1
ATOM 3791 O O . ILE A 1 473 ? -9.370 -12.541 -6.685 1.00 91.50 473 ILE A O 1
ATOM 3795 N N . CYS A 1 474 ? -8.868 -12.790 -4.518 1.00 91.69 474 CYS A N 1
ATOM 3796 C CA . CYS A 1 474 ? -10.245 -13.144 -4.151 1.00 91.69 474 CYS A CA 1
ATOM 3797 C C . CYS A 1 474 ? -11.221 -12.018 -4.529 1.00 91.69 474 CYS A C 1
ATOM 3799 O O . CYS A 1 474 ? -12.275 -12.264 -5.114 1.00 91.69 474 CYS A O 1
ATOM 3801 N N . ALA A 1 475 ? -10.843 -10.765 -4.262 1.00 91.75 475 ALA A N 1
ATOM 3802 C CA . ALA A 1 475 ? -11.676 -9.610 -4.557 1.00 91.75 475 ALA A CA 1
ATOM 3803 C C . ALA A 1 475 ? -11.760 -9.236 -6.049 1.00 91.75 475 ALA A C 1
ATOM 3805 O O . ALA A 1 475 ? -12.629 -8.450 -6.429 1.00 91.75 475 ALA A O 1
ATOM 3806 N N . SER A 1 476 ? -10.947 -9.841 -6.919 1.00 89.06 476 SER A N 1
ATOM 3807 C CA . SER A 1 476 ? -11.130 -9.768 -8.378 1.00 89.06 476 SER A CA 1
ATOM 3808 C C . SER A 1 476 ? -12.372 -10.532 -8.872 1.00 89.06 476 SER A C 1
ATOM 3810 O O . SER A 1 476 ? -12.763 -10.398 -10.032 1.00 89.06 476 SER A O 1
ATOM 3812 N N . ARG A 1 477 ? -13.041 -11.286 -7.982 1.00 85.75 477 ARG A N 1
ATOM 3813 C CA . ARG A 1 477 ? -14.298 -12.019 -8.214 1.00 85.75 477 ARG A CA 1
ATOM 3814 C C . ARG A 1 477 ? -15.430 -11.488 -7.325 1.00 85.75 477 ARG A C 1
ATOM 3816 O O . ARG A 1 477 ? -15.818 -12.149 -6.361 1.00 85.75 477 ARG A O 1
ATOM 3823 N N . PRO A 1 478 ? -15.966 -10.279 -7.592 1.00 87.62 478 PRO A N 1
ATOM 3824 C CA . PRO A 1 478 ? -16.816 -9.581 -6.631 1.00 87.62 478 PRO A CA 1
ATOM 3825 C C . PRO A 1 478 ? -18.079 -10.356 -6.255 1.00 87.62 478 PRO A C 1
ATOM 3827 O O . PRO A 1 478 ? -18.456 -10.382 -5.087 1.00 87.62 478 PRO A O 1
ATOM 3830 N N . LYS A 1 479 ? -18.722 -11.007 -7.233 1.00 86.31 479 LYS A N 1
ATOM 3831 C CA . LYS A 1 479 ? -19.979 -11.732 -7.028 1.00 86.31 479 LYS A CA 1
ATOM 3832 C C . LYS A 1 479 ? -19.764 -12.961 -6.156 1.00 86.31 479 LYS A C 1
ATOM 3834 O O . LYS A 1 479 ? -20.427 -13.118 -5.134 1.00 86.31 479 LYS A O 1
ATOM 3839 N N . GLU A 1 480 ? -18.860 -13.837 -6.574 1.00 86.44 480 GLU A N 1
ATOM 3840 C CA . GLU A 1 480 ? -18.618 -15.131 -5.949 1.00 86.44 480 GLU A CA 1
ATOM 3841 C C . GLU A 1 480 ? -18.003 -14.950 -4.562 1.00 86.44 480 GLU A C 1
ATOM 3843 O O . GLU A 1 480 ? -18.473 -15.552 -3.594 1.00 86.44 480 GLU A O 1
ATOM 3848 N N . PHE A 1 481 ? -17.019 -14.052 -4.445 1.00 90.00 481 PHE A N 1
ATOM 3849 C CA . PHE A 1 481 ? -16.361 -13.787 -3.174 1.00 90.00 481 PHE A CA 1
ATOM 3850 C C . PHE A 1 481 ? -17.321 -13.159 -2.165 1.00 90.00 481 PHE A C 1
ATOM 3852 O O . PHE A 1 481 ? -17.407 -13.644 -1.037 1.00 90.00 481 PHE A O 1
ATOM 3859 N N . LEU A 1 482 ? -18.101 -12.140 -2.557 1.00 90.69 482 LEU A N 1
ATOM 3860 C CA . LEU A 1 482 ? -19.087 -11.547 -1.653 1.00 90.69 482 LEU A CA 1
ATOM 3861 C C . LEU A 1 482 ? -20.148 -12.570 -1.234 1.00 90.69 482 LEU A C 1
ATOM 3863 O O . LEU A 1 482 ? -20.452 -12.674 -0.050 1.00 90.69 482 LEU A O 1
ATOM 3867 N N . THR A 1 483 ? -20.664 -13.365 -2.175 1.00 89.44 483 THR A N 1
ATOM 3868 C CA . THR A 1 483 ? -21.655 -14.413 -1.877 1.00 89.44 483 THR A CA 1
ATOM 3869 C C . THR A 1 483 ? -21.116 -15.402 -0.839 1.00 89.44 483 THR A C 1
ATOM 3871 O O . THR A 1 483 ? -21.801 -15.713 0.134 1.00 89.44 483 THR A O 1
ATOM 3874 N N . TYR A 1 484 ? -19.867 -15.853 -0.990 1.00 90.06 484 TYR A N 1
ATOM 3875 C CA . TYR A 1 484 ? -19.223 -16.724 -0.006 1.00 90.06 484 TYR A CA 1
ATOM 3876 C C . TYR A 1 484 ? -19.066 -16.045 1.364 1.00 90.06 484 TYR A C 1
ATOM 3878 O O . TYR A 1 484 ? -19.362 -16.647 2.399 1.00 90.06 484 TYR A O 1
ATOM 3886 N N . LEU A 1 485 ? -18.609 -14.789 1.383 1.00 90.19 485 LEU A N 1
ATOM 3887 C CA . LEU A 1 485 ? -18.404 -14.033 2.618 1.00 90.19 485 LEU A CA 1
ATOM 3888 C C . LEU A 1 485 ? -19.700 -13.875 3.423 1.00 90.19 485 LEU A C 1
ATOM 3890 O O . LEU A 1 485 ? -19.658 -14.017 4.646 1.00 90.19 485 LEU A O 1
ATOM 3894 N N . LEU A 1 486 ? -20.828 -13.633 2.747 1.00 89.69 486 LEU A N 1
ATOM 3895 C CA . LEU A 1 486 ? -22.134 -13.430 3.379 1.00 89.69 486 LEU A CA 1
ATOM 3896 C C . LEU A 1 486 ? -22.801 -14.737 3.844 1.00 89.69 486 LEU A C 1
ATOM 3898 O O . LEU A 1 486 ? -23.499 -14.731 4.856 1.00 89.69 486 LEU A O 1
ATOM 3902 N N . ASN A 1 487 ? -22.559 -15.860 3.159 1.00 86.44 487 ASN A N 1
ATOM 3903 C CA . ASN A 1 487 ? -23.220 -17.143 3.451 1.00 86.44 487 ASN A CA 1
ATOM 3904 C C . ASN A 1 487 ? -22.548 -17.981 4.550 1.00 86.44 487 ASN A C 1
ATOM 3906 O O . ASN A 1 487 ? -23.092 -18.998 4.975 1.00 86.44 487 ASN A O 1
ATOM 3910 N N . VAL A 1 488 ? -21.362 -17.592 5.019 1.00 83.31 488 VAL A N 1
ATOM 3911 C CA . VAL A 1 488 ? -20.599 -18.344 6.026 1.00 83.31 488 VAL A CA 1
ATOM 3912 C C . VAL A 1 488 ? -20.338 -17.447 7.240 1.00 83.31 488 VAL A C 1
ATOM 3914 O O . VAL A 1 488 ? -20.095 -16.254 7.080 1.00 83.31 488 VAL A O 1
ATOM 3917 N N . SER A 1 489 ? -20.296 -18.012 8.453 1.00 83.81 489 SER A N 1
ATOM 3918 C CA . SER A 1 489 ? -20.098 -17.263 9.709 1.00 83.81 489 SER A CA 1
ATOM 3919 C C . SER A 1 489 ? -18.930 -16.266 9.658 1.00 83.81 489 SER A C 1
ATOM 3921 O O . SER A 1 489 ? -17.841 -16.576 9.165 1.00 83.81 489 SER A O 1
ATOM 3923 N N . SER A 1 490 ? -19.161 -15.043 10.138 1.00 84.50 490 SER A N 1
ATOM 3924 C CA . SER A 1 490 ? -18.148 -13.984 10.108 1.00 84.50 490 SER A CA 1
ATOM 3925 C C . SER A 1 490 ? -16.962 -14.312 11.017 1.00 84.50 490 SER A C 1
ATOM 3927 O O . SER A 1 490 ? -17.127 -14.893 12.089 1.00 84.50 490 SER A O 1
ATOM 3929 N N . ASN A 1 491 ? -15.761 -13.927 10.589 1.00 88.19 491 ASN A N 1
ATOM 3930 C CA . ASN A 1 491 ? -14.536 -14.037 11.374 1.00 88.19 491 ASN A CA 1
ATOM 3931 C C . ASN A 1 491 ? -13.573 -12.877 11.033 1.00 88.19 491 ASN A C 1
ATOM 3933 O O . ASN A 1 491 ? -13.762 -12.200 10.016 1.00 88.19 491 ASN A O 1
ATOM 3937 N N . PRO A 1 492 ? -12.537 -12.628 11.856 1.00 87.81 492 PRO A N 1
ATOM 3938 C CA . PRO A 1 492 ? -11.607 -11.523 11.630 1.00 87.81 492 PRO A CA 1
ATOM 3939 C C . PRO A 1 492 ? -10.879 -11.573 10.278 1.00 87.81 492 PRO A C 1
ATOM 3941 O O . PRO A 1 492 ? -10.706 -10.527 9.650 1.00 87.81 492 PRO A O 1
ATOM 3944 N N . ALA A 1 493 ? -10.501 -12.765 9.798 1.00 88.44 493 ALA A N 1
ATOM 3945 C CA . ALA A 1 493 ? -9.822 -12.919 8.512 1.00 88.44 493 ALA A CA 1
ATOM 3946 C C . ALA A 1 493 ? -10.710 -12.491 7.342 1.00 88.44 493 ALA A C 1
ATOM 3948 O O . ALA A 1 493 ? -10.250 -11.752 6.483 1.00 88.44 493 ALA A O 1
ATOM 3949 N N . LYS A 1 494 ? -11.995 -12.859 7.336 1.00 90.81 494 LYS A N 1
ATOM 3950 C CA . LYS A 1 494 ? -12.960 -12.441 6.307 1.00 90.81 494 LYS A CA 1
ATOM 3951 C C . LYS A 1 494 ? -13.095 -10.932 6.213 1.00 90.81 494 LYS A C 1
ATOM 3953 O O . LYS A 1 494 ? -13.015 -10.380 5.119 1.00 90.81 494 LYS A O 1
ATOM 3958 N N . CYS A 1 495 ? -13.276 -10.271 7.355 1.00 91.00 495 CYS A N 1
ATOM 3959 C CA . CYS A 1 495 ? -13.375 -8.817 7.399 1.00 91.00 495 CYS A CA 1
ATOM 3960 C C . CYS A 1 495 ? -12.098 -8.187 6.855 1.00 91.00 495 CYS A C 1
ATOM 3962 O O . CYS A 1 495 ? -12.173 -7.326 5.985 1.00 91.00 495 CYS A O 1
ATOM 3964 N N . LEU A 1 496 ? -10.931 -8.654 7.301 1.00 90.75 496 LEU A N 1
ATOM 3965 C CA . LEU A 1 496 ? -9.659 -8.104 6.852 1.00 90.75 496 LEU A CA 1
ATOM 3966 C C . LEU A 1 496 ? -9.408 -8.368 5.359 1.00 90.75 496 LEU A C 1
ATOM 3968 O O . LEU A 1 496 ? -9.048 -7.437 4.648 1.00 90.75 496 LEU A O 1
ATOM 3972 N N . MET A 1 497 ? -9.682 -9.578 4.862 1.00 93.12 497 MET A N 1
ATOM 3973 C CA . MET A 1 497 ? -9.566 -9.922 3.440 1.00 93.12 497 MET A CA 1
ATOM 3974 C C . MET A 1 497 ? -10.507 -9.081 2.574 1.00 93.12 497 MET A C 1
ATOM 3976 O O . MET A 1 497 ? -10.107 -8.619 1.511 1.00 93.12 497 MET A O 1
ATOM 3980 N N . PHE A 1 498 ? -11.734 -8.818 3.033 1.00 93.19 498 PHE A N 1
ATOM 3981 C CA . PHE A 1 498 ? -12.656 -7.912 2.347 1.00 93.19 498 PHE A CA 1
ATOM 3982 C C . PHE A 1 498 ? -12.086 -6.487 2.254 1.00 93.19 498 PHE A C 1
ATOM 3984 O O . PHE A 1 498 ? -12.080 -5.891 1.179 1.00 93.19 498 PHE A O 1
ATOM 3991 N N . CYS A 1 499 ? -11.552 -5.949 3.356 1.00 92.00 499 CYS A N 1
ATOM 3992 C CA . CYS A 1 499 ? -10.997 -4.589 3.386 1.00 92.00 499 CYS A CA 1
ATOM 3993 C C . CYS A 1 499 ? -9.774 -4.446 2.496 1.00 92.00 499 CYS A C 1
ATOM 3995 O O . CYS A 1 499 ? -9.660 -3.513 1.702 1.00 92.00 499 CYS A O 1
ATOM 3997 N N . THR A 1 500 ? -8.839 -5.372 2.674 1.00 90.81 500 THR A N 1
ATOM 3998 C CA . THR A 1 500 ? -7.596 -5.424 1.927 1.00 90.81 500 THR A CA 1
ATOM 3999 C C . THR A 1 500 ? -7.886 -5.628 0.445 1.00 90.81 500 THR A C 1
ATOM 4001 O O . THR A 1 500 ? -7.348 -4.898 -0.381 1.00 90.81 500 THR A O 1
ATOM 4004 N N . GLY A 1 501 ? -8.797 -6.544 0.107 1.00 91.69 501 GLY A N 1
ATOM 4005 C CA . GLY A 1 501 ? -9.204 -6.819 -1.265 1.00 91.69 501 GLY A CA 1
ATOM 4006 C C . GLY A 1 501 ? -9.826 -5.607 -1.961 1.00 91.69 501 GLY A C 1
ATOM 4007 O O . GLY A 1 501 ? -9.439 -5.295 -3.082 1.00 91.69 501 GLY A O 1
ATOM 4008 N N . LEU A 1 502 ? -10.719 -4.864 -1.295 1.00 90.12 502 LEU A N 1
ATOM 4009 C CA . LEU A 1 502 ? -11.314 -3.641 -1.859 1.00 90.12 502 LEU A CA 1
ATOM 4010 C C . LEU A 1 502 ? -10.296 -2.529 -2.137 1.00 90.12 502 LEU A C 1
ATOM 4012 O O . LEU A 1 502 ? -10.478 -1.748 -3.073 1.00 90.12 502 LEU A O 1
ATOM 4016 N N . ASN A 1 503 ? -9.249 -2.440 -1.316 1.00 86.25 503 ASN A N 1
ATOM 4017 C CA . ASN A 1 503 ? -8.185 -1.450 -1.472 1.00 86.25 503 ASN A CA 1
ATOM 4018 C C . ASN A 1 503 ? -7.049 -1.928 -2.388 1.00 86.25 503 ASN A C 1
ATOM 4020 O O . ASN A 1 503 ? -6.159 -1.138 -2.707 1.00 86.25 503 ASN A O 1
ATOM 4024 N N . TYR A 1 504 ? -7.073 -3.190 -2.822 1.00 86.56 504 TYR A N 1
ATOM 4025 C CA . TYR A 1 504 ? -6.021 -3.764 -3.647 1.00 86.56 504 TYR A CA 1
ATOM 4026 C C . TYR A 1 504 ? -5.986 -3.097 -5.036 1.00 86.56 504 TYR A C 1
ATOM 4028 O O . TYR A 1 504 ? -7.052 -2.916 -5.638 1.00 86.56 504 TYR A O 1
ATOM 4036 N N . PRO A 1 505 ? -4.803 -2.752 -5.590 1.00 82.44 505 PRO A N 1
ATOM 4037 C CA . PRO A 1 505 ? -4.697 -1.986 -6.836 1.00 82.44 505 PRO A CA 1
ATOM 4038 C C . PRO A 1 505 ? -5.494 -2.578 -8.005 1.00 82.44 505 PRO A C 1
ATOM 4040 O O . PRO A 1 505 ? -6.290 -1.873 -8.618 1.00 82.44 505 PRO A O 1
ATOM 4043 N N . LEU A 1 506 ? -5.389 -3.893 -8.241 1.00 80.56 506 LEU A N 1
ATOM 4044 C CA . LEU A 1 506 ? -6.130 -4.582 -9.309 1.00 80.56 506 LEU A CA 1
ATOM 4045 C C . LEU A 1 506 ? -7.650 -4.365 -9.203 1.00 80.56 506 LEU A C 1
ATOM 4047 O O . LEU A 1 506 ? -8.335 -4.176 -10.205 1.00 80.56 506 LEU A O 1
ATOM 4051 N N . VAL A 1 507 ? -8.185 -4.384 -7.982 1.00 83.94 507 VAL A N 1
ATOM 4052 C CA . VAL A 1 507 ? -9.621 -4.246 -7.713 1.00 83.94 507 VAL A CA 1
ATOM 4053 C C . VAL A 1 507 ? -10.056 -2.792 -7.826 1.00 83.94 507 VAL A C 1
ATOM 4055 O O . VAL A 1 507 ? -11.093 -2.501 -8.426 1.00 83.94 507 VAL A O 1
ATOM 4058 N N . ARG A 1 508 ? -9.250 -1.877 -7.285 1.00 80.25 508 ARG A N 1
ATOM 4059 C CA . ARG A 1 508 ? -9.482 -0.435 -7.357 1.00 80.25 508 ARG A CA 1
ATOM 4060 C C . ARG A 1 508 ? -9.494 0.075 -8.795 1.00 80.25 508 ARG A C 1
ATOM 4062 O O . ARG A 1 508 ? -10.283 0.964 -9.097 1.00 80.25 508 ARG A O 1
ATOM 4069 N N . ASP A 1 509 ? -8.655 -0.492 -9.651 1.00 78.12 509 ASP A N 1
ATOM 4070 C CA . ASP A 1 509 ? -8.469 0.005 -11.009 1.00 78.12 509 ASP A CA 1
ATOM 4071 C C . ASP A 1 509 ? -9.443 -0.677 -11.998 1.00 78.12 509 ASP A C 1
ATOM 4073 O O . ASP A 1 509 ? -9.957 -0.011 -12.893 1.00 78.12 509 ASP A O 1
ATOM 4077 N N . ASN A 1 510 ? -9.795 -1.960 -11.793 1.00 81.25 510 ASN A N 1
ATOM 4078 C CA . ASN A 1 510 ? -10.608 -2.726 -12.758 1.00 81.25 510 ASN A CA 1
ATOM 4079 C C . ASN A 1 510 ? -12.023 -3.105 -12.284 1.00 81.25 510 ASN A C 1
ATOM 4081 O O . ASN A 1 510 ? -12.918 -3.303 -13.105 1.00 81.25 510 ASN A O 1
ATOM 4085 N N . HIS A 1 511 ? -12.261 -3.232 -10.976 1.00 83.50 511 HIS A N 1
ATOM 4086 C CA . HIS A 1 511 ? -13.500 -3.824 -10.440 1.00 83.50 511 HIS A CA 1
ATOM 4087 C C . HIS A 1 511 ? -14.292 -2.890 -9.517 1.00 83.50 511 HIS A C 1
ATOM 4089 O O . HIS A 1 511 ? -15.322 -3.291 -8.969 1.00 83.50 511 HIS A O 1
ATOM 4095 N N . HIS A 1 512 ? -13.864 -1.635 -9.371 1.00 83.81 512 HIS A N 1
ATOM 4096 C CA . HIS A 1 512 ? -14.420 -0.680 -8.409 1.00 83.81 512 HIS A CA 1
ATOM 4097 C C . HIS A 1 512 ? -15.933 -0.451 -8.581 1.00 83.81 512 HIS A C 1
ATOM 4099 O O . HIS A 1 512 ? -16.692 -0.540 -7.616 1.00 83.81 512 HIS A O 1
ATOM 4105 N N . ASN A 1 513 ? -16.397 -0.261 -9.822 1.00 85.94 513 ASN A N 1
ATOM 4106 C CA . ASN A 1 513 ? -17.824 -0.084 -10.133 1.00 85.94 513 ASN A CA 1
ATOM 4107 C C . ASN A 1 513 ? -18.646 -1.363 -9.918 1.00 85.94 513 ASN A C 1
ATOM 4109 O O . ASN A 1 513 ? -19.807 -1.305 -9.517 1.00 85.94 513 ASN A O 1
ATOM 4113 N N . THR A 1 514 ? -18.042 -2.530 -10.142 1.00 88.25 514 THR A N 1
ATOM 4114 C CA . THR A 1 514 ? -18.709 -3.817 -9.912 1.00 88.25 514 THR A CA 1
ATOM 4115 C C . THR A 1 514 ? -18.934 -4.027 -8.414 1.00 88.25 514 THR A C 1
ATOM 4117 O O . THR A 1 514 ? -20.046 -4.340 -7.988 1.00 88.25 514 THR A O 1
ATOM 4120 N N . TRP A 1 515 ? -17.911 -3.758 -7.598 1.00 92.38 515 TRP A N 1
ATOM 4121 C CA . TRP A 1 515 ? -18.020 -3.773 -6.140 1.00 92.38 515 TRP A CA 1
ATOM 4122 C C . TRP A 1 515 ? -19.034 -2.761 -5.603 1.00 92.38 515 TRP A C 1
ATOM 4124 O O . TRP A 1 515 ? -19.788 -3.110 -4.697 1.00 92.38 515 TRP A O 1
ATOM 4134 N N . LYS A 1 516 ? -19.119 -1.552 -6.184 1.00 91.81 516 LYS A N 1
ATOM 4135 C CA . LYS A 1 516 ? -20.155 -0.557 -5.842 1.00 91.81 516 LYS A CA 1
ATOM 4136 C C . LYS A 1 516 ? -21.550 -1.174 -5.911 1.00 91.81 516 LYS A C 1
ATOM 4138 O O . LYS A 1 516 ? -22.291 -1.102 -4.934 1.00 91.81 516 LYS A O 1
ATOM 4143 N N . ASN A 1 517 ? -21.884 -1.813 -7.031 1.00 91.06 517 ASN A N 1
ATOM 4144 C CA . ASN A 1 517 ? -23.213 -2.383 -7.248 1.00 91.06 517 ASN A CA 1
ATOM 4145 C C . ASN A 1 517 ? -23.511 -3.536 -6.280 1.00 91.06 517 ASN A C 1
ATOM 4147 O O . ASN A 1 517 ? -24.581 -3.569 -5.674 1.00 91.06 517 ASN A O 1
ATOM 4151 N N . TYR A 1 518 ? -22.557 -4.451 -6.083 1.00 91.69 518 TYR A N 1
ATOM 4152 C CA . TYR A 1 518 ? -22.746 -5.595 -5.188 1.00 91.69 518 TYR A CA 1
ATOM 4153 C C . TYR A 1 518 ? -22.840 -5.200 -3.711 1.00 91.69 518 TYR A C 1
ATOM 4155 O O . TYR A 1 518 ? -23.700 -5.722 -3.001 1.00 91.69 518 TYR A O 1
ATOM 4163 N N . ILE A 1 519 ? -22.009 -4.260 -3.248 1.00 92.19 519 ILE A N 1
ATOM 4164 C CA . ILE A 1 519 ? -22.083 -3.752 -1.871 1.00 92.19 519 ILE A CA 1
ATOM 4165 C C . ILE A 1 519 ? -23.380 -2.972 -1.669 1.00 92.19 519 ILE A C 1
ATOM 4167 O O . ILE A 1 519 ? -24.034 -3.163 -0.652 1.00 92.19 519 ILE A O 1
ATOM 4171 N N . ALA A 1 520 ? -23.788 -2.132 -2.625 1.00 90.56 520 ALA A N 1
ATOM 4172 C CA . ALA A 1 520 ? -25.047 -1.397 -2.528 1.00 90.56 520 ALA A CA 1
ATOM 4173 C C . ALA A 1 520 ? -26.260 -2.339 -2.437 1.00 90.56 520 ALA A C 1
ATOM 4175 O O . ALA A 1 520 ? -27.157 -2.093 -1.632 1.00 90.56 520 ALA A O 1
ATOM 4176 N N . ALA A 1 521 ? -26.264 -3.432 -3.209 1.00 91.88 521 ALA A N 1
ATOM 4177 C CA . ALA A 1 521 ? -27.333 -4.429 -3.192 1.00 91.88 521 ALA A CA 1
ATOM 4178 C C . ALA A 1 521 ? -27.386 -5.251 -1.890 1.00 91.88 521 ALA A C 1
ATOM 4180 O O . ALA A 1 521 ? -28.469 -5.639 -1.466 1.00 91.88 521 ALA A O 1
ATOM 4181 N N . ASN A 1 522 ? -26.240 -5.485 -1.239 1.00 92.38 522 ASN A N 1
ATOM 4182 C CA . ASN A 1 522 ? -26.123 -6.343 -0.051 1.00 92.38 522 ASN A CA 1
ATOM 4183 C C . ASN A 1 522 ? -25.666 -5.570 1.198 1.00 92.38 522 ASN A C 1
ATOM 4185 O O . ASN A 1 522 ? -25.042 -6.133 2.097 1.00 92.38 522 ASN A O 1
ATOM 4189 N N . LEU A 1 523 ? -25.926 -4.260 1.259 1.00 91.00 523 LEU A N 1
ATOM 4190 C CA . LEU A 1 523 ? -25.301 -3.375 2.246 1.00 91.00 523 LEU A CA 1
ATOM 4191 C C . LEU A 1 523 ? -25.578 -3.803 3.693 1.00 91.00 523 LEU A C 1
ATOM 4193 O O . LEU A 1 523 ? -24.679 -3.770 4.533 1.00 91.00 523 LEU A O 1
ATOM 4197 N N . SER A 1 524 ? -26.818 -4.208 3.981 1.00 90.19 524 SER A N 1
ATOM 4198 C CA . SER A 1 524 ? -27.212 -4.652 5.320 1.00 90.19 524 SER A CA 1
ATOM 4199 C C . SER A 1 524 ? -26.420 -5.887 5.753 1.00 90.19 524 SER A C 1
ATOM 4201 O O . SER A 1 524 ? -25.854 -5.896 6.847 1.00 90.19 524 SER A O 1
ATOM 4203 N N . ASP A 1 525 ? -26.297 -6.882 4.873 1.00 92.12 525 ASP A N 1
ATOM 4204 C CA . ASP A 1 525 ? -25.570 -8.119 5.156 1.00 92.12 525 ASP A CA 1
ATOM 4205 C C . ASP A 1 525 ? -24.059 -7.890 5.248 1.00 92.12 525 ASP A C 1
ATOM 4207 O O . ASP A 1 525 ? -23.407 -8.451 6.129 1.00 92.12 525 ASP A O 1
ATOM 4211 N N . VAL A 1 526 ? -23.502 -6.999 4.421 1.00 93.06 526 VAL A N 1
ATOM 4212 C CA . VAL A 1 526 ? -22.092 -6.584 4.504 1.00 93.06 526 VAL A CA 1
ATOM 4213 C C . VAL A 1 526 ? -21.798 -5.928 5.853 1.00 93.06 526 VAL A C 1
ATOM 4215 O O . VAL A 1 526 ? -20.848 -6.311 6.537 1.00 93.06 526 VAL A O 1
ATOM 4218 N N . LEU A 1 527 ? -22.619 -4.963 6.280 1.00 91.94 527 LEU A N 1
ATOM 4219 C CA . LEU A 1 527 ? -22.448 -4.320 7.585 1.00 91.94 527 LEU A CA 1
ATOM 4220 C C . LEU A 1 527 ? -22.618 -5.331 8.724 1.00 91.94 527 LEU A C 1
ATOM 4222 O O . LEU A 1 527 ? -21.805 -5.351 9.648 1.00 91.94 527 LEU A O 1
ATOM 4226 N N . LYS A 1 528 ? -23.619 -6.215 8.636 1.00 91.06 528 LYS A N 1
ATOM 4227 C CA . LYS A 1 528 ? -23.855 -7.287 9.611 1.00 91.06 528 LYS A CA 1
ATOM 4228 C C . LYS A 1 528 ? -22.662 -8.236 9.707 1.00 91.06 528 LYS A C 1
ATOM 4230 O O . LYS A 1 528 ? -22.275 -8.590 10.820 1.00 91.06 528 LYS A O 1
ATOM 4235 N N . MET A 1 529 ? -22.045 -8.604 8.583 1.00 91.06 529 MET A N 1
ATOM 4236 C CA . MET A 1 529 ? -20.846 -9.443 8.551 1.00 91.06 529 MET A CA 1
ATOM 4237 C C . MET A 1 529 ? -19.743 -8.832 9.421 1.00 91.06 529 MET A C 1
ATOM 4239 O O . MET A 1 529 ? -19.287 -9.484 10.360 1.00 91.06 529 MET A O 1
ATOM 4243 N N . GLY A 1 530 ? -19.357 -7.576 9.188 1.00 89.19 530 GLY A N 1
ATOM 4244 C CA . GLY A 1 530 ? -18.286 -6.943 9.962 1.00 89.19 530 GLY A CA 1
ATOM 4245 C C . GLY A 1 530 ? -18.656 -6.640 11.409 1.00 89.19 530 GLY A C 1
ATOM 4246 O O . GLY A 1 530 ? -17.932 -7.014 12.330 1.00 89.19 530 GLY A O 1
ATOM 4247 N N . LEU A 1 531 ? -19.806 -6.000 11.621 1.00 89.88 531 LEU A N 1
ATOM 4248 C CA . LEU A 1 531 ? -20.228 -5.529 12.942 1.00 89.88 531 LEU A CA 1
ATOM 4249 C C . LEU A 1 531 ? -20.598 -6.682 13.886 1.00 89.88 531 LEU A C 1
ATOM 4251 O O . LEU A 1 531 ? -20.501 -6.524 15.100 1.00 89.88 531 LEU A O 1
ATOM 4255 N N . SER A 1 532 ? -20.947 -7.868 13.368 1.00 88.50 532 SER A N 1
ATOM 4256 C CA . SER A 1 532 ? -21.208 -9.052 14.203 1.00 88.50 532 SER A CA 1
ATOM 4257 C C . SER A 1 532 ? -20.004 -9.503 15.036 1.00 88.50 532 SER A C 1
ATOM 4259 O O . SER A 1 532 ? -20.200 -10.124 16.081 1.00 88.50 532 SER A O 1
ATOM 4261 N N . LEU A 1 533 ? -18.775 -9.149 14.638 1.00 87.38 533 LEU A N 1
ATOM 4262 C CA . LEU A 1 533 ? -17.569 -9.429 15.424 1.00 87.38 533 LEU A CA 1
ATOM 4263 C C . LEU A 1 533 ? -17.503 -8.612 16.725 1.00 87.38 533 LEU A C 1
ATOM 4265 O O . LEU A 1 533 ? -16.762 -8.979 17.633 1.00 87.38 533 LEU A O 1
ATOM 4269 N N . LEU A 1 534 ? -18.305 -7.548 16.852 1.00 83.94 534 LEU A N 1
ATOM 4270 C CA . LEU A 1 534 ? -18.430 -6.771 18.089 1.00 83.94 534 LEU A CA 1
ATOM 4271 C C . LEU A 1 534 ? -19.306 -7.457 19.147 1.00 83.94 534 LEU A C 1
ATOM 4273 O O . LEU A 1 534 ? -19.425 -6.932 20.248 1.00 83.94 534 LEU A O 1
ATOM 4277 N N . LYS A 1 535 ? -19.900 -8.626 18.854 1.00 79.62 535 LYS A N 1
ATOM 4278 C CA . LYS A 1 535 ? -20.629 -9.427 19.856 1.00 79.62 535 LYS A CA 1
ATOM 4279 C C . LYS A 1 535 ? -19.713 -9.973 20.953 1.00 79.62 535 LYS A C 1
ATOM 4281 O O . LYS A 1 535 ? -20.150 -10.115 22.087 1.00 79.62 535 LYS A O 1
ATOM 4286 N N . VAL A 1 536 ? -18.457 -10.277 20.616 1.00 77.19 536 VAL A N 1
ATOM 4287 C CA . VAL A 1 536 ? -17.422 -10.719 21.566 1.00 77.19 536 VAL A CA 1
ATOM 4288 C C . VAL A 1 536 ? -16.149 -9.907 21.299 1.00 77.19 536 VAL A C 1
ATOM 4290 O O . VAL A 1 536 ? -15.197 -10.405 20.688 1.00 77.19 536 VAL A O 1
ATOM 4293 N N . PRO A 1 537 ? -16.145 -8.611 21.653 1.00 77.19 537 PRO A N 1
ATOM 4294 C CA . PRO A 1 537 ? -15.094 -7.710 21.225 1.00 77.19 537 PRO A CA 1
ATOM 4295 C C . PRO A 1 537 ? -13.852 -7.856 22.111 1.00 77.19 537 PRO A C 1
ATOM 4297 O O . PRO A 1 537 ? -13.914 -8.096 23.317 1.00 77.19 537 PRO A O 1
ATOM 4300 N N . ASN A 1 538 ? -12.696 -7.687 21.488 1.00 83.06 538 ASN A N 1
ATOM 4301 C CA . ASN A 1 538 ? -11.410 -7.489 22.136 1.00 83.06 538 ASN A CA 1
ATOM 4302 C C . ASN A 1 538 ? -10.653 -6.403 21.360 1.00 83.06 538 ASN A C 1
ATOM 4304 O O . ASN A 1 538 ? -11.068 -6.013 20.272 1.00 83.06 538 ASN A O 1
ATOM 4308 N N . ASN A 1 539 ? -9.526 -5.920 21.881 1.00 79.00 539 ASN A N 1
ATOM 4309 C CA . ASN A 1 539 ? -8.805 -4.807 21.250 1.00 79.00 539 ASN A CA 1
ATOM 4310 C C . ASN A 1 539 ? -8.404 -5.084 19.785 1.00 79.00 539 ASN A C 1
ATOM 4312 O O . ASN A 1 539 ? -8.454 -4.176 18.956 1.00 79.00 539 ASN A O 1
ATOM 4316 N N . ILE A 1 540 ? -8.055 -6.332 19.449 1.00 80.62 540 ILE A N 1
ATOM 4317 C CA . ILE A 1 540 ? -7.663 -6.728 18.089 1.00 80.62 540 ILE A CA 1
ATOM 4318 C C . ILE A 1 540 ? -8.889 -6.755 17.172 1.00 80.62 540 ILE A C 1
ATOM 4320 O O . ILE A 1 540 ? -8.873 -6.143 16.103 1.00 80.62 540 ILE A O 1
ATOM 4324 N N . THR A 1 541 ? -9.969 -7.428 17.582 1.00 83.00 541 THR A N 1
ATOM 4325 C CA . THR A 1 541 ? -11.194 -7.525 16.776 1.00 83.00 541 THR A CA 1
ATOM 4326 C C . THR A 1 541 ? -11.847 -6.160 16.604 1.00 83.00 541 THR A C 1
ATOM 4328 O O . THR A 1 541 ? -12.235 -5.824 15.490 1.00 83.00 541 THR A O 1
ATOM 4331 N N . THR A 1 542 ? -11.859 -5.324 17.642 1.00 86.06 542 THR A N 1
ATOM 4332 C CA . THR A 1 542 ? -12.281 -3.921 17.578 1.00 86.06 542 THR A CA 1
ATOM 4333 C C . THR A 1 542 ? -11.496 -3.140 16.521 1.00 86.06 542 THR A C 1
ATOM 4335 O O . THR A 1 542 ? -12.101 -2.453 15.697 1.00 86.06 542 THR A O 1
ATOM 4338 N N . GLY A 1 543 ? -10.165 -3.277 16.485 1.00 87.25 543 GLY A N 1
ATOM 4339 C CA . GLY A 1 543 ? -9.330 -2.631 15.468 1.00 87.25 543 GLY A CA 1
ATOM 4340 C C . GLY A 1 543 ? -9.643 -3.106 14.044 1.00 87.25 543 GLY A C 1
ATOM 4341 O O . GLY A 1 543 ? -9.752 -2.290 13.128 1.00 87.25 543 GLY A O 1
ATOM 4342 N N . ILE A 1 544 ? -9.855 -4.413 13.856 1.00 87.44 544 ILE A N 1
ATOM 4343 C CA . ILE A 1 544 ? -10.229 -4.997 12.557 1.00 87.44 544 ILE A CA 1
ATOM 4344 C C . ILE A 1 544 ? -11.605 -4.492 12.107 1.00 87.44 544 ILE A C 1
ATOM 4346 O O . ILE A 1 544 ? -11.758 -4.089 10.956 1.00 87.44 544 ILE A O 1
ATOM 4350 N N . VAL A 1 545 ? -12.596 -4.465 13.003 1.00 91.56 545 VAL A N 1
ATOM 4351 C CA . VAL A 1 545 ? -13.950 -3.989 12.685 1.00 91.56 545 VAL A CA 1
ATOM 4352 C C . VAL A 1 545 ? -13.961 -2.490 12.395 1.00 91.56 545 VAL A C 1
ATOM 4354 O O . VAL A 1 545 ? -14.640 -2.062 11.463 1.00 91.56 545 VAL A O 1
ATOM 4357 N N . ALA A 1 546 ? -13.185 -1.688 13.128 1.00 91.50 546 ALA A N 1
ATOM 4358 C CA . ALA A 1 546 ? -13.034 -0.264 12.840 1.00 91.50 546 ALA A CA 1
ATOM 4359 C C . ALA A 1 546 ? -12.433 -0.040 11.445 1.00 91.50 546 ALA A C 1
ATOM 4361 O O . ALA A 1 546 ? -13.000 0.704 10.647 1.00 91.50 546 ALA A O 1
ATOM 4362 N N . ASN A 1 547 ? -11.348 -0.744 11.105 1.00 90.25 547 ASN A N 1
ATOM 4363 C CA . ASN A 1 547 ? -10.749 -0.681 9.768 1.00 90.25 547 ASN A CA 1
ATOM 4364 C C . ASN A 1 547 ? -11.726 -1.135 8.675 1.00 90.25 547 ASN A C 1
ATOM 4366 O O . ASN A 1 547 ? -11.777 -0.527 7.604 1.00 90.25 547 ASN A O 1
ATOM 4370 N N . PHE A 1 548 ? -12.536 -2.156 8.957 1.00 93.50 548 PHE A N 1
ATOM 4371 C CA . PHE A 1 548 ? -13.596 -2.617 8.067 1.00 93.50 548 PHE A CA 1
ATOM 4372 C C . PHE A 1 548 ? -14.657 -1.568 7.807 1.00 93.50 548 PHE A C 1
ATOM 4374 O O . PHE A 1 548 ? -14.923 -1.220 6.654 1.00 93.50 548 PHE A O 1
ATOM 4381 N N . TYR A 1 549 ? -15.201 -1.004 8.873 1.00 94.31 549 TYR A N 1
ATOM 4382 C CA . TYR A 1 549 ? -16.205 0.033 8.775 1.00 94.31 549 TYR A CA 1
ATOM 4383 C C . TYR A 1 549 ? -15.667 1.265 8.032 1.00 94.31 549 TYR A C 1
ATOM 4385 O O . TYR A 1 549 ? -16.295 1.753 7.093 1.00 94.31 549 TYR A O 1
ATOM 4393 N N . LEU A 1 550 ? -14.460 1.722 8.378 1.00 92.19 550 LEU A N 1
ATOM 4394 C CA . LEU A 1 550 ? -13.821 2.860 7.718 1.00 92.19 550 LEU A CA 1
ATOM 4395 C C . LEU A 1 550 ? -13.508 2.592 6.243 1.00 92.19 550 LEU A C 1
ATOM 4397 O O . LEU A 1 550 ? -13.602 3.514 5.433 1.00 92.19 550 LEU A O 1
ATOM 4401 N N . THR A 1 551 ? -13.168 1.355 5.876 1.00 91.38 551 THR A N 1
ATOM 4402 C CA . THR A 1 551 ? -12.980 0.975 4.469 1.00 91.38 551 THR A CA 1
ATOM 4403 C C . THR A 1 551 ? -14.288 1.109 3.697 1.00 91.38 551 THR A C 1
ATOM 4405 O O . THR A 1 551 ? -14.285 1.693 2.618 1.00 91.38 551 THR A O 1
ATOM 4408 N N . ILE A 1 552 ? -15.414 0.663 4.264 1.00 92.75 552 ILE A N 1
ATOM 4409 C CA . ILE A 1 552 ? -16.738 0.825 3.644 1.00 92.75 552 ILE A CA 1
ATOM 4410 C C . ILE A 1 552 ? -17.115 2.299 3.521 1.00 92.75 552 ILE A C 1
ATOM 4412 O O . ILE A 1 552 ? -17.572 2.708 2.460 1.00 92.75 552 ILE A O 1
ATOM 4416 N N . VAL A 1 553 ? -16.899 3.108 4.563 1.00 91.12 553 VAL A N 1
ATOM 4417 C CA . VAL A 1 553 ? -17.181 4.552 4.527 1.00 91.12 553 VAL A CA 1
ATOM 4418 C C . VAL A 1 553 ? -16.373 5.226 3.417 1.00 91.12 553 VAL A C 1
ATOM 4420 O O . VAL A 1 553 ? -16.951 5.864 2.539 1.00 91.12 553 VAL A O 1
ATOM 4423 N N . LYS A 1 554 ? -15.049 5.024 3.393 1.00 88.50 554 LYS A N 1
ATOM 4424 C CA . LYS A 1 554 ? -14.166 5.574 2.351 1.00 88.50 554 LYS A CA 1
ATOM 4425 C C . LYS A 1 554 ? -14.567 5.093 0.958 1.00 88.50 554 LYS A C 1
ATOM 4427 O O . LYS A 1 554 ? -14.600 5.892 0.028 1.00 88.50 554 LYS A O 1
ATOM 4432 N N . PHE A 1 555 ? -14.894 3.810 0.813 1.00 88.56 555 PHE A N 1
ATOM 4433 C CA . PHE A 1 555 ? -15.331 3.227 -0.450 1.00 88.56 555 PHE A CA 1
ATOM 4434 C C . PHE A 1 555 ? -16.657 3.833 -0.925 1.00 88.56 555 PHE A C 1
ATOM 4436 O O . PHE A 1 555 ? -16.750 4.249 -2.076 1.00 88.56 555 PHE A O 1
ATOM 4443 N N . ALA A 1 556 ? -17.661 3.932 -0.052 1.00 88.75 556 ALA A N 1
ATOM 4444 C CA . ALA A 1 556 ? -18.980 4.477 -0.370 1.00 88.75 556 ALA A CA 1
ATOM 4445 C C . ALA A 1 556 ? -18.912 5.956 -0.767 1.00 88.75 556 ALA A C 1
ATOM 4447 O O . ALA A 1 556 ? -19.582 6.378 -1.708 1.00 88.75 556 ALA A O 1
ATOM 4448 N N . ILE A 1 557 ? -18.068 6.726 -0.080 1.00 84.56 557 ILE A N 1
ATOM 4449 C CA . ILE A 1 557 ? -17.826 8.133 -0.394 1.00 84.56 557 ILE A CA 1
ATOM 4450 C C . ILE A 1 557 ? -17.083 8.257 -1.736 1.00 84.56 557 ILE A C 1
ATOM 4452 O O . ILE A 1 557 ? -17.560 8.947 -2.633 1.00 84.56 557 ILE A O 1
ATOM 4456 N N . LYS A 1 558 ? -16.000 7.491 -1.939 1.00 82.75 558 LYS A N 1
ATOM 4457 C CA . LYS A 1 558 ? -15.224 7.477 -3.194 1.00 82.75 558 LYS A CA 1
ATOM 4458 C C . LYS A 1 558 ? -16.041 7.071 -4.413 1.00 82.75 558 LYS A C 1
ATOM 4460 O O . LYS A 1 558 ? -15.861 7.626 -5.489 1.00 82.75 558 LYS A O 1
ATOM 4465 N N . THR A 1 559 ? -16.933 6.106 -4.246 1.00 82.56 559 THR A N 1
ATOM 4466 C CA . THR A 1 559 ? -17.777 5.594 -5.328 1.00 82.56 559 THR A CA 1
ATOM 4467 C C . THR A 1 559 ? -19.096 6.344 -5.466 1.00 82.56 559 THR A C 1
ATOM 4469 O O . THR A 1 559 ? -19.907 5.949 -6.302 1.00 82.56 559 THR A O 1
ATOM 4472 N N . GLN A 1 560 ? -19.333 7.407 -4.688 1.00 84.19 560 GLN A N 1
ATOM 4473 C CA . GLN A 1 560 ? -20.565 8.200 -4.715 1.00 84.19 560 GLN A CA 1
ATOM 4474 C C . GLN A 1 560 ? -21.818 7.321 -4.549 1.00 84.19 560 GLN A C 1
ATOM 4476 O O . GLN A 1 560 ? -22.662 7.189 -5.445 1.00 84.19 560 GLN A O 1
ATOM 4481 N N . PHE A 1 561 ? -21.911 6.635 -3.410 1.00 87.12 561 PHE A N 1
ATOM 4482 C CA . PHE A 1 561 ? -23.153 5.988 -2.987 1.00 87.12 561 PHE A CA 1
ATOM 4483 C C . PHE A 1 561 ? -24.258 7.037 -2.810 1.00 87.12 561 PHE A C 1
ATOM 4485 O O . PHE A 1 561 ? -23.995 8.191 -2.478 1.00 87.12 561 PHE A O 1
ATOM 4492 N N . THR A 1 562 ? -25.517 6.633 -2.996 1.00 87.06 562 THR A N 1
ATOM 4493 C CA . THR A 1 562 ? -26.656 7.538 -2.781 1.00 87.06 562 THR A CA 1
ATOM 4494 C C . THR A 1 562 ? -26.708 8.008 -1.325 1.00 87.06 562 THR A C 1
ATOM 4496 O O . THR A 1 562 ? -26.341 7.260 -0.414 1.00 87.06 562 THR A O 1
ATOM 4499 N N . HIS A 1 563 ? -27.235 9.215 -1.076 1.00 85.38 563 HIS A N 1
ATOM 4500 C CA . HIS A 1 563 ? -27.361 9.759 0.286 1.00 85.38 563 HIS A CA 1
ATOM 4501 C C . HIS A 1 563 ? -28.082 8.803 1.240 1.00 85.38 563 HIS A C 1
ATOM 4503 O O . HIS A 1 563 ? -27.685 8.672 2.391 1.00 85.38 563 HIS A O 1
ATOM 4509 N N . LYS A 1 564 ? -29.092 8.069 0.753 1.00 85.94 564 LYS A N 1
ATOM 4510 C CA . LYS A 1 564 ? -29.809 7.059 1.544 1.00 85.94 564 LYS A CA 1
ATOM 4511 C C . LYS A 1 564 ? -28.888 5.926 2.013 1.00 85.94 564 LYS A C 1
ATOM 4513 O O . LYS A 1 564 ? -28.951 5.538 3.176 1.00 85.94 564 LYS A O 1
ATOM 4518 N N . LEU A 1 565 ? -28.043 5.399 1.124 1.00 87.81 565 LEU A N 1
ATOM 4519 C CA . LEU A 1 565 ? -27.105 4.326 1.466 1.00 87.81 565 LEU A CA 1
ATOM 4520 C C . LEU A 1 565 ? -26.001 4.833 2.398 1.00 87.81 565 LEU A C 1
ATOM 4522 O O . LEU A 1 565 ? -25.709 4.186 3.401 1.00 87.81 565 LEU A O 1
ATOM 4526 N N . LEU A 1 566 ? -25.431 6.005 2.105 1.00 88.25 566 LEU A N 1
ATOM 4527 C CA . LEU A 1 566 ? -24.388 6.605 2.935 1.00 88.25 566 LEU A CA 1
ATOM 4528 C C . LEU A 1 566 ? -24.910 6.952 4.339 1.00 88.25 566 LEU A C 1
ATOM 4530 O O . LEU A 1 566 ? -24.232 6.672 5.323 1.00 88.25 566 LEU A O 1
ATOM 4534 N N . TYR A 1 567 ? -26.141 7.464 4.448 1.00 88.56 567 TYR A N 1
ATOM 4535 C CA . TYR A 1 567 ? -26.824 7.667 5.728 1.00 88.56 567 TYR A CA 1
ATOM 4536 C C . TYR A 1 567 ? -26.963 6.357 6.513 1.00 88.56 567 TYR A C 1
ATOM 4538 O O . TYR A 1 567 ? -26.640 6.311 7.696 1.00 88.56 567 TYR A O 1
ATOM 4546 N N . GLY A 1 568 ? -27.391 5.273 5.855 1.00 88.19 568 GLY A N 1
ATOM 4547 C CA . GLY A 1 568 ? -27.514 3.955 6.485 1.00 88.19 568 GLY A CA 1
ATOM 4548 C C . GLY A 1 568 ? -26.186 3.416 7.024 1.00 88.19 568 GLY A C 1
ATOM 4549 O O . GLY A 1 568 ? -26.152 2.882 8.131 1.00 88.19 568 GLY A O 1
ATOM 4550 N N . ILE A 1 569 ? -25.088 3.607 6.281 1.00 91.62 569 ILE A N 1
ATOM 4551 C CA . ILE A 1 569 ? -23.733 3.256 6.734 1.00 91.62 569 ILE A CA 1
ATOM 4552 C C . ILE A 1 569 ? -23.374 4.068 7.978 1.00 91.62 569 ILE A C 1
ATOM 4554 O O . ILE A 1 569 ? -23.019 3.488 9.001 1.00 91.62 569 ILE A O 1
ATOM 4558 N N . LEU A 1 570 ? -23.504 5.395 7.899 1.00 90.75 570 LEU A N 1
ATOM 4559 C CA . LEU A 1 570 ? -23.052 6.316 8.940 1.00 90.75 570 LEU A CA 1
ATOM 4560 C C . LEU A 1 570 ? -23.894 6.261 10.227 1.00 90.75 570 LEU A C 1
ATOM 4562 O O . LEU A 1 570 ? -23.360 6.496 11.310 1.00 90.75 570 LEU A O 1
ATOM 4566 N N . MET A 1 571 ? -25.176 5.888 10.139 1.00 89.75 571 MET A N 1
ATOM 4567 C CA . MET A 1 571 ? -26.043 5.676 11.308 1.00 89.75 571 MET A CA 1
ATOM 4568 C C . MET A 1 571 ? -25.795 4.351 12.036 1.00 89.75 571 MET A C 1
ATOM 4570 O O . MET A 1 571 ? -26.145 4.238 13.213 1.00 89.75 571 MET A O 1
ATOM 4574 N N . ALA A 1 572 ? -25.220 3.336 11.380 1.00 90.81 572 ALA A N 1
ATOM 4575 C CA . ALA A 1 572 ? -25.092 2.002 11.971 1.00 90.81 572 ALA A CA 1
ATOM 4576 C C . ALA A 1 572 ? -24.317 1.994 13.310 1.00 90.81 572 ALA A C 1
ATOM 4578 O O . ALA A 1 572 ? -24.813 1.387 14.264 1.00 90.81 572 ALA A O 1
ATOM 4579 N N . PRO A 1 573 ? -23.177 2.700 13.461 1.00 91.06 573 PRO A N 1
ATOM 4580 C CA . PRO A 1 573 ? -22.482 2.787 14.745 1.00 91.06 573 PRO A CA 1
ATOM 4581 C C . PRO A 1 573 ? -23.274 3.504 15.845 1.00 91.06 573 PRO A C 1
ATOM 4583 O O . PRO A 1 573 ? -23.178 3.104 17.001 1.00 91.06 573 PRO A O 1
ATOM 4586 N N . ILE A 1 574 ? -24.068 4.528 15.505 1.00 88.25 574 ILE A N 1
ATOM 4587 C CA . ILE A 1 574 ? -24.893 5.275 16.474 1.00 88.25 574 ILE A CA 1
ATOM 4588 C C . ILE A 1 574 ? -26.001 4.364 17.023 1.00 88.25 574 ILE A C 1
ATOM 4590 O O . ILE A 1 574 ? -26.228 4.303 18.231 1.00 88.25 574 ILE A O 1
ATOM 4594 N N . ASN A 1 575 ? -26.649 3.592 16.147 1.00 87.56 575 ASN A N 1
ATOM 4595 C CA . ASN A 1 575 ? -27.677 2.629 16.545 1.00 87.56 575 ASN A CA 1
ATOM 4596 C C . ASN A 1 575 ? -27.102 1.503 17.421 1.00 87.56 575 ASN A C 1
ATOM 4598 O O . ASN A 1 575 ? -27.707 1.123 18.428 1.00 87.56 575 ASN A O 1
ATOM 4602 N N . LEU A 1 576 ? -25.913 0.997 17.068 1.00 87.00 576 LEU A N 1
ATOM 4603 C CA . LEU A 1 576 ? -25.199 0.012 17.884 1.00 87.00 576 LEU A CA 1
ATOM 4604 C C . LEU A 1 576 ? -24.794 0.581 19.242 1.00 87.00 576 LEU A C 1
ATOM 4606 O O . LEU A 1 576 ? -24.947 -0.114 20.240 1.00 87.00 576 LEU A O 1
ATOM 4610 N N . PHE A 1 577 ? -24.334 1.834 19.294 1.00 87.88 577 PHE A N 1
ATOM 4611 C CA . PHE A 1 577 ? -23.993 2.493 20.551 1.00 87.88 577 PHE A CA 1
ATOM 4612 C C . PHE A 1 577 ? -25.186 2.519 21.496 1.00 87.88 577 PHE A C 1
ATOM 4614 O O . PHE A 1 577 ? -25.068 2.039 22.616 1.00 87.88 577 PHE A O 1
ATOM 4621 N N . ASN A 1 578 ? -26.352 2.970 21.030 1.00 82.62 578 ASN A N 1
ATOM 4622 C CA . ASN A 1 578 ? -27.548 3.018 21.873 1.00 82.62 578 ASN A CA 1
ATOM 4623 C C . ASN A 1 578 ? -27.907 1.635 22.442 1.00 82.62 578 ASN A C 1
ATOM 4625 O O . ASN A 1 578 ? -28.171 1.522 23.637 1.00 82.62 578 ASN A O 1
ATOM 4629 N N . SER A 1 579 ? -27.826 0.590 21.612 1.00 83.25 579 SER A N 1
ATOM 4630 C CA . SER A 1 579 ? -28.131 -0.792 22.013 1.00 83.25 579 SER A CA 1
ATOM 4631 C C . SER A 1 579 ? -27.116 -1.343 23.025 1.00 83.25 579 SER A C 1
ATOM 4633 O O . SER A 1 579 ? -27.488 -1.940 24.032 1.00 83.25 579 SER A O 1
ATOM 4635 N N . VAL A 1 580 ? -25.816 -1.138 22.781 1.00 83.00 580 VAL A N 1
ATOM 4636 C CA . VAL A 1 580 ? -24.739 -1.617 23.664 1.00 83.00 580 VAL A CA 1
ATOM 4637 C C . VAL A 1 580 ? -24.731 -0.857 24.986 1.00 83.00 580 VAL A C 1
ATOM 4639 O O . VAL A 1 580 ? -24.561 -1.466 26.039 1.00 83.00 580 VAL A O 1
ATOM 4642 N N . SER A 1 581 ? -24.955 0.456 24.954 1.00 80.19 581 SER A N 1
ATOM 4643 C CA . SER A 1 581 ? -25.057 1.269 26.164 1.00 80.19 581 SER A CA 1
ATOM 4644 C C . SER A 1 581 ? -26.275 0.904 27.007 1.00 80.19 581 SER A C 1
ATOM 4646 O O . SER A 1 581 ? -26.188 0.961 28.226 1.00 80.19 581 SER A O 1
ATOM 4648 N N . GLU A 1 582 ? -27.396 0.520 26.396 1.00 80.81 582 GLU A N 1
ATOM 4649 C CA . GLU A 1 582 ? -28.568 0.035 27.130 1.00 80.81 582 GLU A CA 1
ATOM 4650 C C . GLU A 1 582 ? -28.309 -1.319 27.801 1.00 80.81 582 GLU A C 1
ATOM 4652 O O . GLU A 1 582 ? -28.580 -1.458 28.990 1.00 80.81 582 GLU A O 1
ATOM 4657 N N . MET A 1 583 ? -27.685 -2.271 27.096 1.00 77.12 583 MET A N 1
ATOM 4658 C CA . MET A 1 583 ? -27.268 -3.546 27.698 1.00 77.12 583 MET A CA 1
ATOM 4659 C C . MET A 1 583 ? -26.301 -3.340 28.869 1.00 77.12 583 MET A C 1
ATOM 4661 O O . MET A 1 583 ? -26.456 -3.976 29.907 1.00 77.12 583 MET A O 1
ATOM 4665 N N . ALA A 1 584 ? -25.338 -2.422 28.730 1.00 74.56 584 ALA A N 1
ATOM 4666 C CA . ALA A 1 584 ? -24.359 -2.122 29.774 1.00 74.56 584 ALA A CA 1
ATOM 4667 C C . ALA A 1 584 ? -25.004 -1.646 31.087 1.00 74.56 584 ALA A C 1
ATOM 4669 O O . ALA A 1 584 ? -24.468 -1.900 32.161 1.00 74.56 584 ALA A O 1
ATOM 4670 N N . LEU A 1 585 ? -26.149 -0.966 30.994 1.00 72.19 585 LEU A N 1
ATOM 4671 C CA . LEU A 1 585 ? -26.901 -0.467 32.146 1.00 72.19 585 LEU A CA 1
ATOM 4672 C C . LEU A 1 585 ? -27.778 -1.530 32.804 1.00 72.19 585 LEU A C 1
ATOM 4674 O O . LEU A 1 585 ? -28.199 -1.343 33.939 1.00 72.19 585 LEU A O 1
ATOM 4678 N N . GLN A 1 586 ? -28.070 -2.618 32.092 1.00 71.25 586 GLN A N 1
ATOM 4679 C CA . GLN A 1 586 ? -28.862 -3.743 32.590 1.00 71.25 586 GLN A CA 1
ATOM 4680 C C . GLN A 1 586 ? -27.984 -4.845 33.202 1.00 71.25 586 GLN A C 1
ATOM 4682 O O . GLN A 1 586 ? -28.478 -5.681 33.953 1.00 71.25 586 GLN A O 1
ATOM 4687 N N . THR A 1 587 ? -26.685 -4.872 32.886 1.00 63.38 587 THR A N 1
ATOM 4688 C CA . THR A 1 587 ? -25.730 -5.834 33.448 1.00 63.38 587 THR A CA 1
ATOM 4689 C C . THR A 1 587 ? -25.196 -5.384 34.804 1.00 63.38 587 THR A C 1
ATOM 4691 O O . THR A 1 587 ? -24.298 -4.544 34.878 1.00 63.38 587 THR A O 1
ATOM 4694 N N . GLU A 1 588 ? -25.679 -6.011 35.877 1.00 55.34 588 GLU A N 1
ATOM 4695 C CA . GLU A 1 588 ? -24.965 -6.037 37.151 1.00 55.34 588 GLU A CA 1
ATOM 4696 C C . GLU A 1 588 ? -24.000 -7.229 37.181 1.00 55.34 588 GLU A C 1
ATOM 4698 O O . GLU A 1 588 ? -24.403 -8.357 36.886 1.00 55.34 588 GLU A O 1
ATOM 4703 N N . PRO A 1 589 ? -22.729 -7.032 37.549 1.00 55.50 589 PRO A N 1
ATOM 4704 C CA . PRO A 1 589 ? -22.084 -5.769 37.890 1.00 55.50 589 PRO A CA 1
ATOM 4705 C C . PRO A 1 589 ? -21.431 -5.049 36.690 1.00 55.50 589 PRO A C 1
ATOM 4707 O O . PRO A 1 589 ? -20.810 -5.678 35.824 1.00 55.50 589 PRO A O 1
ATOM 4710 N N . ILE A 1 590 ? -21.447 -3.707 36.713 1.00 57.47 590 ILE A N 1
ATOM 4711 C CA . ILE A 1 590 ? -20.861 -2.821 35.681 1.00 57.47 590 ILE A CA 1
ATOM 4712 C C . ILE A 1 590 ? -19.345 -3.058 35.489 1.00 57.47 590 ILE A C 1
ATOM 4714 O O . ILE A 1 590 ? -18.817 -2.843 34.398 1.00 57.47 590 ILE A O 1
ATOM 4718 N N . TYR A 1 591 ? -18.627 -3.595 36.488 1.00 50.75 591 TYR A N 1
ATOM 4719 C CA . TYR A 1 591 ? -17.204 -3.952 36.355 1.00 50.75 591 TYR A CA 1
ATOM 4720 C C . TYR A 1 591 ? -16.926 -5.089 35.349 1.00 50.75 591 TYR A C 1
ATOM 4722 O O . TYR A 1 591 ? -15.786 -5.262 34.919 1.00 50.75 591 TYR A O 1
ATOM 4730 N N . SER A 1 592 ? -17.952 -5.822 34.896 1.00 54.16 592 SER A N 1
ATOM 4731 C CA . SER A 1 592 ? -17.843 -6.830 33.827 1.00 54.16 592 SER A CA 1
ATOM 4732 C C . SER A 1 592 ? -18.003 -6.264 32.401 1.00 54.16 592 SER A C 1
ATOM 4734 O O . SER A 1 592 ? -17.991 -7.022 31.428 1.00 54.16 592 SER A O 1
ATOM 4736 N N . ALA A 1 593 ? -18.079 -4.934 32.237 1.00 68.00 593 ALA A N 1
ATOM 4737 C CA . ALA A 1 593 ? -18.360 -4.239 30.974 1.00 68.00 593 ALA A CA 1
ATOM 4738 C C . ALA A 1 593 ? -17.221 -4.271 29.929 1.00 68.00 593 ALA A C 1
ATOM 4740 O O . ALA A 1 593 ? -17.092 -3.355 29.116 1.00 68.00 593 ALA A O 1
ATOM 4741 N N . LYS A 1 594 ? -16.404 -5.332 29.886 1.00 76.94 594 LYS A N 1
ATOM 4742 C CA . LYS A 1 594 ? -15.351 -5.536 28.873 1.00 76.94 594 LYS A CA 1
ATOM 4743 C C . LYS A 1 594 ? -15.893 -5.366 27.451 1.00 76.94 594 LYS A C 1
ATOM 4745 O O . LYS A 1 594 ? -15.247 -4.736 26.617 1.00 76.94 594 LYS A O 1
ATOM 4750 N N . THR A 1 595 ? -17.102 -5.866 27.200 1.00 78.69 595 THR A N 1
ATOM 4751 C CA . THR A 1 595 ? -17.798 -5.711 25.917 1.00 78.69 595 THR A CA 1
ATOM 4752 C C . THR A 1 595 ? -18.049 -4.241 25.580 1.00 78.69 595 THR A C 1
ATOM 4754 O O . THR A 1 595 ? -17.697 -3.796 24.489 1.00 78.69 595 THR A O 1
ATOM 4757 N N . THR A 1 596 ? -18.567 -3.464 26.533 1.00 83.94 596 THR A N 1
ATOM 4758 C CA . THR A 1 596 ? -18.807 -2.021 26.385 1.00 83.94 596 THR A CA 1
ATOM 4759 C C . THR A 1 596 ? -17.501 -1.252 26.218 1.00 83.94 596 THR A C 1
ATOM 4761 O O . THR A 1 596 ? -17.398 -0.437 25.311 1.00 83.94 596 THR A O 1
ATOM 4764 N N . ILE A 1 597 ? -16.469 -1.549 27.013 1.00 85.19 597 ILE A N 1
ATOM 4765 C CA . ILE A 1 597 ? -15.147 -0.907 26.923 1.00 85.19 597 ILE A CA 1
ATOM 4766 C C . ILE A 1 597 ? -14.533 -1.128 25.534 1.00 85.19 597 ILE A C 1
ATOM 4768 O O . ILE A 1 597 ? -14.096 -0.176 24.883 1.00 85.19 597 ILE A O 1
ATOM 4772 N N . CYS A 1 598 ? -14.529 -2.369 25.037 1.00 84.56 598 CYS A N 1
ATOM 4773 C CA . CYS A 1 598 ? -14.008 -2.666 23.704 1.00 84.56 598 CYS A CA 1
ATOM 4774 C C . CYS A 1 598 ? -14.884 -2.074 22.587 1.00 84.56 598 CYS A C 1
ATOM 4776 O O . CYS A 1 598 ? -14.347 -1.700 21.541 1.00 84.56 598 CYS A O 1
ATOM 4778 N N . PHE A 1 599 ? -16.199 -1.945 22.794 1.00 87.88 599 PHE A N 1
ATOM 4779 C CA . PHE A 1 599 ? -17.094 -1.252 21.866 1.00 87.88 599 PHE A CA 1
ATOM 4780 C C . PHE A 1 599 ? -16.849 0.267 21.841 1.00 87.88 599 PHE A C 1
ATOM 4782 O O . PHE A 1 599 ? -16.787 0.855 20.764 1.00 87.88 599 PHE A O 1
ATOM 4789 N N . LEU A 1 600 ? -16.621 0.914 22.987 1.00 89.88 600 LEU A N 1
ATOM 4790 C CA . LEU A 1 600 ? -16.199 2.319 23.019 1.00 89.88 600 LEU A CA 1
ATOM 4791 C C . LEU A 1 600 ? -14.855 2.503 22.304 1.00 89.88 600 LEU A C 1
ATOM 4793 O O . LEU A 1 600 ? -14.688 3.467 21.567 1.00 89.88 600 LEU A O 1
ATOM 4797 N N . GLY A 1 601 ? -13.941 1.533 22.413 1.00 89.62 601 GLY A N 1
ATOM 4798 C CA . GLY A 1 601 ? -12.721 1.502 21.601 1.00 89.62 601 GLY A CA 1
ATOM 4799 C C . GLY A 1 601 ? -12.983 1.464 20.085 1.00 89.62 601 GLY A C 1
ATOM 4800 O O . GLY A 1 601 ? -12.223 2.055 19.319 1.00 89.62 601 GLY A O 1
ATOM 4801 N N . PHE A 1 602 ? -14.067 0.820 19.632 1.00 92.12 602 PHE A N 1
ATOM 4802 C CA . PHE A 1 602 ? -14.496 0.856 18.226 1.00 92.12 602 PHE A CA 1
ATOM 4803 C C . PHE A 1 602 ? -14.973 2.260 17.835 1.00 92.12 602 PHE A C 1
ATOM 4805 O O . PHE A 1 602 ? -14.515 2.786 16.821 1.00 92.12 602 PHE A O 1
ATOM 4812 N N . ILE A 1 603 ? -15.827 2.884 18.655 1.00 93.44 603 ILE A N 1
ATOM 4813 C CA . ILE A 1 603 ? -16.321 4.252 18.425 1.00 93.44 603 ILE A CA 1
ATOM 4814 C C . ILE A 1 603 ? -15.162 5.255 18.383 1.00 93.44 603 ILE A C 1
ATOM 4816 O O . ILE A 1 603 ? -15.048 6.034 17.439 1.00 93.44 603 ILE A O 1
ATOM 4820 N N . GLU A 1 604 ? -14.249 5.182 19.350 1.00 90.81 604 GLU A N 1
ATOM 4821 C CA . GLU A 1 604 ? -13.044 6.010 19.402 1.00 90.81 604 GLU A CA 1
ATOM 4822 C C . GLU A 1 604 ? -12.230 5.911 18.103 1.00 90.81 604 GLU A C 1
ATOM 4824 O O . GLU A 1 604 ? -11.772 6.928 17.577 1.00 90.81 604 GLU A O 1
ATOM 4829 N N . LYS A 1 605 ? -12.078 4.698 17.553 1.00 90.69 605 LYS A N 1
ATOM 4830 C CA . LYS A 1 605 ? -11.279 4.469 16.347 1.00 90.69 605 LYS A CA 1
ATOM 4831 C C . LYS A 1 605 ? -11.950 4.999 15.080 1.00 90.69 605 LYS A C 1
ATOM 4833 O O . LYS A 1 605 ? -11.274 5.582 14.237 1.00 90.69 605 LYS A O 1
ATOM 4838 N N . ILE A 1 606 ? -13.265 4.830 14.925 1.00 93.06 606 ILE A N 1
ATOM 4839 C CA . ILE A 1 606 ? -13.969 5.302 13.719 1.00 93.06 606 ILE A CA 1
ATOM 4840 C C . ILE A 1 606 ? -14.085 6.832 13.662 1.00 93.06 606 ILE A C 1
ATOM 4842 O O . ILE A 1 606 ? -14.142 7.390 12.567 1.00 93.06 606 ILE A O 1
ATOM 4846 N N . LEU A 1 607 ? -14.055 7.515 14.813 1.00 88.44 607 LEU A N 1
ATOM 4847 C CA . LEU A 1 607 ? -14.062 8.980 14.904 1.00 88.44 607 LEU A CA 1
ATOM 4848 C C . LEU A 1 607 ? -12.749 9.635 14.446 1.00 88.44 607 LEU A C 1
ATOM 4850 O O . LEU A 1 607 ? -12.703 10.849 14.276 1.00 88.44 607 LEU A O 1
ATOM 4854 N N . GLU A 1 608 ? -11.691 8.857 14.195 1.00 84.06 608 GLU A N 1
ATOM 4855 C CA . GLU A 1 608 ? -10.494 9.360 13.506 1.00 84.06 608 GLU A CA 1
ATOM 4856 C C . GLU A 1 608 ? -10.790 9.769 12.057 1.00 84.06 608 GLU A C 1
ATOM 4858 O O . GLU A 1 608 ? -10.042 10.552 11.475 1.00 84.06 608 GLU A O 1
ATOM 4863 N N . ASN A 1 609 ? -11.869 9.251 11.460 1.00 84.00 609 ASN A N 1
ATOM 4864 C CA . ASN A 1 609 ? -12.264 9.613 10.110 1.00 84.00 609 ASN A CA 1
ATOM 4865 C C . ASN A 1 609 ? -13.134 10.884 10.105 1.00 84.00 609 ASN A C 1
ATOM 4867 O O . ASN A 1 609 ? -14.202 10.883 10.728 1.00 84.00 609 ASN A O 1
ATOM 4871 N N . PRO A 1 610 ? -12.758 11.923 9.334 1.00 78.94 610 PRO A N 1
ATOM 4872 C CA . PRO A 1 610 ? -13.456 13.207 9.350 1.00 78.94 610 PRO A CA 1
ATOM 4873 C C . PRO A 1 610 ? -14.917 13.090 8.902 1.00 78.94 610 PRO A C 1
ATOM 4875 O O . PRO A 1 610 ? -15.773 13.793 9.429 1.00 78.94 610 PRO A O 1
ATOM 4878 N N . PHE A 1 611 ? -15.243 12.163 7.990 1.00 82.31 611 PHE A N 1
ATOM 4879 C CA . PHE A 1 611 ? -16.620 11.980 7.528 1.00 82.31 611 PHE A CA 1
ATOM 4880 C C . PHE A 1 611 ? -17.525 11.364 8.588 1.00 82.31 611 PHE A C 1
ATOM 4882 O O . PHE A 1 611 ? -18.651 11.822 8.779 1.00 82.31 611 PHE A O 1
ATOM 4889 N N . VAL A 1 612 ? -17.028 10.346 9.294 1.00 86.31 612 VAL A N 1
ATOM 4890 C CA . VAL A 1 612 ? -17.766 9.706 10.391 1.00 86.31 612 VAL A CA 1
ATOM 4891 C C . VAL A 1 612 ? -17.991 10.705 11.517 1.00 86.31 612 VAL A C 1
ATOM 4893 O O . VAL A 1 612 ? -19.115 10.851 11.988 1.00 86.31 612 VAL A O 1
ATOM 4896 N N . LYS A 1 613 ? -16.945 11.434 11.905 1.00 84.19 613 LYS A N 1
ATOM 4897 C CA . LYS A 1 613 ? -17.015 12.442 12.961 1.00 84.19 613 LYS A CA 1
ATOM 4898 C C . LYS A 1 613 ? -17.985 13.574 12.636 1.00 84.19 613 LYS A C 1
ATOM 4900 O O . LYS A 1 613 ? -18.883 13.835 13.431 1.00 84.19 613 LYS A O 1
ATOM 4905 N N . SER A 1 614 ? -17.870 14.193 11.458 1.00 77.06 614 SER A N 1
ATOM 4906 C CA . SER A 1 614 ? -18.807 15.237 11.023 1.00 77.06 614 SER A CA 1
ATOM 4907 C C . SER A 1 614 ? -20.252 14.733 10.998 1.00 77.06 614 SER A C 1
ATOM 4909 O O . SER A 1 614 ? -21.165 15.462 11.375 1.00 77.06 614 SER A O 1
ATOM 4911 N N . PHE A 1 615 ? -20.478 13.475 10.608 1.00 81.50 615 PHE A N 1
ATOM 4912 C CA . PHE A 1 615 ? -21.812 12.889 10.644 1.00 81.50 615 PHE A CA 1
ATOM 4913 C C . PHE A 1 615 ? -22.333 12.673 12.070 1.00 81.50 615 PHE A C 1
ATOM 4915 O O . PHE A 1 615 ? -23.497 12.977 12.334 1.00 81.50 615 PHE A O 1
ATOM 4922 N N . PHE A 1 616 ? -21.488 12.169 12.977 1.00 82.62 616 PHE A N 1
ATOM 4923 C CA . PHE A 1 616 ? -21.829 11.990 14.389 1.00 82.62 616 PHE A CA 1
ATOM 4924 C C . PHE A 1 616 ? -22.282 13.313 15.000 1.00 82.62 616 PHE A C 1
ATOM 4926 O O . PHE A 1 616 ? -23.389 13.372 15.517 1.00 82.62 616 PHE A O 1
ATOM 4933 N N . LEU A 1 617 ? -21.500 14.381 14.845 1.00 74.88 617 LEU A N 1
ATOM 4934 C CA . LEU A 1 617 ? -21.824 15.703 15.393 1.00 74.88 617 LEU A CA 1
ATOM 4935 C C . LEU A 1 617 ? -23.201 16.218 14.946 1.00 74.88 617 LEU A C 1
ATOM 4937 O O . LEU A 1 617 ? -23.922 16.827 15.726 1.00 74.88 617 LEU A O 1
ATOM 4941 N N . VAL A 1 618 ? -23.610 15.917 13.711 1.00 72.38 618 VAL A N 1
ATOM 4942 C CA . VAL A 1 618 ? -24.902 16.362 13.166 1.00 72.38 618 VAL A CA 1
ATOM 4943 C C . VAL A 1 618 ? -26.081 15.468 13.584 1.00 72.38 618 VAL A C 1
ATOM 4945 O O . VAL A 1 618 ? -27.220 15.936 13.589 1.00 72.38 618 VAL A O 1
ATOM 4948 N N . ASN A 1 619 ? -25.853 14.183 13.887 1.00 76.38 619 ASN A N 1
ATOM 4949 C CA . ASN A 1 619 ? -26.932 13.184 13.995 1.00 76.38 619 ASN A CA 1
ATOM 4950 C C . ASN A 1 619 ? -27.029 12.468 15.352 1.00 76.38 619 ASN A C 1
ATOM 4952 O O . ASN A 1 619 ? -28.002 11.740 15.567 1.00 76.38 619 ASN A O 1
ATOM 4956 N N . VAL A 1 620 ? -26.072 12.635 16.271 1.00 76.56 620 VAL A N 1
ATOM 4957 C CA . VAL A 1 620 ? -26.209 12.081 17.627 1.00 76.56 620 VAL A CA 1
ATOM 4958 C C . VAL A 1 620 ? -27.312 12.812 18.394 1.00 76.56 620 VAL A C 1
ATOM 4960 O O . VAL A 1 620 ? -27.451 14.030 18.321 1.00 76.56 620 VAL A O 1
ATOM 4963 N N . ASN A 1 621 ? -28.119 12.059 19.138 1.00 75.19 621 ASN A N 1
ATOM 4964 C CA . ASN A 1 621 ? -29.203 12.607 19.952 1.00 75.19 621 ASN A CA 1
ATOM 4965 C C . ASN A 1 621 ? -28.746 12.855 21.400 1.00 75.19 621 ASN A C 1
ATOM 4967 O O . ASN A 1 621 ? -27.648 12.475 21.804 1.00 75.19 621 ASN A O 1
ATOM 4971 N N . ILE A 1 622 ? -29.614 13.458 22.215 1.00 74.69 622 ILE A N 1
ATOM 4972 C CA . ILE A 1 622 ? -29.312 13.717 23.630 1.00 74.69 622 ILE A CA 1
ATOM 4973 C C . ILE A 1 622 ? -29.061 12.431 24.434 1.00 74.69 622 ILE A C 1
ATOM 4975 O O . ILE A 1 622 ? -28.274 12.441 25.376 1.00 74.69 622 ILE A O 1
ATOM 4979 N N . ASN A 1 623 ? -29.657 11.303 24.028 1.00 79.00 623 ASN A N 1
ATOM 4980 C CA . ASN A 1 623 ? -29.428 10.012 24.677 1.00 79.00 623 ASN A CA 1
ATOM 4981 C C . ASN A 1 623 ? -27.970 9.566 24.531 1.00 79.00 623 ASN A C 1
ATOM 4983 O O . ASN A 1 623 ? -27.391 9.115 25.514 1.00 79.00 623 ASN A O 1
ATOM 4987 N N . PHE A 1 624 ? -27.357 9.744 23.356 1.00 84.25 624 PHE A N 1
ATOM 4988 C CA . PHE A 1 624 ? -25.938 9.449 23.139 1.00 84.25 624 PHE A CA 1
ATOM 4989 C C . PHE A 1 624 ? -25.052 10.178 24.163 1.00 84.25 624 PHE A C 1
ATOM 4991 O O . PHE A 1 624 ? -24.249 9.557 24.860 1.00 84.25 624 PHE A O 1
ATOM 49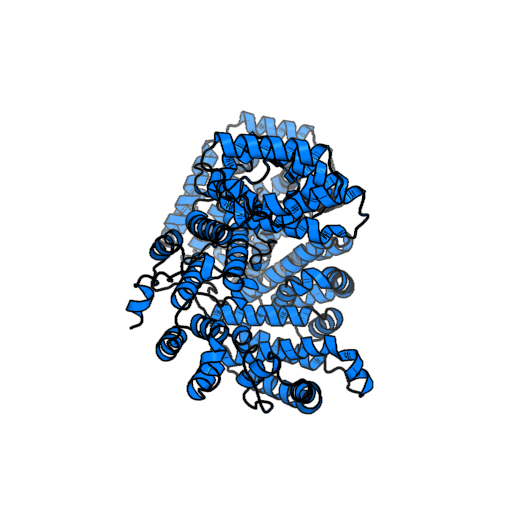98 N N . TRP A 1 625 ? -25.271 11.485 24.319 1.00 83.00 625 TRP A N 1
ATOM 4999 C CA . TRP A 1 625 ? -24.537 12.314 25.274 1.00 83.00 625 TRP A CA 1
ATOM 5000 C C . TRP A 1 625 ? -24.821 11.938 26.724 1.00 83.00 625 TRP A C 1
ATOM 5002 O O . TRP A 1 625 ? -23.891 11.821 27.516 1.00 83.00 625 TRP A O 1
ATOM 5012 N N . ASN A 1 626 ? -26.081 11.684 27.077 1.00 83.56 626 ASN A N 1
ATOM 5013 C CA . ASN A 1 626 ? -26.450 11.260 28.427 1.00 83.56 626 ASN A CA 1
ATOM 5014 C C . ASN A 1 626 ? -25.795 9.925 28.814 1.00 83.56 626 ASN A C 1
ATOM 5016 O O . ASN A 1 626 ? -25.376 9.771 29.958 1.00 83.56 626 ASN A O 1
ATOM 5020 N N . ARG A 1 627 ? -25.644 8.980 27.874 1.00 87.12 627 ARG A N 1
ATOM 5021 C CA . ARG A 1 627 ? -24.923 7.718 28.116 1.00 87.12 627 ARG A CA 1
ATOM 5022 C C . ARG A 1 627 ? -23.427 7.945 28.343 1.00 87.12 627 ARG A C 1
ATOM 5024 O O . ARG A 1 627 ? -22.879 7.370 29.277 1.00 87.12 627 ARG A O 1
ATOM 5031 N N . LEU A 1 628 ? -22.774 8.796 27.544 1.00 87.94 628 LEU A N 1
ATOM 5032 C CA . LEU A 1 628 ? -21.365 9.151 27.772 1.00 87.94 628 LEU A CA 1
ATOM 5033 C C . LEU A 1 628 ? -21.172 9.860 29.118 1.00 87.94 628 LEU A C 1
ATOM 5035 O O . LEU A 1 628 ? -20.257 9.505 29.852 1.00 87.94 628 LEU A O 1
ATOM 5039 N N . LYS A 1 629 ? -22.061 10.798 29.474 1.00 86.62 629 LYS A N 1
ATOM 5040 C CA . LYS A 1 629 ? -22.054 11.468 30.785 1.00 86.62 629 LYS A CA 1
ATOM 5041 C C . LYS A 1 629 ? -22.179 10.464 31.929 1.00 86.62 629 LYS A C 1
ATOM 5043 O O . LYS A 1 629 ? -21.399 10.528 32.869 1.00 86.62 629 LYS A O 1
ATOM 5048 N N . PHE A 1 630 ? -23.105 9.510 31.821 1.00 86.25 630 PHE A N 1
ATOM 5049 C CA . PHE A 1 630 ? -23.259 8.447 32.813 1.00 86.25 630 PHE A CA 1
ATOM 5050 C C . PHE A 1 630 ? -21.972 7.625 32.979 1.00 86.25 630 PHE A C 1
ATOM 5052 O O . PHE A 1 630 ? -21.548 7.376 34.097 1.00 86.25 630 PHE A O 1
ATOM 5059 N N . PHE A 1 631 ? -21.291 7.256 31.890 1.00 86.56 631 PHE A N 1
ATOM 5060 C CA . PHE A 1 631 ? -20.041 6.491 31.981 1.00 86.56 631 PHE A CA 1
ATOM 5061 C C . PHE A 1 631 ? -18.859 7.263 32.583 1.00 86.56 631 PHE A C 1
ATOM 5063 O O . PHE A 1 631 ? -17.888 6.642 33.014 1.00 86.56 631 PHE A O 1
ATOM 5070 N N . VAL A 1 632 ? -18.932 8.594 32.606 1.00 86.38 632 VAL A N 1
ATOM 5071 C CA . VAL A 1 632 ? -17.947 9.484 33.239 1.00 86.38 632 VAL A CA 1
ATOM 5072 C C . VAL A 1 632 ? -18.373 9.864 34.666 1.00 86.38 632 VAL A C 1
ATOM 5074 O O . VAL A 1 632 ? -17.587 10.478 35.384 1.00 86.38 632 VAL A O 1
ATOM 5077 N N . SER A 1 633 ? -19.585 9.496 35.105 1.00 84.62 633 SER A N 1
ATOM 5078 C CA . SER A 1 633 ? -20.104 9.890 36.416 1.00 84.62 633 SER A CA 1
ATOM 5079 C C . SER A 1 633 ? -19.219 9.374 37.556 1.00 84.62 633 SER A C 1
ATOM 5081 O O . SER A 1 633 ? -18.547 8.348 37.399 1.00 84.62 633 SER A O 1
ATOM 5083 N N . PRO A 1 634 ? -19.240 10.033 38.728 1.00 78.62 634 PRO A N 1
ATOM 5084 C CA . PRO A 1 634 ? -18.409 9.639 39.863 1.00 78.62 634 PRO A CA 1
ATOM 5085 C C . PRO A 1 634 ? -18.664 8.201 40.329 1.00 78.62 634 PRO A C 1
ATOM 5087 O O . PRO A 1 634 ? -17.735 7.547 40.806 1.00 78.62 634 PRO A O 1
ATOM 5090 N N . GLU A 1 635 ? -19.900 7.702 40.188 1.00 78.19 635 GLU A N 1
ATOM 5091 C CA . GLU A 1 635 ? -20.241 6.324 40.555 1.00 78.19 635 GLU A CA 1
ATOM 5092 C C . GLU A 1 635 ? -19.570 5.320 39.613 1.00 78.19 635 GLU A C 1
ATOM 5094 O O . GLU A 1 635 ? -19.005 4.322 40.058 1.00 78.19 635 GLU A O 1
ATOM 5099 N N . VAL A 1 636 ? -19.589 5.594 38.306 1.00 77.81 636 VAL A N 1
ATOM 5100 C CA . VAL A 1 636 ? -19.032 4.687 37.299 1.00 77.81 636 VAL A CA 1
ATOM 5101 C C . VAL A 1 636 ? -17.513 4.798 37.229 1.00 77.81 636 VAL A C 1
ATOM 5103 O O . VAL A 1 636 ? -16.835 3.773 37.143 1.00 77.81 636 VAL A O 1
ATOM 5106 N N . SER A 1 637 ? -16.955 6.007 37.318 1.00 75.38 637 SER A N 1
ATOM 5107 C CA . SER A 1 637 ? -15.507 6.236 37.272 1.00 75.38 637 SER A CA 1
ATOM 5108 C C . SER A 1 637 ? -14.781 5.599 38.459 1.00 75.38 637 SER A C 1
ATOM 5110 O O . SER A 1 637 ? -13.651 5.137 38.306 1.00 75.38 637 SER A O 1
ATOM 5112 N N . ALA A 1 638 ? -15.440 5.515 39.621 1.00 71.25 638 ALA A N 1
ATOM 5113 C CA . ALA A 1 638 ? -14.920 4.815 40.793 1.00 71.25 638 ALA A CA 1
ATOM 5114 C C . ALA A 1 638 ? -14.860 3.288 40.604 1.00 71.25 638 ALA A C 1
ATOM 5116 O O . ALA A 1 638 ? -13.994 2.643 41.189 1.00 71.25 638 ALA A O 1
ATOM 5117 N N . ILE A 1 639 ? -15.753 2.715 39.787 1.00 72.25 639 ILE A N 1
ATOM 5118 C CA . ILE A 1 639 ? -15.873 1.264 39.560 1.00 72.25 639 ILE A CA 1
ATOM 5119 C C . ILE A 1 639 ? -15.076 0.812 38.325 1.00 72.25 639 ILE A C 1
ATOM 5121 O O . ILE A 1 639 ? -14.507 -0.279 38.316 1.00 72.25 639 ILE A O 1
ATOM 5125 N N . SER A 1 640 ? -15.031 1.622 37.261 1.00 79.06 640 SER A N 1
ATOM 5126 C CA . SER A 1 640 ? -14.352 1.296 36.003 1.00 79.06 640 SER A CA 1
ATOM 5127 C C . SER A 1 640 ? -13.693 2.521 35.366 1.00 79.06 640 SER A C 1
ATOM 5129 O O . SER A 1 640 ? -14.267 3.205 34.514 1.00 79.06 640 SER A O 1
ATOM 5131 N N . GLY A 1 641 ? -12.423 2.751 35.709 1.00 80.00 641 GLY A N 1
ATOM 5132 C CA . GLY A 1 641 ? -11.654 3.855 35.135 1.00 80.00 641 GLY A CA 1
ATOM 5133 C C . GLY A 1 641 ? -11.447 3.753 33.622 1.00 80.00 641 GLY A C 1
ATOM 5134 O O . GLY A 1 641 ? -11.433 4.768 32.932 1.00 80.00 641 GLY A O 1
ATOM 5135 N N . GLN A 1 642 ? -11.380 2.539 33.065 1.00 84.38 642 GLN A N 1
ATOM 5136 C CA . GLN A 1 642 ? -11.265 2.334 31.615 1.00 84.38 642 GLN A CA 1
ATOM 5137 C C . GLN A 1 642 ? -12.518 2.773 30.849 1.00 84.38 642 GLN A C 1
ATOM 5139 O O . GLN A 1 642 ? -12.403 3.306 29.743 1.00 84.38 642 GLN A O 1
ATOM 5144 N N . LEU A 1 643 ? -13.708 2.555 31.418 1.00 85.81 643 LEU A N 1
ATOM 5145 C CA . LEU A 1 643 ? -14.973 2.960 30.806 1.00 85.81 643 LEU A CA 1
ATOM 5146 C C . LEU A 1 643 ? -15.107 4.490 30.795 1.00 85.81 643 LEU A C 1
ATOM 5148 O O . LEU A 1 643 ? -15.428 5.071 29.752 1.00 85.81 643 LEU A O 1
ATOM 5152 N N . ALA A 1 644 ? -14.768 5.134 31.916 1.00 86.81 644 ALA A N 1
ATOM 5153 C CA . ALA A 1 644 ? -14.711 6.589 32.025 1.00 86.81 644 ALA A CA 1
ATOM 5154 C C . ALA A 1 644 ? -13.675 7.178 31.055 1.00 86.81 644 ALA A C 1
ATOM 5156 O O . ALA A 1 644 ? -14.004 8.041 30.245 1.00 86.81 644 ALA A O 1
ATOM 5157 N N . ALA A 1 645 ? -12.451 6.645 31.044 1.00 88.38 645 ALA A N 1
ATOM 5158 C CA . ALA A 1 645 ? -11.377 7.102 30.166 1.00 88.38 645 ALA A CA 1
ATOM 5159 C C . ALA A 1 645 ? -11.731 7.010 28.673 1.00 88.38 645 ALA A C 1
ATOM 5161 O O . ALA A 1 645 ? -11.545 7.972 27.932 1.00 88.38 645 ALA A O 1
ATOM 5162 N N . ARG A 1 646 ? -12.291 5.883 28.210 1.00 89.81 646 ARG A N 1
ATOM 5163 C CA . ARG A 1 646 ? -12.735 5.744 26.810 1.00 89.81 646 ARG A CA 1
ATOM 5164 C C . ARG A 1 646 ? -13.855 6.726 26.467 1.00 89.81 646 ARG A C 1
ATOM 5166 O O . ARG A 1 646 ? -13.863 7.274 25.368 1.00 89.81 646 ARG A O 1
ATOM 5173 N N . SER A 1 647 ? -14.769 6.978 27.401 1.00 90.75 647 SER A N 1
ATOM 5174 C CA . SER A 1 647 ? -15.840 7.962 27.217 1.00 90.75 647 SER A CA 1
ATOM 5175 C C . SER A 1 647 ? -15.280 9.384 27.108 1.00 90.75 647 SER A C 1
ATOM 5177 O O . SER A 1 647 ? -15.644 10.099 26.177 1.00 90.75 647 SER A O 1
ATOM 5179 N N . LEU A 1 648 ? -14.315 9.754 27.960 1.00 89.94 648 LEU A N 1
ATOM 5180 C CA . LEU A 1 648 ? -13.578 11.022 27.867 1.00 89.94 648 LEU A CA 1
ATOM 5181 C C . LEU A 1 648 ? -12.868 11.170 26.517 1.00 89.94 648 LEU A C 1
ATOM 5183 O O . LEU A 1 648 ? -12.983 12.214 25.884 1.00 89.94 648 LEU A O 1
ATOM 5187 N N . LYS A 1 649 ? -12.211 10.115 26.020 1.00 90.50 649 LYS A N 1
ATOM 5188 C CA . LYS A 1 649 ? -11.559 10.127 24.698 1.00 90.50 649 LYS A CA 1
ATOM 5189 C C . LYS A 1 649 ? -12.538 10.300 23.543 1.00 90.50 649 LYS A C 1
ATOM 5191 O O . LYS A 1 649 ? -12.221 10.985 22.574 1.00 90.50 649 LYS A O 1
ATOM 5196 N N . ILE A 1 650 ? -13.725 9.696 23.622 1.00 90.25 650 ILE A N 1
ATOM 5197 C CA . ILE A 1 650 ? -14.783 9.900 22.623 1.00 90.25 650 ILE A CA 1
ATOM 5198 C C . ILE A 1 650 ? -15.260 11.355 22.649 1.00 90.25 650 ILE A C 1
ATOM 5200 O O . ILE A 1 650 ? -15.356 11.968 21.587 1.00 90.25 650 ILE A O 1
ATOM 5204 N N . ILE A 1 651 ? -15.505 11.919 23.837 1.00 87.38 651 ILE A N 1
ATOM 5205 C CA . ILE A 1 651 ? -15.888 13.329 23.997 1.00 87.38 651 ILE A CA 1
ATOM 5206 C C . ILE A 1 651 ? -14.791 14.240 23.434 1.00 87.38 651 ILE A C 1
ATOM 5208 O O . ILE A 1 651 ? -15.099 15.131 22.646 1.00 87.38 651 ILE A O 1
ATOM 5212 N N . ALA A 1 652 ? -13.522 13.974 23.753 1.00 84.00 652 ALA A N 1
ATOM 5213 C CA . ALA A 1 652 ? -12.377 14.734 23.256 1.00 84.00 652 ALA A CA 1
ATOM 5214 C C . ALA A 1 652 ? -12.292 14.680 21.727 1.00 84.00 652 ALA A C 1
ATOM 5216 O O . ALA 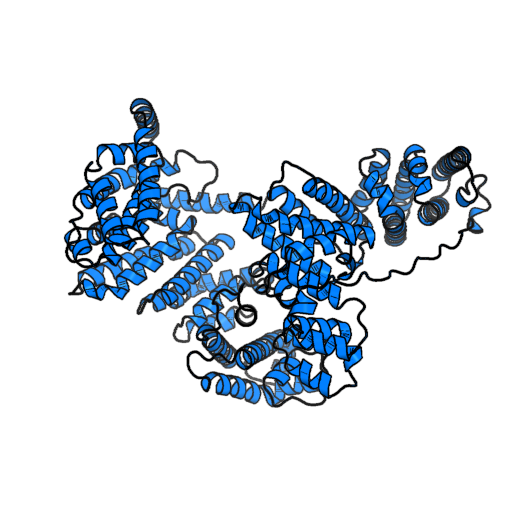A 1 652 ? -12.185 15.704 21.062 1.00 84.00 652 ALA A O 1
ATOM 5217 N N . LYS A 1 653 ? -12.433 13.488 21.132 1.00 83.12 653 LYS A N 1
ATOM 5218 C CA . LYS A 1 653 ? -12.436 13.329 19.672 1.00 83.12 653 LYS A CA 1
ATOM 5219 C C . LYS A 1 653 ? -13.609 14.032 19.004 1.00 83.12 653 LYS A C 1
ATOM 5221 O O . LYS A 1 653 ? -13.419 14.542 17.907 1.00 83.12 653 LYS A O 1
ATOM 5226 N N . LEU A 1 654 ? -14.800 14.041 19.600 1.00 80.25 654 LEU A N 1
ATOM 5227 C CA . LEU A 1 654 ? -15.942 14.789 19.064 1.00 80.25 654 LEU A CA 1
ATOM 5228 C C . LEU A 1 654 ? -15.736 16.303 19.206 1.00 80.25 654 LEU A C 1
ATOM 5230 O O . LEU A 1 654 ? -16.117 17.038 18.303 1.00 80.25 654 LEU A O 1
ATOM 5234 N N . SER A 1 655 ? -15.073 16.734 20.280 1.00 74.62 655 SER A N 1
ATOM 5235 C CA . SER A 1 655 ? -14.780 18.142 20.579 1.00 74.62 655 SER A CA 1
ATOM 5236 C C . SER A 1 655 ? -13.520 18.681 19.894 1.00 74.62 655 SER A C 1
ATOM 5238 O O . SER A 1 655 ? -13.237 19.864 19.987 1.00 74.62 655 SER A O 1
ATOM 5240 N N . ASP A 1 656 ? -12.737 17.847 19.210 1.00 71.44 656 ASP A N 1
ATOM 5241 C CA . ASP A 1 656 ? -11.585 18.298 18.426 1.00 71.44 656 ASP A CA 1
ATOM 5242 C C . ASP A 1 656 ? -12.057 18.874 17.077 1.00 71.44 656 ASP A C 1
ATOM 5244 O O . ASP A 1 656 ? -12.450 18.151 16.167 1.00 71.44 656 ASP A O 1
ATOM 5248 N N . TYR A 1 657 ? -12.015 20.183 16.880 1.00 63.56 657 TYR A N 1
ATOM 5249 C CA . TYR A 1 657 ? -12.560 20.778 15.652 1.00 63.56 657 TYR A CA 1
ATOM 5250 C C . TYR A 1 657 ? -11.622 20.684 14.436 1.00 63.56 657 TYR A C 1
ATOM 5252 O O . TYR A 1 657 ? -12.056 20.925 13.307 1.00 63.56 657 TYR A O 1
ATOM 5260 N N . CYS A 1 658 ? -10.363 20.274 14.626 1.00 59.34 658 CYS A N 1
ATOM 5261 C CA . CYS A 1 658 ? -9.339 20.253 13.576 1.00 59.34 658 CYS A CA 1
ATOM 5262 C C . CYS A 1 658 ? -9.486 19.078 12.592 1.00 59.34 658 CYS A C 1
ATOM 5264 O O . CYS A 1 658 ? -8.948 19.129 11.488 1.00 59.34 658 CYS A O 1
ATOM 5266 N N . ASN A 1 659 ? -10.226 18.027 12.962 1.00 60.16 659 ASN A N 1
ATOM 5267 C CA . ASN A 1 659 ? -10.379 16.799 12.170 1.00 60.16 659 ASN A CA 1
ATOM 5268 C C . ASN A 1 659 ? -11.826 16.600 11.659 1.00 60.16 659 ASN A C 1
ATOM 5270 O O . ASN A 1 659 ? -12.490 15.620 12.002 1.00 60.16 659 ASN A O 1
ATOM 5274 N N . THR A 1 660 ? -12.339 17.548 10.866 1.00 64.19 660 THR A N 1
ATOM 5275 C CA . THR A 1 660 ? -13.675 17.512 10.224 1.00 64.19 660 THR A CA 1
ATOM 5276 C C . THR A 1 660 ? -13.577 17.777 8.710 1.00 64.19 660 THR A C 1
ATOM 5278 O O . THR A 1 660 ? -12.549 18.257 8.232 1.00 64.19 660 THR A O 1
ATOM 5281 N N . ILE A 1 661 ? -14.602 17.421 7.914 1.00 60.16 661 ILE A N 1
ATOM 5282 C CA . ILE A 1 661 ? -14.585 17.667 6.453 1.00 60.16 661 ILE A CA 1
ATOM 5283 C C . ILE A 1 661 ? -14.654 19.185 6.189 1.00 60.16 661 ILE A C 1
ATOM 5285 O O . ILE A 1 661 ? -15.727 19.781 6.292 1.00 60.16 661 ILE A O 1
ATOM 5289 N N . ASN A 1 662 ? -13.532 19.798 5.804 1.00 51.28 662 ASN A N 1
ATOM 5290 C CA . ASN A 1 662 ? -13.446 21.229 5.504 1.00 51.28 662 ASN A CA 1
ATOM 5291 C C . ASN A 1 662 ? -13.252 21.480 3.998 1.00 51.28 662 ASN A C 1
ATOM 5293 O O . ASN A 1 662 ? -12.320 20.936 3.401 1.00 51.28 662 ASN A O 1
ATOM 5297 N N . PRO A 1 663 ? -14.071 22.351 3.391 1.00 44.31 663 PRO A N 1
ATOM 5298 C CA . PRO A 1 663 ? -13.632 23.156 2.265 1.00 44.31 663 PRO A CA 1
ATOM 5299 C C . PRO A 1 663 ? -13.992 24.629 2.535 1.00 44.31 663 PRO A C 1
ATOM 5301 O O . PRO A 1 663 ? -15.100 25.057 2.240 1.00 44.31 663 PRO A O 1
ATOM 5304 N N . GLN A 1 664 ? -13.082 25.415 3.116 1.00 38.88 664 GLN A N 1
ATOM 5305 C CA . GLN A 1 664 ? -13.223 26.877 3.269 1.00 38.88 664 GLN A CA 1
ATOM 5306 C C . GLN A 1 664 ? -14.521 27.389 3.941 1.00 38.88 664 GLN A C 1
ATOM 5308 O O . GLN A 1 664 ? -15.107 28.369 3.484 1.00 38.88 664 GLN A O 1
ATOM 5313 N N . ILE A 1 665 ? -14.968 26.796 5.053 1.00 42.09 665 ILE A N 1
ATOM 5314 C CA . ILE A 1 665 ? -16.028 27.412 5.878 1.00 42.09 665 ILE A CA 1
ATOM 5315 C C . ILE A 1 665 ? -15.579 27.450 7.339 1.00 42.09 665 ILE A C 1
ATOM 5317 O O . ILE A 1 665 ? -15.931 26.601 8.149 1.00 42.09 665 ILE A O 1
ATOM 5321 N N . THR A 1 666 ? -14.800 28.468 7.687 1.00 41.84 666 THR A N 1
ATOM 5322 C CA . THR A 1 666 ? -14.260 28.696 9.038 1.00 41.84 666 THR A CA 1
ATOM 5323 C C . THR A 1 666 ? -15.264 29.280 10.046 1.00 41.84 666 THR A C 1
ATOM 5325 O O . THR A 1 666 ? -14.889 29.493 11.193 1.00 41.84 666 THR A O 1
ATOM 5328 N N . GLY A 1 667 ? -16.539 29.479 9.682 1.00 41.44 667 GLY A N 1
ATOM 5329 C CA . GLY A 1 667 ? -17.570 30.020 10.590 1.00 41.44 667 GLY A CA 1
ATOM 5330 C C . GLY A 1 667 ? -18.801 29.123 10.750 1.00 41.44 667 GLY A C 1
ATOM 5331 O O . GLY A 1 667 ? -19.082 28.624 11.831 1.00 41.44 667 GLY A O 1
ATOM 5332 N N . GLY A 1 668 ? -19.522 28.842 9.659 1.00 39.97 668 GLY A N 1
ATOM 5333 C CA . GLY A 1 668 ? -20.847 28.197 9.707 1.00 39.97 668 GLY A CA 1
ATOM 5334 C C . GLY A 1 668 ? -20.911 26.765 10.260 1.00 39.97 668 GLY A C 1
ATOM 5335 O O . GLY A 1 668 ? -21.948 26.362 10.780 1.00 39.97 668 GLY A O 1
ATOM 5336 N N . GLN A 1 669 ? -19.830 25.983 10.159 1.00 45.22 669 GLN A N 1
ATOM 5337 C CA . GLN A 1 669 ? -19.774 24.624 10.720 1.00 45.22 669 GLN A CA 1
ATOM 5338 C C . GLN A 1 669 ? -19.482 24.629 12.228 1.00 45.22 669 GLN A C 1
ATOM 5340 O O . GLN A 1 669 ? -20.030 23.788 12.936 1.00 45.22 669 GLN A O 1
ATOM 5345 N N . ARG A 1 670 ? -18.690 25.600 12.712 1.00 49.44 670 ARG A N 1
ATOM 5346 C CA . ARG A 1 670 ? -18.478 25.870 14.145 1.00 49.44 670 ARG A CA 1
ATOM 5347 C C . ARG A 1 670 ? -19.790 26.236 14.820 1.00 49.44 670 ARG A C 1
ATOM 5349 O O . ARG A 1 670 ? -20.235 25.529 15.708 1.00 49.44 670 ARG A O 1
ATOM 5356 N N . ILE A 1 671 ? -20.496 27.205 14.240 1.00 47.00 671 ILE A N 1
ATOM 5357 C CA . ILE A 1 671 ? -21.809 27.691 14.689 1.00 47.00 671 ILE A CA 1
ATOM 5358 C C . ILE A 1 671 ? -22.824 26.550 14.890 1.00 47.00 671 ILE A C 1
ATOM 5360 O O . ILE A 1 671 ? -23.568 26.526 15.860 1.00 47.00 671 ILE A O 1
ATOM 5364 N N . LEU A 1 672 ? -22.848 25.558 14.000 1.00 44.06 672 LEU A N 1
ATOM 5365 C CA . LEU A 1 672 ? -23.806 24.456 14.078 1.00 44.06 672 LEU A CA 1
ATOM 5366 C C . LEU A 1 672 ? -23.511 23.453 15.206 1.00 44.06 672 LEU A C 1
ATOM 5368 O O . LEU A 1 672 ? -24.433 22.865 15.767 1.00 44.06 672 LEU A O 1
ATOM 5372 N N . ILE A 1 673 ? -22.229 23.230 15.493 1.00 48.88 673 ILE A N 1
ATOM 5373 C CA . ILE A 1 673 ? -21.755 22.258 16.483 1.00 48.88 673 ILE A CA 1
ATOM 5374 C C . ILE A 1 673 ? -21.702 22.925 17.870 1.00 48.88 673 ILE A C 1
ATOM 5376 O O . ILE A 1 673 ? -22.144 22.329 18.852 1.00 48.88 673 ILE A O 1
ATOM 5380 N N . ASP A 1 674 ? -21.291 24.192 17.933 1.00 46.03 674 ASP A N 1
ATOM 5381 C CA . ASP A 1 674 ? -21.157 24.981 19.159 1.00 46.03 674 ASP A CA 1
ATOM 5382 C C . ASP A 1 674 ? -22.530 25.316 19.779 1.00 46.03 674 ASP A C 1
ATOM 5384 O O . ASP A 1 674 ? -22.715 25.149 20.984 1.00 46.03 674 ASP A O 1
ATOM 5388 N N . THR A 1 675 ? -23.554 25.671 18.985 1.00 46.22 675 THR A N 1
ATOM 5389 C CA . THR A 1 675 ? -24.900 25.975 19.524 1.00 46.22 675 THR A CA 1
ATOM 5390 C C . THR A 1 675 ? -25.690 24.720 19.935 1.00 46.22 675 THR A C 1
ATOM 5392 O O . THR A 1 675 ? -26.482 24.772 20.875 1.00 46.22 675 THR A O 1
ATOM 5395 N N . ILE A 1 676 ? -25.485 23.569 19.277 1.00 50.25 676 ILE A N 1
ATOM 5396 C CA . ILE A 1 676 ? -26.172 22.304 19.625 1.00 50.25 676 ILE A CA 1
ATOM 5397 C C . ILE A 1 676 ? -25.549 21.648 20.871 1.00 50.25 676 ILE A C 1
ATOM 5399 O O . ILE A 1 676 ? -26.252 20.958 21.616 1.00 50.25 676 ILE A O 1
ATOM 5403 N N . HIS A 1 677 ? -24.256 21.873 21.132 1.00 57.47 677 HIS A N 1
ATOM 5404 C CA . HIS A 1 677 ? -23.533 21.232 22.234 1.00 57.47 677 HIS A CA 1
ATOM 5405 C C . HIS A 1 677 ? -23.164 22.148 23.400 1.00 57.47 677 HIS A C 1
ATOM 5407 O O . HIS A 1 677 ? -22.676 21.620 24.389 1.00 57.47 677 HIS A O 1
ATOM 5413 N N . TYR A 1 678 ? -23.450 23.452 23.371 1.00 65.19 678 TYR A N 1
ATOM 5414 C CA . TYR A 1 678 ? -23.153 24.361 24.491 1.00 65.19 678 TYR A CA 1
ATOM 5415 C C . TYR A 1 678 ? -23.640 23.827 25.853 1.00 65.19 678 TYR A C 1
ATOM 5417 O O . TYR A 1 678 ? -22.849 23.611 26.771 1.00 65.19 678 TYR A O 1
ATOM 5425 N N . ASN A 1 679 ? -24.929 23.484 25.957 1.00 67.31 679 ASN A N 1
ATOM 5426 C CA . ASN A 1 679 ? -25.497 22.909 27.184 1.00 67.31 679 ASN A CA 1
ATOM 5427 C C . ASN A 1 679 ? -24.892 21.537 27.525 1.00 67.31 679 ASN A C 1
ATOM 5429 O O . ASN A 1 679 ? -24.730 21.195 28.691 1.00 67.31 679 ASN A O 1
ATOM 5433 N N . VAL A 1 680 ? -24.531 20.751 26.507 1.00 72.06 680 VAL A N 1
ATOM 5434 C CA . VAL A 1 680 ? -23.898 19.441 26.692 1.00 72.06 680 VAL A CA 1
ATOM 5435 C C . VAL A 1 680 ? -22.471 19.591 27.225 1.00 72.06 680 VAL A C 1
ATOM 5437 O O . VAL A 1 680 ? -22.079 18.823 28.096 1.00 72.06 680 VAL A O 1
ATOM 5440 N N . LEU A 1 681 ? -21.707 20.573 26.743 1.00 75.88 681 LEU A N 1
ATOM 5441 C CA . LEU A 1 681 ? -20.356 20.882 27.208 1.00 75.88 681 LEU A CA 1
ATOM 5442 C C . LEU A 1 681 ? -20.381 21.337 28.666 1.00 75.88 681 LEU A C 1
ATOM 5444 O O . LEU A 1 681 ? -19.645 20.777 29.474 1.00 75.88 681 LEU A O 1
ATOM 5448 N N . ILE A 1 682 ? -21.280 22.260 29.023 1.00 78.56 682 ILE A N 1
ATOM 5449 C CA . ILE A 1 682 ? -21.480 22.685 30.418 1.00 78.56 682 ILE A CA 1
ATOM 5450 C C . ILE A 1 682 ? -21.830 21.486 31.305 1.00 78.56 682 ILE A C 1
ATOM 5452 O O . ILE A 1 682 ? -21.242 21.305 32.370 1.00 78.56 682 ILE A O 1
ATOM 5456 N N . ASP A 1 683 ? -22.756 20.632 30.867 1.00 80.75 683 ASP A N 1
ATOM 5457 C CA . ASP A 1 683 ? -23.112 19.423 31.609 1.00 80.75 683 ASP A CA 1
ATOM 5458 C C . ASP A 1 683 ? -21.917 18.477 31.790 1.00 80.75 683 ASP A C 1
ATOM 5460 O O . ASP A 1 683 ? -21.747 17.904 32.865 1.00 80.75 683 ASP A O 1
ATOM 5464 N N . ILE A 1 684 ? -21.082 18.297 30.761 1.00 83.69 684 ILE A N 1
ATOM 5465 C CA . ILE A 1 684 ? -19.881 17.460 30.854 1.00 83.69 684 ILE A CA 1
ATOM 5466 C C . ILE A 1 684 ? -18.886 18.079 31.839 1.00 83.69 684 ILE A C 1
ATOM 5468 O O . ILE A 1 684 ? -18.373 17.353 32.684 1.00 83.69 684 ILE A O 1
ATOM 5472 N N . ILE A 1 685 ? -18.647 19.394 31.793 1.00 85.75 685 ILE A N 1
ATOM 5473 C CA . ILE A 1 685 ? -17.755 20.089 32.737 1.00 85.75 685 ILE A CA 1
ATOM 5474 C C . ILE A 1 685 ? -18.253 19.915 34.178 1.00 85.75 685 ILE A C 1
ATOM 5476 O O . ILE A 1 685 ? -17.465 19.593 35.067 1.00 85.75 685 ILE A O 1
ATOM 5480 N N . LYS A 1 686 ? -19.567 20.015 34.414 1.00 86.50 686 LYS A N 1
ATOM 5481 C CA . LYS A 1 686 ? -20.166 19.739 35.730 1.00 86.50 686 LYS A CA 1
ATOM 5482 C C . LYS A 1 686 ? -19.896 18.312 36.204 1.00 86.50 686 LYS A C 1
ATOM 5484 O O . LYS A 1 686 ? -19.553 18.125 37.368 1.00 86.50 686 LYS A O 1
ATOM 5489 N N . VAL A 1 687 ? -20.004 17.318 35.319 1.00 85.38 687 VAL A N 1
ATOM 5490 C CA . VAL A 1 687 ? -19.671 15.920 35.646 1.00 85.38 687 VAL A CA 1
ATOM 5491 C C . VAL A 1 687 ? -18.171 15.759 35.923 1.00 85.38 687 VAL A C 1
ATOM 5493 O O . VAL A 1 687 ? -17.808 15.103 36.896 1.00 85.38 687 VAL A O 1
ATOM 5496 N N . LEU A 1 688 ? -17.293 16.393 35.134 1.00 85.06 688 LEU A N 1
ATOM 5497 C CA . LEU A 1 688 ? -15.840 16.376 35.355 1.00 85.06 688 LEU A CA 1
ATOM 5498 C C . LEU A 1 688 ? -15.472 16.943 36.728 1.00 85.06 688 LEU A C 1
ATOM 5500 O O . LEU A 1 688 ? -14.721 16.314 37.472 1.00 85.06 688 LEU A O 1
ATOM 5504 N N . ASN A 1 689 ? -16.061 18.083 37.094 1.00 85.75 689 ASN A N 1
ATOM 5505 C CA . ASN A 1 689 ? -15.863 18.726 38.393 1.00 85.75 689 ASN A CA 1
ATOM 5506 C C . ASN A 1 689 ? -16.264 17.819 39.571 1.00 85.75 689 ASN A C 1
ATOM 5508 O O . ASN A 1 689 ? -15.770 18.005 40.682 1.00 85.75 689 ASN A O 1
ATOM 5512 N N . GLN A 1 690 ? -17.142 16.840 39.335 1.00 82.62 690 GLN A N 1
ATOM 5513 C CA . GLN A 1 690 ? -17.623 15.893 40.339 1.00 82.62 690 GLN A CA 1
ATOM 5514 C C . GLN A 1 690 ? -16.832 14.582 40.387 1.00 82.62 690 GLN A C 1
ATOM 5516 O O . GLN A 1 690 ? -17.040 13.814 41.327 1.00 82.62 690 GLN A O 1
ATOM 5521 N N . ILE A 1 691 ? -15.942 14.299 39.421 1.00 76.25 691 ILE A N 1
ATOM 5522 C CA . ILE A 1 691 ? -15.152 13.056 39.400 1.00 76.25 691 ILE A CA 1
ATOM 5523 C C . ILE A 1 691 ? -14.466 12.901 40.758 1.00 76.25 691 ILE A C 1
ATOM 5525 O O . ILE A 1 691 ? -13.656 13.741 41.151 1.00 76.25 691 ILE A O 1
ATOM 5529 N N . SER A 1 692 ? -14.819 11.849 41.501 1.00 63.41 692 SER A N 1
ATOM 5530 C CA . SER A 1 692 ? -14.269 11.561 42.830 1.00 63.41 692 SER A CA 1
ATOM 5531 C C . SER A 1 692 ? -12.775 11.221 42.729 1.00 63.41 692 SER A C 1
ATOM 5533 O O . SER A 1 692 ? -12.241 11.038 41.637 1.00 63.41 692 SER A O 1
ATOM 5535 N N . GLU A 1 693 ? -12.055 11.121 43.850 1.00 63.16 693 GLU A N 1
ATOM 5536 C CA . GLU A 1 693 ? -10.634 10.704 43.861 1.00 63.16 693 GLU A CA 1
ATOM 5537 C C . GLU A 1 693 ? -10.385 9.295 43.274 1.00 63.16 693 GLU A C 1
ATOM 5539 O O . GLU A 1 693 ? -9.253 8.826 43.244 1.00 63.16 693 GLU A O 1
ATOM 5544 N N . CYS A 1 694 ? -11.420 8.624 42.743 1.00 65.00 694 CYS A N 1
ATOM 5545 C CA . CYS A 1 694 ? -11.337 7.292 42.151 1.00 65.00 694 CYS A CA 1
ATOM 5546 C C . CYS A 1 694 ? -10.643 6.323 43.120 1.00 65.00 694 CYS A C 1
ATOM 5548 O O . CYS A 1 694 ? -9.802 5.515 42.728 1.00 65.00 694 CYS A O 1
ATOM 5550 N N . ASN A 1 695 ? -11.001 6.422 44.407 1.00 60.94 695 ASN A N 1
ATOM 5551 C CA . ASN A 1 695 ? -10.305 5.742 45.501 1.00 60.94 695 ASN A CA 1
ATOM 5552 C C . ASN A 1 695 ? -10.290 4.212 45.350 1.00 60.94 695 ASN A C 1
ATOM 5554 O O . ASN A 1 695 ? -9.349 3.564 45.799 1.00 60.94 695 ASN A O 1
ATOM 5558 N N . PHE A 1 696 ? -11.268 3.652 44.634 1.00 65.44 696 PHE A N 1
ATOM 5559 C CA . PHE A 1 696 ? -11.384 2.222 44.335 1.00 65.44 696 PHE A CA 1
ATOM 5560 C C . PHE A 1 696 ? -10.764 1.801 42.986 1.00 65.44 696 PHE A C 1
ATOM 5562 O O . PHE A 1 696 ? -10.675 0.607 42.707 1.00 65.44 696 PHE A O 1
ATOM 5569 N N . ALA A 1 697 ? -10.307 2.749 42.159 1.00 71.12 697 ALA A N 1
ATOM 5570 C CA . ALA A 1 697 ? -9.615 2.459 40.906 1.00 71.12 697 ALA A CA 1
ATOM 5571 C C . ALA A 1 697 ? -8.138 2.115 41.153 1.00 71.12 697 ALA A C 1
ATOM 5573 O O . ALA A 1 697 ? -7.491 2.680 42.040 1.00 71.12 697 ALA A O 1
ATOM 5574 N N . THR A 1 698 ? -7.590 1.215 40.331 1.00 81.19 698 THR A N 1
ATOM 5575 C CA . THR A 1 698 ? -6.162 0.869 40.378 1.00 81.19 698 THR A CA 1
ATOM 5576 C C . THR A 1 698 ? -5.293 2.085 40.046 1.00 81.19 698 THR A C 1
ATOM 5578 O O . THR A 1 698 ? -5.722 2.965 39.299 1.00 81.19 698 THR A O 1
ATOM 5581 N N . PHE A 1 699 ? -4.044 2.123 40.531 1.00 83.81 699 PHE A N 1
ATOM 5582 C CA . PHE A 1 699 ? -3.095 3.184 40.160 1.00 83.81 699 PHE A CA 1
ATOM 5583 C C . PHE A 1 699 ? -2.968 3.330 38.637 1.00 83.81 699 PHE A C 1
ATOM 5585 O O . PHE A 1 699 ? -2.982 4.436 38.119 1.00 83.81 699 PHE A O 1
ATOM 5592 N N . HIS A 1 700 ? -2.947 2.223 37.891 1.00 84.94 700 HIS A N 1
ATOM 5593 C CA . HIS A 1 700 ? -2.925 2.281 36.430 1.00 84.94 700 HIS A CA 1
ATOM 5594 C C . HIS A 1 700 ? -4.187 2.948 35.850 1.00 84.94 700 HIS A C 1
ATOM 5596 O O . HIS A 1 700 ? -4.082 3.787 34.957 1.00 84.94 700 HIS A O 1
ATOM 5602 N N . ASP A 1 701 ? -5.380 2.606 36.345 1.00 82.69 701 ASP A N 1
ATOM 5603 C CA . ASP A 1 701 ? -6.631 3.188 35.845 1.00 82.69 701 ASP A CA 1
ATOM 5604 C C . ASP A 1 701 ? -6.744 4.684 36.162 1.00 82.69 701 ASP A C 1
ATOM 5606 O O . ASP A 1 701 ? -7.209 5.441 35.309 1.00 82.69 701 ASP A O 1
ATOM 5610 N N . ARG A 1 702 ? -6.251 5.135 37.325 1.00 85.56 702 ARG A N 1
ATOM 5611 C CA . ARG A 1 702 ? -6.140 6.570 37.646 1.00 85.56 702 ARG A CA 1
ATOM 5612 C C . ARG A 1 702 ? -5.267 7.300 36.624 1.00 85.56 702 ARG A C 1
ATOM 5614 O O . ARG A 1 702 ? -5.657 8.362 36.145 1.00 85.56 702 ARG A O 1
ATOM 5621 N N . GLY A 1 703 ? -4.148 6.702 36.216 1.00 87.25 703 GLY A N 1
ATOM 5622 C CA . GLY A 1 703 ? -3.257 7.256 35.192 1.00 87.25 703 GLY A CA 1
ATOM 5623 C C . GLY A 1 703 ? -3.919 7.347 33.818 1.00 87.25 703 GLY A C 1
ATOM 5624 O O . GLY A 1 703 ? -3.797 8.358 33.126 1.00 87.25 703 GLY A O 1
ATOM 5625 N N . VAL A 1 704 ? -4.691 6.324 33.439 1.00 87.75 704 VAL A N 1
ATOM 5626 C CA . VAL A 1 704 ? -5.444 6.303 32.175 1.00 87.75 704 VAL A CA 1
ATOM 5627 C C . VAL A 1 704 ? -6.569 7.348 32.163 1.00 87.75 704 VAL A C 1
ATOM 5629 O O . VAL A 1 704 ? -6.767 8.007 31.135 1.00 87.75 704 VAL A O 1
ATOM 5632 N N . ILE A 1 705 ? -7.280 7.541 33.280 1.00 88.94 705 ILE A N 1
ATOM 5633 C CA . ILE A 1 705 ? -8.264 8.627 33.434 1.00 88.94 705 ILE A CA 1
ATOM 5634 C C . ILE A 1 705 ? -7.561 9.981 33.327 1.00 88.94 705 ILE A C 1
ATOM 5636 O O . ILE A 1 705 ? -8.001 10.820 32.545 1.00 88.94 705 ILE A O 1
ATOM 5640 N N . ALA A 1 706 ? -6.455 10.175 34.054 1.00 89.38 706 ALA A N 1
ATOM 5641 C CA . ALA A 1 706 ? -5.724 11.437 34.084 1.00 89.38 706 ALA A CA 1
ATOM 5642 C C . ALA A 1 706 ? -5.239 11.856 32.690 1.00 89.38 706 ALA A C 1
ATOM 5644 O O . ALA A 1 706 ? -5.445 12.995 32.274 1.00 89.38 706 ALA A O 1
ATOM 5645 N N . LEU A 1 707 ? -4.677 10.912 31.931 1.00 90.69 707 LEU A N 1
ATOM 5646 C CA . LEU A 1 707 ? -4.284 11.143 30.543 1.00 90.69 707 LEU A CA 1
ATOM 5647 C C . LEU A 1 707 ? -5.480 11.508 29.659 1.00 90.69 707 LEU A C 1
ATOM 5649 O O . LEU A 1 707 ? -5.405 12.464 28.896 1.00 90.69 707 LEU A O 1
ATOM 5653 N N . SER A 1 708 ? -6.594 10.787 29.785 1.00 90.56 708 SER A N 1
ATOM 5654 C CA . SER A 1 708 ? -7.788 11.038 28.965 1.00 90.56 708 SER A CA 1
ATOM 5655 C C . SER A 1 708 ? -8.448 12.385 29.291 1.00 90.56 708 SER A C 1
ATOM 5657 O O . SER A 1 708 ? -8.951 13.055 28.394 1.00 90.56 708 SER A O 1
ATOM 5659 N N . ALA A 1 709 ? -8.425 12.802 30.560 1.00 90.69 709 ALA A N 1
ATOM 5660 C CA . ALA A 1 709 ? -8.900 14.113 30.994 1.00 90.69 709 ALA A CA 1
ATOM 5661 C C . ALA A 1 709 ? -7.986 15.243 30.492 1.00 90.69 709 ALA A C 1
ATOM 5663 O O . ALA A 1 709 ? -8.482 16.261 30.018 1.00 90.69 709 ALA A O 1
ATOM 5664 N N . ALA A 1 710 ? -6.663 15.052 30.531 1.00 89.19 710 ALA A N 1
ATOM 5665 C CA . ALA A 1 710 ? -5.710 16.013 29.979 1.00 89.19 710 ALA A CA 1
ATOM 5666 C C . ALA A 1 710 ? -5.865 16.163 28.453 1.00 89.19 710 ALA A C 1
ATOM 5668 O O . ALA A 1 710 ? -5.907 17.283 27.950 1.00 89.19 710 ALA A O 1
ATOM 5669 N N . GLU A 1 711 ? -6.022 15.051 27.721 1.00 86.75 711 GLU A N 1
ATOM 5670 C CA . GLU A 1 711 ? -6.319 15.050 26.278 1.00 86.75 711 GLU A CA 1
ATOM 5671 C C . GLU A 1 711 ? -7.639 15.783 25.963 1.00 86.75 711 GLU A C 1
ATOM 5673 O O . GLU A 1 711 ? -7.711 16.534 24.989 1.00 86.75 711 GLU A O 1
ATOM 5678 N N . LEU A 1 712 ? -8.674 15.608 26.797 1.00 88.69 712 LEU A N 1
ATOM 5679 C CA . LEU A 1 712 ? -9.946 16.324 26.666 1.00 88.69 712 LEU A CA 1
ATOM 5680 C C . LEU A 1 712 ? -9.779 17.833 26.866 1.00 88.69 712 LEU A C 1
ATOM 5682 O O . LEU A 1 712 ? -10.213 18.604 26.013 1.00 88.69 712 LEU A O 1
ATOM 5686 N N . LEU A 1 713 ? -9.119 18.257 27.947 1.00 87.88 713 LEU A N 1
ATOM 5687 C CA . LEU A 1 713 ? -8.866 19.676 28.204 1.00 87.88 713 LEU A CA 1
ATOM 5688 C C . LEU A 1 713 ? -8.069 20.319 27.065 1.00 87.88 713 LEU A C 1
ATOM 5690 O O . LEU A 1 713 ? -8.408 21.414 26.628 1.00 87.88 713 LEU A O 1
ATOM 5694 N N . LEU A 1 714 ? -7.069 19.610 26.531 1.00 85.38 714 LEU A N 1
ATOM 5695 C CA . LEU A 1 714 ? -6.305 20.076 25.378 1.00 85.38 714 LEU A CA 1
ATOM 5696 C C . LEU A 1 714 ? -7.190 20.253 24.138 1.00 85.38 714 LEU A C 1
ATOM 5698 O O . LEU A 1 714 ? -7.051 21.248 23.429 1.00 85.38 714 LEU A O 1
ATOM 5702 N N . SER A 1 715 ? -8.123 19.326 23.888 1.00 78.88 715 SER A N 1
ATOM 5703 C CA . SER A 1 715 ? -9.071 19.448 22.768 1.00 78.88 715 SER A CA 1
ATOM 5704 C C . SER A 1 715 ? -9.990 20.667 22.895 1.00 78.88 715 SER A C 1
ATOM 5706 O O . SER A 1 715 ? -10.415 21.216 21.884 1.00 78.88 715 SER A O 1
ATOM 5708 N N . TRP A 1 716 ? -10.248 21.128 24.121 1.00 81.75 716 TRP A N 1
ATOM 5709 C CA . TRP A 1 716 ? -11.055 22.312 24.404 1.00 81.75 716 TRP A CA 1
ATOM 5710 C C . TRP A 1 716 ? -10.263 23.618 24.467 1.00 81.75 716 TRP A C 1
ATOM 5712 O O . TRP A 1 716 ? -10.861 24.675 24.637 1.00 81.75 716 TRP A O 1
ATOM 5722 N N . CYS A 1 717 ? -8.942 23.587 24.271 1.00 76.44 717 CYS A N 1
ATOM 5723 C CA . CYS A 1 717 ? -8.150 24.807 24.116 1.00 76.44 717 CYS A CA 1
ATOM 5724 C C . CYS A 1 717 ? -8.387 25.516 22.770 1.00 76.44 717 CYS A C 1
ATOM 5726 O O . CYS A 1 717 ? -7.810 26.582 22.537 1.00 76.44 717 CYS A O 1
ATOM 5728 N N . TYR A 1 718 ? -9.201 24.944 21.876 1.00 68.25 718 TYR A N 1
ATOM 5729 C CA . TYR A 1 718 ? -9.513 25.516 20.573 1.00 68.25 718 TYR A CA 1
ATOM 5730 C C . TYR A 1 718 ? -10.886 25.041 20.055 1.00 68.25 718 TYR A C 1
ATOM 5732 O O . TYR A 1 718 ? -11.129 23.834 20.046 1.00 68.25 718 TYR A O 1
ATOM 5740 N N . PRO A 1 719 ? -11.757 25.924 19.515 1.00 64.69 719 PRO A N 1
ATOM 5741 C CA . PRO A 1 719 ? -11.622 27.385 19.383 1.00 64.69 719 PRO A CA 1
ATOM 5742 C C . PRO A 1 719 ? -11.773 28.187 20.683 1.00 64.69 719 PRO A C 1
ATOM 5744 O O . PRO A 1 719 ? -12.305 27.685 21.666 1.00 64.69 719 PRO A O 1
ATOM 5747 N N . HIS A 1 720 ? -11.380 29.469 20.631 1.00 67.62 720 HIS A N 1
ATOM 5748 C CA . HIS A 1 720 ? -11.398 30.406 21.764 1.00 67.62 720 HIS A CA 1
ATOM 5749 C C . HIS A 1 720 ? -12.706 30.447 22.580 1.00 67.62 720 HIS A C 1
ATOM 5751 O O . HIS A 1 720 ? -12.592 30.392 23.804 1.00 67.62 720 HIS A O 1
ATOM 5757 N N . PRO A 1 721 ? -13.919 30.459 21.984 1.00 67.69 721 PRO A N 1
ATOM 5758 C CA . PRO A 1 721 ? -15.162 30.445 22.761 1.00 67.69 721 PRO A CA 1
ATOM 5759 C C . PRO A 1 721 ? -15.304 29.226 23.683 1.00 67.69 721 PRO A C 1
ATOM 5761 O O . PRO A 1 721 ? -15.810 29.335 24.795 1.00 67.69 721 PRO A O 1
ATOM 5764 N N . ILE A 1 722 ? -14.817 28.055 23.263 1.00 73.56 722 ILE A N 1
ATOM 5765 C CA . ILE A 1 722 ? -14.846 26.846 24.098 1.00 73.56 722 ILE A CA 1
ATOM 5766 C C . ILE A 1 722 ? -13.810 26.949 25.211 1.00 73.56 722 ILE A C 1
ATOM 5768 O O . ILE A 1 722 ? -14.113 26.630 26.360 1.00 73.56 722 ILE A O 1
ATOM 5772 N N . THR A 1 723 ? -12.616 27.447 24.886 1.00 76.50 723 THR A N 1
ATOM 5773 C CA . THR A 1 723 ? -11.557 27.699 25.866 1.00 76.50 723 THR A CA 1
ATOM 5774 C C . THR A 1 723 ? -12.046 28.621 26.983 1.00 76.50 723 THR A C 1
ATOM 5776 O O . THR A 1 723 ? -11.750 28.379 28.151 1.00 76.50 723 THR A O 1
ATOM 5779 N N . GLU A 1 724 ? -12.831 29.647 26.644 1.00 75.12 724 GLU A N 1
ATOM 5780 C CA . GLU A 1 724 ? -13.429 30.562 27.614 1.00 75.12 724 GLU A CA 1
ATOM 5781 C C . GLU A 1 724 ? -14.460 29.872 28.517 1.00 75.12 724 GLU A C 1
ATOM 5783 O O . GLU A 1 724 ? -14.379 29.997 29.740 1.00 75.12 724 GLU A O 1
ATOM 5788 N N . ILE A 1 725 ? -15.391 29.101 27.942 1.00 78.06 725 ILE A N 1
ATOM 5789 C CA . ILE A 1 725 ? -16.393 28.345 28.711 1.00 78.06 725 ILE A CA 1
ATOM 5790 C C . ILE A 1 725 ? -15.702 27.406 29.701 1.00 78.06 725 ILE A C 1
ATOM 5792 O O . ILE A 1 725 ? -16.054 27.374 30.878 1.00 78.06 725 ILE A O 1
ATOM 5796 N N . VAL A 1 726 ? -14.685 26.668 29.246 1.00 83.50 726 VAL A N 1
ATOM 5797 C CA . VAL A 1 726 ? -13.914 25.773 30.115 1.00 83.50 726 VAL A CA 1
ATOM 5798 C C . VAL A 1 726 ? -13.213 26.556 31.216 1.00 83.50 726 VAL A C 1
ATOM 5800 O O . VAL A 1 726 ? -13.275 26.144 32.367 1.00 83.50 726 VAL A O 1
ATOM 5803 N N . ARG A 1 727 ? -12.598 27.702 30.911 1.00 85.25 727 ARG A N 1
ATOM 5804 C CA . ARG A 1 727 ? -11.949 28.544 31.925 1.00 85.25 727 ARG A CA 1
ATOM 5805 C C . ARG A 1 727 ? -12.930 29.026 33.001 1.00 85.25 727 ARG A C 1
ATOM 5807 O O . ARG A 1 727 ? -12.544 29.107 34.162 1.00 85.25 727 ARG A O 1
ATOM 5814 N N . ASN A 1 728 ? -14.163 29.355 32.619 1.00 83.88 728 ASN A N 1
ATOM 5815 C CA . ASN A 1 728 ? -15.162 29.917 33.529 1.00 83.88 728 ASN A CA 1
ATOM 5816 C C . ASN A 1 728 ? -15.881 28.837 34.364 1.00 83.88 728 ASN A C 1
ATOM 5818 O O . ASN A 1 728 ? -16.210 29.084 35.521 1.00 83.88 728 ASN A O 1
ATOM 5822 N N . GLU A 1 729 ? -16.113 27.647 33.801 1.00 85.88 729 GLU A N 1
ATOM 5823 C CA . GLU A 1 729 ? -16.920 26.584 34.427 1.00 85.88 729 GLU A CA 1
ATOM 5824 C C . GLU A 1 729 ? -16.086 25.465 35.089 1.00 85.88 729 GLU A C 1
ATOM 5826 O O . GLU A 1 729 ? -16.601 24.707 35.920 1.00 85.88 729 GLU A O 1
ATOM 5831 N N . LEU A 1 730 ? -14.808 25.302 34.725 1.00 88.25 730 LEU A N 1
ATOM 5832 C CA . LEU A 1 730 ? -13.945 24.263 35.295 1.00 88.25 730 LEU A CA 1
ATOM 5833 C C . LEU A 1 730 ? -13.511 24.637 36.718 1.00 88.25 730 LEU A C 1
ATOM 5835 O O . LEU A 1 730 ? -13.010 25.731 36.968 1.00 88.25 730 LEU A O 1
ATOM 5839 N N . ASN A 1 731 ? -13.649 23.699 37.656 1.00 88.31 731 ASN A N 1
ATOM 5840 C CA . ASN A 1 731 ? -13.202 23.895 39.031 1.00 88.31 731 ASN A CA 1
ATOM 5841 C C . ASN A 1 731 ? -11.667 24.093 39.071 1.00 88.31 731 ASN A C 1
ATOM 5843 O O . ASN A 1 731 ? -10.950 23.234 38.546 1.00 88.31 731 ASN A O 1
ATOM 5847 N N . PRO A 1 732 ? -11.144 25.148 39.732 1.00 85.12 732 PRO A N 1
ATOM 5848 C CA . PRO A 1 732 ? -9.704 25.375 39.887 1.00 85.12 732 PRO A CA 1
ATOM 5849 C C . PRO A 1 732 ? -8.929 24.173 40.451 1.00 85.12 732 PRO A C 1
ATOM 5851 O O . PRO A 1 732 ? -7.780 23.950 40.075 1.00 85.12 732 PRO A O 1
ATOM 5854 N N . GLU A 1 733 ? -9.566 23.359 41.297 1.00 87.75 733 GLU A N 1
ATOM 5855 C CA . GLU A 1 733 ? -8.969 22.162 41.906 1.00 87.75 733 GLU A CA 1
ATOM 5856 C C . GLU A 1 733 ? -8.886 20.959 40.949 1.00 87.75 733 GLU A C 1
ATOM 5858 O O . GLU A 1 733 ? -8.210 19.969 41.237 1.00 87.75 733 GLU A O 1
ATOM 5863 N N . PHE A 1 734 ? -9.541 21.015 39.783 1.00 88.56 734 PHE A N 1
ATOM 5864 C CA . PHE A 1 734 ? -9.575 19.892 38.846 1.00 88.56 734 PHE A CA 1
ATOM 5865 C C . PHE A 1 734 ? -8.197 19.592 38.240 1.00 88.56 734 PHE A C 1
ATOM 5867 O O . PHE A 1 734 ? -7.758 18.442 38.252 1.00 88.56 734 PHE A O 1
ATOM 5874 N N . ILE A 1 735 ? -7.475 20.604 37.745 1.00 89.56 735 ILE A N 1
ATOM 5875 C CA . ILE A 1 735 ? -6.141 20.412 37.145 1.00 89.56 735 ILE A CA 1
ATOM 5876 C C . ILE A 1 735 ? -5.128 19.861 38.173 1.00 89.56 735 ILE A C 1
ATOM 5878 O O . ILE A 1 735 ? -4.489 18.844 37.874 1.00 89.56 735 ILE A O 1
ATOM 5882 N N . PRO A 1 736 ? -5.001 20.433 39.392 1.00 90.44 736 PRO A N 1
ATOM 5883 C CA . PRO A 1 736 ? -4.189 19.851 40.463 1.00 90.44 736 PRO A CA 1
ATOM 5884 C C . PRO A 1 736 ? -4.545 18.391 40.766 1.00 90.44 736 PRO A C 1
ATOM 5886 O O . PRO A 1 736 ? -3.655 17.551 40.917 1.00 90.44 736 PRO A O 1
ATOM 5889 N N . LYS A 1 737 ? -5.840 18.058 40.777 1.00 88.81 737 LYS A N 1
ATOM 5890 C CA . LYS A 1 737 ? -6.319 16.693 41.013 1.00 88.81 737 LYS A CA 1
ATOM 5891 C C . LYS A 1 737 ? -5.863 15.710 39.933 1.00 88.81 737 LYS A C 1
ATOM 5893 O O . LYS A 1 737 ? -5.384 14.627 40.265 1.00 88.81 737 LYS A O 1
ATOM 5898 N N . ILE A 1 738 ? -5.949 16.085 38.654 1.00 90.44 738 ILE A N 1
ATOM 5899 C CA . ILE A 1 738 ? -5.467 15.252 37.539 1.00 90.44 738 ILE A CA 1
ATOM 5900 C C . ILE A 1 738 ? -3.947 15.047 37.610 1.00 90.44 738 ILE A C 1
ATOM 5902 O O . ILE A 1 738 ? -3.469 13.931 37.384 1.00 90.44 738 ILE A O 1
ATOM 5906 N N . ARG A 1 739 ? -3.181 16.081 37.989 1.00 91.31 739 ARG A N 1
ATOM 5907 C CA . ARG A 1 739 ? -1.732 15.943 38.228 1.00 91.31 739 ARG A CA 1
ATOM 5908 C C . ARG A 1 739 ? -1.442 14.950 39.351 1.00 91.31 739 ARG A C 1
ATOM 5910 O O . ARG A 1 739 ? -0.567 14.101 39.188 1.00 91.31 739 ARG A O 1
ATOM 5917 N N . ASN A 1 740 ? -2.188 15.011 40.457 1.00 89.75 740 ASN A N 1
ATOM 5918 C CA . ASN A 1 740 ? -1.999 14.078 41.566 1.00 89.75 740 ASN A CA 1
ATOM 5919 C C . ASN A 1 740 ? -2.317 12.628 41.159 1.00 89.75 740 ASN A C 1
ATOM 5921 O O . ASN A 1 740 ? -1.519 11.733 41.423 1.00 89.75 740 ASN A O 1
ATOM 5925 N N . MET A 1 741 ? -3.408 12.402 40.417 1.00 88.69 741 MET A N 1
ATOM 5926 C CA . MET A 1 741 ? -3.728 11.077 39.867 1.00 88.69 741 MET A CA 1
ATOM 5927 C C . MET A 1 741 ? -2.595 10.532 38.984 1.00 88.69 741 MET A C 1
ATOM 5929 O O . MET A 1 741 ? -2.205 9.374 39.126 1.00 88.69 741 MET A O 1
ATOM 5933 N N . ALA A 1 742 ? -2.029 11.354 38.093 1.00 89.56 742 ALA A N 1
ATOM 5934 C CA . ALA A 1 742 ? -0.918 10.941 37.233 1.00 89.56 742 ALA A CA 1
ATOM 5935 C C . ALA A 1 742 ? 0.358 10.626 38.031 1.00 89.56 742 ALA A C 1
ATOM 5937 O O . ALA A 1 742 ? 1.037 9.645 37.728 1.00 89.56 742 ALA A O 1
ATOM 5938 N N . LYS A 1 743 ? 0.647 11.414 39.074 1.00 89.56 743 LYS A N 1
ATOM 5939 C CA . LYS A 1 743 ? 1.782 11.213 39.983 1.00 89.56 743 LYS A CA 1
ATOM 5940 C C . LYS A 1 743 ? 1.675 9.897 40.756 1.00 89.56 743 LYS A C 1
ATOM 5942 O O . LYS A 1 743 ? 2.623 9.118 40.779 1.00 89.56 743 LYS A O 1
ATOM 5947 N N . GLU A 1 744 ? 0.508 9.606 41.328 1.00 87.44 744 GLU A N 1
ATOM 5948 C CA . GLU A 1 744 ? 0.239 8.338 42.026 1.00 87.44 744 GLU A CA 1
ATOM 5949 C C . GLU A 1 744 ? 0.349 7.113 41.100 1.00 87.44 744 GLU A C 1
ATOM 5951 O O . GLU A 1 744 ? 0.625 6.005 41.556 1.00 87.44 744 GLU A O 1
ATOM 5956 N N . SER A 1 745 ? 0.166 7.307 39.791 1.00 87.81 745 SER A N 1
ATOM 5957 C CA . SER A 1 745 ? 0.206 6.248 38.772 1.00 87.81 745 SER A CA 1
ATOM 5958 C C . SER A 1 745 ? 1.619 5.896 38.290 1.00 87.81 745 SER A C 1
ATOM 5960 O O . SER A 1 745 ? 1.804 4.903 37.581 1.00 87.81 745 SER A O 1
ATOM 5962 N N . GLY A 1 746 ? 2.622 6.694 38.666 1.00 88.31 746 GLY A N 1
ATOM 5963 C CA . GLY A 1 746 ? 4.030 6.448 38.380 1.00 88.31 746 GLY A CA 1
ATOM 5964 C C . GLY A 1 746 ? 4.570 7.086 37.087 1.00 88.31 746 GLY A C 1
ATOM 5965 O O . GLY A 1 746 ? 3.874 7.811 36.368 1.00 88.31 746 GLY A O 1
ATOM 5966 N N . PRO A 1 747 ? 5.842 6.794 36.751 1.00 84.31 747 PRO A N 1
ATOM 5967 C CA . PRO A 1 747 ? 6.646 7.572 35.801 1.00 84.31 747 PRO A CA 1
ATOM 5968 C C . PRO A 1 747 ? 6.220 7.438 34.332 1.00 84.31 747 PRO A C 1
ATOM 5970 O O . PRO A 1 747 ? 6.697 8.193 33.490 1.00 84.31 747 PRO A O 1
ATOM 5973 N N . LEU A 1 748 ? 5.337 6.490 33.999 1.00 85.88 748 LEU A N 1
ATOM 5974 C CA . LEU A 1 748 ? 4.782 6.361 32.646 1.00 85.88 748 LEU A CA 1
ATOM 5975 C C . LEU A 1 748 ? 3.744 7.450 32.334 1.00 85.88 748 LEU A C 1
ATOM 5977 O O . LEU A 1 748 ? 3.624 7.855 31.180 1.00 85.88 748 LEU A O 1
ATOM 5981 N N . PHE A 1 749 ? 2.997 7.913 33.341 1.00 88.44 749 PHE A N 1
ATOM 5982 C CA . PHE A 1 749 ? 1.897 8.864 33.160 1.00 88.44 749 PHE A CA 1
ATOM 5983 C C . PHE A 1 749 ? 2.290 10.288 33.546 1.00 88.44 749 PHE A C 1
ATOM 5985 O O . PHE A 1 749 ? 1.969 11.220 32.812 1.00 88.44 749 PHE A O 1
ATOM 5992 N N . GLU A 1 750 ? 3.008 10.462 34.658 1.00 89.88 750 GLU A N 1
ATOM 5993 C CA . GLU A 1 750 ? 3.321 11.782 35.219 1.00 89.88 750 GLU A CA 1
ATOM 5994 C C . GLU A 1 750 ? 3.973 12.756 34.211 1.00 89.88 750 GLU A C 1
ATOM 5996 O O . GLU A 1 750 ? 3.442 13.859 34.049 1.00 89.88 750 GLU A O 1
ATOM 6001 N N . PRO A 1 751 ? 5.041 12.400 33.463 1.00 89.62 751 PRO A N 1
ATOM 6002 C CA . PRO A 1 751 ? 5.667 13.336 32.526 1.00 89.62 751 PRO A CA 1
ATOM 6003 C C . PRO A 1 751 ? 4.746 13.706 31.358 1.00 89.62 751 PRO A C 1
ATOM 6005 O O . PRO A 1 751 ? 4.693 14.865 30.949 1.00 89.62 751 PRO A O 1
ATOM 6008 N N . LEU A 1 752 ? 3.999 12.726 30.836 1.00 88.44 752 LEU A N 1
ATOM 6009 C CA . LEU A 1 752 ? 3.112 12.905 29.688 1.00 88.44 752 LEU A CA 1
ATOM 6010 C C . LEU A 1 752 ? 1.925 13.808 30.042 1.00 88.44 752 LEU A C 1
ATOM 6012 O O . LEU A 1 752 ? 1.639 14.765 29.326 1.00 88.44 752 LEU A O 1
ATOM 6016 N N . VAL A 1 753 ? 1.266 13.533 31.171 1.00 90.88 753 VAL A N 1
ATOM 6017 C CA . VAL A 1 753 ? 0.122 14.319 31.648 1.00 90.88 753 VAL A CA 1
ATOM 6018 C C . VAL A 1 753 ? 0.554 15.738 32.005 1.00 90.88 753 VAL A C 1
ATOM 6020 O O . VAL A 1 753 ? -0.101 16.688 31.585 1.00 90.88 753 VAL A O 1
ATOM 6023 N N . ASN A 1 754 ? 1.679 15.908 32.708 1.00 89.44 754 ASN A N 1
ATOM 6024 C CA . ASN A 1 754 ? 2.188 17.238 33.048 1.00 89.44 754 ASN A CA 1
ATOM 6025 C C . ASN A 1 754 ? 2.539 18.059 31.802 1.00 89.44 754 ASN A C 1
ATOM 6027 O O . ASN A 1 754 ? 2.229 19.247 31.764 1.00 89.44 754 ASN A O 1
ATOM 6031 N N . SER A 1 755 ? 3.130 17.440 30.774 1.00 91.44 755 SER A N 1
ATOM 6032 C CA . SER A 1 755 ? 3.411 18.120 29.506 1.00 91.44 755 SER A CA 1
ATOM 6033 C C . SER A 1 755 ? 2.136 18.656 28.850 1.00 91.44 755 SER A C 1
ATOM 6035 O O . SER A 1 755 ? 2.133 19.789 28.377 1.00 91.44 755 SER A O 1
ATOM 6037 N N . ILE A 1 756 ? 1.060 17.861 28.830 1.00 88.88 756 ILE A N 1
ATOM 6038 C CA . ILE A 1 756 ? -0.224 18.269 28.243 1.00 88.88 756 ILE A CA 1
ATOM 6039 C C . ILE A 1 756 ? -0.884 19.363 29.092 1.00 88.88 756 ILE A C 1
ATOM 6041 O O . ILE A 1 756 ? -1.327 20.374 28.556 1.00 88.88 756 ILE A O 1
ATOM 6045 N N . LEU A 1 757 ? -0.928 19.201 30.418 1.00 90.94 757 LEU A N 1
ATOM 6046 C CA . LEU A 1 757 ? -1.580 20.167 31.308 1.00 90.94 757 LEU A CA 1
ATOM 6047 C C . LEU A 1 757 ? -0.866 21.521 31.352 1.00 90.94 757 LEU A C 1
ATOM 6049 O O . LEU A 1 757 ? -1.538 22.543 31.434 1.00 90.94 757 LEU A O 1
ATOM 6053 N N . ASN A 1 758 ? 0.465 21.554 31.230 1.00 89.62 758 ASN A N 1
ATOM 6054 C CA . ASN A 1 758 ? 1.199 22.815 31.097 1.00 89.62 758 ASN A CA 1
ATOM 6055 C C . ASN A 1 758 ? 0.746 23.586 29.844 1.00 89.62 758 ASN A C 1
ATOM 6057 O O . ASN A 1 758 ? 0.482 24.783 29.921 1.00 89.62 758 ASN A O 1
ATOM 6061 N N . GLN A 1 759 ? 0.575 22.891 28.714 1.00 88.19 759 GLN A N 1
ATOM 6062 C CA . GLN A 1 759 ? 0.058 23.492 27.481 1.00 88.19 759 GLN A CA 1
ATOM 6063 C C . GLN A 1 759 ? -1.390 23.991 27.649 1.00 88.19 759 GLN A C 1
ATOM 6065 O O . GLN A 1 759 ? -1.744 25.056 27.146 1.00 88.19 759 GLN A O 1
ATOM 6070 N N . VAL A 1 760 ? -2.232 23.243 28.370 1.00 86.56 760 VAL A N 1
ATOM 6071 C CA . VAL A 1 760 ? -3.610 23.655 28.691 1.00 86.56 760 VAL A CA 1
ATOM 6072 C C . VAL A 1 760 ? -3.621 24.942 29.518 1.00 86.56 760 VAL A C 1
ATOM 6074 O O . VAL A 1 760 ? -4.328 25.885 29.172 1.00 86.56 760 VAL A O 1
ATOM 6077 N N . GLU A 1 761 ? -2.825 25.011 30.586 1.00 88.12 761 GLU A N 1
ATOM 6078 C CA . GLU A 1 761 ? -2.728 26.191 31.453 1.00 88.12 761 GLU A CA 1
ATOM 6079 C C . GLU A 1 761 ? -2.211 27.427 30.703 1.00 88.12 761 GLU A C 1
ATOM 6081 O O . GLU A 1 761 ? -2.695 28.533 30.944 1.00 88.12 761 GLU A O 1
ATOM 6086 N N . GLU A 1 762 ? -1.253 27.262 29.786 1.00 86.56 762 GLU A N 1
ATOM 6087 C CA . GLU A 1 762 ? -0.787 28.342 28.908 1.00 86.56 762 GLU A CA 1
ATOM 6088 C C . GLU A 1 762 ? -1.915 28.854 28.005 1.00 86.56 762 GLU A C 1
ATOM 6090 O O . GLU A 1 762 ? -2.172 30.057 27.966 1.00 86.56 762 GLU A O 1
ATOM 6095 N N . ASN A 1 763 ? -2.648 27.953 27.347 1.00 81.88 763 ASN A N 1
ATOM 6096 C CA . ASN A 1 763 ? -3.749 28.325 26.457 1.00 81.88 763 ASN A CA 1
ATOM 6097 C C . ASN A 1 763 ? -4.908 29.012 27.197 1.00 81.88 763 ASN A C 1
ATOM 6099 O O . ASN A 1 763 ? -5.487 29.963 26.675 1.00 81.88 763 ASN A O 1
ATOM 6103 N N . LEU A 1 764 ? -5.233 28.574 28.419 1.00 83.06 764 LEU A N 1
ATOM 6104 C CA . LEU A 1 764 ? -6.293 29.178 29.237 1.00 83.06 764 LEU A CA 1
ATOM 6105 C C . LEU A 1 764 ? -5.949 30.610 29.696 1.00 83.06 764 LEU A C 1
ATOM 6107 O O . LEU A 1 764 ? -6.859 31.413 29.901 1.00 83.06 764 LEU A O 1
ATOM 6111 N N . LYS A 1 765 ? -4.657 30.955 29.828 1.00 82.50 765 LYS A N 1
ATOM 6112 C CA . LYS A 1 765 ? -4.196 32.303 30.225 1.00 82.50 765 LYS A CA 1
ATOM 6113 C C . LYS A 1 765 ? -4.288 33.344 29.106 1.00 82.50 765 LYS A C 1
ATOM 6115 O O . LYS A 1 765 ? -4.388 34.528 29.404 1.00 82.50 765 LYS A O 1
ATOM 6120 N N . VAL A 1 766 ? -4.221 32.923 27.842 1.00 74.00 766 VAL A N 1
ATOM 6121 C CA . VAL A 1 766 ? -4.110 33.821 26.672 1.00 74.00 766 VAL A CA 1
ATOM 6122 C C . VAL A 1 766 ? -5.474 34.362 26.199 1.00 74.00 766 VAL A C 1
ATOM 6124 O O . VAL A 1 766 ? -5.524 35.295 25.403 1.00 74.00 766 VAL A O 1
ATOM 6127 N N . VAL A 1 767 ? -6.595 33.821 26.689 1.00 66.56 767 VAL A N 1
ATOM 6128 C CA . VAL A 1 767 ? -7.946 34.205 26.235 1.00 66.56 767 VAL A CA 1
ATOM 6129 C C . VAL A 1 767 ? -8.384 35.557 26.817 1.00 66.56 767 VAL A C 1
ATOM 6131 O O . VAL A 1 767 ? -8.507 35.695 28.035 1.00 66.56 767 VAL A O 1
ATOM 6134 N N . ASN A 1 768 ? -8.660 36.535 25.946 1.00 62.38 768 ASN A N 1
ATOM 6135 C CA . ASN A 1 768 ? -9.164 37.864 26.309 1.00 62.38 768 ASN A CA 1
ATOM 6136 C C . ASN A 1 768 ? -10.705 37.924 26.205 1.00 62.38 768 ASN A C 1
ATOM 6138 O O . ASN A 1 768 ? -11.260 37.488 25.197 1.00 62.38 768 ASN A O 1
ATOM 6142 N N . ASN A 1 769 ? -11.384 38.458 27.227 1.00 57.31 769 ASN A N 1
ATOM 6143 C CA . ASN A 1 769 ? -12.846 38.343 27.398 1.00 57.31 769 ASN A CA 1
ATOM 6144 C C . ASN A 1 769 ? -13.656 39.111 26.340 1.00 57.31 769 ASN A C 1
ATOM 6146 O O . ASN A 1 769 ? -14.719 38.657 25.930 1.00 57.31 769 ASN A O 1
ATOM 6150 N N . ASP A 1 770 ? -13.147 40.251 25.872 1.00 54.59 770 ASP A N 1
ATOM 6151 C CA . ASP A 1 770 ? -13.911 41.141 24.987 1.00 54.59 770 ASP A CA 1
ATOM 6152 C C . ASP A 1 770 ? -13.970 40.621 23.537 1.00 54.59 770 ASP A C 1
ATOM 6154 O O . ASP A 1 770 ? -15.007 40.705 22.884 1.00 54.59 770 ASP A O 1
ATOM 6158 N N . GLN A 1 771 ? -12.892 39.994 23.047 1.00 54.81 771 GLN A N 1
ATOM 6159 C CA . GLN A 1 771 ? -12.830 39.427 21.690 1.00 54.81 771 GLN A CA 1
ATOM 6160 C C . GLN A 1 771 ? -13.693 38.171 21.524 1.00 54.81 771 GLN A C 1
ATOM 6162 O O . GLN A 1 771 ? -14.302 37.974 20.475 1.00 54.81 771 GLN A O 1
ATOM 6167 N N . ALA A 1 772 ? -13.752 37.315 22.545 1.00 49.19 772 ALA A N 1
ATOM 6168 C CA . ALA A 1 772 ? -14.517 36.074 22.481 1.00 49.19 772 ALA A CA 1
ATOM 6169 C C . ALA A 1 772 ? -16.035 36.329 22.522 1.00 49.19 772 ALA A C 1
ATOM 6171 O O . ALA A 1 772 ? -16.794 35.667 21.809 1.00 49.19 772 ALA A O 1
ATOM 6172 N N . LEU A 1 773 ? -16.467 37.340 23.285 1.00 48.25 773 LEU A N 1
ATOM 6173 C CA . LEU A 1 773 ? -17.859 37.776 23.353 1.00 48.25 773 LEU A CA 1
ATOM 6174 C C . LEU A 1 773 ? -18.311 38.478 22.059 1.00 48.25 773 LEU A C 1
ATOM 6176 O O . LEU A 1 773 ? -19.408 38.201 21.579 1.00 48.25 773 LEU A O 1
ATOM 6180 N N . GLU A 1 774 ? -17.473 39.329 21.454 1.00 52.62 774 GLU A N 1
ATOM 6181 C CA . GLU A 1 774 ? -17.752 39.940 20.141 1.00 52.62 774 GLU A CA 1
ATOM 6182 C C . GLU A 1 774 ? -17.840 38.895 19.020 1.00 52.62 774 GLU A C 1
ATOM 6184 O O . GLU A 1 774 ? -18.754 38.949 18.190 1.00 52.62 774 GLU A O 1
ATOM 6189 N N . GLU A 1 775 ? -16.941 37.902 19.014 1.00 53.31 775 GLU A N 1
ATOM 6190 C CA . GLU A 1 775 ? -17.042 36.761 18.105 1.00 53.31 775 GLU A CA 1
ATOM 6191 C C . GLU A 1 775 ? -18.370 36.027 18.329 1.00 53.31 775 GLU A C 1
ATOM 6193 O O . GLU A 1 775 ? -19.130 35.869 17.376 1.00 53.31 775 GLU A O 1
ATOM 6198 N N . PHE A 1 776 ? -18.711 35.662 19.570 1.00 47.69 776 PHE A N 1
ATOM 6199 C CA . PHE A 1 776 ? -19.945 34.939 19.901 1.00 47.69 776 PHE A CA 1
ATOM 6200 C C . PHE A 1 776 ? -21.228 35.702 19.523 1.00 47.69 776 PHE A C 1
ATOM 6202 O O . PHE A 1 776 ? -22.118 35.120 18.904 1.00 47.69 776 PHE A O 1
ATOM 6209 N N . ILE A 1 777 ? -21.315 37.003 19.820 1.00 48.28 777 ILE A N 1
ATOM 6210 C CA . ILE A 1 777 ? -22.483 37.846 19.507 1.00 48.28 777 ILE A CA 1
ATOM 6211 C C . ILE A 1 777 ? -22.631 38.040 17.990 1.00 48.28 777 ILE A C 1
ATOM 6213 O O . ILE A 1 777 ? -23.727 37.869 17.456 1.00 48.28 777 ILE A O 1
ATOM 6217 N N . SER A 1 778 ? -21.536 38.294 17.259 1.00 50.66 778 SER A N 1
ATOM 6218 C CA . SER A 1 778 ? -21.589 38.370 15.787 1.00 50.66 778 SER A CA 1
ATOM 6219 C C . SER A 1 778 ? -22.011 37.037 15.149 1.00 50.66 778 SER A C 1
ATOM 6221 O O . SER A 1 778 ? -22.631 37.007 14.080 1.00 50.66 778 SER A O 1
ATOM 6223 N N . LEU A 1 779 ? -21.692 35.918 15.807 1.00 48.50 779 LEU A N 1
ATOM 6224 C CA . LEU A 1 779 ? -22.076 34.575 15.386 1.00 48.50 779 LEU A CA 1
ATOM 6225 C C . LEU A 1 779 ? -23.554 34.287 15.700 1.00 48.50 779 LEU A C 1
ATOM 6227 O O . LEU A 1 779 ? -24.205 33.618 14.898 1.00 48.50 779 LEU A O 1
ATOM 6231 N N . GLU A 1 780 ? -24.097 34.817 16.802 1.00 41.25 780 GLU A N 1
ATOM 6232 C CA . GLU A 1 780 ? -25.502 34.671 17.208 1.00 41.25 780 GLU A CA 1
ATOM 6233 C C . GLU A 1 780 ? -26.462 35.500 16.334 1.00 41.25 780 GLU A C 1
ATOM 6235 O O . GLU A 1 780 ? -27.509 35.003 15.913 1.00 41.25 780 GLU A O 1
ATOM 6240 N N . GLU A 1 781 ? -26.091 36.732 15.976 1.00 41.53 781 GLU A N 1
ATOM 6241 C CA . GLU A 1 781 ? -26.921 37.632 15.156 1.00 41.53 781 GLU A CA 1
ATOM 6242 C C . GLU A 1 781 ? -27.094 37.157 13.701 1.00 41.53 781 GLU A C 1
ATOM 6244 O O . GLU A 1 781 ? -28.093 37.470 13.048 1.00 41.53 781 GLU A O 1
ATOM 6249 N N . ASN A 1 782 ? -26.165 36.339 13.196 1.00 42.50 782 ASN A N 1
ATOM 6250 C CA . ASN A 1 782 ? -26.219 35.750 11.854 1.00 42.50 782 A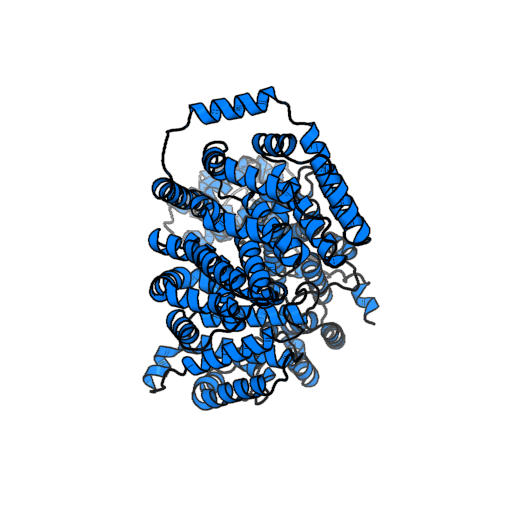SN A CA 1
ATOM 6251 C C . ASN A 1 782 ? -26.981 34.408 11.794 1.00 42.50 782 ASN A C 1
ATOM 6253 O O . ASN A 1 782 ? -27.044 33.768 10.736 1.00 42.50 782 ASN A O 1
ATOM 6257 N N . LEU A 1 783 ? -27.569 33.956 12.908 1.00 42.56 783 LEU A N 1
ATOM 6258 C CA . LEU A 1 783 ? -28.298 32.692 12.976 1.00 42.56 783 LEU A CA 1
ATOM 6259 C C . LEU A 1 783 ? -29.735 32.815 12.459 1.00 42.56 783 LEU A C 1
ATOM 6261 O O . LEU A 1 783 ? -30.545 33.577 12.991 1.00 42.56 783 LEU A O 1
ATOM 6265 N N . PRO A 1 784 ? -30.161 31.949 11.530 1.00 38.06 784 PRO A N 1
ATOM 6266 C CA . PRO A 1 784 ? -31.574 31.702 11.358 1.00 38.06 784 PRO A CA 1
ATOM 6267 C C . PRO A 1 784 ? -32.071 30.725 12.441 1.00 38.06 784 PRO A C 1
ATOM 6269 O O . PRO A 1 784 ? -31.595 29.594 12.547 1.00 38.06 784 PRO A O 1
ATOM 6272 N N . LYS A 1 785 ? -33.063 31.152 13.232 1.00 38.53 785 LYS A N 1
ATOM 6273 C CA . LYS A 1 785 ? -33.739 30.340 14.261 1.00 38.53 785 LYS A CA 1
ATOM 6274 C C . LYS A 1 785 ? -34.330 29.064 13.631 1.00 38.53 785 LYS A C 1
ATOM 6276 O O . LYS A 1 785 ? -35.366 29.134 12.974 1.00 38.53 785 LYS A O 1
ATOM 6281 N N . PHE A 1 786 ? -33.702 27.896 13.800 1.00 38.22 786 PHE A N 1
ATOM 6282 C CA . PHE A 1 786 ? -34.200 26.636 13.227 1.00 38.22 786 PHE A CA 1
ATOM 6283 C C . PHE A 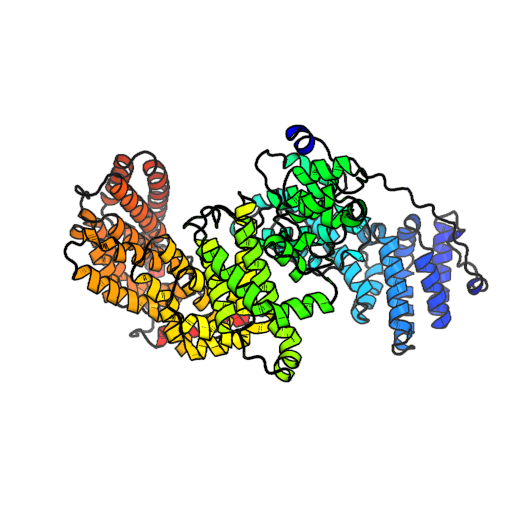1 786 ? -34.030 25.425 14.153 1.00 38.22 786 PHE A C 1
ATOM 6285 O O . PHE A 1 786 ? -32.998 25.241 14.789 1.00 38.22 786 PHE A O 1
ATOM 6292 N N . ALA A 1 787 ? -35.034 24.543 14.135 1.00 33.72 787 ALA A N 1
ATOM 6293 C CA . ALA A 1 787 ? -34.987 23.208 14.727 1.00 33.72 787 ALA A CA 1
ATOM 6294 C C . ALA A 1 787 ? -34.172 22.232 13.836 1.00 33.72 787 ALA A C 1
ATOM 6296 O O . ALA A 1 787 ? -34.438 22.150 12.629 1.00 33.72 787 ALA A O 1
ATOM 6297 N N . PRO A 1 788 ? -33.196 21.474 14.375 1.00 45.81 788 PRO A N 1
ATOM 6298 C CA . PRO A 1 788 ? -32.296 20.655 13.568 1.00 45.81 788 PRO A CA 1
ATOM 6299 C C . PRO A 1 788 ? -32.753 19.192 13.405 1.00 45.81 788 PRO A C 1
ATOM 6301 O O . PRO A 1 788 ? -33.199 18.541 14.343 1.00 45.81 788 PRO A O 1
ATOM 6304 N N . SER A 1 789 ? -32.603 18.665 12.183 1.00 55.84 789 SER A N 1
ATOM 6305 C CA . SER A 1 789 ? -32.146 17.285 11.888 1.00 55.84 789 SER A CA 1
ATOM 6306 C C . SER A 1 789 ? -32.056 17.070 10.369 1.00 55.84 789 SER A C 1
ATOM 6308 O O . SER A 1 789 ? -30.992 16.764 9.837 1.00 55.84 789 SER A O 1
ATOM 6310 N N . LYS A 1 790 ? -33.134 17.338 9.617 1.00 57.88 790 LYS A N 1
ATOM 6311 C CA . LYS A 1 790 ? -33.181 17.082 8.159 1.00 57.88 790 LYS A CA 1
ATOM 6312 C C . LYS A 1 790 ? -32.341 18.053 7.322 1.00 57.88 790 LYS A C 1
ATOM 6314 O O . LYS A 1 790 ? -31.658 17.626 6.393 1.00 57.88 790 LYS A O 1
ATOM 6319 N N . ARG A 1 791 ? -32.370 19.354 7.637 1.00 58.16 791 ARG A N 1
ATOM 6320 C CA . ARG A 1 791 ? -31.661 20.387 6.854 1.00 58.16 791 ARG A CA 1
ATOM 6321 C C . ARG A 1 791 ? -30.138 20.289 7.010 1.00 58.16 791 ARG A C 1
ATOM 6323 O O . ARG A 1 791 ? -29.425 20.423 6.022 1.00 58.16 791 ARG A O 1
ATOM 6330 N N . LEU A 1 792 ? -29.663 19.974 8.216 1.00 59.84 792 LEU A N 1
ATOM 6331 C CA . LEU A 1 792 ? -28.237 19.817 8.530 1.00 59.84 792 LEU A CA 1
ATOM 6332 C C . LEU A 1 792 ? -27.648 18.555 7.911 1.00 59.84 792 LEU A C 1
ATOM 6334 O O . LEU A 1 792 ? -26.585 18.601 7.298 1.00 59.84 792 LEU A O 1
ATOM 6338 N N . CYS A 1 793 ? -28.396 17.452 7.973 1.00 65.12 793 CYS A N 1
ATOM 6339 C CA . CYS A 1 793 ? -28.042 16.227 7.269 1.00 65.12 793 CYS A CA 1
ATOM 6340 C C . CYS A 1 793 ? -27.960 16.470 5.746 1.00 65.12 793 CYS A C 1
ATOM 6342 O O . CYS A 1 793 ? -27.010 16.046 5.092 1.00 65.12 793 CYS A O 1
ATOM 6344 N N . GLY A 1 794 ? -28.892 17.252 5.182 1.00 64.12 794 GLY A N 1
ATOM 6345 C CA . GLY A 1 794 ? -28.840 17.680 3.780 1.00 64.12 794 GLY A CA 1
ATOM 6346 C C . GLY A 1 794 ? -27.616 18.539 3.427 1.00 64.12 794 GLY A C 1
ATOM 6347 O O . GLY A 1 794 ? -27.049 18.372 2.349 1.00 64.12 794 GLY A O 1
ATOM 6348 N N . MET A 1 795 ? -27.178 19.430 4.323 1.00 64.31 795 MET A N 1
ATOM 6349 C CA . MET A 1 795 ? -25.956 20.227 4.138 1.00 64.31 795 MET A CA 1
ATOM 6350 C C . MET A 1 795 ? -24.692 19.368 4.187 1.00 64.31 795 MET A C 1
ATOM 6352 O O . MET A 1 795 ? -23.834 19.523 3.321 1.00 64.31 795 MET A O 1
ATOM 6356 N N . PHE A 1 796 ? -24.604 18.433 5.139 1.00 71.88 796 PHE A N 1
ATOM 6357 C CA . PHE A 1 796 ? -23.503 17.470 5.221 1.00 71.88 796 PHE A CA 1
ATOM 6358 C C . PHE A 1 796 ? -23.304 16.744 3.885 1.00 71.88 796 PHE A C 1
ATOM 6360 O O . PHE A 1 796 ? -22.204 16.743 3.339 1.00 71.88 796 PHE A O 1
ATOM 6367 N N . PHE A 1 797 ? -24.377 16.201 3.305 1.00 73.75 797 PHE A N 1
ATOM 6368 C CA . PHE A 1 797 ? -24.277 15.473 2.042 1.00 73.75 797 PHE A CA 1
ATOM 6369 C C . PHE A 1 797 ? -23.843 16.352 0.859 1.00 73.75 797 PHE A C 1
ATOM 6371 O O . PHE A 1 797 ? -23.029 15.913 0.052 1.00 73.75 797 PHE A O 1
ATOM 6378 N N . ARG A 1 798 ? -24.275 17.620 0.800 1.00 68.75 798 ARG A N 1
ATOM 6379 C CA . ARG A 1 798 ? -23.789 18.575 -0.217 1.00 68.75 798 ARG A CA 1
ATOM 6380 C C . ARG A 1 798 ? -22.290 18.864 -0.089 1.00 68.75 798 ARG A C 1
ATOM 6382 O O . ARG A 1 798 ? -21.617 19.011 -1.105 1.00 68.75 798 ARG A O 1
ATOM 6389 N N . ILE A 1 799 ? -21.764 18.931 1.136 1.00 66.06 799 ILE A N 1
ATOM 6390 C CA . ILE A 1 799 ? -20.327 19.134 1.391 1.00 66.06 799 ILE A CA 1
ATOM 6391 C C . ILE A 1 799 ? -19.522 17.911 0.939 1.00 66.06 799 ILE A C 1
ATOM 6393 O O . ILE A 1 799 ? -18.477 18.052 0.302 1.00 66.06 799 ILE A O 1
ATOM 6397 N N . VAL A 1 800 ? -20.031 16.707 1.221 1.00 69.31 800 VAL A N 1
ATOM 6398 C CA . VAL A 1 800 ? -19.431 15.458 0.733 1.00 69.31 800 VAL A CA 1
ATOM 6399 C C . VAL A 1 800 ? -19.391 15.444 -0.799 1.00 69.31 800 VAL A C 1
ATOM 6401 O O . VAL A 1 800 ? -18.349 15.132 -1.368 1.00 69.31 800 VAL A O 1
ATOM 6404 N N . GLU A 1 801 ? -20.469 15.853 -1.476 1.00 70.56 801 GLU A N 1
ATOM 6405 C CA . GLU A 1 801 ? -20.492 15.983 -2.941 1.00 70.56 801 GLU A CA 1
ATOM 6406 C C . GLU A 1 801 ? -19.486 17.029 -3.464 1.00 70.56 801 GLU A C 1
ATOM 6408 O O . GLU A 1 801 ? -18.802 16.785 -4.461 1.00 70.56 801 GLU A O 1
ATOM 6413 N N . SER A 1 802 ? -19.363 18.195 -2.811 1.00 64.44 802 SER A N 1
ATOM 6414 C CA . SER A 1 802 ? -18.442 19.256 -3.250 1.00 64.44 802 SER A CA 1
ATOM 6415 C C . SER A 1 802 ? -16.969 18.888 -3.081 1.00 64.44 802 SER A C 1
ATOM 6417 O O . SER A 1 802 ? -16.161 19.245 -3.936 1.00 64.44 802 SER A O 1
ATOM 6419 N N . TYR A 1 803 ? -16.631 18.141 -2.024 1.00 63.97 803 TYR A N 1
ATOM 6420 C CA . TYR A 1 803 ? -15.270 17.664 -1.765 1.00 63.97 803 TYR A CA 1
ATOM 6421 C C . TYR A 1 803 ? -14.729 16.818 -2.933 1.00 63.97 803 TYR A C 1
ATOM 6423 O O . TYR A 1 803 ? -13.557 16.913 -3.284 1.00 63.97 803 TYR A O 1
ATOM 6431 N N . TYR A 1 804 ? -15.592 16.049 -3.606 1.00 57.69 804 TYR A N 1
ATOM 6432 C CA . TYR A 1 804 ? -15.199 15.250 -4.774 1.00 57.69 804 TYR A CA 1
ATOM 6433 C C . TYR A 1 804 ? -15.026 16.063 -6.050 1.00 57.69 804 TYR A C 1
ATOM 6435 O O . TYR A 1 804 ? -14.071 15.852 -6.790 1.00 57.69 804 TYR A O 1
ATOM 6443 N N . LYS A 1 805 ? -15.900 17.043 -6.295 1.00 55.59 805 LYS A N 1
ATOM 6444 C CA . LYS A 1 805 ? -15.766 17.920 -7.472 1.00 55.59 805 LYS A CA 1
ATOM 6445 C C . LYS A 1 805 ? -14.458 18.720 -7.474 1.00 55.59 805 LYS A C 1
ATOM 6447 O O . LYS A 1 805 ? -14.055 19.216 -8.523 1.00 55.59 805 LYS A O 1
ATOM 6452 N N . GLN A 1 806 ? -13.829 18.883 -6.309 1.00 47.88 806 GLN A N 1
ATOM 6453 C CA . GLN A 1 806 ? -12.536 19.546 -6.152 1.00 47.88 806 GLN A CA 1
ATOM 6454 C C . GLN A 1 806 ? -11.340 18.590 -6.267 1.00 47.88 806 GLN A C 1
ATOM 6456 O O . GLN A 1 806 ? -10.274 19.058 -6.635 1.00 47.88 806 GLN A O 1
ATOM 6461 N N . SER A 1 807 ? -11.496 17.287 -5.995 1.00 38.59 807 SER A N 1
ATOM 6462 C CA . SER A 1 807 ? -10.403 16.300 -6.074 1.00 38.59 807 SER A CA 1
ATOM 6463 C C . SER A 1 807 ? -10.226 15.652 -7.454 1.00 38.59 807 SER A C 1
ATOM 6465 O O . SER A 1 807 ? -9.203 15.021 -7.701 1.00 38.59 807 SER A O 1
ATOM 6467 N N . GLU A 1 808 ? -11.196 15.813 -8.361 1.00 36.12 808 GLU A N 1
ATOM 6468 C CA . GLU A 1 808 ? -11.084 15.434 -9.783 1.00 36.12 808 GLU A CA 1
ATOM 6469 C C . GLU A 1 808 ? -10.437 16.521 -10.671 1.00 36.12 808 GLU A C 1
ATOM 6471 O O . GLU A 1 808 ? -10.223 16.285 -11.862 1.00 36.12 808 GLU A O 1
ATOM 6476 N N . LYS A 1 809 ? -10.138 17.703 -10.116 1.00 28.47 809 LYS A N 1
ATOM 6477 C CA . LYS A 1 809 ? -9.418 18.801 -10.783 1.00 28.47 809 LYS A CA 1
ATOM 6478 C C . LYS A 1 809 ? -7.964 18.827 -10.345 1.00 28.47 809 LYS A C 1
ATOM 6480 O O . LYS A 1 809 ? -7.122 19.154 -11.211 1.00 28.47 809 LYS A O 1
#

Organism: NCBI:txid1144522

pLDDT: mean 79.96, std 14.22, range [28.47, 96.75]